Protein AF-A2FK03-F1 (afdb_monomer)

pLDDT: mean 79.05, std 14.33, range [26.05, 95.62]

Nearest PDB structures (foldseek):
  9ink-assembly1_B  TM=4.263E-01  e=2.799E-02  Schistocerca gregaria
  3e8t-assembly1_A  TM=3.283E-01  e=9.985E-03  Epiphyas postvittana

Organism: Trichomonas vaginalis (strain ATCC PRA-98 / G3) (NCBI:txid412133)

InterPro domains:
  IPR007498 Intermembrane transport protein PqiA-like [PF04403] (615-693)
  IPR007498 Intermembrane transport protein PqiA-like [PF04403] (848-916)

Secondary structure (DSSP, 8-state):
-HHHHHHHHHHT-S-SSS---HHHHHHT--EE--EEEEEEE-SS-EEEEEEEEEEEEEEEEEEEEEEESS-TTS--SEEEEEEEEEEEEEEEEEEEEESSS-PPPEEEEEEEEEEEEEEEEEEEEEE-TTS-EEEEE--GGGEEEEEEEEEEEE--SSHHHHHHHHHHHHHHHHHHHHHHHHHHHHHHHHHHHHHHHHHHHHHHHHHGGGSSPPPPPP-PPPTTBPPGGG-HHHHHHHIIIIIHHHSSSTT-HHHHHHHHTTTS--EEHHHHHHHHT--S--EEEEEETTTTEEEEEEEEEEEEE-TT-EEEEEEEEESSSSEEEEEEEEEEEEEEEEEEEEEEE---TT-SS--EEEEEEEEEEEEEEEEEEEEEE--BBTTTTTT--TTTTT-HHHHHHTB-TTT-EEEEEEEEEEEEEEEEEE-SSSS-HHHHHHHHHHHHHHHHHHGGGHHHHHHHHIIIIIHHHHHHHHHHHHHH-----PPP----SS-HHHHHHHHHHHHHHHHHHHHHHHHHHHH--PPP---GGGHHHHTT--GGGS-HHHHHT--STT--TTT-TTS-HHHHHHHHHHHHHHHHHHHHHHHSEEEEEEEEEEETTTEEEEPPPSEEEEHHHHHHHHHHTT-HHHHHHHHIIIIIHHHHHHHHHHHHHHS-TTTS-HHHHHHHHHHHHHHHGGGHHHHHHHHHHHHHT-EEEEPPP--TT--S--EEEEEEEE-HHHHHHHHHHHHHHHHHHHHHHHHHHHH------------B-GGGSS-HHHHHHHHHHHHHHHHHHHHHHHS--EEEEEEHHHHHHHHHTT---EEEE-HHHHHHHGGGGSSSTTSHHHHHHHHHHHIIIIIHHHHHHHHHHHHHHS-B-HHHHHHHHHHHHHHHHH--HHHHHHHHHHHHHHHHHHHHHHHTTTTTTTHHHHHHHTTTSTTTTT--SSSEEEEEE-TTHHHHHHHHHHHHHHHHHHHHHHHHHHHHH-TTS------

Sequence (991 aa):
MLWLFLCIVLCLRQEIGGECDIKCWISRLQLNLGRIDFAHNGTIFNYGIALNNITIYNIDLTKINSSYYPNPWKIENGLLIESTITTSIDLDLNVTQQKPIKLNPVIAKIHAEVDNMNSRIGFHFENDAHGLITKVTAPSDQCGSTLTNIKLQAHFDQAWEELIYDAVEPLIESVLKKEIGPIFCSGLLDPVVSNVSSIFSNISDMVRPYLGDVRPIDIPIGEGMSDLRESVLIDTLRYVLSNLTQGDGEFNINSLVNRFTNNTGEFNLETLLNYFNLTDPIDINISLPFLNSSLYLKLLDLNISGLNSWKNSTFFDPISAYVIDSHTTLDHFIFNISFFYNFSLSDFQYAEDNLYLTEYADIDISLHDLFFKVLAQIAHKVGYGINFTDPDCINEDCLKSLFSADGTGITQMKVNTFVDYFAVNATKGGIEENFREFINNAVKFFVHNYRNLSGPFISSVLQTYGIKAVNNMITTQLKNATCHDQPNDQKVEINSVITSSVSTAALVLALIFMIIVCICSSKMKMKPAESLESLDMLQNINEEKLSCMGRFLRTDSKSSLLMTPKLSKLTRCLIPFFLLINTAGYISSNTGMALSVYIKFWLGTDKLVALPPVHEFSLWNTVTQMWEAKTYLLAVLIFIMSIVWPYSQMIAMLLVWILPATVITPKWRELVLMTQNILHKWIYICTYIVILMLLAFNFNLDMPIVSSLISKPFSINLWVYPLYGYTSFIFCIILTYILSHLMLYFERKVDHQIEIEEKEDKMTFLSRENNMFSHIFVLVMYLISVPFMFIGMIRKFFSFELVGLTGWALKAMQYPYIKEYSPVSLFLTMPDHAEKPNCFTIRYSQIVFGLITIAAPVLHLISLGILWFIPMISKKQRYFLVFVEILYSWSCIDVFAVSICSAVMQISQFARFMVGDQCNWINPLISLFFAGEDTIKGHETCFDVETKLCPESWCLFVGVVSHAILSFFTVIYTRKIMAKKDPASTYTVIE

Mean predicted aligned error: 16.25 Å

Structure (mmCIF, N/CA/C/O backbone):
data_AF-A2FK03-F1
#
_entry.id   AF-A2FK03-F1
#
loop_
_atom_site.group_PDB
_atom_site.id
_atom_site.type_symbol
_atom_site.label_atom_id
_atom_site.label_alt_id
_atom_site.label_comp_id
_atom_site.label_asym_id
_atom_site.label_entity_id
_atom_site.label_seq_id
_atom_site.pdbx_PDB_ins_code
_atom_site.Cartn_x
_atom_site.Cartn_y
_atom_site.Cartn_z
_atom_site.occupancy
_atom_site.B_iso_or_equiv
_atom_site.auth_seq_id
_atom_site.auth_comp_id
_atom_site.auth_asym_id
_atom_site.auth_atom_id
_atom_site.pdbx_PDB_model_num
ATOM 1 N N . MET A 1 1 ? -28.142 -3.056 33.476 1.00 34.25 1 MET A N 1
ATOM 2 C CA . MET A 1 1 ? -28.978 -3.924 32.616 1.00 34.25 1 MET A CA 1
ATOM 3 C C . MET A 1 1 ? -29.153 -5.327 33.168 1.00 34.25 1 MET A C 1
ATOM 5 O O . MET A 1 1 ? -30.270 -5.629 33.548 1.00 34.25 1 MET A O 1
ATOM 9 N N . LEU A 1 2 ? -28.101 -6.152 33.288 1.00 31.02 2 LEU A N 1
ATOM 10 C CA . LEU A 1 2 ? -28.237 -7.527 33.795 1.00 31.02 2 LEU A CA 1
ATOM 11 C C . LEU A 1 2 ? -28.840 -7.585 35.209 1.00 31.02 2 LEU A C 1
ATOM 13 O O . LEU A 1 2 ? -29.560 -8.515 35.490 1.00 31.02 2 LEU A O 1
ATOM 17 N N . TRP A 1 3 ? -28.617 -6.577 36.061 1.00 34.78 3 TRP A N 1
ATOM 18 C CA . TRP A 1 3 ? -29.210 -6.469 37.404 1.00 34.78 3 TRP A CA 1
ATOM 19 C C . TRP A 1 3 ? -30.695 -6.131 37.408 1.00 34.78 3 TRP A C 1
ATOM 21 O O . TRP A 1 3 ? -31.433 -6.729 38.165 1.00 34.78 3 TRP A O 1
ATOM 31 N N . LEU A 1 4 ? -31.150 -5.223 36.543 1.00 38.19 4 LEU A N 1
ATOM 32 C CA . LEU A 1 4 ? -32.577 -4.937 36.369 1.00 38.19 4 LEU A CA 1
ATOM 33 C C . LEU A 1 4 ? -33.269 -6.119 35.693 1.00 38.19 4 LEU A C 1
ATOM 35 O O . LEU A 1 4 ? -34.332 -6.523 36.130 1.00 38.19 4 LEU A O 1
ATOM 39 N N . PHE A 1 5 ? -32.627 -6.725 34.693 1.00 37.22 5 PHE A N 1
ATOM 40 C CA . PHE A 1 5 ? -33.129 -7.914 34.019 1.00 37.22 5 PHE A CA 1
ATOM 41 C C . PHE A 1 5 ? -33.106 -9.139 34.938 1.00 37.22 5 PHE A C 1
ATOM 43 O O . PHE A 1 5 ? -34.072 -9.872 34.934 1.00 37.22 5 PHE A O 1
ATOM 50 N N . LEU A 1 6 ? -32.087 -9.347 35.784 1.00 36.00 6 LEU A N 1
ATOM 51 C CA . LEU A 1 6 ? -32.094 -10.383 36.824 1.00 36.00 6 LEU A CA 1
ATOM 52 C C . LEU A 1 6 ? -33.036 -10.025 37.963 1.00 36.00 6 LEU A C 1
ATOM 54 O O . LEU A 1 6 ? -33.628 -10.942 38.481 1.00 36.00 6 LEU A O 1
ATOM 58 N N . CYS A 1 7 ? -33.220 -8.768 38.362 1.00 34.66 7 CYS A N 1
ATOM 59 C CA . CYS A 1 7 ? -34.254 -8.395 39.332 1.00 34.66 7 CYS A CA 1
ATOM 60 C C . CYS A 1 7 ? -35.629 -8.736 38.775 1.00 34.66 7 CYS A C 1
ATOM 62 O O . CYS A 1 7 ? -36.408 -9.383 39.451 1.00 34.66 7 CYS A O 1
ATOM 64 N N . ILE A 1 8 ? -35.912 -8.338 37.534 1.00 38.88 8 ILE A N 1
ATOM 65 C CA . ILE A 1 8 ? -37.182 -8.588 36.854 1.00 38.88 8 ILE A CA 1
ATOM 66 C C . ILE A 1 8 ? -37.356 -10.092 36.631 1.00 38.88 8 ILE A C 1
ATOM 68 O O . ILE A 1 8 ? -38.372 -10.642 37.021 1.00 38.88 8 ILE A O 1
ATOM 72 N N . VAL A 1 9 ? -36.347 -10.789 36.107 1.00 34.75 9 VAL A N 1
ATOM 73 C CA . VAL A 1 9 ? -36.375 -12.238 35.867 1.00 34.75 9 VAL A CA 1
ATOM 74 C C . VAL A 1 9 ? -36.380 -13.032 37.172 1.00 34.75 9 VAL A C 1
ATOM 76 O O . VAL A 1 9 ? -37.070 -14.031 37.219 1.00 34.75 9 VAL A O 1
ATOM 79 N N . LEU A 1 10 ? -35.678 -12.631 38.236 1.00 34.50 10 LEU A N 1
ATOM 80 C CA . LEU A 1 10 ? -35.705 -13.305 39.545 1.00 34.50 10 LEU A CA 1
ATOM 81 C C . LEU A 1 10 ? -37.006 -13.019 40.298 1.00 34.50 10 LEU A C 1
ATOM 83 O O . LEU A 1 10 ? -37.540 -13.947 40.894 1.00 34.50 10 LEU A O 1
ATOM 87 N N . CYS A 1 11 ? -37.557 -11.803 40.205 1.00 31.73 11 CYS A N 1
ATOM 88 C CA . CYS A 1 11 ? -38.922 -11.507 40.652 1.00 31.73 11 CYS A CA 1
ATOM 89 C C . CYS A 1 11 ? -39.957 -12.325 39.866 1.00 31.73 11 CYS A C 1
ATOM 91 O O . CYS A 1 11 ? -40.963 -12.726 40.434 1.00 31.73 11 CYS A O 1
ATOM 93 N N . LEU A 1 12 ? -39.699 -12.618 38.587 1.00 36.94 12 LEU A N 1
ATOM 94 C CA . LEU A 1 12 ? -40.532 -13.488 37.746 1.00 36.94 12 LEU A CA 1
ATOM 95 C C . LEU A 1 12 ? -40.231 -14.989 37.918 1.00 36.94 12 LEU A C 1
ATOM 97 O O . LEU A 1 12 ? -40.970 -15.817 37.396 1.00 36.94 12 LEU A O 1
ATOM 101 N N . ARG A 1 13 ? -39.150 -15.370 38.613 1.00 33.56 13 ARG A N 1
ATOM 102 C CA . ARG A 1 13 ? -38.671 -16.765 38.710 1.00 33.56 13 ARG A CA 1
ATOM 103 C C . ARG A 1 13 ? -39.011 -17.429 40.041 1.00 33.56 13 ARG A C 1
ATOM 105 O O . ARG A 1 13 ? -38.609 -18.573 40.262 1.00 33.56 13 ARG A O 1
ATOM 112 N N . GLN A 1 14 ? -39.745 -16.766 40.931 1.00 35.50 14 GLN A N 1
ATOM 113 C CA . GLN A 1 14 ? -40.127 -17.392 42.189 1.00 35.50 14 GLN A CA 1
ATOM 114 C C . GLN A 1 14 ? -41.416 -18.220 42.025 1.00 35.50 14 GLN A C 1
ATOM 116 O O . GLN A 1 14 ? -42.516 -17.689 41.972 1.00 35.50 14 GLN A O 1
ATOM 121 N N . GLU A 1 15 ? -41.185 -19.537 41.967 1.00 33.50 15 GLU A N 1
ATOM 122 C CA . GLU A 1 15 ? -42.098 -20.692 42.037 1.00 33.50 15 GLU A CA 1
ATOM 123 C C . GLU A 1 15 ? -42.701 -21.248 40.731 1.00 33.50 15 GLU A C 1
ATOM 125 O O . GLU A 1 15 ? -43.731 -20.834 40.209 1.00 33.50 15 GLU A O 1
ATOM 130 N N . ILE A 1 16 ? -42.062 -22.331 40.266 1.00 38.84 16 ILE A N 1
ATOM 131 C CA . ILE A 1 16 ? -42.646 -23.346 39.387 1.00 38.84 16 ILE A CA 1
ATOM 132 C C . ILE A 1 16 ? -43.736 -24.068 40.191 1.00 38.84 16 ILE A C 1
ATOM 134 O O . ILE A 1 16 ? -43.435 -24.912 41.035 1.00 38.84 16 ILE A O 1
ATOM 138 N N . GLY A 1 17 ? -44.992 -23.711 39.926 1.00 34.84 17 GLY A N 1
ATOM 139 C CA . GLY A 1 17 ? -46.159 -24.303 40.576 1.00 34.84 17 GLY A CA 1
ATOM 140 C C . GLY A 1 17 ? -47.477 -23.579 40.289 1.00 34.84 17 GLY A C 1
ATOM 141 O O . GLY A 1 17 ? -48.216 -23.302 41.223 1.00 34.84 17 GLY A O 1
ATOM 142 N N . GLY A 1 18 ? -47.783 -23.290 39.018 1.00 36.69 18 GLY A N 1
ATOM 143 C CA . GLY A 1 18 ? -49.071 -22.726 38.583 1.00 36.69 18 GLY A CA 1
ATOM 144 C C . GLY A 1 18 ? -49.001 -21.237 38.241 1.00 36.69 18 GLY A C 1
ATOM 145 O O . GLY A 1 18 ? -48.890 -20.389 39.118 1.00 36.69 18 GLY A O 1
ATOM 146 N N . GLU A 1 19 ? -49.081 -20.940 36.946 1.00 38.00 19 GLU A N 1
ATOM 147 C CA . GLU A 1 19 ? -48.892 -19.621 36.334 1.00 38.00 19 GLU A CA 1
ATOM 148 C C . GLU A 1 19 ? -49.786 -18.530 36.946 1.00 38.00 19 GLU A C 1
ATOM 150 O O . GLU A 1 19 ? -51.013 -18.656 37.026 1.00 38.00 19 GLU A O 1
ATOM 155 N N . CYS A 1 20 ? -49.147 -17.447 37.388 1.00 41.47 20 CYS A N 1
ATOM 156 C CA . CYS A 1 20 ? -49.785 -16.239 37.892 1.00 41.47 20 CYS A CA 1
ATOM 157 C C . CYS A 1 20 ? -48.785 -15.082 37.710 1.00 41.47 20 CYS A C 1
ATOM 159 O O . CYS A 1 20 ? -47.704 -15.116 38.294 1.00 41.47 20 CYS A O 1
ATOM 161 N N . ASP A 1 21 ? -49.088 -14.105 36.848 1.00 45.00 21 ASP A N 1
ATOM 162 C CA . ASP A 1 21 ? -48.278 -12.883 36.703 1.00 45.00 21 ASP A CA 1
ATOM 163 C C . ASP A 1 21 ? -48.391 -11.983 37.954 1.00 45.00 21 ASP A C 1
ATOM 165 O O . ASP A 1 21 ? -49.131 -12.298 38.881 1.00 45.00 21 ASP A O 1
ATOM 169 N N . ILE A 1 22 ? -47.663 -10.858 38.030 1.00 48.22 22 ILE A N 1
ATOM 170 C CA . ILE A 1 22 ? -47.704 -9.969 39.214 1.00 48.22 22 ILE A CA 1
ATOM 171 C C . ILE A 1 22 ? -49.132 -9.477 39.497 1.00 48.22 22 ILE A C 1
ATOM 173 O O . ILE A 1 22 ? -49.531 -9.395 40.657 1.00 48.22 22 ILE A O 1
ATOM 177 N N . LYS A 1 23 ? -49.920 -9.188 38.455 1.00 50.38 23 LYS A N 1
ATOM 178 C CA . LYS A 1 23 ? -51.306 -8.730 38.597 1.00 50.38 23 LYS A CA 1
ATOM 179 C C . LYS A 1 23 ? -52.198 -9.842 39.160 1.00 50.38 23 LYS A C 1
ATOM 181 O O . LYS A 1 23 ? -52.942 -9.618 40.110 1.00 50.38 23 LYS A O 1
ATOM 186 N N . CYS A 1 24 ? -52.047 -11.058 38.651 1.00 53.91 24 CYS A N 1
ATOM 187 C CA . CYS A 1 24 ? -52.673 -12.267 39.162 1.00 53.91 24 CYS A CA 1
ATOM 188 C C . CYS A 1 24 ? -52.232 -12.551 40.607 1.00 53.91 24 CYS A C 1
ATOM 190 O O . CYS A 1 24 ? -53.076 -12.851 41.449 1.00 53.91 24 CYS A O 1
ATOM 192 N N . TRP A 1 25 ? -50.942 -12.428 40.926 1.00 55.50 25 TRP A N 1
ATOM 193 C CA . TRP A 1 25 ? -50.396 -12.703 42.256 1.00 55.50 25 TRP A CA 1
ATOM 194 C C . TRP A 1 25 ? -50.968 -11.736 43.292 1.00 55.50 25 TRP A C 1
ATOM 196 O O . TRP A 1 25 ? -51.444 -12.175 44.337 1.00 55.50 25 TRP A O 1
ATOM 206 N N . ILE A 1 26 ? -51.020 -10.441 42.957 1.00 58.91 26 ILE A N 1
ATOM 207 C CA . ILE A 1 26 ? -51.675 -9.411 43.774 1.00 58.91 26 ILE A CA 1
ATOM 208 C C . ILE A 1 26 ? -53.172 -9.722 43.920 1.00 58.91 26 ILE A C 1
ATOM 210 O O . ILE A 1 26 ? -53.684 -9.710 45.036 1.00 58.91 26 ILE A O 1
ATOM 214 N N . SER A 1 27 ? -53.862 -10.102 42.838 1.00 62.50 27 SER A N 1
ATOM 215 C CA . SER A 1 27 ? -55.296 -10.431 42.891 1.00 62.50 27 SER A CA 1
ATOM 216 C C . SER A 1 27 ? -55.622 -11.659 43.750 1.00 62.50 27 SER A C 1
ATOM 218 O O . SER A 1 27 ? -56.699 -11.731 44.342 1.00 62.50 27 SER A O 1
ATOM 220 N N . ARG A 1 28 ? -54.679 -12.607 43.866 1.00 61.19 28 ARG A N 1
ATOM 221 C CA . ARG A 1 28 ? -54.792 -13.812 44.704 1.00 61.19 28 ARG A CA 1
ATOM 222 C C . ARG A 1 28 ? -54.364 -13.586 46.156 1.00 61.19 28 ARG A C 1
ATOM 224 O O . ARG A 1 28 ? -54.516 -14.495 46.972 1.00 61.19 28 ARG A O 1
ATOM 231 N N . LEU A 1 29 ? -53.835 -12.410 46.492 1.00 63.84 29 LEU A N 1
ATOM 232 C CA . LEU A 1 29 ? -53.423 -12.079 47.849 1.00 63.84 29 LEU A CA 1
ATOM 233 C C . LEU A 1 29 ? -54.663 -11.941 48.746 1.00 63.84 29 LEU A C 1
ATOM 235 O O . LEU A 1 29 ? -55.551 -11.133 48.478 1.00 63.84 29 LEU A O 1
ATOM 239 N N . GLN A 1 30 ? -54.713 -12.726 49.823 1.00 67.69 30 GLN A N 1
ATOM 240 C CA . GLN A 1 30 ? -55.750 -12.628 50.850 1.00 67.69 30 GLN A CA 1
ATOM 241 C C . GLN A 1 30 ? -55.137 -12.101 52.147 1.00 67.69 30 GLN A C 1
ATOM 243 O O . GLN A 1 30 ? -54.274 -12.751 52.740 1.00 67.69 30 GLN A O 1
ATOM 248 N N . LEU A 1 31 ? -55.578 -10.929 52.603 1.00 67.31 31 LEU A N 1
ATOM 249 C CA . LEU A 1 31 ? -55.126 -10.330 53.861 1.00 67.31 31 LEU A CA 1
ATOM 250 C C . LEU A 1 31 ? -56.193 -10.537 54.931 1.00 67.31 31 LEU A C 1
ATOM 252 O O . LEU A 1 31 ? -57.302 -10.027 54.803 1.00 67.31 31 LEU A O 1
ATOM 256 N N . ASN A 1 32 ? -55.861 -11.269 55.993 1.00 67.81 32 ASN A N 1
ATOM 257 C CA . ASN A 1 32 ? -56.787 -11.550 57.086 1.00 67.81 32 ASN A CA 1
ATOM 258 C C . ASN A 1 32 ? -56.523 -10.596 58.261 1.00 67.81 32 ASN A C 1
ATOM 260 O O . ASN A 1 32 ? -55.482 -10.643 58.913 1.00 67.81 32 ASN A O 1
ATOM 264 N N . LEU A 1 33 ? -57.472 -9.706 58.500 1.00 65.50 33 LEU A N 1
ATOM 265 C CA . LEU A 1 33 ? -57.407 -8.548 59.376 1.00 65.50 33 LEU A CA 1
ATOM 266 C C . LEU A 1 33 ? -58.188 -8.787 60.678 1.00 65.50 33 LEU A C 1
ATOM 268 O O . LEU A 1 33 ? -59.048 -8.002 61.053 1.00 65.50 33 LEU A O 1
ATOM 272 N N . GLY A 1 34 ? -57.875 -9.874 61.387 1.00 67.25 34 GLY A N 1
ATOM 273 C CA . GLY A 1 34 ? -58.218 -10.075 62.803 1.00 67.25 34 GLY A CA 1
ATOM 274 C C . GLY A 1 34 ? -59.637 -9.662 63.244 1.00 67.25 34 GLY A C 1
ATOM 275 O O . GLY A 1 34 ? -60.634 -10.011 62.612 1.00 67.25 34 GLY A O 1
ATOM 276 N N . ARG A 1 35 ? -59.726 -8.975 64.393 1.00 76.19 35 ARG A N 1
ATOM 277 C CA . ARG A 1 35 ? -60.978 -8.534 65.032 1.00 76.19 35 ARG A CA 1
ATOM 278 C C . ARG A 1 35 ? -60.886 -7.066 65.447 1.00 76.19 35 ARG A C 1
ATOM 280 O O . ARG A 1 35 ? -59.902 -6.678 66.073 1.00 76.19 35 ARG A O 1
ATOM 287 N N . ILE A 1 36 ? -61.933 -6.290 65.173 1.00 75.50 36 ILE A N 1
ATOM 288 C CA . ILE A 1 36 ? -62.084 -4.897 65.613 1.00 75.50 36 ILE A CA 1
ATOM 289 C C . ILE A 1 36 ? -63.300 -4.803 66.537 1.00 75.50 36 ILE A C 1
ATOM 291 O O . ILE A 1 36 ? -64.424 -5.054 66.110 1.00 75.50 36 ILE A O 1
ATOM 295 N N . ASP A 1 37 ? -63.084 -4.416 67.794 1.00 73.81 37 ASP A N 1
ATOM 296 C CA . ASP A 1 37 ? -64.155 -4.174 68.766 1.00 73.81 37 ASP A CA 1
ATOM 297 C C . ASP A 1 37 ? -64.310 -2.676 69.028 1.00 73.81 37 ASP A C 1
ATOM 299 O O . ASP A 1 37 ? -63.341 -1.985 69.347 1.00 73.81 37 ASP A O 1
ATOM 303 N N . PHE A 1 38 ? -65.539 -2.170 68.969 1.00 72.12 38 PHE A N 1
ATOM 304 C CA . PHE A 1 38 ? -65.850 -0.802 69.366 1.00 72.12 38 PHE A CA 1
ATOM 305 C C . PHE A 1 38 ? -67.213 -0.713 70.048 1.00 72.12 38 PHE A C 1
ATOM 307 O O . PHE A 1 38 ? -68.149 -1.450 69.750 1.00 72.12 38 PHE A O 1
ATOM 314 N N . ALA A 1 39 ? -67.326 0.203 71.006 1.00 65.75 39 ALA A N 1
ATOM 315 C CA . ALA A 1 39 ? -68.566 0.466 71.721 1.00 65.75 39 ALA A CA 1
ATOM 316 C C . ALA A 1 39 ? -69.085 1.854 71.343 1.00 65.75 39 ALA A C 1
ATOM 318 O O . ALA A 1 39 ? -68.342 2.835 71.409 1.00 65.75 39 ALA A O 1
ATOM 319 N N . HIS A 1 40 ? -70.357 1.938 70.963 1.00 67.12 40 HIS A N 1
ATOM 320 C CA . HIS A 1 40 ? -71.033 3.203 70.710 1.00 67.12 40 HIS A CA 1
ATOM 321 C C . HIS A 1 40 ? -72.038 3.485 71.829 1.00 67.12 40 HIS A C 1
ATOM 323 O O . HIS A 1 40 ? -72.986 2.724 72.041 1.00 67.12 40 HIS A O 1
ATOM 329 N N . ASN A 1 41 ? -71.829 4.597 72.535 1.00 61.84 41 ASN A N 1
ATOM 330 C CA . ASN A 1 41 ? -72.745 5.093 73.557 1.00 61.84 41 ASN A CA 1
ATOM 331 C C . ASN A 1 41 ? -73.708 6.094 72.909 1.00 61.84 41 ASN A C 1
ATOM 333 O O . ASN A 1 41 ? -73.447 7.298 72.897 1.00 61.84 41 ASN A O 1
ATOM 337 N N . GLY A 1 42 ? -74.788 5.579 72.322 1.00 56.97 42 GLY A N 1
ATOM 338 C CA . GLY A 1 42 ? -75.854 6.399 71.753 1.00 56.97 42 GLY A CA 1
ATOM 339 C C . GLY A 1 42 ? -76.762 6.987 72.837 1.00 56.97 42 GLY A C 1
ATOM 340 O O . GLY A 1 42 ? -76.813 6.512 73.968 1.00 56.97 42 GLY A O 1
ATOM 341 N N . THR A 1 43 ? -77.541 8.012 72.488 1.00 52.59 43 THR A N 1
ATOM 342 C CA . THR A 1 43 ? -78.464 8.701 73.412 1.00 52.59 43 THR A CA 1
ATOM 343 C C . THR A 1 43 ? -79.666 7.854 73.857 1.00 52.59 43 THR A C 1
ATOM 345 O O . THR A 1 43 ? -80.375 8.262 74.776 1.00 52.59 43 THR A O 1
ATOM 348 N N . ILE A 1 44 ? -79.903 6.687 73.235 1.00 52.31 44 ILE A N 1
ATOM 349 C CA . ILE A 1 44 ? -81.063 5.812 73.508 1.00 52.31 44 ILE A CA 1
ATOM 350 C C . ILE A 1 44 ? -80.653 4.351 73.806 1.00 52.31 44 ILE A C 1
ATOM 352 O O . ILE A 1 44 ? -81.298 3.705 74.629 1.00 52.31 44 ILE A O 1
ATOM 356 N N . PHE A 1 45 ? -79.561 3.831 73.229 1.00 58.72 45 PHE A N 1
ATOM 357 C CA . PHE A 1 45 ? -79.057 2.471 73.482 1.00 58.72 45 PHE A CA 1
ATOM 358 C C . PHE A 1 45 ? -77.524 2.406 73.362 1.00 58.72 45 PHE A C 1
ATOM 360 O O . PHE A 1 45 ? -76.941 3.074 72.506 1.00 58.72 45 PHE A O 1
ATOM 367 N N . ASN A 1 46 ? -76.888 1.564 74.186 1.00 63.31 46 ASN A N 1
ATOM 368 C CA . ASN A 1 46 ? -75.461 1.249 74.092 1.00 63.31 46 ASN A CA 1
ATOM 369 C C . ASN A 1 46 ? -75.268 -0.054 73.310 1.00 63.31 46 ASN A C 1
ATOM 371 O O . ASN A 1 46 ? -75.820 -1.095 73.683 1.00 63.31 46 ASN A O 1
ATOM 375 N N . TYR A 1 47 ? -74.447 -0.011 72.265 1.00 70.25 47 TYR A N 1
ATOM 376 C CA . TYR A 1 47 ? -74.115 -1.174 71.444 1.00 70.25 47 TYR A CA 1
ATOM 377 C C . TYR A 1 47 ? -72.612 -1.447 71.515 1.00 70.25 47 TYR A C 1
ATOM 379 O O . TYR A 1 47 ? -71.798 -0.536 71.378 1.00 70.25 47 TYR A O 1
ATOM 387 N N . GLY A 1 48 ? -72.246 -2.706 71.739 1.00 70.31 48 GLY A N 1
ATOM 388 C CA . GLY A 1 48 ? -70.916 -3.240 71.478 1.00 70.31 48 GLY A CA 1
ATOM 389 C C . GLY A 1 48 ? -70.921 -3.910 70.111 1.00 70.31 48 GLY A C 1
ATOM 390 O O . GLY A 1 48 ? -71.677 -4.856 69.899 1.00 70.31 48 GLY A O 1
ATOM 391 N N . ILE A 1 49 ? -70.103 -3.410 69.196 1.00 76.69 49 ILE A N 1
ATOM 392 C CA . ILE A 1 49 ? -69.985 -3.901 67.828 1.00 76.69 49 ILE A CA 1
ATOM 393 C C . ILE A 1 49 ? -68.616 -4.561 67.691 1.00 76.69 49 ILE A C 1
ATOM 395 O O . ILE A 1 49 ? -67.593 -3.960 68.016 1.00 76.69 49 ILE A O 1
ATOM 399 N N . ALA A 1 50 ? -68.614 -5.807 67.236 1.00 77.81 50 ALA A N 1
ATOM 400 C CA . ALA A 1 50 ? -67.417 -6.577 66.947 1.00 77.81 50 ALA A CA 1
ATOM 401 C C . ALA A 1 50 ? -67.417 -6.950 65.463 1.00 77.81 50 ALA A C 1
ATOM 403 O O . ALA A 1 50 ? -68.333 -7.633 65.008 1.00 77.81 50 ALA A O 1
ATOM 404 N N . LEU A 1 51 ? -66.403 -6.511 64.721 1.00 80.06 51 LEU A N 1
ATOM 405 C CA . LEU A 1 51 ? -66.127 -6.957 63.357 1.00 80.06 51 LEU A CA 1
ATOM 406 C C . LEU A 1 51 ? -65.079 -8.068 63.439 1.00 80.06 51 LEU A C 1
ATOM 408 O O . LEU A 1 51 ? -63.971 -7.829 63.917 1.00 80.06 51 LEU A O 1
ATOM 412 N N . ASN A 1 52 ? -65.429 -9.278 63.019 1.00 81.25 52 ASN A N 1
ATOM 413 C CA . ASN A 1 52 ? -64.555 -10.451 63.040 1.00 81.25 52 ASN A CA 1
ATOM 414 C C . ASN A 1 52 ? -64.229 -10.900 61.611 1.00 81.25 52 ASN A C 1
ATOM 416 O O . ASN A 1 52 ? -64.970 -10.586 60.685 1.00 81.25 52 ASN A O 1
ATOM 420 N N . ASN A 1 53 ? -63.155 -11.680 61.451 1.00 80.12 53 ASN A N 1
ATOM 421 C CA . ASN A 1 53 ? -62.786 -12.334 60.188 1.00 80.12 53 ASN A CA 1
ATOM 422 C C . ASN A 1 53 ? -62.734 -11.373 58.988 1.00 80.12 53 ASN A C 1
ATOM 424 O O . ASN A 1 53 ? -63.164 -11.726 57.893 1.00 80.12 53 ASN A O 1
ATOM 428 N N . ILE A 1 54 ? -62.236 -10.152 59.198 1.00 79.94 54 ILE A N 1
ATOM 429 C CA . ILE A 1 54 ? -62.121 -9.167 58.121 1.00 79.94 54 ILE A CA 1
ATOM 430 C C . ILE A 1 54 ? -61.092 -9.697 57.118 1.00 79.94 54 ILE A C 1
ATOM 432 O O . ILE A 1 54 ? -59.939 -9.893 57.475 1.00 79.94 54 ILE A O 1
ATOM 436 N N . THR A 1 55 ? -61.470 -9.933 55.871 1.00 79.88 55 THR A N 1
ATOM 437 C CA . THR A 1 55 ? -60.596 -10.499 54.839 1.00 79.88 55 THR A CA 1
ATOM 438 C C . THR A 1 55 ? -60.620 -9.624 53.601 1.00 79.88 55 THR A C 1
ATOM 440 O O . THR A 1 55 ? -61.679 -9.388 53.037 1.00 79.88 55 THR A O 1
ATOM 443 N N . ILE A 1 56 ? -59.455 -9.130 53.183 1.00 79.06 56 ILE A N 1
ATOM 444 C CA . ILE A 1 56 ? -59.285 -8.369 51.940 1.00 79.06 56 ILE A CA 1
ATOM 445 C C . ILE A 1 56 ? -58.812 -9.326 50.848 1.00 79.06 56 ILE A C 1
ATOM 447 O O . ILE A 1 56 ? -57.856 -10.071 51.070 1.00 79.06 56 ILE A O 1
ATOM 451 N N . TYR A 1 57 ? -59.459 -9.302 49.687 1.00 79.88 57 TYR A N 1
ATOM 452 C CA . TYR A 1 57 ? -59.135 -10.140 48.531 1.00 79.88 57 TYR A CA 1
ATOM 453 C C . TYR A 1 57 ? -59.544 -9.452 47.218 1.00 79.88 57 TYR A C 1
ATOM 455 O O . TYR A 1 57 ? -60.151 -8.378 47.235 1.00 79.88 57 TYR A O 1
ATOM 463 N N . ASN A 1 58 ? -59.209 -10.059 46.072 1.00 77.44 58 ASN A N 1
ATOM 464 C CA . ASN A 1 58 ? -59.424 -9.476 44.739 1.00 77.44 58 ASN A CA 1
ATOM 465 C C . ASN A 1 58 ? -58.791 -8.081 44.606 1.00 77.44 58 ASN A C 1
ATOM 467 O O . ASN A 1 58 ? -59.425 -7.137 44.141 1.00 77.44 58 ASN A O 1
ATOM 471 N N . ILE A 1 59 ? -57.544 -7.948 45.057 1.00 75.19 59 ILE A N 1
ATOM 472 C CA . ILE A 1 59 ? -56.783 -6.702 44.963 1.00 75.19 59 ILE A CA 1
ATOM 473 C C . ILE A 1 59 ? -56.416 -6.471 43.489 1.00 75.19 59 ILE A C 1
ATOM 475 O O . ILE A 1 59 ? -55.628 -7.223 42.919 1.00 75.19 59 ILE A O 1
ATOM 479 N N . ASP A 1 60 ? -56.968 -5.430 42.873 1.00 76.56 60 ASP A N 1
ATOM 480 C CA . ASP A 1 60 ? -56.604 -4.974 41.530 1.00 76.56 60 ASP A CA 1
ATOM 481 C C . ASP A 1 60 ? -55.949 -3.587 41.595 1.00 76.56 60 ASP A C 1
ATOM 483 O O . ASP A 1 60 ? -56.394 -2.690 42.313 1.00 76.56 60 ASP A O 1
ATOM 487 N N . LEU A 1 61 ? -54.842 -3.427 40.874 1.00 74.06 61 LEU A N 1
ATOM 488 C CA . LEU A 1 61 ? -53.999 -2.236 40.897 1.00 74.06 61 LEU A CA 1
ATOM 489 C C . LEU A 1 61 ? -54.392 -1.333 39.721 1.00 74.06 61 LEU A C 1
ATOM 491 O O . LEU A 1 61 ? -54.090 -1.650 38.571 1.00 74.06 61 LEU A O 1
ATOM 495 N N . THR A 1 62 ? -55.060 -0.214 40.005 1.00 76.50 62 THR A N 1
ATOM 496 C CA . THR A 1 62 ? -55.619 0.683 38.977 1.00 76.50 62 THR A CA 1
ATOM 497 C C . THR A 1 62 ? -54.699 1.840 38.609 1.00 76.50 62 THR A C 1
ATOM 499 O O . THR A 1 62 ? -54.787 2.368 37.508 1.00 76.50 62 THR A O 1
ATOM 502 N N . LYS A 1 63 ? -53.818 2.265 39.519 1.00 79.31 63 LYS A N 1
ATOM 503 C CA . LYS A 1 63 ? -52.790 3.278 39.250 1.00 79.31 63 LYS A CA 1
ATOM 504 C C . LYS A 1 63 ? -51.564 3.011 40.110 1.00 79.31 63 LYS A C 1
ATOM 506 O O . LYS A 1 63 ? -51.705 2.670 41.279 1.00 79.31 63 LYS A O 1
ATOM 511 N N . ILE A 1 64 ? -50.369 3.225 39.567 1.00 81.38 64 ILE A N 1
ATOM 512 C CA . ILE A 1 64 ? -49.112 3.200 40.323 1.00 81.38 64 ILE A CA 1
ATOM 513 C C . ILE A 1 64 ? -48.201 4.327 39.861 1.00 81.38 64 ILE A C 1
ATOM 515 O O . ILE A 1 64 ? -48.047 4.549 38.665 1.00 81.38 64 ILE A O 1
ATOM 519 N N . ASN A 1 65 ? -47.610 5.041 40.809 1.00 83.19 65 ASN A N 1
ATOM 520 C CA . ASN A 1 65 ? -46.598 6.054 40.564 1.00 83.19 65 ASN A CA 1
ATOM 521 C C . ASN A 1 65 ? -45.451 5.892 41.570 1.00 83.19 65 ASN A C 1
ATOM 523 O O . ASN A 1 65 ? -45.624 5.303 42.640 1.00 83.19 65 ASN A O 1
ATOM 527 N N . SER A 1 66 ? -44.278 6.427 41.243 1.00 87.12 66 SER A N 1
ATOM 528 C CA . SER A 1 66 ? -43.173 6.539 42.192 1.00 87.12 66 SER A CA 1
ATOM 529 C C . SER A 1 66 ? -42.564 7.933 42.192 1.00 87.12 66 SER A C 1
ATOM 531 O O . SER A 1 66 ? -42.478 8.599 41.164 1.00 87.12 66 SER A O 1
ATOM 533 N N . SER A 1 67 ? -42.111 8.367 43.362 1.00 88.00 67 SER A N 1
ATOM 534 C CA . SER A 1 67 ? -41.354 9.603 43.558 1.00 88.00 67 SER A CA 1
ATOM 535 C C . SER A 1 67 ? -40.168 9.360 44.493 1.00 88.00 67 SER A C 1
ATOM 537 O O . SER A 1 67 ? -40.075 8.319 45.147 1.00 88.00 67 SER A O 1
ATOM 539 N N . TYR A 1 68 ? -39.218 10.293 44.537 1.00 88.50 68 TYR A N 1
ATOM 540 C CA . TYR A 1 68 ? -38.044 10.168 45.403 1.00 88.50 68 TYR A CA 1
ATOM 541 C C . TYR A 1 68 ? -38.351 10.647 46.828 1.00 88.50 68 TYR A C 1
ATOM 543 O O . TYR A 1 68 ? -39.108 11.593 47.039 1.00 88.50 68 TYR A O 1
ATOM 551 N N . TYR A 1 69 ? -37.748 9.997 47.819 1.00 81.75 69 TYR A N 1
ATOM 552 C CA . TYR A 1 69 ? -37.937 10.301 49.237 1.00 81.75 69 TYR A CA 1
ATOM 553 C C . TYR A 1 69 ? -36.577 10.500 49.922 1.00 81.75 69 TYR A C 1
ATOM 555 O O . TYR A 1 69 ? -35.660 9.717 49.654 1.00 81.75 69 TYR A O 1
ATOM 563 N N . PRO A 1 70 ? -36.417 11.491 50.825 1.00 77.12 70 PRO A N 1
ATOM 564 C CA . PRO A 1 70 ? -37.409 12.442 51.356 1.00 77.12 70 PRO A CA 1
ATOM 565 C C . PRO A 1 70 ? -37.772 13.625 50.449 1.00 77.12 70 PRO A C 1
ATOM 567 O O . PRO A 1 70 ? -38.747 14.319 50.732 1.00 77.12 70 PRO A O 1
ATOM 570 N N . ASN A 1 71 ? -37.015 13.881 49.379 1.00 81.62 71 ASN A N 1
ATOM 571 C CA . ASN A 1 71 ? -37.277 14.996 48.469 1.00 81.62 71 ASN A CA 1
ATOM 572 C C . ASN A 1 71 ? -37.723 14.489 47.085 1.00 81.62 71 ASN A C 1
ATOM 574 O O . ASN A 1 71 ? -36.901 13.894 46.392 1.00 81.62 71 ASN A O 1
ATOM 578 N N . PRO A 1 72 ? -38.948 14.800 46.620 1.00 82.56 72 PRO A N 1
ATOM 579 C CA . PRO A 1 72 ? -39.461 14.316 45.334 1.00 82.56 72 PRO A CA 1
ATOM 580 C C . PRO A 1 72 ? -38.666 14.809 44.119 1.00 82.56 72 PRO A C 1
ATOM 582 O O . PRO A 1 72 ? -38.755 14.215 43.049 1.00 82.56 72 PRO A O 1
ATOM 585 N N . TRP A 1 73 ? -37.860 15.863 44.272 1.00 82.06 73 TRP A N 1
ATOM 586 C CA . TRP A 1 73 ? -37.067 16.455 43.190 1.00 82.06 73 TRP A CA 1
ATOM 587 C C . TRP A 1 73 ? -35.603 16.016 43.185 1.00 82.06 73 TRP A C 1
ATOM 589 O O . TRP A 1 73 ? -34.847 16.425 42.303 1.00 82.06 73 TRP A O 1
ATOM 599 N N . LYS A 1 74 ? -35.172 15.222 44.171 1.00 83.00 74 LYS A N 1
ATOM 600 C CA . LYS A 1 74 ? -33.776 14.809 44.313 1.00 83.00 74 LYS A CA 1
ATOM 601 C C . LYS A 1 74 ? -33.691 13.313 44.579 1.00 83.00 74 LYS A C 1
ATOM 603 O O . LYS A 1 74 ? -34.259 12.815 45.543 1.00 83.00 74 LYS A O 1
ATOM 608 N N . ILE A 1 75 ? -32.936 12.619 43.734 1.00 81.00 75 ILE A N 1
ATOM 609 C CA . ILE A 1 75 ? -32.659 11.194 43.903 1.00 81.00 75 ILE A CA 1
ATOM 610 C C . ILE A 1 75 ? -31.736 11.039 45.116 1.00 81.00 75 ILE A C 1
ATOM 612 O O . ILE A 1 75 ? -30.600 11.509 45.103 1.00 81.00 75 ILE A O 1
ATOM 616 N N . GLU A 1 76 ? -32.262 10.436 46.176 1.00 82.19 76 GLU A N 1
ATOM 617 C CA . GLU A 1 76 ? -31.533 10.072 47.394 1.00 82.19 76 GLU A CA 1
ATOM 618 C C . GLU A 1 76 ? -31.702 8.561 47.637 1.00 82.19 76 GLU A C 1
ATOM 620 O O . GLU A 1 76 ? -31.895 7.803 46.689 1.00 82.19 76 GLU A O 1
ATOM 625 N N . ASN A 1 77 ? -31.650 8.103 48.890 1.00 83.75 77 ASN A N 1
ATOM 626 C CA . ASN A 1 77 ? -31.738 6.681 49.246 1.00 83.75 77 ASN A CA 1
ATOM 627 C C . ASN A 1 77 ? -33.177 6.217 49.534 1.00 83.75 77 ASN A C 1
ATOM 629 O O . ASN A 1 77 ? -33.385 5.296 50.321 1.00 83.75 77 ASN A O 1
ATOM 633 N N . GLY A 1 78 ? -34.190 6.870 48.967 1.00 86.38 78 GLY A N 1
ATOM 634 C CA . GLY A 1 78 ? -35.584 6.513 49.210 1.00 86.38 78 GLY A CA 1
ATOM 635 C C . GLY A 1 78 ? -36.465 6.605 47.973 1.00 86.38 78 GLY A C 1
ATOM 636 O O . GLY A 1 78 ? -36.303 7.500 47.141 1.00 86.38 78 GLY A O 1
ATOM 637 N N . LEU A 1 79 ? -37.420 5.681 47.887 1.00 87.56 79 LEU A N 1
ATOM 638 C CA . LEU A 1 79 ? -38.428 5.617 46.837 1.00 87.56 79 LEU A CA 1
ATOM 639 C C . LEU A 1 79 ? -39.810 5.540 47.493 1.00 87.56 79 LEU A C 1
ATOM 641 O O . LEU A 1 79 ? -40.084 4.622 48.265 1.00 87.56 79 LEU A O 1
ATOM 645 N N . LEU A 1 80 ? -40.670 6.509 47.204 1.00 87.38 80 LEU A N 1
ATOM 646 C CA . LEU A 1 80 ? -42.060 6.528 47.639 1.00 87.38 80 LEU A CA 1
ATOM 647 C C . LEU A 1 80 ? -42.926 5.979 46.510 1.00 87.38 80 LEU A C 1
ATOM 649 O O . LEU A 1 80 ? -42.918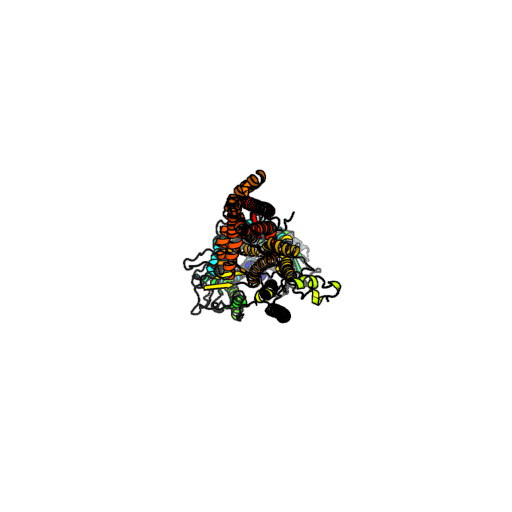 6.527 45.411 1.00 87.38 80 LEU A O 1
ATOM 653 N N . ILE A 1 81 ? -43.661 4.904 46.781 1.00 87.00 81 ILE A N 1
ATOM 654 C CA . ILE A 1 81 ? -44.619 4.315 45.846 1.00 87.00 81 ILE A CA 1
ATOM 655 C C . ILE A 1 81 ? -46.017 4.736 46.271 1.00 87.00 81 ILE A C 1
ATOM 657 O O . ILE A 1 81 ? -46.412 4.521 47.416 1.00 87.00 81 ILE A O 1
ATOM 661 N N . GLU A 1 82 ? -46.765 5.310 45.342 1.00 87.12 82 GLU A N 1
ATOM 662 C CA . GLU A 1 82 ? -48.172 5.648 45.518 1.00 87.12 82 GLU A CA 1
ATOM 663 C C . GLU A 1 82 ? -48.989 4.783 44.568 1.00 87.12 82 GLU A C 1
ATOM 665 O O . GLU A 1 82 ? -48.671 4.683 43.383 1.00 87.12 82 GLU A O 1
ATOM 670 N N . SER A 1 83 ? -50.035 4.136 45.071 1.00 84.56 83 SER A N 1
ATOM 671 C CA . SER A 1 83 ? -50.891 3.307 44.232 1.00 84.56 83 SER A CA 1
ATOM 672 C C . SER A 1 83 ? -52.360 3.437 44.593 1.00 84.56 83 SER A C 1
ATOM 674 O O . SER A 1 83 ? -52.716 3.648 45.752 1.00 84.56 83 SER A O 1
ATOM 676 N N . THR A 1 84 ? -53.214 3.312 43.585 1.00 84.25 84 THR A N 1
ATOM 677 C CA . THR A 1 84 ? -54.661 3.221 43.745 1.00 84.25 84 THR A CA 1
ATOM 678 C C . THR A 1 84 ? -55.074 1.780 43.497 1.00 84.25 84 THR A C 1
ATOM 680 O O . THR A 1 84 ? -54.650 1.156 42.523 1.00 84.25 84 THR A O 1
ATOM 683 N N . ILE A 1 85 ? -55.861 1.249 44.423 1.00 81.19 85 ILE A N 1
ATOM 684 C CA . ILE A 1 85 ? -56.228 -0.158 44.495 1.00 81.19 85 ILE A CA 1
ATOM 685 C C . ILE A 1 85 ? -57.754 -0.263 44.554 1.00 81.19 85 ILE A C 1
ATOM 687 O O . ILE A 1 85 ? -58.408 0.499 45.269 1.00 81.19 85 ILE A O 1
ATOM 691 N N . THR A 1 86 ? -58.321 -1.215 43.826 1.00 83.12 86 THR A N 1
ATOM 692 C CA . THR A 1 86 ? -59.712 -1.668 43.969 1.00 83.12 86 THR A CA 1
ATOM 693 C C . THR A 1 86 ? -59.709 -3.054 44.593 1.00 83.12 86 THR A C 1
ATOM 695 O O . THR A 1 86 ? -58.913 -3.897 44.191 1.00 83.12 86 THR A O 1
ATOM 698 N N . THR A 1 87 ? -60.534 -3.296 45.609 1.00 84.50 87 THR A N 1
ATOM 699 C CA . THR A 1 87 ? -60.495 -4.562 46.358 1.00 84.50 87 THR A CA 1
ATOM 700 C C . THR A 1 87 ? -61.844 -4.892 46.982 1.00 84.50 87 THR A C 1
ATOM 702 O O . THR A 1 87 ? -62.650 -4.002 47.250 1.00 84.50 87 THR A O 1
ATOM 705 N N . SER A 1 88 ? -62.071 -6.173 47.261 1.00 85.19 88 SER A N 1
ATOM 706 C CA . SER A 1 88 ? -63.216 -6.652 48.036 1.00 85.19 88 SER A CA 1
ATOM 707 C C . SER A 1 88 ? -62.811 -6.951 49.480 1.00 85.19 88 SER A C 1
ATOM 709 O O . SER A 1 88 ? -61.699 -7.418 49.734 1.00 85.19 88 SER A O 1
ATOM 711 N N . ILE A 1 89 ? -63.713 -6.692 50.429 1.00 84.50 89 ILE A N 1
ATOM 712 C CA . ILE A 1 89 ? -63.530 -7.000 51.850 1.00 84.50 89 ILE A CA 1
ATOM 713 C C . ILE A 1 89 ? -64.739 -7.789 52.357 1.00 84.50 89 ILE A C 1
ATOM 715 O O . ILE A 1 89 ? -65.853 -7.278 52.315 1.00 84.50 89 ILE A O 1
ATOM 719 N N . ASP A 1 90 ? -64.524 -8.984 52.901 1.00 84.19 90 ASP A N 1
ATOM 720 C CA . ASP A 1 90 ? -65.558 -9.729 53.632 1.00 84.19 90 ASP A CA 1
ATOM 721 C C . ASP A 1 90 ? -65.327 -9.616 55.134 1.00 84.19 90 ASP A C 1
ATOM 723 O O . ASP A 1 90 ? -64.193 -9.732 55.595 1.00 84.19 90 ASP A O 1
ATOM 727 N N . LEU A 1 91 ? -66.388 -9.412 55.915 1.00 86.25 91 LEU A N 1
ATOM 728 C CA . LEU A 1 91 ? -66.300 -9.358 57.373 1.00 86.25 91 LEU A CA 1
ATOM 729 C C . LEU A 1 91 ? -67.576 -9.844 58.070 1.00 86.25 91 LEU A C 1
ATOM 731 O O . LEU A 1 91 ? -68.684 -9.712 57.552 1.00 86.25 91 LEU A O 1
ATOM 735 N N . ASP A 1 92 ? -67.419 -10.372 59.283 1.00 83.25 92 ASP A N 1
ATOM 736 C CA . ASP A 1 92 ? -68.515 -10.823 60.140 1.00 83.25 92 ASP A CA 1
ATOM 737 C C . ASP A 1 92 ? -68.855 -9.731 61.173 1.00 83.25 92 ASP A C 1
ATOM 739 O O . ASP A 1 92 ? -68.079 -9.455 62.090 1.00 83.25 92 ASP A O 1
ATOM 743 N N . LEU A 1 93 ? -70.034 -9.124 61.063 1.00 81.81 93 LEU A N 1
ATOM 744 C CA . LEU A 1 93 ? -70.582 -8.179 62.034 1.00 81.81 93 LEU A CA 1
ATOM 745 C C . LEU A 1 93 ? -71.249 -8.924 63.190 1.00 81.81 93 LEU A C 1
ATOM 747 O O . LEU A 1 93 ? -72.107 -9.773 62.970 1.00 81.81 93 LEU A O 1
ATOM 751 N N . ASN A 1 94 ? -70.923 -8.550 64.425 1.00 80.75 94 ASN A N 1
ATOM 752 C CA . ASN A 1 94 ? -71.620 -8.991 65.628 1.00 80.75 94 ASN A CA 1
ATOM 753 C C . ASN A 1 94 ? -71.996 -7.778 66.490 1.00 80.75 94 ASN A C 1
ATOM 755 O O . ASN A 1 94 ? -71.133 -7.144 67.102 1.00 80.75 94 ASN A O 1
ATOM 759 N N . VAL A 1 95 ? -73.288 -7.450 66.541 1.00 75.94 95 VAL A N 1
ATOM 760 C CA . VAL A 1 95 ? -73.822 -6.346 67.349 1.00 75.94 95 VAL A CA 1
ATOM 761 C C . VAL A 1 95 ? -74.457 -6.904 68.616 1.00 75.94 95 VAL A C 1
ATOM 763 O O . VAL A 1 95 ? -75.459 -7.618 68.584 1.00 75.94 95 VAL A O 1
ATOM 766 N N . THR A 1 96 ? -73.893 -6.530 69.760 1.00 72.12 96 THR A N 1
ATOM 767 C CA . THR A 1 96 ? -74.350 -6.926 71.094 1.00 72.12 96 THR A CA 1
ATOM 768 C C . THR A 1 96 ? -74.830 -5.703 71.866 1.00 72.12 96 THR A C 1
ATOM 770 O O . THR A 1 96 ? -74.129 -4.702 71.975 1.00 72.12 96 THR A O 1
ATOM 773 N N . GLN A 1 97 ? -76.041 -5.742 72.417 1.00 68.19 97 GLN A N 1
ATOM 774 C CA . GLN A 1 97 ? -76.578 -4.606 73.168 1.00 68.19 97 GLN A CA 1
ATOM 775 C C . GLN A 1 97 ? -76.135 -4.665 74.640 1.00 68.19 97 GLN A C 1
ATOM 777 O O . GLN A 1 97 ? -76.241 -5.705 75.297 1.00 68.19 97 GLN A O 1
ATOM 782 N N . GLN A 1 98 ? -75.660 -3.548 75.194 1.00 59.66 98 GLN A N 1
ATOM 783 C CA . GLN A 1 98 ? -75.358 -3.437 76.622 1.00 59.66 98 GLN A CA 1
ATOM 784 C C . GLN A 1 98 ? -76.606 -2.936 77.371 1.00 59.66 98 GLN A C 1
ATOM 786 O O . GLN A 1 98 ? -77.000 -1.797 77.174 1.00 59.66 98 GLN A O 1
ATOM 791 N N . LYS A 1 99 ? -77.219 -3.823 78.186 1.00 57.53 99 LYS A N 1
ATOM 792 C CA . LYS A 1 99 ? -78.300 -3.653 79.207 1.00 57.53 99 LYS A CA 1
ATOM 793 C C . LYS A 1 99 ? -79.122 -2.333 79.181 1.00 57.53 99 LYS A C 1
ATOM 795 O O . LYS A 1 99 ? -78.536 -1.267 79.314 1.00 57.53 99 LYS A O 1
ATOM 800 N N . PRO A 1 100 ? -80.479 -2.385 79.225 1.00 48.94 100 PRO A N 1
ATOM 801 C CA . PRO A 1 100 ? -81.245 -3.305 80.080 1.00 48.94 100 PRO A CA 1
ATOM 802 C C . PRO A 1 100 ? -82.202 -4.268 79.353 1.00 48.94 100 PRO A C 1
ATOM 804 O O . PRO A 1 100 ? -82.836 -5.084 80.017 1.00 48.94 100 PRO A O 1
ATOM 807 N N . ILE A 1 101 ? -82.285 -4.236 78.021 1.00 57.19 101 ILE A N 1
ATOM 808 C CA . ILE A 1 101 ? -83.133 -5.143 77.228 1.00 57.19 101 ILE A CA 1
ATOM 809 C C . ILE A 1 101 ? -82.228 -6.175 76.534 1.00 57.19 101 ILE A C 1
ATOM 811 O O . ILE A 1 101 ? -81.225 -5.812 75.930 1.00 57.19 101 ILE A O 1
ATOM 815 N N . LYS A 1 102 ? -82.535 -7.474 76.667 1.00 52.62 102 LYS A N 1
ATOM 816 C CA . LYS A 1 102 ? -81.830 -8.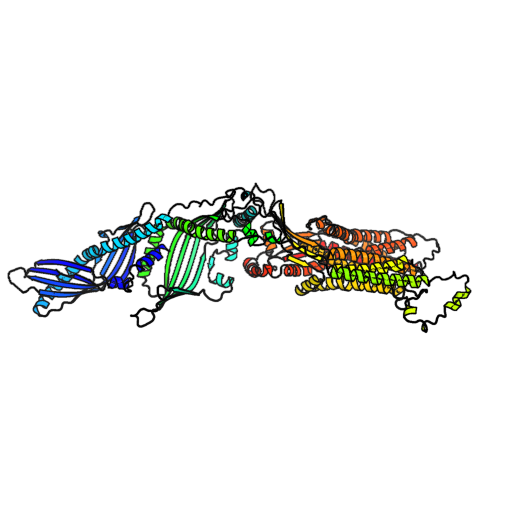553 75.950 1.00 52.62 102 LYS A CA 1
ATOM 817 C C . LYS A 1 102 ? -82.461 -8.727 74.567 1.00 52.62 102 LYS A C 1
ATOM 819 O O . LYS A 1 102 ? -83.423 -9.477 74.436 1.00 52.62 102 LYS A O 1
ATOM 824 N N . LEU A 1 103 ? -81.933 -8.035 73.564 1.00 60.88 103 LEU A N 1
ATOM 825 C CA . LEU A 1 103 ? -82.137 -8.412 72.164 1.00 60.88 103 LEU A CA 1
ATOM 826 C C . LEU A 1 103 ? -81.177 -9.553 71.797 1.00 60.88 103 LEU A C 1
ATOM 828 O O . LEU A 1 103 ? -80.100 -9.676 72.390 1.00 60.88 103 LEU A O 1
ATOM 832 N N . ASN A 1 104 ? -81.579 -10.401 70.847 1.00 62.62 104 ASN A N 1
ATOM 833 C CA . ASN A 1 104 ? -80.663 -11.375 70.259 1.00 62.62 104 ASN A CA 1
ATOM 834 C C . ASN A 1 104 ? -79.529 -10.623 69.541 1.00 62.62 104 ASN A C 1
ATOM 836 O O . ASN A 1 104 ? -79.791 -9.576 68.944 1.00 62.62 104 ASN A O 1
ATOM 840 N N . PRO A 1 105 ? -78.280 -11.113 69.622 1.00 66.12 105 PRO A N 1
ATOM 841 C CA . PRO A 1 105 ? -77.169 -10.502 68.906 1.00 66.12 105 PRO A CA 1
ATOM 842 C C . PRO A 1 105 ? -77.432 -10.565 67.401 1.00 66.12 105 PRO A C 1
ATOM 844 O O . PRO A 1 105 ? -77.808 -11.621 66.891 1.00 66.12 105 PRO A O 1
ATOM 847 N N . VAL A 1 106 ? -77.235 -9.444 66.706 1.00 70.69 106 VAL A N 1
ATOM 848 C CA . VAL A 1 106 ? -77.294 -9.415 65.240 1.00 70.69 106 VAL A CA 1
ATOM 849 C C . VAL A 1 106 ? -75.951 -9.910 64.735 1.00 70.69 106 VAL A C 1
ATOM 851 O O . VAL A 1 106 ? -74.924 -9.294 65.029 1.00 70.69 106 VAL A O 1
ATOM 854 N N . ILE A 1 107 ? -75.966 -11.028 64.015 1.00 75.94 107 ILE A N 1
ATOM 855 C CA . ILE A 1 107 ? -74.787 -11.587 63.359 1.00 75.94 107 ILE A CA 1
ATOM 856 C C . ILE A 1 107 ? -75.037 -11.517 61.860 1.00 75.94 107 ILE A C 1
ATOM 858 O O . ILE A 1 107 ? -75.980 -12.135 61.377 1.00 75.94 107 ILE A O 1
ATOM 862 N N . ALA A 1 108 ? -74.203 -10.779 61.134 1.00 79.62 108 ALA A N 1
ATOM 863 C CA . ALA A 1 108 ? -74.361 -10.601 59.697 1.00 79.62 108 ALA A CA 1
ATOM 864 C C . ALA A 1 108 ? -73.021 -10.699 58.979 1.00 79.62 108 ALA A C 1
ATOM 866 O O . ALA A 1 108 ? -72.000 -10.253 59.496 1.00 79.62 108 ALA A O 1
ATOM 867 N N . LYS A 1 109 ? -73.036 -11.264 57.773 1.00 81.62 109 LYS A N 1
ATOM 868 C CA . LYS A 1 109 ? -71.890 -11.211 56.867 1.00 81.62 109 LYS A CA 1
ATOM 869 C C . LYS A 1 109 ? -72.016 -9.975 55.999 1.00 81.62 109 LYS A C 1
ATOM 871 O O . LYS A 1 109 ? -73.048 -9.781 55.359 1.00 81.62 109 LYS A O 1
ATOM 876 N N . ILE A 1 110 ? -70.978 -9.156 56.002 1.00 83.38 110 ILE A N 1
ATOM 877 C CA . ILE A 1 110 ? -70.908 -7.929 55.225 1.00 83.38 110 ILE A CA 1
ATOM 878 C C . ILE A 1 110 ? -69.869 -8.135 54.135 1.00 83.38 110 ILE A C 1
ATOM 880 O O . ILE A 1 110 ? -68.718 -8.455 54.427 1.00 83.38 110 ILE A O 1
ATOM 884 N N . HIS A 1 111 ? -70.294 -7.917 52.898 1.00 85.75 111 HIS A N 1
ATOM 885 C CA . HIS A 1 111 ? -69.412 -7.759 51.757 1.00 85.75 111 HIS A CA 1
ATOM 886 C C . HIS A 1 111 ? -69.219 -6.267 51.503 1.00 85.75 111 HIS A C 1
ATOM 888 O O . HIS A 1 111 ? -70.190 -5.511 51.467 1.00 85.75 111 HIS A O 1
ATOM 894 N N . ALA A 1 112 ? -67.980 -5.828 51.342 1.00 83.19 112 ALA A N 1
ATOM 895 C CA . ALA A 1 112 ? -67.662 -4.454 51.011 1.00 83.19 112 ALA A CA 1
ATOM 896 C C . ALA A 1 112 ? -66.859 -4.391 49.716 1.00 83.19 112 ALA A C 1
ATOM 898 O O . ALA A 1 112 ? -65.781 -4.975 49.613 1.00 83.19 112 ALA A O 1
ATOM 899 N N . GLU A 1 113 ? -67.355 -3.623 48.753 1.00 82.88 113 GLU A N 1
ATOM 900 C CA . GLU A 1 113 ? -66.582 -3.251 47.572 1.00 82.88 113 GLU A CA 1
ATOM 901 C C . GLU A 1 113 ? -65.885 -1.918 47.844 1.00 82.88 113 GLU A C 1
ATOM 903 O O . GLU A 1 113 ? -66.525 -0.916 48.191 1.00 82.88 113 GLU A O 1
ATOM 908 N N . VAL A 1 114 ? -64.560 -1.914 47.715 1.00 81.94 114 VAL A N 1
ATOM 909 C CA . VAL A 1 114 ? -63.729 -0.727 47.888 1.00 81.94 114 VAL A CA 1
ATOM 910 C C . VAL A 1 114 ? -63.258 -0.250 46.526 1.00 81.94 114 VAL A C 1
ATOM 912 O O . VAL A 1 114 ? -62.404 -0.868 45.887 1.00 81.94 114 VAL A O 1
ATOM 915 N N . ASP A 1 115 ? -63.783 0.908 46.139 1.00 79.81 115 ASP A N 1
ATOM 916 C CA . ASP A 1 115 ? -63.389 1.615 44.930 1.00 79.81 115 ASP A CA 1
ATOM 917 C C . ASP A 1 115 ? -62.374 2.713 45.300 1.00 79.81 115 ASP A C 1
ATOM 919 O O . ASP A 1 115 ? -62.660 3.586 46.124 1.00 79.81 115 ASP A O 1
ATOM 923 N N . ASN A 1 116 ? -61.199 2.708 44.662 1.00 78.62 116 ASN A N 1
ATOM 924 C CA . ASN A 1 116 ? -60.142 3.722 44.816 1.00 78.62 116 ASN A CA 1
ATOM 925 C C . ASN A 1 116 ? -59.577 3.877 46.245 1.00 78.62 116 ASN A C 1
ATOM 927 O O . ASN A 1 116 ? -59.611 4.959 46.846 1.00 78.62 116 ASN A O 1
ATOM 931 N N . MET A 1 117 ? -58.998 2.805 46.783 1.00 82.62 117 MET A N 1
ATOM 932 C CA . MET A 1 117 ? -58.132 2.865 47.961 1.00 82.62 117 MET A CA 1
ATOM 933 C C . MET A 1 117 ? -56.769 3.437 47.563 1.00 82.62 117 MET A C 1
ATOM 935 O O . MET A 1 117 ? -56.029 2.815 46.806 1.00 82.62 117 MET A O 1
ATOM 939 N N . ASN A 1 118 ? -56.428 4.620 48.073 1.00 84.75 118 ASN A N 1
ATOM 940 C CA . ASN A 1 118 ? -55.127 5.235 47.819 1.00 84.75 118 ASN A CA 1
ATOM 941 C C . ASN A 1 118 ? -54.142 4.789 48.892 1.00 84.75 118 ASN A C 1
ATOM 943 O O . ASN A 1 118 ? -54.316 5.108 50.068 1.00 84.75 118 ASN A O 1
ATOM 947 N N . SER A 1 119 ? -53.099 4.084 48.478 1.00 83.44 119 SER A N 1
ATOM 948 C CA . SER A 1 119 ? -52.024 3.614 49.338 1.00 83.44 119 SER A CA 1
ATOM 949 C C . SER A 1 119 ? -50.712 4.315 48.999 1.00 83.44 119 SER A C 1
ATOM 951 O O . SER A 1 119 ? -50.440 4.662 47.848 1.00 83.44 119 SER A O 1
ATOM 953 N N . ARG A 1 120 ? -49.892 4.533 50.023 1.00 86.50 120 ARG A N 1
ATOM 954 C CA . ARG A 1 120 ? -48.533 5.060 49.912 1.00 86.50 120 ARG A CA 1
ATOM 955 C C . ARG A 1 120 ? -47.594 4.202 50.746 1.00 86.50 120 ARG A C 1
ATOM 957 O O . ARG A 1 120 ? -47.924 3.865 51.885 1.00 86.50 120 ARG A O 1
ATOM 964 N N . ILE A 1 121 ? -46.440 3.860 50.187 1.00 85.62 121 ILE A N 1
ATOM 965 C CA . ILE A 1 121 ? -45.398 3.086 50.863 1.00 85.62 121 ILE A CA 1
ATOM 966 C C . ILE A 1 121 ? -44.042 3.709 50.537 1.00 85.62 121 ILE A C 1
ATOM 968 O O . ILE A 1 121 ? -43.605 3.709 49.386 1.00 85.62 121 ILE A O 1
ATOM 972 N N . GLY A 1 122 ? -43.378 4.254 51.554 1.00 86.25 122 GLY A N 1
ATOM 973 C CA . GLY A 1 122 ? -42.008 4.746 51.455 1.00 86.25 122 GLY A CA 1
ATOM 974 C C . GLY A 1 122 ? -40.993 3.651 51.757 1.00 86.25 122 GLY A C 1
ATOM 975 O O . GLY A 1 122 ? -40.987 3.104 52.858 1.00 86.25 122 GLY A O 1
ATOM 976 N N . PHE A 1 123 ? -40.102 3.376 50.810 1.00 87.25 123 PHE A N 1
ATOM 977 C CA . PHE A 1 123 ? -38.935 2.522 51.006 1.00 87.25 123 PHE A CA 1
ATOM 978 C C . PHE A 1 123 ? -37.688 3.377 51.202 1.00 87.25 123 PHE A C 1
ATOM 980 O O . PHE A 1 123 ? -37.450 4.332 50.463 1.00 87.25 123 PHE A O 1
ATOM 987 N N . HIS A 1 124 ? -36.875 3.008 52.180 1.00 88.56 124 HIS A N 1
ATOM 988 C CA . HIS A 1 124 ? -35.553 3.550 52.433 1.00 88.56 124 HIS A CA 1
ATOM 989 C C . HIS A 1 124 ? -34.516 2.442 52.251 1.00 88.56 124 HIS A C 1
ATOM 991 O O . HIS A 1 124 ? -34.659 1.343 52.783 1.00 88.56 124 HIS A O 1
ATOM 997 N N . PHE A 1 125 ? -33.477 2.723 51.478 1.00 88.12 125 PHE A N 1
ATOM 998 C CA . PHE A 1 125 ? -32.473 1.752 51.069 1.00 88.12 125 PHE A CA 1
ATOM 999 C C . PHE A 1 125 ? -31.163 2.044 51.799 1.00 88.12 125 PHE A C 1
ATOM 1001 O O . PHE A 1 125 ? -30.575 3.117 51.666 1.00 88.12 125 PHE A O 1
ATOM 1008 N N . GLU A 1 126 ? -30.712 1.084 52.597 1.00 87.06 126 GLU A N 1
ATOM 1009 C CA . GLU A 1 126 ? -29.455 1.162 53.329 1.00 87.06 126 GLU A CA 1
ATOM 1010 C C . GLU A 1 126 ? -28.343 0.507 52.501 1.00 87.06 126 GLU A C 1
ATOM 1012 O O . GLU A 1 126 ? -28.376 -0.693 52.190 1.00 87.06 126 GLU A O 1
ATOM 1017 N N . ASN A 1 127 ? -27.345 1.320 52.156 1.00 85.75 127 ASN A N 1
ATOM 1018 C CA . ASN A 1 127 ? -26.161 0.877 51.433 1.00 85.75 127 ASN A CA 1
ATOM 1019 C C . ASN A 1 127 ? -25.085 0.402 52.416 1.00 85.75 127 ASN A C 1
ATOM 1021 O O . ASN A 1 127 ? -24.904 0.982 53.489 1.00 85.75 127 ASN A O 1
ATOM 1025 N N . ASP A 1 128 ? -24.343 -0.634 52.038 1.00 84.12 128 ASP A N 1
ATOM 1026 C CA . ASP A 1 128 ? -23.153 -1.063 52.766 1.00 84.12 128 ASP A CA 1
ATOM 1027 C C . ASP A 1 128 ? -21.927 -0.180 52.445 1.00 84.12 128 ASP A C 1
ATOM 1029 O O . ASP A 1 128 ? -21.991 0.779 51.672 1.00 84.12 128 ASP A O 1
ATOM 1033 N N . ALA A 1 129 ? -20.773 -0.511 53.034 1.00 81.75 129 ALA A N 1
ATOM 1034 C CA . ALA A 1 129 ? -19.519 0.213 52.809 1.00 81.75 129 ALA A CA 1
ATOM 1035 C C . ALA A 1 129 ? -19.026 0.190 51.345 1.00 81.75 129 ALA A C 1
ATOM 1037 O O . ALA A 1 129 ? -18.189 1.012 50.978 1.00 81.75 129 ALA A O 1
ATOM 1038 N N . HIS A 1 130 ? -19.527 -0.735 50.520 1.00 75.88 130 HIS A N 1
ATOM 1039 C CA . HIS A 1 130 ? -19.195 -0.861 49.101 1.00 75.88 130 HIS A CA 1
ATOM 1040 C C . HIS A 1 130 ? -20.251 -0.198 48.206 1.00 75.88 130 HIS A C 1
ATOM 1042 O O . HIS A 1 130 ? -20.151 -0.304 46.989 1.00 75.88 130 HIS A O 1
ATOM 1048 N N . GLY A 1 131 ? -21.256 0.481 48.774 1.00 80.88 131 GLY A N 1
ATOM 1049 C CA . GLY A 1 131 ? -22.324 1.137 48.018 1.00 80.88 131 GLY A CA 1
ATOM 1050 C C . GLY A 1 131 ? -23.405 0.185 47.499 1.00 80.88 131 GLY A C 1
ATOM 1051 O O . GLY A 1 131 ? -24.198 0.584 46.653 1.00 80.88 131 GLY A O 1
ATOM 1052 N N . LEU A 1 132 ? -23.446 -1.064 47.977 1.00 85.06 132 LEU A N 1
ATOM 1053 C CA . LEU A 1 132 ? -24.477 -2.035 47.619 1.00 85.06 132 LEU A CA 1
ATOM 1054 C C . LEU A 1 132 ? -25.680 -1.923 48.558 1.00 85.06 132 LEU A C 1
ATOM 1056 O O . LEU A 1 132 ? -25.516 -1.889 49.778 1.00 85.06 132 LEU A O 1
ATOM 1060 N N . ILE A 1 133 ? -26.891 -1.940 48.002 1.00 84.62 133 ILE A N 1
ATOM 1061 C CA . ILE A 1 133 ? -28.130 -2.010 48.784 1.00 84.62 133 ILE A CA 1
ATOM 1062 C C . ILE A 1 133 ? -28.204 -3.385 49.456 1.00 84.62 133 ILE A C 1
ATOM 1064 O O . ILE A 1 133 ? -28.349 -4.400 48.779 1.00 84.62 133 ILE A O 1
ATOM 1068 N N . THR A 1 134 ? -28.135 -3.431 50.785 1.00 81.88 134 THR A N 1
ATOM 1069 C CA . THR A 1 134 ? -28.163 -4.702 51.543 1.00 81.88 134 THR A CA 1
ATOM 1070 C C . THR A 1 134 ? -29.404 -4.857 52.402 1.00 81.88 134 THR A C 1
ATOM 1072 O O . THR A 1 134 ? -29.797 -5.975 52.731 1.00 81.88 134 THR A O 1
ATOM 1075 N N . LYS A 1 135 ? -30.042 -3.742 52.754 1.00 85.00 135 LYS A N 1
ATOM 1076 C CA . LYS A 1 135 ? -31.219 -3.730 53.607 1.00 85.00 135 LYS A CA 1
ATOM 1077 C C . LYS A 1 135 ? -32.173 -2.644 53.145 1.00 85.00 135 LYS A C 1
ATOM 1079 O O . LYS A 1 135 ? -31.759 -1.533 52.825 1.00 85.00 135 LYS A O 1
ATOM 1084 N N . VAL A 1 136 ? -33.455 -2.976 53.121 1.00 86.94 136 VAL A N 1
ATOM 1085 C CA . VAL A 1 136 ? -34.532 -2.027 52.864 1.00 86.94 136 VAL A CA 1
ATOM 1086 C C . VAL A 1 136 ? -35.310 -1.869 54.158 1.00 86.94 136 VAL A C 1
ATOM 1088 O O . VAL A 1 136 ? -35.570 -2.837 54.869 1.00 86.94 136 VAL A O 1
ATOM 1091 N N . THR A 1 137 ? -35.638 -0.638 54.506 1.00 86.44 137 THR A N 1
ATOM 1092 C CA . THR A 1 137 ? -36.522 -0.309 55.618 1.00 86.44 137 THR A CA 1
ATOM 1093 C C . THR A 1 137 ? -37.693 0.491 55.084 1.00 86.44 137 THR A C 1
ATOM 1095 O O . THR A 1 137 ? -37.600 1.130 54.041 1.00 86.44 137 THR A O 1
ATOM 1098 N N . ALA A 1 138 ? -38.823 0.441 55.773 1.00 82.88 138 ALA A N 1
ATOM 1099 C CA . ALA A 1 138 ? -39.959 1.281 55.444 1.00 82.88 138 ALA A CA 1
ATOM 1100 C C . ALA A 1 138 ? -40.342 2.075 56.697 1.00 82.88 138 ALA A C 1
ATOM 1102 O O . ALA A 1 138 ? -40.766 1.476 57.689 1.00 82.88 138 ALA A O 1
ATOM 1103 N N . PRO A 1 139 ? -40.130 3.403 56.709 1.00 80.69 139 PRO A N 1
ATOM 1104 C CA . PRO A 1 139 ? -40.514 4.238 57.836 1.00 80.69 139 PRO A CA 1
ATOM 1105 C C . PRO A 1 139 ? -42.027 4.158 58.071 1.00 80.69 139 PRO A C 1
ATOM 1107 O O . PRO A 1 139 ? -42.821 4.329 57.143 1.00 80.69 139 PRO A O 1
ATOM 1110 N N . SER A 1 140 ? -42.442 3.907 59.314 1.00 71.12 140 SER A N 1
ATOM 1111 C CA . SER A 1 140 ? -43.858 3.714 59.659 1.00 71.12 140 SER A CA 1
ATOM 1112 C C . SER A 1 140 ? -44.726 4.952 59.399 1.00 71.12 140 SER A C 1
ATOM 1114 O O . SER A 1 140 ? -45.929 4.829 59.208 1.00 71.12 140 SER A O 1
ATOM 1116 N N . ASP A 1 141 ? -44.132 6.146 59.379 1.00 79.31 141 ASP A N 1
ATOM 1117 C CA . ASP A 1 141 ? -44.781 7.421 59.046 1.00 79.31 141 ASP A CA 1
ATOM 1118 C C . ASP A 1 141 ? -45.037 7.603 57.536 1.00 79.31 141 ASP A C 1
ATOM 1120 O O . ASP A 1 141 ? -45.916 8.376 57.139 1.00 79.31 141 ASP A O 1
ATOM 1124 N N . GLN A 1 142 ? -44.307 6.862 56.698 1.00 80.88 142 GLN A N 1
ATOM 1125 C CA . GLN A 1 142 ? -44.391 6.906 55.235 1.00 80.88 142 GLN A CA 1
ATOM 1126 C C . GLN A 1 142 ? -45.192 5.743 54.640 1.00 80.88 142 GLN A C 1
ATOM 1128 O O . GLN A 1 142 ? -45.293 5.628 53.419 1.00 80.88 142 GLN A O 1
ATOM 1133 N N . CYS A 1 143 ? -45.802 4.908 55.483 1.00 82.00 143 CYS A N 1
ATOM 1134 C CA . CYS A 1 143 ? -46.862 4.003 55.068 1.00 82.00 143 CYS A CA 1
ATOM 1135 C C . CYS A 1 143 ? -48.220 4.596 55.441 1.00 82.00 143 CYS A C 1
ATOM 1137 O O . CYS A 1 143 ? -48.435 5.064 56.559 1.00 82.00 143 CYS A O 1
ATOM 1139 N N . GLY A 1 144 ? -49.157 4.602 54.502 1.00 81.94 144 GLY A N 1
ATOM 1140 C CA . GLY A 1 144 ? -50.532 4.976 54.793 1.00 81.94 144 GLY A CA 1
ATOM 1141 C C . GLY A 1 144 ? -51.472 4.487 53.715 1.00 81.94 144 GLY A C 1
ATOM 1142 O O . GLY A 1 144 ? -51.085 4.354 52.559 1.00 81.94 144 GLY A O 1
ATOM 1143 N N . SER A 1 145 ? -52.722 4.252 54.088 1.00 80.81 145 SER A N 1
ATOM 1144 C CA . SER A 1 145 ? -53.770 4.001 53.113 1.00 80.81 145 SER A CA 1
ATOM 1145 C C . SER A 1 145 ? -55.045 4.716 53.514 1.00 80.81 145 SER A C 1
ATOM 1147 O O . SER A 1 145 ? -55.410 4.724 54.690 1.00 80.81 145 SER A O 1
ATOM 1149 N N . THR A 1 146 ? -55.714 5.327 52.543 1.00 80.88 146 THR A N 1
ATOM 1150 C CA . THR A 1 146 ? -56.981 6.029 52.737 1.00 80.88 146 THR A CA 1
ATOM 1151 C C . THR A 1 146 ? -58.053 5.414 51.848 1.00 80.88 146 THR A C 1
ATOM 1153 O O . THR A 1 146 ? -57.849 5.190 50.654 1.00 80.88 146 THR A O 1
ATOM 1156 N N . LEU A 1 147 ? -59.208 5.116 52.446 1.00 78.25 147 LEU A N 1
ATOM 1157 C CA . LEU A 1 147 ? -60.387 4.678 51.707 1.00 78.25 147 LEU A CA 1
ATOM 1158 C C . LEU A 1 147 ? -61.243 5.885 51.360 1.00 78.25 147 LEU A C 1
ATOM 1160 O O . LEU A 1 147 ? -61.639 6.648 52.244 1.00 78.25 147 LEU A O 1
ATOM 1164 N N . THR A 1 148 ? -61.549 6.035 50.074 1.00 72.81 148 THR A N 1
ATOM 1165 C CA . THR A 1 148 ? -62.410 7.113 49.585 1.00 72.81 148 THR A CA 1
ATOM 1166 C C . THR A 1 148 ? -63.869 6.658 49.542 1.00 72.81 148 THR A C 1
ATOM 1168 O O . THR A 1 148 ? -64.685 7.183 50.306 1.00 72.81 148 THR A O 1
ATOM 1171 N N . ASN A 1 149 ? -64.174 5.623 48.755 1.00 77.31 149 ASN A N 1
ATOM 1172 C CA . ASN A 1 149 ? -65.512 5.051 48.617 1.00 77.31 149 ASN A CA 1
ATOM 1173 C C . ASN A 1 149 ? -65.545 3.585 49.063 1.00 77.31 149 ASN A C 1
ATOM 1175 O O . ASN A 1 149 ? -64.738 2.772 48.621 1.00 77.31 149 ASN A O 1
ATOM 1179 N N . ILE A 1 150 ? -66.510 3.252 49.921 1.00 81.62 150 ILE A N 1
ATOM 1180 C CA . ILE A 1 150 ? -66.810 1.880 50.331 1.00 81.62 150 ILE A CA 1
ATOM 1181 C C . ILE A 1 150 ? -68.310 1.653 50.168 1.00 81.62 150 ILE A C 1
ATOM 1183 O O . ILE A 1 150 ? -69.110 2.465 50.627 1.00 81.62 150 ILE A O 1
ATOM 1187 N N . LYS A 1 151 ? -68.691 0.583 49.475 1.00 82.75 151 LYS A N 1
ATOM 1188 C CA . LYS A 1 151 ? -70.089 0.161 49.353 1.00 82.75 151 LYS A CA 1
ATOM 1189 C C . LYS A 1 151 ? -70.271 -1.075 50.206 1.00 82.75 151 LYS A C 1
ATOM 1191 O O . LYS A 1 151 ? -69.687 -2.110 49.898 1.00 82.75 151 LYS A O 1
ATOM 1196 N N . LEU A 1 152 ? -71.046 -0.953 51.276 1.00 83.44 152 LEU A N 1
ATOM 1197 C CA . LEU A 1 152 ? -71.347 -2.067 52.161 1.00 83.44 152 LEU A CA 1
ATOM 1198 C C . LEU A 1 152 ? -72.621 -2.762 51.670 1.00 83.44 152 LEU A C 1
ATOM 1200 O O . LEU A 1 152 ? -73.617 -2.118 51.353 1.00 83.44 152 LEU A O 1
ATOM 1204 N N . GLN A 1 153 ? -72.572 -4.084 51.572 1.00 81.31 153 GLN A N 1
ATOM 1205 C CA . GLN A 1 153 ? -73.711 -4.933 51.262 1.00 81.31 153 GLN A CA 1
ATOM 1206 C C . GLN A 1 153 ? -73.833 -5.978 52.364 1.00 81.31 153 GLN A C 1
ATOM 1208 O O . GLN A 1 153 ? -72.895 -6.727 52.643 1.00 81.31 153 GLN A O 1
ATOM 1213 N N . ALA A 1 154 ? -74.997 -6.034 52.996 1.00 78.62 154 ALA A N 1
ATOM 1214 C CA . ALA A 1 154 ? -75.309 -7.023 54.012 1.00 78.62 154 ALA A CA 1
ATOM 1215 C C . ALA A 1 154 ? -76.654 -7.673 53.683 1.00 78.62 154 ALA A C 1
ATOM 1217 O O . ALA A 1 154 ? -77.589 -7.004 53.247 1.00 78.62 154 ALA A O 1
ATOM 1218 N N . HIS A 1 155 ? -76.736 -8.991 53.856 1.00 77.44 155 HIS A N 1
ATOM 1219 C CA . HIS A 1 155 ? -77.967 -9.745 53.641 1.00 77.44 155 HIS A CA 1
ATOM 1220 C C . HIS A 1 155 ? -78.552 -10.160 54.990 1.00 77.44 155 HIS A C 1
ATOM 1222 O O . HIS A 1 155 ? -77.850 -10.777 55.794 1.00 77.44 155 HIS A O 1
ATOM 1228 N N . PHE A 1 156 ? -79.822 -9.826 55.222 1.00 76.69 156 PHE A N 1
ATOM 1229 C CA . PHE A 1 156 ? -80.531 -10.106 56.470 1.00 76.69 156 PHE A CA 1
ATOM 1230 C C . PHE A 1 156 ? -81.754 -10.980 56.218 1.00 76.69 156 PHE A C 1
ATOM 1232 O O . PHE A 1 156 ? -82.520 -10.738 55.287 1.00 76.69 156 PHE A O 1
ATOM 1239 N N . ASP A 1 157 ? -81.969 -11.959 57.095 1.00 73.56 157 ASP A N 1
ATOM 1240 C CA . ASP A 1 157 ? -83.143 -12.833 57.032 1.00 73.56 157 ASP A CA 1
ATOM 1241 C C . ASP A 1 157 ? -84.385 -12.158 57.647 1.00 73.56 157 ASP A C 1
ATOM 1243 O O . ASP A 1 157 ? -85.521 -12.560 57.377 1.00 73.56 157 ASP A O 1
ATOM 1247 N N . GLN A 1 158 ? -84.193 -11.144 58.505 1.00 76.00 158 GLN A N 1
ATOM 1248 C CA . GLN A 1 158 ? -85.267 -10.494 59.263 1.00 76.00 158 GLN A CA 1
ATOM 1249 C C . GLN A 1 158 ? -85.207 -8.960 59.161 1.00 76.00 158 GLN A C 1
ATOM 1251 O O . GLN A 1 158 ? -84.176 -8.343 59.401 1.00 76.00 158 GLN A O 1
ATOM 1256 N N . ALA A 1 159 ? -86.356 -8.318 58.917 1.00 71.25 159 ALA A N 1
ATOM 1257 C CA . ALA A 1 159 ? -86.453 -6.866 58.691 1.00 71.25 159 ALA A CA 1
ATOM 1258 C C . ALA A 1 159 ? -86.011 -5.979 59.879 1.00 71.25 159 ALA A C 1
ATOM 1260 O O . ALA A 1 159 ? -85.710 -4.803 59.699 1.00 71.25 159 ALA A O 1
ATOM 1261 N N . TRP A 1 160 ? -85.988 -6.503 61.112 1.00 69.94 160 TRP A N 1
ATOM 1262 C CA . TRP A 1 160 ? -85.482 -5.749 62.270 1.00 69.94 160 TRP A CA 1
ATOM 1263 C C . TRP A 1 160 ? -83.948 -5.761 62.359 1.00 69.94 160 TRP A C 1
ATOM 1265 O O . TRP A 1 160 ? -83.386 -4.877 63.002 1.00 69.94 160 TRP A O 1
ATOM 1275 N N . GLU A 1 161 ? -83.278 -6.730 61.727 1.00 72.31 161 GLU A N 1
ATOM 1276 C CA . GLU A 1 161 ? -81.814 -6.798 61.639 1.00 72.31 161 GLU A CA 1
ATOM 1277 C C . GLU A 1 161 ? -81.295 -5.755 60.639 1.00 72.31 161 GLU A C 1
ATOM 1279 O O . GLU A 1 161 ? -80.341 -5.044 60.947 1.00 72.31 161 GLU A O 1
ATOM 1284 N N . GLU A 1 162 ? -82.001 -5.582 59.516 1.00 74.75 162 GLU A N 1
ATOM 1285 C CA . GLU A 1 162 ? -81.756 -4.536 58.509 1.00 74.75 162 GLU A CA 1
ATOM 1286 C C . GLU A 1 162 ? -81.885 -3.125 59.114 1.00 74.75 162 GLU A C 1
ATOM 1288 O O . GLU A 1 162 ? -81.006 -2.286 58.967 1.00 74.75 162 GLU A O 1
ATOM 1293 N N . LEU A 1 163 ? -82.906 -2.895 59.946 1.00 71.75 163 LEU A N 1
ATOM 1294 C CA . LEU A 1 163 ? -83.124 -1.610 60.629 1.00 71.75 163 LEU A CA 1
ATOM 1295 C C . LEU A 1 163 ? -82.017 -1.264 61.649 1.00 71.75 163 LEU A C 1
ATOM 1297 O O . LEU A 1 163 ? -81.709 -0.094 61.879 1.00 71.75 163 LEU A O 1
ATOM 1301 N N . ILE A 1 164 ? -81.425 -2.278 62.290 1.00 73.00 164 ILE A N 1
ATOM 1302 C CA . ILE A 1 164 ? -80.266 -2.102 63.181 1.00 73.00 164 ILE A CA 1
ATOM 1303 C C . ILE A 1 164 ? -78.999 -1.856 62.360 1.00 73.00 164 ILE A C 1
ATOM 1305 O O . ILE A 1 164 ? -78.157 -1.059 62.773 1.00 73.00 164 ILE A O 1
ATOM 1309 N N . TYR A 1 165 ? -78.867 -2.519 61.213 1.00 77.94 165 TYR A N 1
ATOM 1310 C CA . TYR A 1 165 ? -77.755 -2.318 60.301 1.00 77.94 165 TYR A CA 1
ATOM 1311 C C . TYR A 1 165 ? -77.734 -0.905 59.724 1.00 77.94 165 TYR A C 1
ATOM 1313 O O . TYR A 1 165 ? -76.718 -0.242 59.890 1.00 77.94 165 TYR A O 1
ATOM 1321 N N . ASP A 1 166 ? -78.848 -0.389 59.201 1.00 76.38 166 ASP A N 1
ATOM 1322 C CA . ASP A 1 166 ? -78.942 0.979 58.660 1.00 76.38 166 ASP A CA 1
ATOM 1323 C C . ASP A 1 166 ? -78.532 2.050 59.691 1.00 76.38 166 ASP A C 1
ATOM 1325 O O . ASP A 1 166 ? -77.961 3.091 59.366 1.00 76.38 166 ASP A O 1
ATOM 1329 N N . ALA A 1 167 ? -78.794 1.797 60.979 1.00 73.56 167 ALA A N 1
ATOM 1330 C CA . ALA A 1 167 ? -78.409 2.696 62.067 1.00 73.56 167 ALA A CA 1
ATOM 1331 C C . ALA A 1 167 ? -76.904 2.650 62.404 1.00 73.56 167 ALA A C 1
ATOM 1333 O O . ALA A 1 167 ? -76.373 3.594 62.995 1.00 73.56 167 ALA A O 1
ATOM 1334 N N . VAL A 1 168 ? -76.222 1.552 62.072 1.00 76.44 168 VAL A N 1
ATOM 1335 C CA . VAL A 1 168 ? -74.827 1.268 62.446 1.00 76.44 168 VAL A CA 1
ATOM 1336 C C . VAL A 1 168 ? -73.879 1.319 61.237 1.00 76.44 168 VAL A C 1
ATOM 1338 O O . VAL A 1 168 ? -72.688 1.568 61.417 1.00 76.44 168 VAL A O 1
ATOM 1341 N N . GLU A 1 169 ? -74.393 1.179 60.015 1.00 80.19 169 GLU A N 1
ATOM 1342 C CA . GLU A 1 169 ? -73.692 1.265 58.729 1.00 80.19 169 GLU A CA 1
ATOM 1343 C C . GLU A 1 169 ? -72.749 2.480 58.623 1.00 80.19 169 GLU A C 1
ATOM 1345 O O . GLU A 1 169 ? -71.550 2.263 58.419 1.00 80.19 169 GLU A O 1
ATOM 1350 N N . PRO A 1 170 ? -73.181 3.740 58.864 1.00 79.00 170 PRO A N 1
ATOM 1351 C CA . PRO A 1 170 ? -72.280 4.896 58.776 1.00 79.00 170 PRO A CA 1
ATOM 1352 C C . PRO A 1 170 ? -71.152 4.856 59.819 1.00 79.00 170 PRO A C 1
ATOM 1354 O O . PRO A 1 170 ? -70.082 5.442 59.633 1.00 79.00 170 PRO A O 1
ATOM 1357 N N . LEU A 1 171 ? -71.369 4.152 60.933 1.00 76.94 171 LEU A N 1
ATOM 1358 C CA . LEU A 1 171 ? -70.373 3.972 61.983 1.00 76.94 171 LEU A CA 1
ATOM 1359 C C . LEU A 1 171 ? -69.361 2.883 61.602 1.00 76.94 171 LEU A C 1
ATOM 1361 O O . LEU A 1 171 ? -68.166 3.070 61.826 1.00 76.94 171 LEU A O 1
ATOM 1365 N N . ILE A 1 172 ? -69.819 1.793 60.973 1.00 77.94 172 ILE A N 1
ATOM 1366 C CA . ILE A 1 172 ? -68.963 0.749 60.386 1.00 77.94 172 ILE A CA 1
ATOM 1367 C C . ILE A 1 172 ? -68.089 1.357 59.288 1.00 77.94 172 ILE A C 1
ATOM 1369 O O . ILE A 1 172 ? -66.873 1.172 59.313 1.00 77.94 172 ILE A O 1
ATOM 1373 N N . GLU A 1 173 ? -68.671 2.151 58.388 1.00 81.06 173 GLU A N 1
ATOM 1374 C CA . GLU A 1 173 ? -67.935 2.870 57.347 1.00 81.06 173 GLU A CA 1
ATOM 1375 C C . GLU A 1 173 ? -66.851 3.783 57.947 1.00 81.06 173 GLU A C 1
ATOM 1377 O O . GLU A 1 173 ? -65.692 3.739 57.525 1.00 81.06 173 GLU A O 1
ATOM 1382 N N . SER A 1 174 ? -67.187 4.578 58.970 1.00 79.62 174 SER A N 1
ATOM 1383 C CA . SER A 1 174 ? -66.220 5.466 59.627 1.00 79.62 174 SER A CA 1
ATOM 1384 C C . SER A 1 174 ? -65.091 4.709 60.333 1.00 79.62 174 SER A C 1
ATOM 1386 O O . SER A 1 174 ? -63.962 5.208 60.365 1.00 79.62 174 SER A O 1
ATOM 1388 N N . VAL A 1 175 ? -65.375 3.549 60.930 1.00 78.44 175 VAL A N 1
ATOM 1389 C CA . VAL A 1 175 ? -64.367 2.723 61.612 1.00 78.44 175 VAL A CA 1
ATOM 1390 C C . VAL A 1 175 ? -63.457 2.043 60.592 1.00 78.44 175 VAL A C 1
ATOM 1392 O O . VAL A 1 175 ? -62.238 2.119 60.737 1.00 78.44 175 VAL A O 1
ATOM 1395 N N . LEU A 1 176 ? -64.012 1.472 59.520 1.00 77.19 176 LEU A N 1
ATOM 1396 C CA . LEU A 1 176 ? -63.230 0.875 58.433 1.00 77.19 176 LEU A CA 1
ATOM 1397 C C . LEU A 1 176 ? -62.312 1.915 57.775 1.00 77.19 176 LEU A C 1
ATOM 1399 O O . LEU A 1 176 ? -61.117 1.667 57.620 1.00 77.19 176 LEU A O 1
ATOM 1403 N N . LYS A 1 177 ? -62.812 3.126 57.496 1.00 80.44 177 LYS A N 1
ATOM 1404 C CA . LYS A 1 177 ? -61.999 4.233 56.958 1.00 80.44 177 LYS A CA 1
ATOM 1405 C C . LYS A 1 177 ? -60.828 4.634 57.864 1.00 80.44 177 LYS A C 1
ATOM 1407 O O . LYS A 1 177 ? -59.806 5.091 57.357 1.00 80.44 177 LYS A O 1
ATOM 1412 N N . LYS A 1 178 ? -60.962 4.478 59.184 1.00 78.75 178 LYS A N 1
ATOM 1413 C CA . LYS A 1 178 ? -59.937 4.859 60.167 1.00 78.75 178 LYS A CA 1
ATOM 1414 C C . LYS A 1 178 ? -58.919 3.747 60.432 1.00 78.75 178 LYS A C 1
ATOM 1416 O O . LYS A 1 178 ? -57.729 4.031 60.529 1.00 78.75 178 LYS A O 1
ATOM 1421 N N . GLU A 1 179 ? -59.380 2.507 60.560 1.00 75.62 179 GLU A N 1
ATOM 1422 C CA . GLU A 1 179 ? -58.556 1.385 61.026 1.00 75.62 179 GLU A CA 1
ATOM 1423 C C . GLU A 1 179 ? -57.885 0.612 59.880 1.00 75.62 179 GLU A C 1
ATOM 1425 O O . GLU A 1 179 ? -56.815 0.040 60.083 1.00 75.62 179 GLU A O 1
ATOM 1430 N N . ILE A 1 180 ? -58.421 0.641 58.649 1.00 74.06 180 ILE A N 1
ATOM 1431 C CA . ILE A 1 180 ? -57.795 -0.080 57.525 1.00 74.06 180 ILE A CA 1
ATOM 1432 C C . ILE A 1 180 ? -56.398 0.468 57.197 1.00 74.06 180 ILE A C 1
ATOM 1434 O O . ILE A 1 180 ? -55.523 -0.315 56.856 1.00 74.06 180 ILE A O 1
ATOM 1438 N N . GLY A 1 181 ? -56.136 1.773 57.327 1.00 73.56 181 GLY A N 1
ATOM 1439 C CA . GLY A 1 181 ? -54.814 2.349 57.033 1.00 73.56 181 GLY A CA 1
ATOM 1440 C C . GLY A 1 181 ? -53.677 1.739 57.877 1.00 73.56 181 GLY A C 1
ATOM 1441 O O . GLY A 1 181 ? -52.746 1.161 57.311 1.00 73.56 181 GLY A O 1
ATOM 1442 N N . PRO A 1 182 ? -53.744 1.820 59.221 1.00 72.81 182 PRO A N 1
ATOM 1443 C CA . PRO A 1 182 ? -52.775 1.179 60.117 1.00 72.81 182 PRO A CA 1
ATOM 1444 C C . PRO A 1 182 ? -52.677 -0.344 59.940 1.00 72.81 182 PRO A C 1
ATOM 1446 O O . PRO A 1 182 ? -51.588 -0.919 60.022 1.00 72.81 182 PRO A O 1
ATOM 1449 N N . ILE A 1 183 ? -53.806 -1.003 59.675 1.00 70.12 183 ILE A N 1
ATOM 1450 C CA . ILE A 1 183 ? -53.869 -2.457 59.505 1.00 70.12 183 ILE A CA 1
ATOM 1451 C C . ILE A 1 183 ? -53.225 -2.894 58.178 1.00 70.12 183 ILE A C 1
ATOM 1453 O O . ILE A 1 183 ? -52.429 -3.829 58.157 1.00 70.12 183 ILE A O 1
ATOM 1457 N N . PHE A 1 184 ? -53.498 -2.183 57.084 1.00 73.25 184 PHE A N 1
ATOM 1458 C CA . PHE A 1 184 ? -52.871 -2.397 55.781 1.00 73.25 184 PHE A CA 1
ATOM 1459 C C . PHE A 1 184 ? -51.350 -2.264 55.883 1.00 73.25 184 PHE A C 1
ATOM 1461 O O . PHE A 1 184 ? -50.617 -3.130 55.414 1.00 73.25 184 PHE A O 1
ATOM 1468 N N . CYS A 1 185 ? -50.871 -1.228 56.577 1.00 74.69 185 CYS A N 1
ATOM 1469 C CA . CYS A 1 185 ? -49.444 -1.038 56.803 1.00 74.69 185 CYS A CA 1
ATOM 1470 C C . CYS A 1 185 ? -48.833 -2.150 57.664 1.00 74.69 185 CYS A C 1
ATOM 1472 O O . CYS A 1 185 ? -47.829 -2.725 57.274 1.00 74.69 185 CYS A O 1
ATOM 1474 N N . SER A 1 186 ? -49.429 -2.527 58.794 1.00 70.62 186 SER A N 1
ATOM 1475 C CA . SER A 1 186 ? -48.861 -3.602 59.630 1.00 70.62 186 SER A CA 1
ATOM 1476 C C . SER A 1 186 ? -48.899 -4.992 58.974 1.00 70.62 186 SER A C 1
ATOM 1478 O O . SER A 1 186 ? -47.999 -5.791 59.210 1.00 70.62 186 SER A O 1
ATOM 1480 N N . GLY A 1 187 ? -49.894 -5.282 58.128 1.00 67.69 187 GLY A N 1
ATOM 1481 C CA . GLY A 1 187 ? -50.006 -6.566 57.426 1.00 67.69 187 GLY A CA 1
ATOM 1482 C C . GLY A 1 187 ? -49.131 -6.690 56.173 1.00 67.69 187 GLY A C 1
ATOM 1483 O O . GLY A 1 187 ? -48.659 -7.783 55.867 1.00 67.69 187 GLY A O 1
ATOM 1484 N N . LEU A 1 188 ? -48.908 -5.589 55.447 1.00 69.88 188 LEU A N 1
ATOM 1485 C CA . LEU A 1 188 ? -48.196 -5.594 54.163 1.00 69.88 188 LEU A CA 1
ATOM 1486 C C . LEU A 1 188 ? -46.708 -5.235 54.290 1.00 69.88 188 LEU A C 1
ATOM 1488 O O . LEU A 1 188 ? -45.889 -5.764 53.540 1.00 69.88 188 LEU A O 1
ATOM 1492 N N . LEU A 1 189 ? -46.340 -4.343 55.217 1.00 72.06 189 LEU A N 1
ATOM 1493 C CA . LEU A 1 189 ? -44.995 -3.759 55.260 1.00 72.06 189 LEU A CA 1
ATOM 1494 C C . LEU A 1 189 ? -43.925 -4.801 55.604 1.00 72.06 189 LEU A C 1
ATOM 1496 O O . LEU A 1 189 ? -42.929 -4.890 54.894 1.00 72.06 189 LEU A O 1
ATOM 1500 N N . ASP A 1 190 ? -44.136 -5.626 56.632 1.00 72.56 190 ASP A N 1
ATOM 1501 C CA . ASP A 1 190 ? -43.124 -6.590 57.089 1.00 72.56 190 ASP A CA 1
ATOM 1502 C C . ASP A 1 190 ? -42.813 -7.687 56.040 1.00 72.56 190 ASP A C 1
ATOM 1504 O O . ASP A 1 190 ? -41.631 -7.916 55.742 1.00 72.56 190 ASP A O 1
ATOM 1508 N N . PRO A 1 191 ? -43.809 -8.341 55.400 1.00 69.25 191 PRO A N 1
ATOM 1509 C CA . PRO A 1 191 ? -43.547 -9.310 54.332 1.00 69.25 191 PRO A CA 1
ATOM 1510 C C . PRO A 1 191 ? -42.894 -8.680 53.096 1.00 69.25 191 PRO A C 1
ATOM 1512 O O . PRO A 1 191 ? -41.973 -9.256 52.519 1.00 69.25 191 PRO A O 1
ATOM 1515 N N . VAL A 1 192 ? -43.334 -7.482 52.694 1.00 72.62 192 VAL A N 1
ATOM 1516 C CA . VAL A 1 192 ? -42.790 -6.809 51.507 1.00 72.62 192 VAL A CA 1
ATOM 1517 C C . VAL A 1 192 ? -41.360 -6.341 51.762 1.00 72.62 192 VAL A C 1
ATOM 1519 O O . VAL A 1 192 ? -40.474 -6.624 50.959 1.00 72.62 192 VAL A O 1
ATOM 1522 N N . VAL A 1 193 ? -41.091 -5.686 52.892 1.00 78.50 193 VAL A N 1
ATOM 1523 C CA . VAL A 1 193 ? -39.748 -5.197 53.239 1.00 78.50 193 VAL A CA 1
ATOM 1524 C C . VAL A 1 193 ? -38.758 -6.349 53.401 1.00 78.50 193 VAL 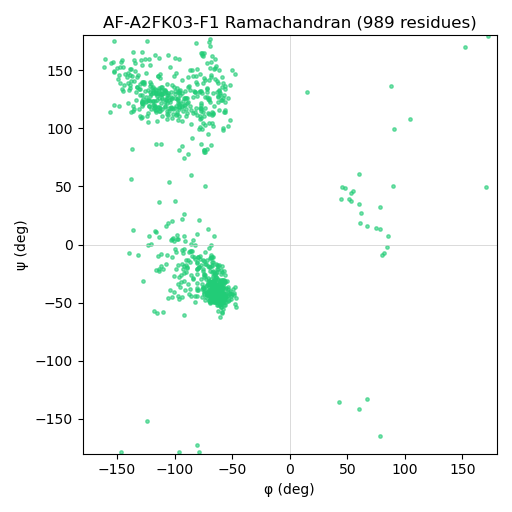A C 1
ATOM 1526 O O . VAL A 1 193 ? -37.620 -6.232 52.939 1.00 78.50 193 VAL A O 1
ATOM 1529 N N . SER A 1 194 ? -39.167 -7.466 54.010 1.00 76.31 194 SER A N 1
ATOM 1530 C CA . SER A 1 194 ? -38.298 -8.641 54.165 1.00 76.31 194 SER A CA 1
ATOM 1531 C C . SER A 1 194 ? -37.975 -9.312 52.826 1.00 76.31 194 SER A C 1
ATOM 1533 O O . SER A 1 194 ? -36.802 -9.578 52.558 1.00 76.31 194 SER A O 1
ATOM 1535 N N . ASN A 1 195 ? -38.964 -9.499 51.945 1.00 72.19 195 ASN A N 1
ATOM 1536 C CA . ASN A 1 195 ? -38.742 -10.064 50.610 1.00 72.19 195 ASN A CA 1
ATOM 1537 C C . ASN A 1 195 ? -37.881 -9.147 49.736 1.00 72.19 195 ASN A C 1
ATOM 1539 O O . ASN A 1 195 ? -36.907 -9.600 49.135 1.00 72.19 195 ASN A O 1
ATOM 1543 N N . VAL A 1 196 ? -38.184 -7.846 49.709 1.00 76.94 196 VAL A N 1
ATOM 1544 C CA . VAL A 1 196 ? -37.405 -6.862 48.945 1.00 76.94 196 VAL A CA 1
ATOM 1545 C C . VAL A 1 196 ? -35.968 -6.793 49.474 1.00 76.94 196 VAL A C 1
ATOM 1547 O O . VAL A 1 196 ? -35.025 -6.846 48.686 1.00 76.94 196 VAL A O 1
ATOM 1550 N N . SER A 1 197 ? -35.771 -6.770 50.797 1.00 82.38 197 SER A N 1
ATOM 1551 C CA . SER A 1 197 ? -34.429 -6.830 51.398 1.00 82.38 197 SER A CA 1
ATOM 1552 C C . SER A 1 197 ? -33.687 -8.115 51.034 1.00 82.38 197 SER A C 1
ATOM 1554 O O . SER A 1 197 ? -32.498 -8.061 50.731 1.00 82.38 197 SER A O 1
ATOM 1556 N N . SER A 1 198 ? -34.369 -9.266 51.015 1.00 75.94 198 SER A N 1
ATOM 1557 C CA . SER A 1 198 ? -33.765 -10.543 50.619 1.00 75.94 198 SER A CA 1
ATOM 1558 C C . SER A 1 198 ? -33.297 -10.529 49.161 1.00 75.94 198 SER A C 1
ATOM 1560 O O . SER A 1 198 ? -32.182 -10.969 48.880 1.00 75.94 198 SER A O 1
ATOM 1562 N N . ILE A 1 199 ? -34.087 -9.958 48.245 1.00 76.38 199 ILE A N 1
ATOM 1563 C CA . ILE A 1 199 ? -33.708 -9.800 46.832 1.00 76.38 199 ILE A CA 1
ATOM 1564 C C . ILE A 1 199 ? -32.425 -8.970 46.714 1.00 76.38 199 ILE A C 1
ATOM 1566 O O . ILE A 1 199 ? -31.468 -9.405 46.071 1.00 76.38 199 ILE A O 1
ATOM 1570 N N . PHE A 1 200 ? -32.372 -7.810 47.374 1.00 80.62 200 PHE A N 1
ATOM 1571 C CA . PHE A 1 200 ? -31.197 -6.936 47.342 1.00 80.62 200 PHE A CA 1
ATOM 1572 C C . PHE A 1 200 ? -29.975 -7.539 48.037 1.00 80.62 200 PHE A C 1
ATOM 1574 O O . PHE A 1 200 ? -28.860 -7.370 47.544 1.00 80.62 200 PHE A O 1
ATOM 1581 N N . SER A 1 201 ? -30.162 -8.299 49.118 1.00 79.69 201 SER A N 1
ATOM 1582 C CA . SER A 1 201 ? -29.078 -9.046 49.760 1.00 79.69 201 SER A CA 1
ATOM 1583 C C . SER A 1 201 ? -28.510 -10.113 48.824 1.00 79.69 201 SER A C 1
ATOM 1585 O O . SER A 1 201 ? -27.301 -10.152 48.623 1.00 79.69 201 SER A O 1
ATOM 1587 N N . ASN A 1 202 ? -29.362 -10.920 48.183 1.00 76.25 202 ASN A N 1
ATOM 1588 C CA . ASN A 1 202 ? -28.928 -11.958 47.240 1.00 76.25 202 ASN A CA 1
ATOM 1589 C C . ASN A 1 202 ? -28.181 -11.360 46.044 1.00 76.25 202 ASN A C 1
ATOM 1591 O O . ASN A 1 202 ? -27.160 -11.886 45.600 1.00 76.25 202 ASN A O 1
ATOM 1595 N N . ILE A 1 203 ? -28.686 -10.236 45.532 1.00 75.50 203 ILE A N 1
ATOM 1596 C CA . ILE A 1 203 ? -28.027 -9.460 44.486 1.00 75.50 203 ILE A CA 1
ATOM 1597 C C . ILE A 1 203 ? -26.658 -9.009 44.962 1.00 75.50 203 ILE A C 1
ATOM 1599 O O . ILE A 1 203 ? -25.667 -9.319 44.312 1.00 75.50 203 ILE A O 1
ATOM 1603 N N . SER A 1 204 ? -26.594 -8.341 46.110 1.00 82.50 204 SER A N 1
ATOM 1604 C CA . SER A 1 204 ? -25.352 -7.842 46.687 1.00 82.50 204 SER A CA 1
ATOM 1605 C C . SER A 1 204 ? -24.328 -8.949 46.891 1.00 82.50 204 SER A C 1
ATOM 1607 O O . SER A 1 204 ? -23.171 -8.773 46.517 1.00 82.50 204 SER A O 1
ATOM 1609 N N . ASP A 1 205 ? -24.744 -10.112 47.385 1.00 79.88 205 ASP A N 1
ATOM 1610 C CA . ASP A 1 205 ? -23.871 -11.274 47.553 1.00 79.88 205 ASP A CA 1
ATOM 1611 C C . ASP A 1 205 ? -23.380 -11.835 46.207 1.00 79.88 205 ASP A C 1
ATOM 1613 O O . ASP A 1 205 ? -22.245 -12.307 46.118 1.00 79.88 205 ASP A O 1
ATOM 1617 N N . MET A 1 206 ? -24.170 -11.707 45.133 1.00 77.44 206 MET A N 1
ATOM 1618 C CA . MET A 1 206 ? -23.747 -12.039 43.771 1.00 77.44 206 MET A CA 1
ATOM 1619 C C . MET A 1 206 ? -22.808 -10.980 43.159 1.00 77.44 206 MET A C 1
ATOM 1621 O O . MET A 1 206 ? -21.891 -11.360 42.433 1.00 77.44 206 MET A O 1
ATOM 1625 N N . VAL A 1 207 ? -22.991 -9.672 43.423 1.00 80.25 207 VAL A N 1
ATOM 1626 C CA . VAL A 1 207 ? -22.112 -8.604 42.882 1.00 80.25 207 VAL A CA 1
ATOM 1627 C C . VAL A 1 207 ? -20.775 -8.584 43.618 1.00 80.25 207 VAL A C 1
ATOM 1629 O O . VAL A 1 207 ? -19.735 -8.389 42.997 1.00 80.25 207 VAL A O 1
ATOM 1632 N N . ARG A 1 208 ? -20.800 -8.721 44.950 1.00 84.06 208 ARG A N 1
ATOM 1633 C CA . ARG A 1 208 ? -19.689 -8.385 45.854 1.00 84.06 208 ARG A CA 1
ATOM 1634 C C . ARG A 1 208 ? -18.344 -9.017 45.464 1.00 84.06 208 ARG A C 1
ATOM 1636 O O . ARG A 1 208 ? -17.351 -8.290 45.513 1.00 84.06 208 ARG A O 1
ATOM 1643 N N . PRO A 1 209 ? -18.263 -10.285 45.006 1.00 83.69 209 PRO A N 1
ATOM 1644 C CA . PRO A 1 209 ? -17.005 -10.868 44.526 1.00 83.69 209 PRO A CA 1
ATOM 1645 C C . PRO A 1 209 ? -16.370 -10.111 43.346 1.00 83.69 209 PRO A C 1
ATOM 1647 O O . PRO A 1 209 ? -15.159 -10.180 43.150 1.00 83.69 209 PRO A O 1
ATOM 1650 N N . TYR A 1 210 ? -17.173 -9.372 42.579 1.00 82.31 210 TYR A N 1
ATOM 1651 C CA . TYR A 1 210 ? -16.786 -8.683 41.350 1.00 82.31 210 TYR A CA 1
ATOM 1652 C C . TYR A 1 210 ? -16.522 -7.179 41.524 1.00 82.31 210 TYR A C 1
ATOM 1654 O O . TYR A 1 210 ? -16.249 -6.497 40.544 1.00 82.31 210 TYR A O 1
ATOM 1662 N N . LEU A 1 211 ? -16.590 -6.637 42.743 1.00 81.25 211 LEU A N 1
ATOM 1663 C CA . LEU A 1 211 ? -16.311 -5.213 42.999 1.00 81.25 211 LEU A CA 1
ATOM 1664 C C . LEU A 1 211 ? -14.845 -4.924 43.356 1.00 81.25 211 LEU A C 1
ATOM 1666 O O . LEU A 1 211 ? -14.476 -3.767 43.541 1.00 81.25 211 LEU A O 1
ATOM 1670 N N . GLY A 1 212 ? -14.013 -5.960 43.481 1.00 73.69 212 GLY A N 1
ATOM 1671 C CA . GLY A 1 212 ? -12.591 -5.809 43.779 1.00 73.69 212 GLY A CA 1
ATOM 1672 C C . GLY A 1 212 ? -11.782 -5.254 42.604 1.00 73.69 212 GLY A C 1
ATOM 1673 O O . GLY A 1 212 ? -12.145 -5.425 41.440 1.00 73.69 212 GLY A O 1
ATOM 1674 N N . ASP A 1 213 ? -10.640 -4.639 42.915 1.00 71.31 213 ASP A N 1
ATOM 1675 C CA . ASP A 1 213 ? -9.694 -4.189 41.896 1.00 71.31 213 ASP A CA 1
ATOM 1676 C C . ASP A 1 213 ? -9.140 -5.369 41.094 1.00 71.31 213 ASP A C 1
ATOM 1678 O O . ASP A 1 213 ? -8.578 -6.330 41.630 1.00 71.31 213 ASP A O 1
ATOM 1682 N N . VAL A 1 214 ? -9.257 -5.253 39.776 1.00 79.19 214 VAL A N 1
ATOM 1683 C CA . VAL A 1 214 ? -8.765 -6.248 38.833 1.00 79.19 214 VAL A CA 1
ATOM 1684 C C . VAL A 1 214 ? -7.243 -6.187 38.760 1.00 79.19 214 VAL A C 1
ATOM 1686 O O . VAL A 1 214 ? -6.677 -5.182 38.328 1.00 79.19 214 VAL A O 1
ATOM 1689 N N . ARG A 1 215 ? -6.571 -7.278 39.137 1.00 83.44 215 ARG A N 1
ATOM 1690 C CA . ARG A 1 215 ? -5.114 -7.428 39.007 1.00 83.44 215 ARG A CA 1
ATOM 1691 C C . ARG A 1 215 ? -4.753 -8.237 37.758 1.00 83.44 215 ARG A C 1
ATOM 1693 O O . ARG A 1 215 ? -5.511 -9.144 37.412 1.00 83.44 215 ARG A O 1
ATOM 1700 N N . PRO A 1 216 ? -3.609 -7.950 37.108 1.00 85.62 216 PRO A N 1
ATOM 1701 C CA . PRO A 1 216 ? -3.118 -8.770 36.007 1.00 85.62 216 PRO A CA 1
ATOM 1702 C C . PRO A 1 216 ? -2.962 -10.236 36.429 1.00 85.62 216 PRO A C 1
ATOM 1704 O O . PRO A 1 216 ? -2.427 -10.520 37.503 1.00 85.62 216 PRO A O 1
ATOM 1707 N N . ILE A 1 217 ? -3.439 -11.155 35.592 1.00 87.19 217 ILE A N 1
ATOM 1708 C CA . ILE A 1 217 ? -3.194 -12.592 35.740 1.00 87.19 217 ILE A CA 1
ATOM 1709 C C . ILE A 1 217 ? -1.733 -12.863 35.393 1.00 87.19 217 ILE A C 1
ATOM 1711 O O . ILE A 1 217 ? -1.236 -12.379 34.376 1.00 87.19 217 ILE A O 1
ATOM 1715 N N . ASP A 1 218 ? -1.073 -13.650 36.235 1.00 86.00 218 ASP A N 1
ATOM 1716 C CA . ASP A 1 218 ? 0.288 -14.108 35.990 1.00 86.00 218 ASP A CA 1
ATOM 1717 C C . ASP A 1 218 ? 0.269 -15.258 34.975 1.00 86.00 218 ASP A C 1
ATOM 1719 O O . ASP A 1 218 ? -0.352 -16.300 35.208 1.00 86.00 218 ASP A O 1
ATOM 1723 N N . ILE A 1 219 ? 0.904 -15.041 33.825 1.00 88.25 219 ILE A N 1
ATOM 1724 C CA . ILE A 1 219 ? 1.077 -16.043 32.773 1.00 88.25 219 ILE A CA 1
ATOM 1725 C C . ILE A 1 219 ? 2.573 -16.373 32.741 1.00 88.25 219 ILE A C 1
ATOM 1727 O O . ILE A 1 219 ? 3.381 -15.465 32.529 1.00 88.25 219 ILE A O 1
ATOM 1731 N N . PRO A 1 220 ? 2.972 -17.641 32.941 1.00 87.56 220 PRO A N 1
ATOM 1732 C CA . PRO A 1 220 ? 4.376 -17.996 33.082 1.00 87.56 220 PRO A CA 1
ATOM 1733 C C . PRO A 1 220 ? 5.160 -17.678 31.806 1.00 87.56 220 PRO A C 1
ATOM 1735 O O . PRO A 1 220 ? 4.780 -18.065 30.703 1.00 87.56 220 PRO A O 1
ATOM 1738 N N . ILE A 1 221 ? 6.297 -17.004 31.963 1.00 84.81 221 ILE A N 1
ATOM 1739 C CA . ILE A 1 221 ? 7.197 -16.683 30.854 1.00 84.81 221 ILE A CA 1
ATOM 1740 C C . ILE A 1 221 ? 8.321 -17.713 30.849 1.00 84.81 221 ILE A C 1
ATOM 1742 O O . ILE A 1 221 ? 9.055 -17.849 31.826 1.00 84.81 221 ILE A O 1
ATOM 1746 N N . GLY A 1 222 ? 8.438 -18.466 29.755 1.00 77.88 222 GLY A N 1
ATOM 1747 C CA . GLY A 1 222 ? 9.540 -19.411 29.572 1.00 77.88 222 GLY A CA 1
ATOM 1748 C C . GLY A 1 222 ? 10.898 -18.706 29.481 1.00 77.88 222 GLY A C 1
ATOM 1749 O O . GLY A 1 222 ? 10.981 -17.521 29.165 1.00 77.88 222 GLY A O 1
ATOM 1750 N N . GLU A 1 223 ? 11.985 -19.432 29.733 1.00 83.12 223 GLU A N 1
ATOM 1751 C CA . GLU A 1 223 ? 13.334 -18.885 29.557 1.00 83.12 223 GLU A CA 1
ATOM 1752 C C . GLU A 1 223 ? 13.656 -18.642 28.069 1.00 83.12 223 GLU A C 1
ATOM 1754 O O . GLU A 1 223 ? 13.261 -19.417 27.194 1.00 83.12 223 GLU A O 1
ATOM 1759 N N . GLY A 1 224 ? 14.410 -17.575 27.775 1.00 85.50 224 GLY A N 1
ATOM 1760 C CA . GLY A 1 224 ? 14.888 -17.269 26.419 1.00 85.50 224 GLY A CA 1
ATOM 1761 C C . GLY A 1 224 ? 13.853 -16.630 25.481 1.00 85.50 224 GLY A C 1
ATOM 1762 O O . GLY A 1 224 ? 13.896 -16.877 24.273 1.00 85.50 224 GLY A O 1
ATOM 1763 N N . MET A 1 225 ? 12.924 -15.831 26.016 1.00 90.31 225 MET A N 1
ATOM 1764 C CA . MET A 1 225 ? 11.952 -15.055 25.231 1.00 90.31 225 MET A CA 1
ATOM 1765 C C . MET A 1 225 ? 12.534 -13.706 24.776 1.00 90.31 225 MET A C 1
ATOM 1767 O O . MET A 1 225 ? 13.416 -13.152 25.428 1.00 90.31 225 MET A O 1
ATOM 1771 N N . SER A 1 226 ? 12.071 -13.193 23.636 1.00 88.12 226 SER A N 1
ATOM 1772 C CA . SER A 1 226 ? 12.532 -11.938 23.031 1.00 88.12 226 SER A CA 1
ATOM 1773 C C . SER A 1 226 ? 11.880 -10.714 23.665 1.00 88.12 226 SER A C 1
ATOM 1775 O O . SER A 1 226 ? 10.692 -10.749 23.979 1.00 88.12 226 SER A O 1
ATOM 1777 N N . ASP A 1 227 ? 12.637 -9.620 23.768 1.00 91.31 227 ASP A N 1
ATOM 1778 C CA . ASP A 1 227 ? 12.141 -8.330 24.249 1.00 91.31 227 ASP A CA 1
ATOM 1779 C C . ASP A 1 227 ? 11.332 -7.609 23.158 1.00 91.31 227 ASP A C 1
ATOM 1781 O O . ASP A 1 227 ? 11.845 -7.258 22.095 1.00 91.31 227 ASP A O 1
ATOM 1785 N N . LEU A 1 228 ? 10.048 -7.373 23.420 1.00 90.31 228 LEU A N 1
ATOM 1786 C CA . LEU A 1 228 ? 9.130 -6.701 22.501 1.00 90.31 228 LEU A CA 1
ATOM 1787 C C . LEU A 1 228 ? 9.490 -5.229 22.268 1.00 90.31 228 LEU A C 1
ATOM 1789 O O . LEU A 1 228 ? 9.117 -4.681 21.234 1.00 90.31 228 LEU A O 1
ATOM 1793 N N . ARG A 1 229 ? 10.229 -4.585 23.180 1.00 91.44 229 ARG A N 1
ATOM 1794 C CA . ARG A 1 229 ? 10.657 -3.179 23.038 1.00 91.44 229 ARG A CA 1
ATOM 1795 C C . ARG A 1 229 ? 11.730 -2.994 21.964 1.00 91.44 229 ARG A C 1
ATOM 1797 O O . ARG A 1 229 ? 11.937 -1.875 21.496 1.00 91.44 229 ARG A O 1
ATOM 1804 N N . GLU A 1 230 ? 12.398 -4.084 21.589 1.00 89.69 230 GLU A N 1
ATOM 1805 C CA . GLU A 1 230 ? 13.357 -4.152 20.483 1.00 89.69 230 GLU A CA 1
ATOM 1806 C C . GLU A 1 230 ? 12.691 -4.602 19.167 1.00 89.69 230 GLU A C 1
ATOM 1808 O O . GLU A 1 230 ? 13.326 -4.606 18.112 1.00 89.69 230 GLU A O 1
ATOM 1813 N N . SER A 1 231 ? 11.403 -4.969 19.194 1.00 87.94 231 SER A N 1
ATOM 1814 C CA . SER A 1 231 ? 10.688 -5.451 18.011 1.00 87.94 231 SER A CA 1
ATOM 1815 C C . SER A 1 231 ? 10.294 -4.308 17.078 1.00 87.94 231 SER A C 1
ATOM 1817 O O . SER A 1 231 ? 9.417 -3.498 17.379 1.00 87.94 231 SER A O 1
ATOM 1819 N N . VAL A 1 232 ? 10.882 -4.313 15.881 1.00 88.62 232 VAL A N 1
ATOM 1820 C CA . VAL A 1 232 ? 10.578 -3.362 14.800 1.00 88.62 232 VAL A CA 1
ATOM 1821 C C . VAL A 1 232 ? 9.109 -3.431 14.365 1.00 88.62 232 VAL A C 1
ATOM 1823 O O . VAL A 1 232 ? 8.507 -2.404 14.053 1.00 88.62 232 VAL A O 1
ATOM 1826 N N . LEU A 1 233 ? 8.503 -4.624 14.384 1.00 87.25 233 LEU A N 1
ATOM 1827 C CA . LEU A 1 233 ? 7.092 -4.807 14.030 1.00 87.25 233 LEU A CA 1
ATOM 1828 C C . LEU A 1 233 ? 6.167 -4.139 15.058 1.00 87.25 233 LEU A C 1
ATOM 1830 O O . LEU A 1 233 ? 5.236 -3.437 14.672 1.00 87.25 233 LEU A O 1
ATOM 1834 N N . ILE A 1 234 ? 6.436 -4.330 16.356 1.00 90.44 234 ILE A N 1
ATOM 1835 C CA . ILE A 1 234 ? 5.638 -3.723 17.432 1.00 90.44 234 ILE A CA 1
ATOM 1836 C C . ILE A 1 234 ? 5.792 -2.202 17.419 1.00 90.44 234 ILE A C 1
ATOM 1838 O O . ILE A 1 234 ? 4.796 -1.498 17.533 1.00 90.44 234 ILE A O 1
ATOM 1842 N N . ASP A 1 235 ? 7.004 -1.688 17.201 1.00 91.69 235 ASP A N 1
ATOM 1843 C CA . ASP A 1 235 ? 7.243 -0.244 17.098 1.00 91.69 235 ASP A CA 1
ATOM 1844 C C . ASP A 1 235 ? 6.523 0.385 15.896 1.00 91.69 235 ASP A C 1
ATOM 1846 O O . ASP A 1 235 ? 5.918 1.449 16.011 1.00 91.69 235 ASP A O 1
ATOM 1850 N N . THR A 1 236 ? 6.491 -0.324 14.763 1.00 90.81 236 THR A N 1
ATOM 1851 C CA . THR A 1 236 ? 5.745 0.106 13.572 1.00 90.81 236 THR A CA 1
ATOM 1852 C C . THR A 1 236 ? 4.238 0.094 13.820 1.00 90.81 236 THR A C 1
ATOM 1854 O O . THR A 1 236 ? 3.557 1.063 13.489 1.00 90.81 236 THR A O 1
ATOM 1857 N N . LEU A 1 237 ? 3.702 -0.967 14.436 1.00 90.94 237 LEU A N 1
ATOM 1858 C CA . LEU A 1 237 ? 2.287 -1.035 14.818 1.00 90.94 237 LEU A CA 1
ATOM 1859 C C . LEU A 1 237 ? 1.925 0.075 15.804 1.00 90.94 237 LEU A C 1
ATOM 1861 O O . LEU A 1 237 ? 0.888 0.711 15.643 1.00 90.94 237 LEU A O 1
ATOM 1865 N N . ARG A 1 238 ? 2.797 0.360 16.774 1.00 91.81 238 ARG A N 1
ATOM 1866 C CA . ARG A 1 238 ? 2.641 1.476 17.706 1.00 91.81 238 ARG A CA 1
ATOM 1867 C C . ARG A 1 238 ? 2.609 2.814 16.969 1.00 91.81 238 ARG A C 1
ATOM 1869 O O . ARG A 1 238 ? 1.708 3.606 17.228 1.00 91.81 238 ARG A O 1
ATOM 1876 N N . TYR A 1 239 ? 3.524 3.063 16.030 1.00 90.00 239 TYR A N 1
ATOM 1877 C CA . TYR A 1 239 ? 3.506 4.285 15.220 1.00 90.00 239 TYR A CA 1
ATOM 1878 C C . TYR A 1 239 ? 2.200 4.418 14.424 1.00 90.00 239 TYR A C 1
ATOM 1880 O O . TYR A 1 239 ? 1.538 5.455 14.489 1.00 90.00 239 TYR A O 1
ATOM 1888 N N . VAL A 1 240 ? 1.806 3.358 13.710 1.00 88.19 240 VAL A N 1
ATOM 1889 C CA . VAL A 1 240 ? 0.625 3.366 12.837 1.00 88.19 240 VAL A CA 1
ATOM 1890 C C . VAL A 1 240 ? -0.668 3.509 13.628 1.00 88.19 240 VAL A C 1
ATOM 1892 O O . VAL A 1 240 ? -1.543 4.270 13.232 1.00 88.19 240 VAL A O 1
ATOM 1895 N N . LEU A 1 241 ? -0.801 2.785 14.738 1.00 89.81 241 LEU A N 1
ATOM 1896 C CA . LEU A 1 241 ? -2.049 2.718 15.490 1.00 89.81 241 LEU A CA 1
ATOM 1897 C C . LEU A 1 241 ? -2.136 3.748 16.611 1.00 89.81 241 LEU A C 1
ATOM 1899 O O . LEU A 1 241 ? -3.254 4.051 17.006 1.00 89.81 241 LEU A O 1
ATOM 1903 N N . SER A 1 242 ? -1.020 4.300 17.102 1.00 88.94 242 SER A N 1
ATOM 1904 C CA . SER A 1 242 ? -1.004 5.339 18.149 1.00 88.94 242 SER A CA 1
ATOM 1905 C C . SER A 1 242 ? -0.580 6.705 17.622 1.00 88.94 242 SER A C 1
ATOM 1907 O O . SER A 1 242 ? -1.309 7.680 17.769 1.00 88.94 242 SER A O 1
ATOM 1909 N N . ASN A 1 243 ? 0.612 6.819 17.030 1.00 87.00 243 ASN A N 1
ATOM 1910 C CA . ASN A 1 243 ? 1.174 8.132 16.702 1.00 87.00 243 ASN A CA 1
ATOM 1911 C C . ASN A 1 243 ? 0.430 8.796 15.534 1.00 87.00 243 ASN A C 1
ATOM 1913 O O . ASN A 1 243 ? 0.137 9.989 15.605 1.00 87.00 243 ASN A O 1
ATOM 1917 N N . LEU A 1 244 ? 0.094 8.033 14.487 1.00 85.75 244 LEU A N 1
ATOM 1918 C CA . LEU A 1 244 ? -0.691 8.545 13.355 1.00 85.75 244 LEU A CA 1
ATOM 1919 C C . LEU A 1 244 ? -2.142 8.868 13.742 1.00 85.75 244 LEU A C 1
ATOM 1921 O O . LEU A 1 244 ? -2.721 9.801 13.191 1.00 85.75 244 LEU A O 1
ATOM 1925 N N . THR A 1 245 ? -2.723 8.126 14.686 1.00 85.25 245 THR A N 1
ATOM 1926 C CA . THR A 1 245 ? -4.149 8.218 15.046 1.00 85.25 245 THR A CA 1
ATOM 1927 C C . THR A 1 245 ? -4.449 9.226 16.161 1.00 85.25 245 THR A C 1
ATOM 1929 O O . THR A 1 245 ? -5.602 9.631 16.313 1.00 85.25 245 THR A O 1
ATOM 1932 N N . GLN A 1 246 ? -3.443 9.652 16.935 1.00 79.56 246 GLN A N 1
ATOM 1933 C CA . GLN A 1 246 ? -3.605 10.639 18.013 1.00 79.56 246 GLN A CA 1
ATOM 1934 C C . GLN A 1 246 ? -3.273 12.083 17.615 1.00 79.56 246 GLN A C 1
ATOM 1936 O O . GLN A 1 246 ? -3.786 13.003 18.248 1.00 79.56 246 GLN A O 1
ATOM 1941 N N . GLY A 1 247 ? -2.389 12.307 16.636 1.00 69.44 247 GLY A N 1
ATOM 1942 C CA . GLY A 1 247 ? -1.938 13.660 16.274 1.00 69.44 247 GLY A CA 1
ATOM 1943 C C . GLY A 1 247 ? -3.034 14.509 15.620 1.00 69.44 247 GLY A C 1
ATOM 1944 O O . GLY A 1 247 ? -4.056 13.979 15.210 1.00 69.44 247 GLY A O 1
ATOM 1945 N N . ASP A 1 248 ? -2.811 15.810 15.420 1.00 69.81 248 ASP A N 1
ATOM 1946 C CA . ASP A 1 248 ? -3.750 16.707 14.703 1.00 69.81 248 ASP A CA 1
ATOM 1947 C C . ASP A 1 248 ? -3.817 16.448 13.176 1.00 69.81 248 ASP A C 1
ATOM 1949 O O . ASP A 1 248 ? -4.294 17.278 12.402 1.00 69.81 248 ASP A O 1
ATOM 1953 N N . GLY A 1 249 ? -3.276 15.316 12.718 1.00 75.50 249 GLY A N 1
ATOM 1954 C CA . GLY A 1 249 ? -3.184 14.947 11.311 1.00 75.50 249 GLY A CA 1
ATOM 1955 C C . GLY A 1 249 ? -4.471 14.344 10.750 1.00 75.50 249 GLY A C 1
ATOM 1956 O O . GLY A 1 249 ? -5.422 14.027 11.463 1.00 75.50 249 GLY A O 1
ATOM 1957 N N . GLU A 1 250 ? -4.481 14.114 9.439 1.00 82.12 250 GLU A N 1
ATOM 1958 C CA . GLU A 1 250 ? -5.662 13.598 8.735 1.00 82.12 250 GLU A CA 1
ATOM 1959 C C . GLU A 1 250 ? -6.026 12.147 9.111 1.00 82.12 250 GLU A C 1
ATOM 1961 O O . GLU A 1 250 ? -7.168 11.738 8.920 1.00 82.12 250 GLU A O 1
ATOM 1966 N N . PHE A 1 251 ? -5.087 11.395 9.699 1.00 84.50 251 PHE A N 1
ATOM 1967 C CA . PHE A 1 251 ? -5.292 10.033 10.211 1.00 84.50 251 PHE A CA 1
ATOM 1968 C C . PHE A 1 251 ? -5.846 9.969 11.642 1.00 84.50 251 PHE A C 1
ATOM 1970 O O . PHE A 1 251 ? -6.051 8.872 12.163 1.00 84.50 251 PHE A O 1
ATOM 1977 N N . ASN A 1 252 ? -6.099 11.115 12.286 1.00 88.75 252 ASN A N 1
ATOM 1978 C CA . ASN A 1 252 ? -6.668 11.153 13.631 1.00 88.75 252 ASN A CA 1
ATOM 1979 C C . ASN A 1 252 ? -8.006 10.393 13.688 1.00 88.75 252 ASN A C 1
ATOM 1981 O O . ASN A 1 252 ? -8.844 10.598 12.811 1.00 88.75 252 ASN A O 1
ATOM 1985 N N . ILE A 1 253 ? -8.249 9.577 14.724 1.00 88.75 253 ILE A N 1
ATOM 1986 C CA . ILE A 1 253 ? -9.508 8.810 14.863 1.00 88.75 253 ILE A CA 1
ATOM 1987 C C . ILE A 1 253 ? -10.729 9.733 14.777 1.00 88.75 253 ILE A C 1
ATOM 1989 O O . ILE A 1 253 ? -11.670 9.445 14.042 1.00 88.75 253 ILE A O 1
ATOM 1993 N N . ASN A 1 254 ? -10.693 10.880 15.456 1.00 90.81 254 ASN A N 1
ATOM 1994 C CA . ASN A 1 254 ? -11.776 11.859 15.425 1.00 90.81 254 ASN A CA 1
ATOM 1995 C C . ASN A 1 254 ? -11.918 12.495 14.037 1.00 90.81 254 ASN A C 1
ATOM 1997 O O . ASN A 1 254 ? -13.038 12.710 13.586 1.00 90.81 254 ASN A O 1
ATOM 2001 N N . SER A 1 255 ? -10.811 12.751 13.329 1.00 88.56 255 SER A N 1
ATOM 2002 C CA . SER A 1 255 ? -10.839 13.257 11.946 1.00 88.56 255 SER A CA 1
ATOM 2003 C C . SER A 1 255 ? -11.451 12.235 10.982 1.00 88.56 255 SER A C 1
ATOM 2005 O O . SER A 1 255 ? -12.307 12.584 10.171 1.00 88.56 255 SER A O 1
ATOM 2007 N N . LEU A 1 256 ? -11.087 10.957 11.118 1.00 88.12 256 LEU A N 1
ATOM 2008 C CA . LEU A 1 256 ? -11.647 9.859 10.331 1.00 88.12 256 LEU A CA 1
ATOM 2009 C C . LEU A 1 256 ? -13.138 9.667 10.620 1.00 88.12 256 LEU A C 1
ATOM 2011 O O . LEU A 1 256 ? -13.932 9.586 9.687 1.00 88.12 256 LEU A O 1
ATOM 2015 N N . VAL A 1 257 ? -13.544 9.664 11.893 1.00 88.81 257 VAL A N 1
ATOM 2016 C CA . VAL A 1 257 ? -14.962 9.579 12.265 1.00 88.81 257 VAL A CA 1
ATOM 2017 C C . VAL A 1 257 ? -15.730 10.785 11.736 1.00 88.81 257 VAL A C 1
ATOM 2019 O O . VAL A 1 257 ? -16.783 10.605 11.130 1.00 88.81 257 VAL A O 1
ATOM 2022 N N . ASN A 1 258 ? -15.204 12.003 11.877 1.00 89.38 258 ASN A N 1
ATOM 2023 C CA . ASN A 1 258 ? -15.819 13.200 11.302 1.00 89.38 258 ASN A CA 1
ATOM 2024 C C . ASN A 1 258 ? -15.953 13.074 9.779 1.00 89.38 258 ASN A C 1
ATOM 2026 O O . ASN A 1 258 ? -17.009 13.379 9.235 1.00 89.38 258 ASN A O 1
ATOM 2030 N N . ARG A 1 259 ? -14.951 12.538 9.080 1.00 87.31 259 ARG A N 1
ATOM 2031 C CA . ARG A 1 259 ? -15.036 12.283 7.637 1.00 87.31 259 ARG A CA 1
ATOM 2032 C C . ARG A 1 259 ? -16.137 11.274 7.294 1.00 87.31 259 ARG A C 1
ATOM 2034 O O . ARG A 1 259 ? -16.918 11.525 6.382 1.00 87.31 259 ARG A O 1
ATOM 2041 N N . PHE A 1 260 ? -16.248 10.177 8.044 1.00 85.00 260 PHE A N 1
ATOM 2042 C CA . PHE A 1 260 ? -17.266 9.142 7.821 1.00 85.00 260 PHE A CA 1
ATOM 2043 C C . PHE A 1 260 ? -18.688 9.544 8.241 1.00 85.00 260 PHE A C 1
ATOM 2045 O O . PHE A 1 260 ? -19.656 8.918 7.813 1.00 85.00 260 PHE A O 1
ATOM 2052 N N . THR A 1 261 ? -18.824 10.590 9.054 1.00 86.56 261 THR A N 1
ATOM 2053 C CA . THR A 1 261 ? -20.104 11.076 9.600 1.00 86.56 261 THR A CA 1
ATOM 2054 C C . THR A 1 261 ? -20.457 12.487 9.117 1.00 86.56 261 THR A C 1
ATOM 2056 O O . THR A 1 261 ? -21.369 13.119 9.648 1.00 86.56 261 THR A O 1
ATOM 2059 N N . ASN A 1 262 ? -19.738 13.018 8.122 1.00 83.94 262 ASN A N 1
ATOM 2060 C CA . ASN A 1 262 ? -19.922 14.378 7.603 1.00 83.94 262 ASN A CA 1
ATOM 2061 C C . ASN A 1 262 ? -19.863 15.472 8.700 1.00 83.94 262 ASN A C 1
ATOM 2063 O O . ASN A 1 262 ? -20.677 16.393 8.740 1.00 83.94 262 ASN A O 1
ATOM 2067 N N . ASN A 1 263 ? -18.883 15.352 9.598 1.00 85.75 263 ASN A N 1
ATOM 2068 C CA . ASN A 1 263 ? -18.588 16.206 10.757 1.00 85.75 263 ASN A CA 1
ATOM 2069 C C . ASN A 1 263 ? -19.623 16.188 11.890 1.00 85.75 263 ASN A C 1
ATOM 2071 O O . ASN A 1 263 ? -19.594 17.070 12.746 1.00 85.75 263 ASN A O 1
ATOM 2075 N N . THR A 1 264 ? -20.522 15.205 11.921 1.00 85.88 264 THR A N 1
ATOM 2076 C CA . THR A 1 264 ? -21.506 15.082 13.009 1.00 85.88 264 THR A CA 1
ATOM 2077 C C . THR A 1 264 ? -20.977 14.260 14.185 1.00 85.88 264 THR A C 1
ATOM 2079 O O . THR A 1 264 ? -21.272 14.574 15.333 1.00 85.88 264 THR A O 1
ATOM 2082 N N . GLY A 1 265 ? -20.150 13.242 13.920 1.00 85.69 265 GLY A N 1
ATOM 2083 C CA . GLY A 1 265 ? -19.774 12.239 14.919 1.00 85.69 265 GLY A CA 1
ATOM 2084 C C . GLY A 1 265 ? -20.880 11.221 15.210 1.00 85.69 265 GLY A C 1
ATOM 2085 O O . GLY A 1 265 ? -20.785 10.508 16.212 1.00 85.69 265 GLY A O 1
ATOM 2086 N N . GLU A 1 266 ? -21.912 11.160 14.359 1.00 88.56 266 GLU A N 1
ATOM 2087 C CA . GLU A 1 266 ? -23.109 10.337 14.544 1.00 88.56 266 GLU A CA 1
ATOM 2088 C C . GLU A 1 266 ? -23.300 9.350 13.381 1.00 88.56 266 GLU A C 1
ATOM 2090 O O . GLU A 1 266 ? -23.159 9.706 12.207 1.00 88.56 266 GLU A O 1
ATOM 2095 N N . PHE A 1 267 ? -23.643 8.101 13.702 1.00 87.31 267 PHE A N 1
ATOM 2096 C CA . PHE A 1 267 ? -24.106 7.108 12.735 1.00 87.31 267 PHE A CA 1
ATOM 2097 C C . PHE A 1 267 ? -25.565 6.764 13.016 1.00 87.31 267 PHE A C 1
ATOM 2099 O O . PHE A 1 267 ? -25.882 6.151 14.035 1.00 87.31 267 PHE A O 1
ATOM 2106 N N . ASN A 1 268 ? -26.424 7.106 12.058 1.00 85.81 268 ASN A N 1
ATOM 2107 C CA . ASN A 1 268 ? -27.839 6.755 12.072 1.00 85.81 268 ASN A CA 1
ATOM 2108 C C . ASN A 1 268 ? -28.095 5.486 11.251 1.00 85.81 268 ASN A C 1
ATOM 2110 O O . ASN A 1 268 ? -27.311 5.141 10.359 1.00 85.81 268 ASN A O 1
ATOM 2114 N N . LEU A 1 269 ? -29.225 4.826 11.503 1.00 82.94 269 LEU A N 1
ATOM 2115 C CA . LEU A 1 269 ? -29.626 3.610 10.801 1.00 82.94 269 LEU A CA 1
ATOM 2116 C C . LEU A 1 269 ? -29.693 3.821 9.285 1.00 82.94 269 LEU A C 1
ATOM 2118 O O . LEU A 1 269 ? -29.164 3.004 8.542 1.00 82.94 269 LEU A O 1
ATOM 2122 N N . GLU A 1 270 ? -30.269 4.933 8.822 1.00 79.81 270 GLU A N 1
ATOM 2123 C CA . GLU A 1 270 ? -30.332 5.275 7.392 1.00 79.81 270 GLU A CA 1
ATOM 2124 C C . GLU A 1 270 ? -28.930 5.361 6.768 1.00 79.81 270 GLU A C 1
ATOM 2126 O O . GLU A 1 270 ? -28.677 4.807 5.699 1.00 79.81 270 GLU A O 1
ATOM 2131 N N . THR A 1 271 ? -27.990 5.993 7.471 1.00 75.81 271 THR A N 1
ATOM 2132 C CA . THR A 1 271 ? -26.594 6.110 7.044 1.00 75.81 271 THR A CA 1
ATOM 2133 C C . THR A 1 271 ? -25.921 4.736 6.959 1.00 75.81 271 THR A C 1
ATOM 2135 O O . THR A 1 271 ? -25.254 4.437 5.970 1.00 75.81 271 THR A O 1
ATOM 2138 N N . LEU A 1 272 ? -26.130 3.871 7.957 1.00 76.06 272 LEU A N 1
ATOM 2139 C CA . LEU A 1 272 ? -25.592 2.506 7.981 1.00 76.06 272 LEU A CA 1
ATOM 2140 C C . LEU A 1 272 ? -26.191 1.628 6.871 1.00 76.06 272 LEU A C 1
ATOM 2142 O O . LEU A 1 272 ? -25.451 0.943 6.167 1.00 76.06 272 LEU A O 1
ATOM 2146 N N . LEU A 1 273 ? -27.511 1.676 6.679 1.00 78.12 273 LEU A N 1
ATOM 2147 C CA . LEU A 1 273 ? -28.212 0.945 5.622 1.00 78.12 273 LEU A CA 1
ATOM 2148 C C . LEU A 1 273 ? -27.724 1.375 4.232 1.00 78.12 273 LEU A C 1
ATOM 2150 O O . LEU A 1 273 ? -27.428 0.518 3.398 1.00 78.12 273 LEU A O 1
ATOM 2154 N N . ASN A 1 274 ? -27.537 2.681 4.015 1.00 76.25 274 ASN A N 1
ATOM 2155 C CA . ASN A 1 274 ? -26.980 3.221 2.774 1.00 76.25 274 ASN A CA 1
ATOM 2156 C C . ASN A 1 274 ? -25.531 2.766 2.535 1.00 76.25 274 ASN A C 1
ATOM 2158 O O . ASN A 1 274 ? -25.188 2.416 1.406 1.00 76.25 274 ASN A O 1
ATOM 2162 N N . TYR A 1 275 ? -24.682 2.715 3.569 1.00 73.38 275 TYR A N 1
ATOM 2163 C CA . TYR A 1 275 ? -23.300 2.233 3.426 1.00 73.38 275 TYR A CA 1
ATOM 2164 C C . TYR A 1 275 ? -23.211 0.747 3.072 1.00 73.38 275 TYR A C 1
ATOM 2166 O O . TYR A 1 275 ? -22.377 0.370 2.249 1.00 73.38 275 TYR A O 1
ATOM 2174 N N . PHE A 1 276 ? -24.066 -0.094 3.660 1.00 72.50 276 PHE A N 1
ATOM 2175 C CA . PHE A 1 276 ? -24.077 -1.538 3.395 1.00 72.50 276 PHE A CA 1
ATOM 2176 C C . PHE A 1 276 ? -25.021 -1.953 2.258 1.00 72.50 276 PHE A C 1
ATOM 2178 O O . PHE A 1 276 ? -25.122 -3.142 1.958 1.00 72.50 276 PHE A O 1
ATOM 2185 N N . ASN A 1 277 ? -25.675 -0.988 1.601 1.00 70.94 277 ASN A N 1
ATOM 2186 C CA . ASN A 1 277 ? -26.649 -1.209 0.532 1.00 70.94 277 ASN A CA 1
ATOM 2187 C C . ASN A 1 277 ? -27.772 -2.185 0.950 1.00 70.94 277 ASN A C 1
ATOM 2189 O O . ASN A 1 277 ? -28.208 -3.035 0.171 1.00 70.94 277 ASN A O 1
ATOM 2193 N N . LEU A 1 278 ? -28.191 -2.091 2.215 1.00 72.56 278 LEU A N 1
ATOM 2194 C CA . LEU A 1 278 ? -29.250 -2.899 2.812 1.00 72.56 278 LEU A CA 1
ATOM 2195 C C . LEU A 1 278 ? -30.563 -2.119 2.725 1.00 72.56 278 LEU A C 1
ATOM 2197 O O . LEU A 1 278 ? -30.660 -1.005 3.230 1.00 72.56 278 LEU A O 1
ATOM 2201 N N . THR A 1 279 ? -31.578 -2.693 2.082 1.00 67.31 279 THR A N 1
ATOM 2202 C CA . THR A 1 279 ? -32.899 -2.057 1.927 1.00 67.31 279 THR A CA 1
ATOM 2203 C C . THR A 1 279 ? -33.882 -2.429 3.028 1.00 67.31 279 THR A C 1
ATOM 2205 O O . THR A 1 279 ? -34.877 -1.730 3.215 1.00 67.31 279 THR A O 1
ATOM 2208 N N . ASP A 1 280 ? -33.609 -3.517 3.749 1.00 63.62 280 ASP A N 1
ATOM 2209 C CA . ASP A 1 280 ? -34.545 -4.097 4.702 1.00 63.62 280 ASP A CA 1
ATOM 2210 C C . ASP A 1 280 ? -34.103 -3.822 6.151 1.00 63.62 280 ASP A C 1
ATOM 2212 O O . ASP A 1 280 ? -32.913 -3.929 6.468 1.00 63.62 280 ASP A O 1
ATOM 2216 N N . PRO A 1 281 ? -35.041 -3.475 7.052 1.00 65.31 281 PRO A N 1
ATOM 2217 C CA . PRO A 1 281 ? -34.764 -3.355 8.478 1.00 65.31 281 PRO A CA 1
ATOM 2218 C C . PRO A 1 281 ? -34.310 -4.698 9.067 1.00 65.31 281 PRO A C 1
ATOM 2220 O O . PRO A 1 281 ? -34.696 -5.770 8.602 1.00 65.31 281 PRO A O 1
ATOM 2223 N N . ILE A 1 282 ? -33.472 -4.632 10.103 1.00 73.75 282 ILE A N 1
ATOM 2224 C CA . ILE A 1 282 ? -32.934 -5.821 10.767 1.00 73.75 282 ILE A CA 1
ATOM 2225 C C . ILE A 1 282 ? -34.038 -6.451 11.621 1.00 73.75 282 ILE A C 1
ATOM 2227 O O . ILE A 1 282 ? -34.428 -5.904 12.656 1.00 73.75 282 ILE A O 1
ATOM 2231 N N . ASP A 1 283 ? -34.492 -7.625 11.190 1.00 80.44 283 ASP A N 1
ATOM 2232 C CA . ASP A 1 283 ? -35.467 -8.452 11.890 1.00 80.44 283 ASP A CA 1
ATOM 2233 C C . ASP A 1 283 ? -34.754 -9.621 12.588 1.00 80.44 283 ASP A C 1
ATOM 2235 O O . ASP A 1 283 ? -34.039 -10.407 11.962 1.00 80.44 283 ASP A O 1
ATOM 2239 N N . ILE A 1 284 ? -34.954 -9.762 13.897 1.00 79.25 284 ILE A N 1
ATOM 2240 C CA . ILE A 1 284 ? -34.377 -10.830 14.717 1.00 79.25 284 ILE A CA 1
ATOM 2241 C C . ILE A 1 284 ? -35.520 -11.637 15.313 1.00 79.25 284 ILE A C 1
ATOM 2243 O O . ILE A 1 284 ? -36.361 -11.103 16.030 1.00 79.25 284 ILE A O 1
ATOM 2247 N N . ASN A 1 285 ? -35.531 -12.943 15.055 1.00 76.81 285 ASN A N 1
ATOM 2248 C CA . ASN A 1 285 ? -36.523 -13.845 15.622 1.00 76.81 285 ASN A CA 1
ATOM 2249 C C . ASN A 1 285 ? -35.844 -14.775 16.629 1.00 76.81 285 ASN A C 1
ATOM 2251 O O . ASN A 1 285 ? -35.030 -15.624 16.261 1.00 76.81 285 ASN A O 1
ATOM 2255 N N . ILE A 1 286 ? -36.150 -14.587 17.908 1.00 76.25 286 ILE A N 1
ATOM 2256 C CA . ILE A 1 286 ? -35.563 -15.348 19.008 1.00 76.25 286 ILE A CA 1
ATOM 2257 C C . ILE A 1 286 ? -36.605 -16.350 19.493 1.00 76.25 286 ILE A C 1
ATOM 2259 O O . ILE A 1 286 ? -37.644 -15.974 20.033 1.00 76.25 286 ILE A O 1
ATOM 2263 N N . SER A 1 287 ? -36.321 -17.641 19.325 1.00 65.69 287 SER A N 1
ATOM 2264 C CA . SER A 1 287 ? -37.093 -18.685 19.998 1.00 65.69 287 SER A CA 1
ATOM 2265 C C . SER A 1 287 ? -36.667 -18.749 21.461 1.00 65.69 287 SER A C 1
ATOM 2267 O O . SER A 1 287 ? -35.471 -18.796 21.755 1.00 65.69 287 SER A O 1
ATOM 2269 N N . LEU A 1 288 ? -37.639 -18.738 22.371 1.00 66.19 288 LEU A N 1
ATOM 2270 C CA . LEU A 1 288 ? -37.440 -18.866 23.811 1.00 66.19 288 LEU A CA 1
ATOM 2271 C C . LEU A 1 288 ? -38.032 -20.217 24.249 1.00 66.19 288 LEU A C 1
ATOM 2273 O O . LEU A 1 288 ? -39.192 -20.282 24.661 1.00 66.19 288 LEU A O 1
ATOM 2277 N N . PRO A 1 289 ? -37.252 -21.318 24.178 1.00 53.09 289 PRO A N 1
ATOM 2278 C CA . PRO A 1 289 ? -37.762 -22.678 24.389 1.00 53.09 289 PRO A CA 1
ATOM 2279 C C . PRO A 1 289 ? -38.310 -22.905 25.798 1.00 53.09 289 PRO A C 1
ATOM 2281 O O . PRO A 1 289 ? -39.082 -23.824 26.027 1.00 53.09 289 PRO A O 1
ATOM 2284 N N . PHE A 1 290 ? -37.889 -22.075 26.754 1.00 44.69 290 PHE A N 1
ATOM 2285 C CA . PHE A 1 290 ? -38.300 -22.144 28.152 1.00 44.69 290 PHE A CA 1
ATOM 2286 C C . PHE A 1 290 ? -39.680 -21.518 28.419 1.00 44.69 290 PHE A C 1
ATOM 2288 O O . PHE A 1 290 ? -40.204 -21.698 29.512 1.00 44.69 290 PHE A O 1
ATOM 2295 N N . LEU A 1 291 ? -40.254 -20.794 27.450 1.00 50.22 291 LEU A N 1
ATOM 2296 C CA . LEU A 1 291 ? -41.570 -20.143 27.539 1.00 50.22 291 LEU A CA 1
ATOM 2297 C C . LEU A 1 291 ? -42.536 -20.601 26.432 1.00 50.22 291 LEU A C 1
ATOM 2299 O O . LEU A 1 291 ? -43.588 -19.991 26.280 1.00 50.22 291 LEU A O 1
ATOM 2303 N N . ASN A 1 292 ? -42.167 -21.608 25.622 1.00 59.75 292 ASN A N 1
ATOM 2304 C CA . ASN A 1 292 ? -42.888 -21.980 24.393 1.00 59.75 292 ASN A CA 1
ATOM 2305 C C . ASN A 1 292 ? -43.273 -20.756 23.538 1.00 59.75 292 ASN A C 1
ATOM 2307 O O . ASN A 1 292 ? -44.367 -20.683 22.981 1.00 59.75 292 ASN A O 1
ATOM 2311 N N . SER A 1 293 ? -42.381 -19.768 23.445 1.00 64.81 293 SER A N 1
ATOM 2312 C CA . SER A 1 293 ? -42.675 -18.484 22.811 1.00 64.81 293 SER A CA 1
ATOM 2313 C C . SER A 1 293 ? -41.627 -18.089 21.777 1.00 64.81 293 SER A C 1
ATOM 2315 O O . SER A 1 293 ? -40.480 -18.556 21.780 1.00 64.81 293 SER A O 1
ATOM 2317 N N . SER A 1 294 ? -42.040 -17.205 20.872 1.00 69.50 294 SER A N 1
ATOM 2318 C CA . SER A 1 294 ? -41.146 -16.512 19.948 1.00 69.50 294 SER A CA 1
ATOM 2319 C C . SER A 1 294 ? -41.214 -15.013 20.187 1.00 69.50 294 SER A C 1
ATOM 2321 O O . SER A 1 294 ? -42.296 -14.432 20.281 1.00 69.50 294 SER A O 1
ATOM 2323 N N . LEU A 1 295 ? -40.037 -14.404 20.290 1.00 73.44 295 LEU A N 1
ATOM 2324 C CA . LEU A 1 295 ? -39.846 -12.967 20.345 1.00 73.44 295 LEU A CA 1
ATOM 2325 C C . LEU A 1 295 ? -39.365 -12.502 18.971 1.00 73.44 295 LEU A C 1
ATOM 2327 O O . LEU A 1 295 ? -38.224 -12.765 18.587 1.00 73.44 295 LEU A O 1
ATOM 2331 N N . TYR A 1 296 ? -40.233 -11.802 18.253 1.00 78.38 296 TYR A N 1
ATOM 2332 C CA . TYR A 1 296 ? -39.882 -11.108 17.024 1.00 78.38 296 TYR A CA 1
ATOM 2333 C C . TYR A 1 296 ? -39.484 -9.672 17.364 1.00 78.38 296 TYR A C 1
ATOM 2335 O O . TYR A 1 296 ? -40.278 -8.930 17.936 1.00 78.38 296 TYR A O 1
ATOM 2343 N N . LEU A 1 297 ? -38.256 -9.288 17.029 1.00 79.19 297 LEU A N 1
ATOM 2344 C CA . LEU A 1 297 ? -37.710 -7.943 17.191 1.00 79.19 297 LEU A CA 1
ATOM 2345 C C . LEU A 1 297 ? -37.471 -7.347 15.811 1.00 79.19 297 LEU A C 1
ATOM 2347 O O . LEU A 1 297 ? -36.804 -7.961 14.983 1.00 79.19 297 LEU A O 1
ATOM 2351 N N . LYS A 1 298 ? -37.961 -6.135 15.585 1.00 84.06 298 LYS A N 1
ATOM 2352 C CA . LYS A 1 298 ? -37.703 -5.359 14.378 1.00 84.06 298 LYS A CA 1
ATOM 2353 C C . LYS A 1 298 ? -37.070 -4.033 14.757 1.00 84.06 298 LYS A C 1
ATOM 2355 O O . LYS A 1 298 ? -37.678 -3.235 15.468 1.00 84.06 298 LYS A O 1
ATOM 2360 N N . LEU A 1 299 ? -35.857 -3.794 14.272 1.00 85.06 299 LEU A N 1
ATOM 2361 C CA . LEU A 1 299 ? -35.156 -2.531 14.472 1.00 85.06 299 LEU A CA 1
ATOM 2362 C C . LEU A 1 299 ? -35.832 -1.424 13.646 1.00 85.06 299 LEU A C 1
ATOM 2364 O O . LEU A 1 299 ? -36.015 -1.578 12.438 1.00 85.06 299 LEU A O 1
ATOM 2368 N N . LEU A 1 300 ? -36.220 -0.328 14.296 1.00 84.06 300 LEU A N 1
ATOM 2369 C CA . LEU A 1 300 ? -36.871 0.823 13.660 1.00 84.06 300 LEU A CA 1
ATOM 2370 C C . LEU A 1 300 ? -35.899 1.978 13.455 1.00 84.06 300 LEU A C 1
ATOM 2372 O O . LEU A 1 300 ? -35.891 2.574 12.383 1.00 84.06 300 LEU A O 1
ATOM 2376 N N . ASP A 1 301 ? -35.102 2.278 14.477 1.00 87.19 301 ASP A N 1
ATOM 2377 C CA . ASP A 1 301 ? -34.072 3.308 14.431 1.00 87.19 301 ASP A CA 1
ATOM 2378 C C . ASP A 1 301 ? -32.881 2.910 15.310 1.00 87.19 301 ASP A C 1
ATOM 2380 O O . ASP A 1 301 ? -33.009 2.143 16.269 1.00 87.19 301 ASP A O 1
ATOM 2384 N N . LEU A 1 302 ? -31.712 3.422 14.951 1.00 88.06 302 LEU A N 1
ATOM 2385 C CA . LEU A 1 302 ? -30.458 3.251 15.665 1.00 88.06 302 LEU A CA 1
ATOM 2386 C C . LEU A 1 302 ? -29.635 4.514 15.451 1.00 88.06 302 LEU A C 1
ATOM 2388 O O . LEU A 1 302 ? -29.257 4.809 14.319 1.00 88.06 302 LEU A O 1
ATOM 2392 N N . ASN A 1 303 ? -29.312 5.212 16.532 1.00 90.00 303 ASN A N 1
ATOM 2393 C CA . ASN A 1 303 ? -28.387 6.332 16.513 1.00 90.00 303 ASN A CA 1
ATOM 2394 C C . ASN A 1 303 ? -27.245 6.067 17.496 1.00 90.00 303 ASN A C 1
ATOM 2396 O O . ASN A 1 303 ? -27.469 5.806 18.682 1.00 90.00 303 ASN A O 1
ATOM 2400 N N . ILE A 1 304 ? -26.019 6.129 16.984 1.00 91.25 304 ILE A N 1
ATOM 2401 C CA . ILE A 1 304 ? -24.790 6.051 17.767 1.00 91.25 304 ILE A CA 1
ATOM 2402 C C . ILE A 1 304 ? -24.057 7.378 17.614 1.00 91.25 304 ILE A C 1
ATOM 2404 O O . ILE A 1 304 ? -23.597 7.699 16.518 1.00 91.25 304 ILE A O 1
ATOM 2408 N N . SER A 1 305 ? -23.895 8.123 18.706 1.00 91.50 305 SER A N 1
ATOM 2409 C CA . SER A 1 305 ? -23.228 9.428 18.702 1.00 91.50 305 SER A CA 1
ATOM 2410 C C . SER A 1 305 ? -22.127 9.547 19.758 1.00 91.50 305 SER A C 1
ATOM 2412 O O . SER A 1 305 ? -21.974 8.703 20.647 1.00 91.50 305 SER A O 1
ATOM 2414 N N . GLY A 1 306 ? -21.293 10.582 19.610 1.00 88.44 306 GLY A N 1
ATOM 2415 C CA . GLY A 1 306 ? -20.108 10.815 20.447 1.00 88.44 306 GLY A CA 1
ATOM 2416 C C . GLY A 1 306 ? -18.848 10.075 19.981 1.00 88.44 306 GLY A C 1
ATOM 2417 O O . GLY A 1 306 ? -17.808 10.134 20.626 1.00 88.44 306 GLY A O 1
ATOM 2418 N N . LEU A 1 307 ? -18.876 9.420 18.816 1.00 88.38 307 LEU A N 1
ATOM 2419 C CA . LEU A 1 307 ? -17.740 8.642 18.303 1.00 88.38 307 LEU A CA 1
ATOM 2420 C C . LEU A 1 307 ? -16.544 9.497 17.852 1.00 88.38 307 LEU A C 1
ATOM 2422 O O . LEU A 1 307 ? -15.533 8.943 17.442 1.00 88.38 307 LEU A O 1
ATOM 2426 N N . ASN A 1 308 ? -16.639 10.825 17.900 1.00 89.75 308 ASN A N 1
ATOM 2427 C CA . ASN A 1 308 ? -15.574 11.770 17.554 1.00 89.75 308 ASN A CA 1
ATOM 2428 C C . ASN A 1 308 ? -14.925 12.436 18.784 1.00 89.75 308 ASN A C 1
ATOM 2430 O O . ASN A 1 308 ? -14.273 13.473 18.646 1.00 89.75 308 ASN A O 1
ATOM 2434 N N . SER A 1 309 ? -15.091 11.854 19.978 1.00 91.38 309 SER A N 1
ATOM 2435 C CA . SER A 1 309 ? -14.479 12.326 21.229 1.00 91.38 309 SER A CA 1
ATOM 2436 C C . SER A 1 309 ? -13.440 11.353 21.803 1.00 91.38 309 SER A C 1
ATOM 2438 O O . SER A 1 309 ? -13.365 11.152 23.017 1.00 91.38 309 SER A O 1
ATOM 2440 N N . TRP A 1 310 ? -12.665 10.686 20.944 1.00 91.06 310 TRP A N 1
ATOM 2441 C CA . TRP A 1 310 ? -11.578 9.810 21.381 1.00 91.06 310 TRP A CA 1
ATOM 2442 C C . TRP A 1 310 ? -10.414 10.637 21.928 1.00 91.06 310 TRP A C 1
ATOM 2444 O O . TRP A 1 310 ? -9.974 11.610 21.309 1.00 91.06 310 TRP A O 1
ATOM 2454 N N . LYS A 1 311 ? -9.878 10.219 23.074 1.00 89.69 311 LYS A N 1
ATOM 2455 C CA . LYS A 1 311 ? -8.702 10.796 23.730 1.00 89.69 311 LYS A CA 1
ATOM 2456 C C . LYS A 1 311 ? -7.760 9.693 24.198 1.00 89.69 311 LYS A C 1
ATOM 2458 O O . LYS A 1 311 ? -8.172 8.555 24.411 1.00 89.69 311 LYS A O 1
ATOM 2463 N N . ASN A 1 312 ? -6.482 10.043 24.356 1.00 87.75 312 ASN A N 1
ATOM 2464 C CA . ASN A 1 312 ? -5.451 9.185 24.953 1.00 87.75 312 ASN A CA 1
ATOM 2465 C C . ASN A 1 312 ? -5.467 7.730 24.425 1.00 87.75 312 ASN A C 1
ATOM 2467 O O . ASN A 1 312 ? -5.537 6.775 25.194 1.00 87.75 312 ASN A O 1
ATOM 2471 N N . SER A 1 313 ? -5.501 7.571 23.100 1.00 89.38 313 SER A N 1
ATOM 2472 C CA . SER A 1 313 ? -5.690 6.275 22.434 1.00 89.38 313 SER A CA 1
ATOM 2473 C C . SER A 1 313 ? -4.360 5.658 22.024 1.00 89.38 313 SER A C 1
ATOM 2475 O O . SER A 1 313 ? -3.926 5.829 20.888 1.00 89.38 313 SER A O 1
ATOM 2477 N N . THR A 1 314 ? -3.666 5.001 22.949 1.00 91.38 314 THR A N 1
ATOM 2478 C CA . THR A 1 314 ? -2.415 4.288 22.649 1.00 91.38 314 THR A CA 1
ATOM 2479 C C . THR A 1 314 ? -2.698 2.810 22.417 1.00 91.38 314 THR A C 1
ATOM 2481 O O . THR A 1 314 ? -3.379 2.151 23.194 1.00 91.38 314 THR A O 1
ATOM 2484 N N . PHE A 1 315 ? -2.153 2.268 21.340 1.00 92.44 315 PHE A N 1
ATOM 2485 C CA . PHE A 1 315 ? -2.264 0.870 20.963 1.00 92.44 315 PHE A CA 1
ATOM 2486 C C . PHE A 1 315 ? -0.870 0.290 20.747 1.00 92.44 315 PHE A C 1
ATOM 2488 O O . PHE A 1 315 ? 0.002 0.917 20.143 1.00 92.44 315 PHE A O 1
ATOM 2495 N N . PHE A 1 316 ? -0.685 -0.941 21.206 1.00 92.00 316 PHE A N 1
ATOM 2496 C CA . PHE A 1 316 ? 0.564 -1.684 21.090 1.00 92.00 316 PHE A CA 1
ATOM 2497 C C . PHE A 1 316 ? 1.793 -1.030 21.760 1.00 92.00 316 PHE A C 1
ATOM 2499 O O . PHE A 1 316 ? 2.909 -1.182 21.272 1.00 92.00 316 PHE A O 1
ATOM 2506 N N . ASP A 1 317 ? 1.625 -0.334 22.891 1.00 92.75 317 ASP A N 1
ATOM 2507 C CA . ASP A 1 317 ? 2.738 0.285 23.627 1.00 92.75 317 ASP A CA 1
ATOM 2508 C C . ASP A 1 317 ? 3.454 -0.739 24.537 1.00 92.75 317 ASP A C 1
ATOM 2510 O O . ASP A 1 317 ? 2.851 -1.243 25.488 1.00 92.75 317 ASP A O 1
ATOM 2514 N N . PRO A 1 318 ? 4.726 -1.102 24.290 1.00 93.12 318 PRO A N 1
ATOM 2515 C CA . PRO A 1 318 ? 5.414 -2.112 25.089 1.00 93.12 318 PRO A CA 1
ATOM 2516 C C . PRO A 1 318 ? 5.899 -1.527 26.428 1.00 93.12 318 PRO A C 1
ATOM 2518 O O . PRO A 1 318 ? 6.957 -0.902 26.517 1.00 93.12 318 PRO A O 1
ATOM 2521 N N . ILE A 1 319 ? 5.141 -1.765 27.501 1.00 92.75 319 ILE A N 1
ATOM 2522 C CA . ILE A 1 319 ? 5.449 -1.276 28.860 1.00 92.75 319 ILE A CA 1
ATOM 2523 C C . ILE A 1 319 ? 6.518 -2.111 29.583 1.00 92.75 319 ILE A C 1
ATOM 2525 O O . ILE A 1 319 ? 7.128 -1.658 30.551 1.00 92.75 319 ILE A O 1
ATOM 2529 N N . SER A 1 320 ? 6.754 -3.342 29.131 1.00 91.94 320 SER A N 1
ATOM 2530 C CA . SER A 1 320 ? 7.822 -4.219 29.619 1.00 91.94 320 SER A CA 1
ATOM 2531 C C . SER A 1 320 ? 8.356 -5.087 28.479 1.00 91.94 320 SER A C 1
ATOM 2533 O O . SER A 1 320 ? 7.885 -4.980 27.350 1.00 91.94 320 SER A O 1
ATOM 2535 N N . ALA A 1 321 ? 9.316 -5.969 28.772 1.00 91.12 321 ALA A N 1
ATOM 2536 C CA . ALA A 1 321 ? 9.898 -6.849 27.761 1.00 91.12 321 ALA A CA 1
ATOM 2537 C C . ALA A 1 321 ? 8.875 -7.772 27.078 1.00 91.12 321 ALA A C 1
ATOM 2539 O O . ALA A 1 321 ? 9.094 -8.173 25.943 1.00 91.12 321 ALA A O 1
ATOM 2540 N N . TYR A 1 322 ? 7.759 -8.093 27.740 1.00 93.19 322 TYR A N 1
ATOM 2541 C CA . TYR A 1 322 ? 6.790 -9.077 27.239 1.00 93.19 322 TYR A CA 1
ATOM 2542 C C . TYR A 1 322 ? 5.343 -8.592 27.277 1.00 93.19 322 TYR A C 1
ATOM 2544 O O . TYR A 1 322 ? 4.471 -9.267 26.741 1.00 93.19 322 TYR A O 1
ATOM 2552 N N . VAL A 1 323 ? 5.068 -7.450 27.914 1.00 93.94 323 VAL A N 1
ATOM 2553 C CA . VAL A 1 323 ? 3.707 -6.927 28.091 1.00 93.94 323 VAL A CA 1
ATOM 2554 C C . VAL A 1 323 ? 3.514 -5.672 27.260 1.00 93.94 323 VAL A C 1
ATOM 2556 O O . VAL A 1 323 ? 4.290 -4.720 27.358 1.00 93.94 323 VAL A O 1
ATOM 2559 N N . ILE A 1 324 ? 2.431 -5.684 26.499 1.00 94.94 324 ILE A N 1
ATOM 2560 C CA . ILE A 1 324 ? 1.948 -4.607 25.655 1.00 94.94 324 ILE A CA 1
ATOM 2561 C C . ILE A 1 324 ? 0.694 -4.005 26.292 1.00 94.94 324 ILE A C 1
ATOM 2563 O O . ILE A 1 324 ? -0.224 -4.731 26.677 1.00 94.94 324 ILE A O 1
ATOM 2567 N N . ASP A 1 325 ? 0.661 -2.681 26.381 1.00 95.06 325 ASP A N 1
ATOM 2568 C CA . ASP A 1 325 ? -0.487 -1.884 26.793 1.00 95.06 325 ASP A CA 1
ATOM 2569 C C . ASP A 1 325 ? -1.231 -1.358 25.564 1.00 95.06 325 ASP A C 1
ATOM 2571 O O . ASP A 1 325 ? -0.641 -0.894 24.588 1.00 95.06 325 ASP A O 1
ATOM 2575 N N . SER A 1 326 ? -2.550 -1.465 25.589 1.00 95.56 326 SER A N 1
ATOM 2576 C CA . SER A 1 326 ? -3.432 -0.803 24.636 1.00 95.56 326 SER A CA 1
ATOM 2577 C C . SER A 1 326 ? -4.590 -0.212 25.411 1.00 95.56 326 SER A C 1
ATOM 2579 O O . SER A 1 326 ? -5.371 -0.948 26.016 1.00 95.56 326 SER A O 1
ATOM 2581 N N . HIS A 1 327 ? -4.690 1.111 25.422 1.00 94.44 327 HIS A N 1
ATOM 2582 C CA . HIS A 1 327 ? -5.749 1.817 26.114 1.00 94.44 327 HIS A CA 1
ATOM 2583 C C . HIS A 1 327 ? -6.293 2.978 25.299 1.00 94.44 327 HIS A C 1
ATOM 2585 O O . HIS A 1 327 ? -5.602 3.603 24.500 1.00 94.44 327 HIS A O 1
ATOM 2591 N N . THR A 1 328 ? -7.560 3.277 25.530 1.00 93.69 328 THR A N 1
ATOM 2592 C CA . THR A 1 328 ? -8.268 4.343 24.843 1.00 93.69 328 THR A CA 1
ATOM 2593 C C . THR A 1 328 ? -9.390 4.869 25.725 1.00 93.69 328 THR A C 1
ATOM 2595 O O . THR A 1 328 ? -9.956 4.125 26.533 1.00 93.69 328 THR A O 1
ATOM 2598 N N . THR A 1 329 ? -9.685 6.159 25.590 1.00 92.88 329 THR A N 1
ATOM 2599 C CA . THR A 1 329 ? -10.786 6.814 26.291 1.00 92.88 329 THR A CA 1
ATOM 2600 C C . THR A 1 329 ? -11.718 7.448 25.275 1.00 92.88 329 THR A C 1
ATOM 2602 O O . THR A 1 329 ? -11.267 8.174 24.391 1.00 92.88 329 THR A O 1
ATOM 2605 N N . LEU A 1 330 ? -13.016 7.223 25.433 1.00 92.00 330 LEU A N 1
ATOM 2606 C CA . LEU A 1 330 ? -14.063 7.925 24.705 1.00 92.00 330 LEU A CA 1
ATOM 2607 C C . LEU A 1 330 ? -14.856 8.776 25.704 1.00 92.00 330 LEU A C 1
ATOM 2609 O O . LEU A 1 330 ? -15.417 8.230 26.655 1.00 92.00 330 LEU A O 1
ATOM 2613 N N . ASP A 1 331 ? -14.864 10.102 25.525 1.00 90.75 331 ASP A N 1
ATOM 2614 C CA . ASP A 1 331 ? -15.477 11.011 26.509 1.00 90.75 331 ASP A CA 1
ATOM 2615 C C . ASP A 1 331 ? -16.987 10.805 26.636 1.00 90.75 331 ASP A C 1
ATOM 2617 O O . ASP A 1 331 ? -17.508 10.736 27.747 1.00 90.75 331 ASP A O 1
ATOM 2621 N N . HIS A 1 332 ? -17.684 10.720 25.502 1.00 88.25 332 HIS A N 1
ATOM 2622 C CA . HIS A 1 332 ? -19.132 10.592 25.437 1.00 88.25 332 HIS A CA 1
ATOM 2623 C C . HIS A 1 332 ? -19.507 9.493 24.450 1.00 88.25 332 HIS A C 1
ATOM 2625 O O . HIS A 1 332 ? -19.018 9.460 23.326 1.00 88.25 332 HIS A O 1
ATOM 2631 N N . PHE A 1 333 ? -20.393 8.596 24.865 1.00 91.06 333 PHE A N 1
ATOM 2632 C CA . PHE A 1 333 ? -20.967 7.581 23.995 1.00 91.06 333 PHE A CA 1
ATOM 2633 C C . PHE A 1 333 ? -22.464 7.516 24.242 1.00 91.06 333 PHE A C 1
ATOM 2635 O O . PHE A 1 333 ? -22.904 7.191 25.348 1.00 91.06 333 PHE A O 1
ATOM 2642 N N . ILE A 1 334 ? -23.235 7.835 23.211 1.00 90.19 334 ILE A N 1
ATOM 2643 C CA . ILE A 1 334 ? -24.690 7.810 23.261 1.00 90.19 334 ILE A CA 1
ATOM 2644 C C . ILE A 1 334 ? -25.164 6.750 22.277 1.00 90.19 334 ILE A C 1
ATOM 2646 O O . ILE A 1 334 ? -24.746 6.715 21.120 1.00 90.19 334 ILE A O 1
ATOM 2650 N N . PHE A 1 335 ? -26.024 5.871 22.766 1.00 90.62 335 PHE A N 1
ATOM 2651 C CA . PHE A 1 335 ? -26.614 4.785 22.009 1.00 90.62 335 PHE A CA 1
ATOM 2652 C C . PHE A 1 335 ? -28.119 4.824 22.218 1.00 90.62 335 PHE A C 1
ATOM 2654 O O . PHE A 1 335 ? -28.602 4.518 23.310 1.00 90.62 335 PHE A O 1
ATOM 2661 N N . ASN A 1 336 ? -28.836 5.186 21.162 1.00 89.75 336 ASN A N 1
ATOM 2662 C CA . ASN A 1 336 ? -30.287 5.240 21.153 1.00 89.75 336 ASN A CA 1
ATOM 2663 C C . ASN A 1 336 ? -30.788 4.202 20.156 1.00 89.75 336 ASN A C 1
ATOM 2665 O O . ASN A 1 336 ? -30.382 4.199 18.991 1.00 89.75 336 ASN A O 1
ATOM 2669 N N . ILE A 1 337 ? -31.643 3.299 20.618 1.00 88.94 337 ILE A N 1
ATOM 2670 C CA . ILE A 1 337 ? -32.209 2.236 19.793 1.00 88.94 337 ILE A CA 1
ATOM 2671 C C . ILE A 1 337 ? -33.723 2.233 19.933 1.00 88.94 337 ILE A C 1
ATOM 2673 O O . ILE A 1 337 ? -34.246 2.161 21.041 1.00 88.94 337 ILE A O 1
ATOM 2677 N N . SER A 1 338 ? -34.414 2.242 18.801 1.00 86.19 338 SER A N 1
ATOM 2678 C CA . SER A 1 338 ? -35.863 2.091 18.731 1.00 86.19 338 SER A CA 1
ATOM 2679 C C . SER A 1 338 ? -36.184 0.779 18.047 1.00 86.19 338 SER A C 1
ATOM 2681 O O . SER A 1 338 ? -35.729 0.517 16.931 1.00 86.19 338 SER A O 1
ATOM 2683 N N . PHE A 1 339 ? -36.983 -0.062 18.689 1.00 83.38 339 PHE A N 1
ATOM 2684 C CA . PHE A 1 339 ? -37.392 -1.338 18.127 1.00 83.38 339 PHE A CA 1
ATOM 2685 C C . PHE A 1 339 ? -38.863 -1.630 18.394 1.00 83.38 339 PHE A C 1
ATOM 2687 O O . PHE A 1 339 ? -39.449 -1.296 19.422 1.00 83.38 339 PHE A O 1
ATOM 2694 N N . PHE A 1 340 ? -39.458 -2.294 17.419 1.00 81.44 340 PHE A N 1
ATOM 2695 C CA . PHE A 1 340 ? -40.736 -2.957 17.540 1.00 81.44 340 PHE A CA 1
ATOM 2696 C C . PHE A 1 340 ? -40.491 -4.367 18.058 1.00 81.44 340 PHE A C 1
ATOM 2698 O O . PHE A 1 340 ? -39.594 -5.056 17.568 1.00 81.44 340 PHE A O 1
ATOM 2705 N N . TYR A 1 341 ? -41.297 -4.821 19.007 1.00 79.44 341 TYR A N 1
ATOM 2706 C CA . TYR A 1 341 ? -41.287 -6.217 19.402 1.00 79.44 341 TYR A CA 1
ATOM 2707 C C . TYR A 1 341 ? -42.688 -6.810 19.380 1.00 79.44 341 TYR A C 1
ATOM 2709 O O . TYR A 1 341 ? -43.669 -6.176 19.766 1.00 79.44 341 TYR A O 1
ATOM 2717 N N . ASN A 1 342 ? -42.763 -8.050 18.912 1.00 72.19 342 ASN A N 1
ATOM 2718 C CA . ASN A 1 342 ? -43.950 -8.878 18.972 1.00 72.19 342 ASN A CA 1
ATOM 2719 C C . ASN A 1 342 ? -43.588 -10.164 19.707 1.00 72.19 342 ASN A C 1
ATOM 2721 O O . ASN A 1 342 ? -42.771 -10.963 19.245 1.00 72.19 342 ASN A O 1
ATOM 2725 N N . PHE A 1 343 ? -44.179 -10.330 20.878 1.00 73.62 343 PHE A N 1
ATOM 2726 C CA . PHE A 1 343 ? -44.041 -11.521 21.685 1.00 73.62 343 PHE A CA 1
ATOM 2727 C C . PHE A 1 343 ? -45.304 -12.363 21.541 1.00 73.62 343 PHE A C 1
ATOM 2729 O O . PHE A 1 343 ? -46.396 -11.919 21.898 1.00 73.62 343 PHE A O 1
ATOM 2736 N N . SER A 1 344 ? -45.155 -13.579 21.021 1.00 63.47 344 SER A N 1
ATOM 2737 C CA . SER A 1 344 ? -46.256 -14.533 20.910 1.00 63.47 344 SER A CA 1
ATOM 2738 C C . SER A 1 344 ? -46.112 -15.614 21.973 1.00 63.47 344 SER A C 1
ATOM 2740 O O . SER A 1 344 ? -45.149 -16.388 21.940 1.00 63.47 344 SER A O 1
ATOM 2742 N N . LEU A 1 345 ? -47.079 -15.700 22.882 1.00 57.12 345 LEU A N 1
ATOM 2743 C CA . LEU A 1 345 ? -47.223 -16.859 23.757 1.00 57.12 345 LEU A CA 1
ATOM 2744 C C . LEU A 1 345 ? -48.066 -17.920 23.049 1.00 57.12 345 LEU A C 1
ATOM 2746 O O . LEU A 1 345 ? -49.228 -17.679 22.729 1.00 57.12 345 LEU A O 1
ATOM 2750 N N . SER A 1 346 ? -47.484 -19.095 22.831 1.00 48.62 346 SER A N 1
ATOM 2751 C CA . SER A 1 346 ? -48.227 -20.312 22.497 1.00 48.62 346 SER A CA 1
ATOM 2752 C C . SER A 1 346 ? -48.303 -21.191 23.746 1.00 48.62 346 SER A C 1
ATOM 2754 O O . SER A 1 346 ? -47.276 -21.413 24.376 1.00 48.62 346 SER A O 1
ATOM 2756 N N . ASP A 1 347 ? -49.507 -21.679 24.074 1.00 44.97 347 ASP A N 1
ATOM 2757 C CA . ASP A 1 347 ? -49.858 -22.565 25.208 1.00 44.97 347 ASP A CA 1
ATOM 2758 C C . ASP A 1 347 ? -50.263 -21.923 26.555 1.00 44.97 347 ASP A C 1
ATOM 2760 O O . ASP A 1 347 ? -49.824 -22.373 27.608 1.00 44.97 347 ASP A O 1
ATOM 2764 N N . PHE A 1 348 ? -51.204 -20.969 26.572 1.00 46.19 348 PHE A N 1
ATOM 2765 C CA . PHE A 1 348 ? -51.980 -20.696 27.798 1.00 46.19 348 PHE A CA 1
ATOM 2766 C C . PHE A 1 348 ? -53.371 -21.344 27.718 1.00 46.19 348 PHE A C 1
ATOM 2768 O O . PHE A 1 348 ? -54.221 -20.919 26.942 1.00 46.19 348 PHE A O 1
ATOM 2775 N N . GLN A 1 349 ? -53.629 -22.360 28.554 1.00 42.03 349 GLN A N 1
ATOM 2776 C CA . GLN A 1 349 ? -54.871 -23.163 28.578 1.00 42.03 349 GLN A CA 1
ATOM 2777 C C . GLN A 1 349 ? -56.159 -22.406 28.987 1.00 42.03 349 GLN A C 1
ATOM 2779 O O . GLN A 1 349 ? -57.204 -23.034 29.145 1.00 42.03 349 GLN A O 1
ATOM 2784 N N . TYR A 1 350 ? -56.119 -21.079 29.142 1.00 40.88 350 TYR A N 1
ATOM 2785 C CA . TYR A 1 350 ? -57.267 -20.258 29.555 1.00 40.88 350 TYR A CA 1
ATOM 2786 C C . TYR A 1 350 ? -57.441 -18.952 28.757 1.00 40.88 350 TYR A C 1
ATOM 2788 O O . TYR A 1 350 ? -58.238 -18.106 29.156 1.00 40.88 350 TYR A O 1
ATOM 2796 N N . ALA A 1 351 ? -56.743 -18.777 27.632 1.00 40.53 351 ALA A N 1
ATOM 2797 C CA . ALA A 1 351 ? -56.996 -17.671 26.708 1.00 40.53 351 ALA A CA 1
ATOM 2798 C C . ALA A 1 351 ? -57.677 -18.213 25.441 1.00 40.53 351 ALA A C 1
ATOM 2800 O O . ALA A 1 351 ? -57.155 -19.123 24.804 1.00 40.53 351 ALA A O 1
ATOM 2801 N N . GLU A 1 352 ? -58.848 -17.676 25.084 1.00 40.38 352 GLU A N 1
ATOM 2802 C CA . GLU A 1 352 ? -59.590 -18.075 23.874 1.00 40.38 352 GLU A CA 1
ATOM 2803 C C . GLU A 1 352 ? -58.867 -17.692 22.564 1.00 40.38 352 GLU A C 1
ATOM 2805 O O . GLU A 1 352 ? -59.229 -18.212 21.513 1.00 40.38 352 GLU A O 1
ATOM 2810 N N . ASP A 1 353 ? -57.802 -16.878 22.629 1.00 43.31 353 ASP A N 1
ATOM 2811 C CA . ASP A 1 353 ? -56.984 -16.445 21.491 1.00 43.31 353 ASP A CA 1
ATOM 2812 C C . ASP A 1 353 ? -55.478 -16.445 21.826 1.00 43.31 353 ASP A C 1
ATOM 2814 O O . ASP A 1 353 ? -55.074 -16.203 22.967 1.00 43.31 353 ASP A O 1
ATOM 2818 N N . ASN A 1 354 ? -54.627 -16.661 20.811 1.00 47.25 354 ASN A N 1
ATOM 2819 C CA . ASN A 1 354 ? -53.178 -16.450 20.913 1.00 47.25 354 ASN A CA 1
ATOM 2820 C C . ASN A 1 354 ? -52.901 -15.003 21.360 1.00 47.25 354 ASN A C 1
ATOM 2822 O O . ASN A 1 354 ? -53.202 -14.057 20.627 1.00 47.25 354 ASN A O 1
ATOM 2826 N N . LEU A 1 355 ? -52.308 -14.821 22.544 1.00 48.88 355 LEU A N 1
ATOM 2827 C CA . LEU A 1 355 ? -51.967 -13.494 23.051 1.00 48.88 355 LEU A CA 1
ATOM 2828 C C . LEU A 1 355 ? -50.687 -13.000 22.361 1.00 48.88 355 LEU A C 1
ATOM 2830 O O . LEU A 1 355 ? -49.587 -13.493 22.622 1.00 48.88 355 LEU A O 1
ATOM 2834 N N . TYR A 1 356 ? -50.842 -12.022 21.469 1.00 54.03 356 TYR A N 1
ATOM 2835 C CA . TYR A 1 356 ? -49.732 -11.301 20.851 1.00 54.03 356 TYR A CA 1
ATOM 2836 C C . TYR A 1 356 ? -49.524 -9.983 21.588 1.00 54.03 356 TYR A C 1
ATOM 2838 O O . TYR A 1 356 ? -50.375 -9.094 21.529 1.00 54.03 356 TYR A O 1
ATOM 2846 N N . LEU A 1 357 ? -48.388 -9.837 22.268 1.00 59.31 357 LEU A N 1
ATOM 2847 C CA . LEU A 1 357 ? -48.000 -8.572 22.880 1.00 59.31 357 LEU A CA 1
ATOM 2848 C C . LEU A 1 357 ? -47.125 -7.820 21.883 1.00 59.31 357 LEU A C 1
ATOM 2850 O O . LEU A 1 357 ? -45.995 -8.219 21.605 1.00 59.31 357 LEU A O 1
ATOM 2854 N N . THR A 1 358 ? -47.703 -6.781 21.284 1.00 60.94 358 THR A N 1
ATOM 2855 C CA . THR A 1 358 ? -47.084 -5.998 20.214 1.00 60.94 358 THR A CA 1
ATOM 2856 C C . THR A 1 358 ? -46.866 -4.571 20.689 1.00 60.94 358 THR A C 1
ATOM 2858 O O . THR A 1 358 ? -47.833 -3.850 20.917 1.00 60.94 358 THR A O 1
ATOM 2861 N N . GLU A 1 359 ? -45.611 -4.162 20.827 1.00 70.94 359 GLU A N 1
ATOM 2862 C CA . GLU A 1 359 ? -45.245 -2.909 21.489 1.00 70.94 359 GLU A CA 1
ATOM 2863 C C . GLU A 1 359 ? -44.013 -2.268 20.833 1.00 70.94 359 GLU A C 1
ATOM 2865 O O . GLU A 1 359 ? -43.221 -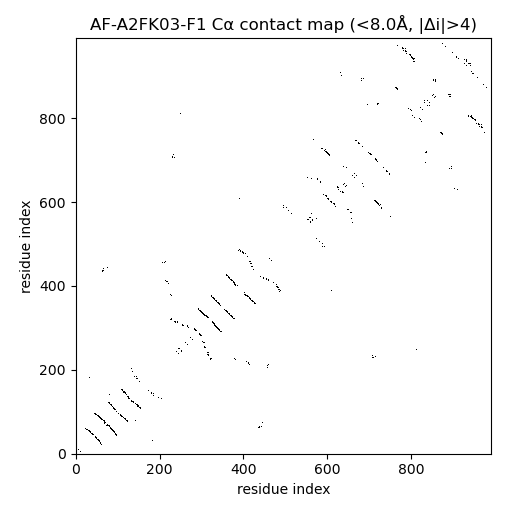2.918 20.142 1.00 70.94 359 GLU A O 1
ATOM 2870 N N . TYR A 1 360 ? -43.866 -0.962 21.054 1.00 74.56 360 TYR A N 1
ATOM 2871 C CA . TYR A 1 360 ? -42.734 -0.164 20.586 1.00 74.56 360 TYR A CA 1
ATOM 2872 C C . TYR A 1 360 ? -41.898 0.272 21.785 1.00 74.56 360 TYR A C 1
ATOM 2874 O O . TYR A 1 360 ? -42.441 0.825 22.744 1.00 74.56 360 TYR A O 1
ATOM 2882 N N . ALA A 1 361 ? -40.588 0.050 21.727 1.00 74.44 361 ALA A N 1
ATOM 2883 C CA . ALA A 1 361 ? -39.666 0.411 22.793 1.00 74.44 361 ALA A CA 1
ATOM 2884 C C . ALA A 1 361 ? -38.467 1.188 22.252 1.00 74.44 361 ALA A C 1
ATOM 2886 O O . ALA A 1 361 ? -37.829 0.773 21.286 1.00 74.44 361 ALA A O 1
ATOM 2887 N N . ASP A 1 362 ? -38.140 2.270 22.948 1.00 80.50 362 ASP A N 1
ATOM 2888 C CA . ASP A 1 362 ? -36.912 3.031 22.784 1.00 80.50 362 ASP A CA 1
ATOM 2889 C C . ASP A 1 362 ? -36.029 2.799 24.010 1.00 80.50 362 ASP A C 1
ATOM 2891 O O . ASP A 1 362 ? -36.496 2.865 25.153 1.00 80.50 362 ASP A O 1
ATOM 2895 N N . ILE A 1 363 ? -34.752 2.515 23.781 1.00 83.50 363 ILE A N 1
ATOM 2896 C CA . ILE A 1 363 ? -33.736 2.425 24.824 1.00 83.50 363 ILE A CA 1
ATOM 2897 C C . ILE A 1 363 ? -32.689 3.492 24.538 1.00 83.50 363 ILE A C 1
ATOM 2899 O O . ILE A 1 363 ? -31.985 3.421 23.531 1.00 83.50 363 ILE A O 1
ATOM 2903 N N . ASP A 1 364 ? -32.563 4.429 25.472 1.00 84.50 364 ASP A N 1
ATOM 2904 C CA . ASP A 1 364 ? -31.585 5.511 25.420 1.00 84.50 364 ASP A CA 1
ATOM 2905 C C . ASP A 1 364 ? -30.501 5.248 26.462 1.00 84.50 364 ASP A C 1
ATOM 2907 O O . ASP A 1 364 ? -30.792 5.121 27.658 1.00 84.50 364 ASP A O 1
ATOM 2911 N N . ILE A 1 365 ? -29.245 5.166 26.027 1.00 87.31 365 ILE A N 1
ATOM 2912 C CA . ILE A 1 365 ? -28.085 4.942 26.893 1.00 87.31 365 ILE A CA 1
ATOM 2913 C C . ILE A 1 365 ? -27.071 6.056 26.658 1.00 87.31 365 ILE A C 1
ATOM 2915 O O . ILE A 1 365 ? -26.572 6.217 25.550 1.00 87.31 365 ILE A O 1
ATOM 2919 N N . SER A 1 366 ? -26.715 6.778 27.719 1.00 88.50 366 SER A N 1
ATOM 2920 C CA . SER A 1 366 ? -25.623 7.754 27.706 1.00 88.50 366 SER A CA 1
ATOM 2921 C C . SER A 1 366 ? -24.538 7.331 28.684 1.00 88.50 366 SER A C 1
ATOM 2923 O O . SER A 1 366 ? -24.777 7.215 29.892 1.00 88.50 366 SER A O 1
ATOM 2925 N N . LEU A 1 367 ? -23.337 7.127 28.153 1.00 87.75 367 LEU A N 1
ATOM 2926 C CA . LEU A 1 367 ? -22.127 6.805 28.898 1.00 87.75 367 LEU A CA 1
ATOM 2927 C C . LEU A 1 367 ? -21.135 7.967 28.797 1.00 87.75 367 LEU A C 1
ATOM 2929 O O . LEU A 1 367 ? -20.993 8.573 27.733 1.00 87.75 367 LEU A O 1
ATOM 2933 N N . HIS A 1 368 ? -20.412 8.234 29.883 1.00 88.94 368 HIS A N 1
ATOM 2934 C CA . HIS A 1 368 ? -19.239 9.111 29.869 1.00 88.94 368 HIS A CA 1
ATOM 2935 C C . HIS A 1 368 ? -17.991 8.388 30.360 1.00 88.94 368 HIS A C 1
ATOM 2937 O O . HIS A 1 368 ? -18.069 7.366 31.059 1.00 88.94 368 HIS A O 1
ATOM 2943 N N . ASP A 1 369 ? -16.846 8.960 29.983 1.00 88.19 369 ASP A N 1
ATOM 2944 C CA . ASP A 1 369 ? -15.505 8.525 30.364 1.00 88.19 369 ASP A CA 1
ATOM 2945 C C . ASP A 1 369 ? -15.322 7.015 30.168 1.00 88.19 369 ASP A C 1
ATOM 2947 O O . ASP A 1 369 ? -14.884 6.291 31.067 1.00 88.19 369 ASP A O 1
ATOM 2951 N N . LEU A 1 370 ? -15.703 6.521 28.985 1.00 90.06 370 LEU A N 1
ATOM 2952 C CA . LEU A 1 370 ? -15.535 5.122 28.617 1.00 90.06 370 LEU A CA 1
ATOM 2953 C C . LEU A 1 370 ? -14.046 4.855 28.390 1.00 90.06 370 LEU A C 1
ATOM 2955 O O . LEU A 1 370 ? -13.500 5.083 27.313 1.00 90.06 370 LEU A O 1
ATOM 2959 N N . PHE A 1 371 ? -13.391 4.366 29.433 1.00 91.75 371 PHE A N 1
ATOM 2960 C CA . PHE A 1 371 ? -11.997 3.964 29.422 1.00 91.75 371 PHE A CA 1
ATOM 2961 C C . PHE A 1 371 ? -11.890 2.458 29.212 1.00 91.75 371 PHE A C 1
ATOM 2963 O O . PHE A 1 371 ? -12.382 1.667 30.023 1.00 91.75 371 PHE A O 1
ATOM 2970 N N . PHE A 1 372 ? -11.187 2.061 28.158 1.00 91.56 372 PHE A N 1
ATOM 2971 C CA . PHE A 1 372 ? -10.857 0.673 27.868 1.00 91.56 372 PHE A CA 1
ATOM 2972 C C . PHE A 1 372 ? -9.347 0.476 27.918 1.00 91.56 372 PHE A C 1
ATOM 2974 O O . PHE A 1 372 ? -8.599 1.255 27.332 1.00 91.56 372 PHE A O 1
ATOM 2981 N N . LYS A 1 373 ? -8.893 -0.576 28.602 1.00 92.94 373 LYS A N 1
ATOM 2982 C CA . LYS A 1 373 ? -7.484 -0.964 28.678 1.00 92.94 373 LYS A CA 1
ATOM 2983 C C . LYS A 1 373 ? -7.324 -2.474 28.597 1.00 92.94 373 LYS A C 1
ATOM 2985 O O . LYS A 1 373 ? -7.976 -3.211 29.337 1.00 92.94 373 LYS A O 1
ATOM 2990 N N . VAL A 1 374 ? -6.397 -2.918 27.757 1.00 94.19 374 VAL A N 1
ATOM 2991 C CA . VAL A 1 374 ? -5.989 -4.315 27.606 1.00 94.19 374 VAL A CA 1
ATOM 2992 C C . VAL A 1 374 ? -4.484 -4.412 27.799 1.00 94.19 374 VAL A C 1
ATOM 2994 O O . VAL A 1 374 ? -3.722 -3.721 27.127 1.00 94.19 374 VAL A O 1
ATOM 2997 N N . LEU A 1 375 ? -4.063 -5.295 28.702 1.00 94.81 375 LEU A N 1
ATOM 2998 C CA . LEU A 1 375 ? -2.675 -5.722 28.818 1.00 94.81 375 LEU A CA 1
ATOM 2999 C C . LEU A 1 375 ? -2.541 -7.112 28.205 1.00 94.81 375 LEU A C 1
ATOM 3001 O O . LEU A 1 375 ? -3.150 -8.070 28.689 1.00 94.81 375 LEU A O 1
ATOM 3005 N N . ALA A 1 376 ? -1.746 -7.221 27.148 1.00 94.44 376 ALA A N 1
ATOM 3006 C CA . ALA A 1 376 ? -1.442 -8.483 26.488 1.00 94.44 376 ALA A CA 1
ATOM 3007 C C . ALA A 1 376 ? 0.018 -8.856 26.738 1.00 94.44 376 ALA A C 1
ATOM 3009 O O . ALA A 1 376 ? 0.915 -8.045 26.524 1.00 94.44 376 ALA A O 1
ATOM 3010 N N . GLN A 1 377 ? 0.258 -10.083 27.186 1.00 94.56 377 GLN A N 1
ATOM 3011 C CA . GLN A 1 377 ? 1.587 -10.665 27.260 1.00 94.56 377 GLN A CA 1
ATOM 3012 C C . GLN A 1 377 ? 1.848 -11.490 26.002 1.00 94.56 377 GLN A C 1
ATOM 3014 O O . GLN A 1 377 ? 1.047 -12.354 25.649 1.00 94.56 377 GLN A O 1
ATOM 3019 N N . ILE A 1 378 ? 2.972 -11.240 25.337 1.00 92.94 378 ILE A N 1
ATOM 3020 C CA . ILE A 1 378 ? 3.390 -11.965 24.139 1.00 92.94 378 ILE A CA 1
ATOM 3021 C C . ILE A 1 378 ? 4.742 -12.611 24.421 1.00 92.94 378 ILE A C 1
ATOM 3023 O O . ILE A 1 378 ? 5.736 -11.923 24.647 1.00 92.94 378 ILE A O 1
ATOM 3027 N N . ALA A 1 379 ? 4.780 -13.942 24.392 1.00 92.56 379 ALA A N 1
ATOM 3028 C CA . ALA A 1 379 ? 6.003 -14.708 24.572 1.00 92.56 379 ALA A CA 1
ATOM 3029 C C . ALA A 1 379 ? 6.445 -15.286 23.226 1.00 92.56 379 ALA A C 1
ATOM 3031 O O . ALA A 1 379 ? 5.842 -16.225 22.709 1.00 92.56 379 ALA A O 1
ATOM 3032 N N . HIS A 1 380 ? 7.517 -14.728 22.674 1.00 90.38 380 HIS A N 1
ATOM 3033 C CA . HIS A 1 380 ? 8.150 -15.186 21.441 1.00 90.38 380 HIS A CA 1
ATOM 3034 C C . HIS A 1 380 ? 9.575 -15.651 21.751 1.00 90.38 380 HIS A C 1
ATOM 3036 O O . HIS A 1 380 ? 10.304 -14.966 22.465 1.00 90.38 380 HIS A O 1
ATOM 3042 N N . LYS A 1 381 ? 9.991 -16.814 21.245 1.00 88.12 381 LYS A N 1
ATOM 3043 C CA . LYS A 1 381 ? 11.317 -17.374 21.548 1.00 88.12 381 LYS A CA 1
ATOM 3044 C C . LYS A 1 381 ? 12.404 -16.682 20.725 1.00 88.12 381 LYS A C 1
ATOM 3046 O O . LYS A 1 381 ? 12.291 -16.584 19.505 1.00 88.12 381 LYS A O 1
ATOM 3051 N N . VAL A 1 382 ? 13.500 -16.267 21.366 1.00 86.19 382 VAL A N 1
ATOM 3052 C CA . VAL A 1 382 ? 14.632 -15.638 20.663 1.00 86.19 382 VAL A CA 1
ATOM 3053 C C . VAL A 1 382 ? 15.164 -16.574 19.574 1.00 86.19 382 VAL A C 1
ATOM 3055 O O . VAL A 1 382 ? 15.459 -17.743 19.825 1.00 86.19 382 VAL A O 1
ATOM 3058 N N . GLY A 1 383 ? 15.294 -16.051 18.356 1.00 80.12 383 GLY A N 1
ATOM 3059 C CA . GLY A 1 383 ? 15.844 -16.775 17.210 1.00 80.12 383 GLY A CA 1
ATOM 3060 C C . GLY A 1 383 ? 14.869 -17.696 16.470 1.00 80.12 383 GLY A C 1
ATOM 3061 O O . GLY A 1 383 ? 15.219 -18.208 15.406 1.00 80.12 383 GLY A O 1
ATOM 3062 N N . TYR A 1 384 ? 13.653 -17.902 16.983 1.00 84.88 384 TYR A N 1
ATOM 3063 C CA . TYR A 1 384 ? 12.621 -18.657 16.274 1.00 84.88 384 TYR A CA 1
ATOM 3064 C C . TYR A 1 384 ? 12.030 -17.812 15.132 1.00 84.88 384 TYR A C 1
ATOM 3066 O O . TYR A 1 384 ? 11.957 -16.593 15.236 1.00 84.88 384 TYR A O 1
ATOM 3074 N N . GLY A 1 385 ? 11.702 -18.433 13.996 1.00 78.25 385 GLY A N 1
ATOM 3075 C CA . GLY A 1 385 ? 11.225 -17.716 12.803 1.00 78.25 385 GLY A CA 1
ATOM 3076 C C . GLY A 1 385 ? 12.308 -17.058 11.931 1.00 78.25 385 GLY A C 1
ATOM 3077 O O . GLY A 1 385 ? 12.020 -16.652 10.803 1.00 78.25 385 GLY A O 1
ATOM 3078 N N . ILE A 1 386 ? 13.575 -16.998 12.370 1.00 79.50 386 ILE A N 1
ATOM 3079 C CA . ILE A 1 386 ? 14.670 -16.437 11.547 1.00 79.50 386 ILE A CA 1
ATOM 3080 C C . ILE A 1 386 ? 14.834 -17.229 10.243 1.00 79.50 386 ILE A C 1
ATOM 3082 O O . ILE A 1 386 ? 14.932 -16.631 9.174 1.00 79.50 386 ILE A O 1
ATOM 3086 N N . ASN A 1 387 ? 14.769 -18.562 10.320 1.00 80.06 387 ASN A N 1
ATOM 3087 C CA . ASN A 1 387 ? 14.942 -19.458 9.172 1.00 80.06 387 ASN A CA 1
ATOM 3088 C C . ASN A 1 387 ? 13.677 -19.648 8.319 1.00 80.06 387 ASN A C 1
ATOM 3090 O O . ASN A 1 387 ? 13.737 -20.394 7.347 1.00 80.06 387 ASN A O 1
ATOM 3094 N N . PHE A 1 388 ? 12.552 -19.011 8.669 1.00 83.12 388 PHE A N 1
ATOM 3095 C CA . PHE A 1 388 ? 11.335 -19.093 7.856 1.00 83.12 388 PHE A CA 1
ATOM 3096 C C . PHE A 1 388 ? 11.610 -18.581 6.449 1.00 83.12 388 PHE A C 1
ATOM 3098 O O . PHE A 1 388 ? 12.241 -17.530 6.283 1.00 83.12 388 PHE A O 1
ATOM 3105 N N . THR A 1 389 ? 11.115 -19.317 5.467 1.00 82.38 389 THR A N 1
ATOM 3106 C CA . THR A 1 389 ? 11.144 -18.913 4.067 1.00 82.38 389 THR A CA 1
ATOM 3107 C C . THR A 1 389 ? 10.180 -17.750 3.815 1.00 82.38 389 THR A C 1
ATOM 3109 O O . THR A 1 389 ? 9.452 -17.314 4.713 1.00 82.38 389 THR A O 1
ATOM 3112 N N . ASP A 1 390 ? 10.197 -17.199 2.604 1.00 79.69 390 ASP A N 1
ATOM 3113 C CA . ASP A 1 390 ? 9.307 -16.101 2.230 1.00 79.69 390 ASP A CA 1
ATOM 3114 C C . ASP A 1 390 ? 7.814 -16.500 2.350 1.00 79.69 390 ASP A C 1
ATOM 3116 O O . ASP A 1 390 ? 7.063 -15.756 2.989 1.00 79.69 390 ASP A O 1
ATOM 3120 N N . PRO A 1 391 ? 7.372 -17.683 1.856 1.00 78.62 391 PRO A N 1
ATOM 3121 C CA . PRO A 1 391 ? 6.011 -18.183 2.077 1.00 78.62 391 PRO A CA 1
ATOM 3122 C C . PRO A 1 391 ? 5.661 -18.409 3.552 1.00 78.62 391 PRO A C 1
ATOM 3124 O O . PRO A 1 391 ? 4.554 -18.082 3.980 1.00 78.62 391 PRO A O 1
ATOM 3127 N N . ASP A 1 392 ? 6.599 -18.919 4.354 1.00 81.75 392 ASP A N 1
ATOM 3128 C CA . ASP A 1 392 ? 6.346 -19.189 5.775 1.00 81.75 392 ASP A CA 1
ATOM 3129 C C . ASP A 1 392 ? 6.073 -17.887 6.552 1.00 81.75 392 ASP A C 1
ATOM 3131 O O . ASP A 1 392 ? 5.297 -17.872 7.503 1.00 81.75 392 ASP A O 1
ATOM 3135 N N . CYS A 1 393 ? 6.665 -16.761 6.134 1.00 80.69 393 CYS A N 1
ATOM 3136 C CA . CYS A 1 393 ? 6.478 -15.461 6.791 1.00 80.69 393 CYS A CA 1
ATOM 3137 C C . CYS A 1 393 ? 5.090 -14.835 6.566 1.00 80.69 393 CYS A C 1
ATOM 3139 O O . CYS A 1 393 ? 4.745 -13.873 7.250 1.00 80.69 393 CYS A O 1
ATOM 3141 N N . ILE A 1 394 ? 4.308 -15.352 5.617 1.00 80.25 394 ILE A N 1
ATOM 3142 C CA . ILE A 1 394 ? 2.932 -14.909 5.336 1.00 80.25 394 ILE A CA 1
ATOM 3143 C C . ILE A 1 394 ? 1.889 -15.983 5.634 1.00 80.25 394 ILE A C 1
ATOM 3145 O O . ILE A 1 394 ? 0.692 -15.704 5.617 1.00 80.25 394 ILE A O 1
ATOM 3149 N N . ASN A 1 395 ? 2.330 -17.210 5.900 1.00 84.19 395 ASN A N 1
ATOM 3150 C CA . ASN A 1 395 ? 1.450 -18.303 6.255 1.00 84.19 395 ASN A CA 1
ATOM 3151 C C . ASN A 1 395 ? 0.891 -18.095 7.673 1.00 84.19 395 ASN A C 1
ATOM 3153 O O . ASN A 1 395 ? 1.638 -17.901 8.633 1.00 84.19 395 ASN A O 1
ATOM 3157 N N . GLU A 1 396 ? -0.435 -18.153 7.804 1.00 85.81 396 GLU A N 1
ATOM 3158 C CA . GLU A 1 396 ? -1.137 -17.928 9.070 1.00 85.81 396 GLU A CA 1
ATOM 3159 C C . GLU A 1 396 ? -0.687 -18.899 10.175 1.00 85.81 396 GLU A C 1
ATOM 3161 O O . GLU A 1 396 ? -0.449 -18.474 11.307 1.00 85.81 396 GLU A O 1
ATOM 3166 N N . ASP A 1 397 ? -0.519 -20.186 9.860 1.00 86.44 397 ASP A N 1
ATOM 3167 C CA . ASP A 1 397 ? -0.114 -21.205 10.834 1.00 86.44 397 ASP A CA 1
ATOM 3168 C C . ASP A 1 397 ? 1.344 -21.015 11.270 1.00 86.44 397 ASP A C 1
ATOM 3170 O O . ASP A 1 397 ? 1.668 -21.151 12.453 1.00 86.44 397 ASP A O 1
ATOM 3174 N N . CYS A 1 398 ? 2.221 -20.608 10.350 1.00 86.81 398 CYS A N 1
ATOM 3175 C CA . CYS A 1 398 ? 3.600 -20.259 10.676 1.00 86.81 398 CYS A CA 1
ATOM 3176 C C . CYS A 1 398 ? 3.688 -19.001 11.548 1.00 86.81 398 CYS A C 1
ATOM 3178 O O . CYS A 1 398 ? 4.401 -19.012 12.553 1.00 86.81 398 CYS A O 1
ATOM 3180 N N . LEU A 1 399 ? 2.918 -17.953 11.246 1.00 87.50 399 LEU A N 1
ATOM 3181 C CA . LEU A 1 399 ? 2.847 -16.748 12.077 1.00 87.50 399 LEU A CA 1
ATOM 3182 C C . LEU A 1 399 ? 2.309 -17.048 13.479 1.00 87.50 399 LEU A C 1
ATOM 3184 O O . LEU A 1 399 ? 2.864 -16.559 14.461 1.00 87.50 399 LEU A O 1
ATOM 3188 N N . LYS A 1 400 ? 1.278 -17.892 13.599 1.00 89.00 400 LYS A N 1
ATOM 3189 C CA . LYS A 1 400 ? 0.787 -18.362 14.903 1.00 89.00 400 LYS A CA 1
ATOM 3190 C C . LYS A 1 400 ? 1.868 -19.134 15.663 1.00 89.00 400 LYS A C 1
ATOM 3192 O O . LYS A 1 400 ? 2.036 -18.899 16.855 1.00 89.00 400 LYS A O 1
ATOM 3197 N N . SER A 1 401 ? 2.641 -19.988 14.987 1.00 88.06 401 SER A N 1
ATOM 3198 C CA . SER A 1 401 ? 3.697 -20.795 15.624 1.00 88.06 401 SER A CA 1
ATOM 3199 C C . SER A 1 401 ? 4.823 -19.969 16.264 1.00 88.06 401 SER A C 1
ATOM 3201 O O . SER A 1 401 ? 5.540 -20.476 17.126 1.00 88.06 401 SER A O 1
ATOM 3203 N N . LEU A 1 402 ? 4.971 -18.690 15.888 1.00 88.19 402 LEU A N 1
ATOM 3204 C CA . LEU A 1 402 ? 5.939 -17.774 16.497 1.00 88.19 402 LEU A CA 1
ATOM 3205 C C . LEU A 1 402 ? 5.658 -17.543 17.992 1.00 88.19 402 LEU A C 1
ATOM 3207 O O . LEU A 1 402 ? 6.583 -17.316 18.777 1.00 88.19 402 LEU A O 1
ATOM 3211 N N . PHE A 1 403 ? 4.396 -17.619 18.407 1.00 90.50 403 PHE A N 1
ATOM 3212 C CA . PHE A 1 403 ? 3.988 -17.313 19.772 1.00 90.50 403 PHE A CA 1
ATOM 3213 C C . PHE A 1 403 ? 3.895 -18.577 20.631 1.00 90.50 403 PHE A C 1
ATOM 3215 O O . PHE A 1 403 ? 3.273 -19.572 20.264 1.00 90.50 403 PHE A O 1
ATOM 3222 N N . SER A 1 404 ? 4.477 -18.528 21.829 1.00 90.00 404 SER A N 1
ATOM 3223 C CA . SER A 1 404 ? 4.384 -19.616 22.803 1.00 90.00 404 SER A CA 1
ATOM 3224 C C . SER A 1 404 ? 2.968 -19.712 23.364 1.00 90.00 404 SER A C 1
ATOM 3226 O O . SER A 1 404 ? 2.465 -18.746 23.944 1.00 90.00 404 SER A O 1
ATOM 3228 N N . ALA A 1 405 ? 2.352 -20.890 23.252 1.00 87.75 405 ALA A N 1
ATOM 3229 C CA . ALA A 1 405 ? 0.993 -21.143 23.725 1.00 87.75 405 ALA A CA 1
ATOM 3230 C C . ALA A 1 405 ? 0.820 -21.020 25.248 1.00 87.75 405 ALA A C 1
ATOM 3232 O O . ALA A 1 405 ? -0.279 -20.714 25.711 1.00 87.75 405 ALA A O 1
ATOM 3233 N N . ASP A 1 406 ? 1.888 -21.267 26.012 1.00 87.19 406 ASP A N 1
ATOM 3234 C CA . ASP A 1 406 ? 1.858 -21.236 27.479 1.00 87.19 406 ASP A CA 1
ATOM 3235 C C . ASP A 1 406 ? 2.276 -19.865 28.050 1.00 87.19 406 ASP A C 1
ATOM 3237 O O . ASP A 1 406 ? 1.998 -19.580 29.211 1.00 87.19 406 ASP A O 1
ATOM 3241 N N . GLY A 1 407 ? 2.921 -19.011 27.239 1.00 89.12 407 GLY A N 1
ATOM 3242 C CA . GLY A 1 407 ? 3.422 -17.693 27.658 1.00 89.12 407 GLY A CA 1
ATOM 3243 C C . GLY A 1 407 ? 2.703 -16.485 27.047 1.00 89.12 407 GLY A C 1
ATOM 3244 O O . GLY A 1 407 ? 2.972 -15.357 27.460 1.00 89.12 407 GLY A O 1
ATOM 3245 N N . THR A 1 408 ? 1.813 -16.702 26.072 1.00 93.12 408 THR A N 1
ATOM 3246 C CA . THR A 1 408 ? 1.094 -15.643 25.344 1.00 93.12 408 THR A CA 1
ATOM 3247 C C . THR A 1 408 ? -0.379 -15.629 25.737 1.00 93.12 408 THR A C 1
ATOM 3249 O O . THR A 1 408 ? -1.049 -16.659 25.704 1.00 93.12 408 THR A O 1
ATOM 3252 N N . GLY A 1 409 ? -0.903 -14.456 26.076 1.00 93.94 409 GLY A N 1
ATOM 3253 C CA . GLY A 1 409 ? -2.305 -14.274 26.428 1.00 93.94 409 GLY A CA 1
ATOM 3254 C C . GLY A 1 409 ? -2.589 -12.877 26.961 1.00 93.94 409 GLY A C 1
ATOM 3255 O O . GLY A 1 409 ? -1.705 -12.035 27.081 1.00 93.94 409 GLY A O 1
ATOM 3256 N N . ILE A 1 410 ? -3.842 -12.621 27.297 1.00 94.19 410 ILE A N 1
ATOM 3257 C CA . ILE A 1 410 ? -4.284 -11.364 27.891 1.00 94.19 410 ILE A CA 1
ATOM 3258 C C . ILE A 1 410 ? -4.174 -11.489 29.409 1.00 94.19 410 ILE A C 1
ATOM 3260 O O . ILE A 1 410 ? -4.701 -12.432 29.999 1.00 94.19 410 ILE A O 1
ATOM 3264 N N . THR A 1 411 ? -3.474 -10.554 30.047 1.00 92.81 411 THR A N 1
ATOM 3265 C CA . THR A 1 411 ? -3.263 -10.550 31.501 1.00 92.81 411 THR A CA 1
ATOM 3266 C C . THR A 1 411 ? -4.296 -9.684 32.209 1.00 92.81 411 THR A C 1
ATOM 3268 O O . THR A 1 411 ? -4.705 -10.001 33.328 1.00 92.81 411 THR A O 1
ATOM 3271 N N . GLN A 1 412 ? -4.764 -8.611 31.568 1.00 92.56 412 GLN A N 1
ATOM 3272 C CA . GLN A 1 412 ? -5.746 -7.701 32.150 1.00 92.56 412 GLN A CA 1
ATOM 3273 C C . GLN A 1 412 ? -6.668 -7.102 31.087 1.00 92.56 412 GLN A C 1
ATOM 3275 O O . GLN A 1 412 ? -6.208 -6.675 30.031 1.00 92.56 412 GLN A O 1
ATOM 3280 N N . MET A 1 413 ? -7.957 -7.005 31.409 1.00 91.00 413 MET A N 1
ATOM 3281 C CA . MET A 1 413 ? -8.945 -6.205 30.687 1.00 91.00 413 MET A CA 1
ATOM 3282 C C . MET A 1 413 ? -9.656 -5.319 31.702 1.00 91.00 413 MET A C 1
ATOM 3284 O O . MET A 1 413 ? -10.278 -5.816 32.639 1.00 91.00 413 MET A O 1
ATOM 3288 N N . LYS A 1 414 ? -9.556 -4.004 31.531 1.00 89.25 414 LYS A N 1
ATOM 3289 C CA . LYS A 1 414 ? -10.198 -3.021 32.398 1.00 89.25 414 LYS A CA 1
ATOM 3290 C C . LYS A 1 414 ? -11.121 -2.144 31.562 1.00 89.25 414 LYS A C 1
ATOM 3292 O O . LYS A 1 414 ? -10.678 -1.503 30.615 1.00 89.25 414 LYS A O 1
ATOM 3297 N N . VAL A 1 415 ? -12.391 -2.114 31.948 1.00 88.75 415 VAL A N 1
ATOM 3298 C CA . VAL A 1 415 ? -13.412 -1.201 31.428 1.00 88.75 415 VAL A CA 1
ATOM 3299 C C . VAL A 1 415 ? -13.880 -0.344 32.590 1.00 88.75 415 VAL A C 1
ATOM 3301 O O . VAL A 1 415 ? -14.468 -0.858 33.541 1.00 88.75 415 VAL A O 1
ATOM 3304 N N . ASN A 1 416 ? -13.632 0.955 32.524 1.00 87.00 416 ASN A N 1
ATOM 3305 C CA . ASN A 1 416 ? -14.245 1.899 33.443 1.00 87.00 416 ASN A CA 1
ATOM 3306 C C . ASN A 1 416 ? -15.183 2.801 32.657 1.00 87.00 416 ASN A C 1
ATOM 3308 O O . ASN A 1 416 ? -14.825 3.280 31.590 1.00 87.00 416 ASN A O 1
ATOM 3312 N N . THR A 1 417 ? -16.390 2.992 33.160 1.00 86.62 417 THR A N 1
ATOM 3313 C CA . THR A 1 417 ? -17.381 3.865 32.542 1.00 86.62 417 THR A CA 1
ATOM 3314 C C . THR A 1 417 ? -18.406 4.231 33.589 1.00 86.62 417 THR A C 1
ATOM 3316 O O . THR A 1 417 ? -18.570 3.527 34.592 1.00 86.62 417 THR A O 1
ATOM 3319 N N . PHE A 1 418 ? -19.109 5.318 33.335 1.00 83.50 418 PHE A N 1
ATOM 3320 C CA . PHE A 1 418 ? -20.189 5.774 34.171 1.00 83.50 418 PHE A CA 1
ATOM 3321 C C . PHE A 1 418 ? -21.434 5.959 33.307 1.00 83.50 418 PHE A C 1
ATOM 3323 O O . PHE A 1 418 ? -21.401 6.573 32.241 1.00 83.50 418 PHE A O 1
ATOM 3330 N N . VAL A 1 419 ? -22.550 5.426 33.792 1.00 82.69 419 VAL A N 1
ATOM 3331 C CA . VAL A 1 419 ? -23.854 5.603 33.154 1.00 82.69 419 VAL A CA 1
ATOM 3332 C C . VAL A 1 419 ? -24.435 6.930 33.639 1.00 82.69 419 VAL A C 1
ATOM 3334 O O . VAL A 1 419 ? -24.728 7.065 34.828 1.00 82.69 419 VAL A O 1
ATOM 3337 N N . ASP A 1 420 ? -24.583 7.909 32.747 1.00 76.31 420 ASP A N 1
ATOM 3338 C CA . ASP A 1 420 ? -25.260 9.175 33.072 1.00 76.31 420 ASP A CA 1
ATOM 3339 C C . ASP A 1 420 ? -26.770 9.030 33.010 1.00 76.31 420 ASP A C 1
ATOM 3341 O O . ASP A 1 420 ? -27.497 9.526 33.872 1.00 76.31 420 ASP A O 1
ATOM 3345 N N . TYR A 1 421 ? -27.234 8.357 31.963 1.00 79.56 421 TYR A N 1
ATOM 3346 C CA . TYR A 1 421 ? -28.642 8.238 31.652 1.00 79.56 421 TYR A CA 1
ATOM 3347 C C . TYR A 1 421 ? -28.917 6.869 31.049 1.00 79.56 421 TYR A C 1
ATOM 3349 O O . TYR A 1 421 ? -28.185 6.392 30.183 1.00 79.56 421 TYR A O 1
ATOM 3357 N N . PHE A 1 422 ? -29.976 6.239 31.537 1.00 80.44 422 PHE A N 1
ATOM 3358 C CA . PHE A 1 422 ? -30.563 5.051 30.945 1.00 80.44 422 PHE A CA 1
ATOM 3359 C C . PHE A 1 422 ? -32.073 5.209 31.069 1.00 80.44 422 PHE A C 1
ATOM 3361 O O . PHE A 1 422 ? -32.578 5.383 32.182 1.00 80.44 422 PHE A O 1
ATOM 3368 N N . ALA A 1 423 ? -32.782 5.176 29.951 1.00 73.81 423 ALA A N 1
ATOM 3369 C CA . ALA A 1 423 ? -34.236 5.212 29.936 1.00 73.81 423 ALA A CA 1
ATOM 3370 C C . ALA A 1 423 ? -34.790 4.162 28.987 1.00 73.81 423 ALA A C 1
ATOM 3372 O O . ALA A 1 423 ? -34.160 3.800 27.996 1.00 73.81 423 ALA A O 1
ATOM 3373 N N . VAL A 1 424 ? -35.977 3.673 29.334 1.00 72.31 424 VAL A N 1
ATOM 3374 C CA . VAL A 1 424 ? -36.753 2.764 28.498 1.00 72.31 424 VAL A CA 1
ATOM 3375 C C . VAL A 1 424 ? -38.096 3.435 28.275 1.00 72.31 424 VAL A C 1
ATOM 3377 O O . VAL A 1 424 ? -38.918 3.515 29.188 1.00 72.31 424 VAL A O 1
ATOM 3380 N N . ASN A 1 425 ? -38.300 3.965 27.076 1.00 69.19 425 ASN A N 1
ATOM 3381 C CA . ASN A 1 425 ? -39.503 4.704 26.730 1.00 69.19 425 ASN A CA 1
ATOM 3382 C C . ASN A 1 425 ? -40.388 3.839 25.828 1.00 69.19 425 ASN A C 1
ATOM 3384 O O . ASN A 1 425 ? -39.937 3.316 24.817 1.00 69.19 425 ASN A O 1
ATOM 3388 N N . ALA A 1 426 ? -41.663 3.690 26.183 1.00 63.44 426 ALA A N 1
ATOM 3389 C CA . ALA A 1 426 ? -42.661 3.132 25.274 1.00 63.44 426 ALA A CA 1
ATOM 3390 C C . ALA A 1 426 ? -43.272 4.272 24.449 1.00 63.44 426 ALA A C 1
ATOM 3392 O O . ALA A 1 426 ? -43.798 5.239 25.020 1.00 63.44 426 ALA A O 1
ATOM 3393 N N . THR A 1 427 ? -43.184 4.177 23.122 1.00 56.94 427 THR A N 1
ATOM 3394 C CA . THR A 1 427 ? -43.628 5.231 22.191 1.00 56.94 427 THR A CA 1
ATOM 3395 C C . THR A 1 427 ? -45.067 5.061 21.724 1.00 56.94 427 THR A C 1
ATOM 3397 O O . THR A 1 427 ? -45.741 6.062 21.471 1.00 56.94 427 THR A O 1
ATOM 3400 N N . LYS A 1 428 ? -45.561 3.820 21.617 1.00 56.44 428 LYS A N 1
ATOM 3401 C CA . LYS A 1 428 ? -46.936 3.490 21.207 1.00 56.44 428 LYS A CA 1
ATOM 3402 C C . LYS A 1 428 ? -47.371 2.160 21.819 1.00 56.44 428 LYS A C 1
ATOM 3404 O O . LYS A 1 428 ? -46.774 1.142 21.495 1.00 56.44 428 LYS A O 1
ATOM 3409 N N . GLY A 1 429 ? -48.441 2.181 22.613 1.00 51.69 429 GLY A N 1
ATOM 3410 C CA . GLY A 1 429 ? -48.980 0.982 23.248 1.00 51.69 429 GLY A CA 1
ATOM 3411 C C . GLY A 1 429 ? -49.698 1.260 24.564 1.00 51.69 429 GLY A C 1
ATOM 3412 O O . GLY A 1 429 ? -49.684 2.386 25.059 1.00 51.69 429 GLY A O 1
ATOM 3413 N N . GLY A 1 430 ? -50.386 0.243 25.083 1.00 46.59 430 GLY A N 1
ATOM 3414 C CA . GLY A 1 430 ? -51.361 0.332 26.179 1.00 46.59 430 GLY A CA 1
ATOM 3415 C C . GLY A 1 430 ? -50.758 0.376 27.583 1.00 46.59 430 GLY A C 1
ATOM 3416 O O . GLY A 1 430 ? -51.497 0.258 28.559 1.00 46.59 430 GLY A O 1
ATOM 3417 N N . ILE A 1 431 ? -49.436 0.525 27.708 1.00 51.88 431 ILE A N 1
ATOM 3418 C CA . ILE A 1 431 ? -48.800 0.744 29.006 1.00 51.88 431 ILE A CA 1
ATOM 3419 C C . ILE A 1 431 ? -49.241 2.118 29.514 1.00 51.88 431 ILE A C 1
ATOM 3421 O O . ILE A 1 431 ? -48.890 3.149 28.937 1.00 51.88 431 ILE A O 1
ATOM 3425 N N . GLU A 1 432 ? -50.027 2.127 30.591 1.00 61.34 432 GLU A N 1
ATOM 3426 C CA . GLU A 1 432 ? -50.522 3.356 31.204 1.00 61.34 432 GLU A CA 1
ATOM 3427 C C . GLU A 1 432 ? -49.369 4.325 31.498 1.00 61.34 432 GLU A C 1
ATOM 3429 O O . GLU A 1 432 ? -48.320 3.934 32.017 1.00 61.34 432 GLU A O 1
ATOM 3434 N N . GLU A 1 433 ? -49.578 5.612 31.205 1.00 67.62 433 GLU A N 1
ATOM 3435 C CA . GLU A 1 433 ? -48.605 6.693 31.421 1.00 67.62 433 GLU A CA 1
ATOM 3436 C C . GLU A 1 433 ? -47.972 6.649 32.824 1.00 67.62 433 GLU A C 1
ATOM 3438 O O . GLU A 1 433 ? -46.766 6.853 32.973 1.00 67.62 433 GLU A O 1
ATOM 3443 N N . ASN A 1 434 ? -48.773 6.272 33.824 1.00 67.06 434 ASN A N 1
ATOM 3444 C CA . ASN A 1 434 ? -48.368 6.126 35.220 1.00 67.06 434 ASN A CA 1
ATOM 3445 C C . ASN A 1 434 ? -47.333 5.001 35.425 1.00 67.06 434 ASN A C 1
ATOM 3447 O O . ASN A 1 434 ? -46.347 5.171 36.140 1.00 67.06 434 ASN A O 1
ATOM 3451 N N . PHE A 1 435 ? -47.507 3.856 34.757 1.00 70.56 435 PHE A N 1
ATOM 3452 C CA . PHE A 1 435 ? -46.588 2.721 34.874 1.00 70.56 435 PHE A CA 1
ATOM 3453 C C . PHE A 1 435 ? -45.230 3.021 34.228 1.00 70.56 435 PHE A C 1
ATOM 3455 O O . PHE A 1 435 ? -44.180 2.627 34.740 1.00 70.56 435 PHE A O 1
ATOM 3462 N N . ARG A 1 436 ? -45.233 3.783 33.129 1.00 69.44 436 ARG A N 1
ATOM 3463 C CA . ARG A 1 436 ? -44.003 4.275 32.497 1.00 69.44 436 ARG A CA 1
ATOM 3464 C C . ARG A 1 436 ? -43.241 5.225 33.418 1.00 69.44 436 ARG A C 1
ATOM 3466 O O . ARG A 1 436 ? -42.026 5.095 33.554 1.00 69.44 436 ARG A O 1
ATOM 3473 N N . GLU A 1 437 ? -43.937 6.169 34.050 1.00 76.25 437 GLU A N 1
ATOM 3474 C CA . GLU A 1 437 ? -43.326 7.087 35.018 1.00 76.25 437 GLU A CA 1
ATOM 3475 C C . GLU A 1 437 ? -42.718 6.319 36.202 1.00 76.25 437 GLU A C 1
ATOM 3477 O O . GLU A 1 437 ? -41.565 6.563 36.569 1.00 76.25 437 GLU A O 1
ATOM 3482 N N . PHE A 1 438 ? -43.433 5.303 36.698 1.00 78.94 438 PHE A N 1
ATOM 3483 C CA . PHE A 1 438 ? -42.945 4.399 37.734 1.00 78.94 438 PHE A CA 1
ATOM 3484 C C . PHE A 1 438 ? -41.633 3.692 37.345 1.00 78.94 438 PHE A C 1
ATOM 3486 O O . PHE A 1 438 ? -40.659 3.753 38.104 1.00 78.94 438 PHE A O 1
ATOM 3493 N N . ILE A 1 439 ? -41.578 3.055 36.164 1.00 75.00 439 ILE A N 1
ATOM 3494 C CA . ILE A 1 439 ? -40.369 2.367 35.673 1.00 75.00 439 ILE A CA 1
ATOM 3495 C C . ILE A 1 439 ? -39.218 3.358 35.520 1.00 75.00 439 ILE A C 1
ATOM 3497 O O . ILE A 1 439 ? -38.114 3.091 35.992 1.00 75.00 439 ILE A O 1
ATOM 3501 N N . ASN A 1 440 ? -39.464 4.510 34.898 1.00 77.00 440 ASN A N 1
ATOM 3502 C CA . ASN A 1 440 ? -38.424 5.501 34.640 1.00 77.00 440 ASN A CA 1
ATOM 3503 C C . ASN A 1 440 ? -37.825 6.062 35.936 1.00 77.00 440 ASN A C 1
ATOM 3505 O O . ASN A 1 440 ? -36.606 6.220 36.028 1.00 77.00 440 ASN A O 1
ATOM 3509 N N . ASN A 1 441 ? -38.644 6.324 36.956 1.00 81.38 441 ASN A N 1
ATOM 3510 C CA . ASN A 1 441 ? -38.155 6.787 38.254 1.00 81.38 441 ASN A CA 1
ATOM 3511 C C . ASN A 1 441 ? -37.399 5.686 39.013 1.00 81.38 441 ASN A C 1
ATOM 3513 O O . ASN A 1 441 ? -36.339 5.958 39.581 1.00 81.38 441 ASN A O 1
ATOM 3517 N N . ALA A 1 442 ? -37.860 4.433 38.952 1.00 79.25 442 ALA A N 1
ATOM 3518 C CA . ALA A 1 442 ? -37.132 3.300 39.524 1.00 79.25 442 ALA A CA 1
ATOM 3519 C C . ALA A 1 442 ? -35.767 3.103 38.843 1.00 79.25 442 ALA A C 1
ATOM 3521 O O . ALA A 1 442 ? -34.739 2.986 39.507 1.00 79.25 442 ALA A O 1
ATOM 3522 N N . VAL A 1 443 ? -35.727 3.135 37.511 1.00 77.69 443 VAL A N 1
ATOM 3523 C CA . VAL A 1 443 ? -34.497 3.030 36.721 1.00 77.69 443 VAL A CA 1
ATOM 3524 C C . VAL A 1 443 ? -33.519 4.157 37.058 1.00 77.69 443 VAL A C 1
ATOM 3526 O O . VAL A 1 443 ? -32.352 3.876 37.328 1.00 77.69 443 VAL A O 1
ATOM 3529 N N . LYS A 1 444 ? -33.980 5.414 37.114 1.00 80.56 444 LYS A N 1
ATOM 3530 C CA . LYS A 1 444 ? -33.152 6.564 37.519 1.00 80.56 444 LYS A CA 1
ATOM 3531 C C . LYS A 1 444 ? -32.582 6.389 38.925 1.00 80.56 444 LYS A C 1
ATOM 3533 O O . LYS A 1 444 ? -31.395 6.638 39.136 1.00 80.56 444 LYS A O 1
ATOM 3538 N N . PHE A 1 445 ? -33.398 5.914 39.866 1.00 83.25 445 PHE A N 1
ATOM 3539 C CA . PHE A 1 445 ? -32.956 5.585 41.219 1.00 83.25 445 PHE A CA 1
ATOM 3540 C C . PHE A 1 445 ? -31.850 4.516 41.216 1.00 83.25 445 PHE A C 1
ATOM 3542 O O . PHE A 1 445 ? -30.827 4.685 41.885 1.00 83.25 445 PHE A O 1
ATOM 3549 N N . PHE A 1 446 ? -31.996 3.448 40.425 1.00 79.00 446 PHE A N 1
ATOM 3550 C CA . PHE A 1 446 ? -30.976 2.400 40.316 1.00 79.00 446 PHE A CA 1
ATOM 3551 C C . PHE A 1 446 ? -29.688 2.889 39.656 1.00 79.00 446 PHE A C 1
ATOM 3553 O O . PHE A 1 446 ? -28.603 2.628 40.173 1.00 79.00 446 PHE A O 1
ATOM 3560 N N . VAL A 1 447 ? -29.783 3.613 38.539 1.00 78.81 447 VAL A N 1
ATOM 3561 C CA . VAL A 1 447 ? -28.610 4.181 37.857 1.00 78.81 447 VAL A CA 1
ATOM 3562 C C . VAL A 1 447 ? -27.841 5.094 38.807 1.00 78.81 447 VAL A C 1
ATOM 3564 O O . VAL A 1 447 ? -26.621 4.991 38.879 1.00 78.81 447 VAL A O 1
ATOM 3567 N N . HIS A 1 448 ? -28.539 5.918 39.596 1.00 81.38 448 HIS A N 1
ATOM 3568 C CA . HIS A 1 448 ? -27.911 6.797 40.579 1.00 81.38 448 HIS A CA 1
ATOM 3569 C C . HIS A 1 448 ? -27.152 6.021 41.666 1.00 81.38 448 HIS A C 1
ATOM 3571 O O . HIS A 1 448 ? -25.977 6.296 41.903 1.00 81.38 448 HIS A O 1
ATOM 3577 N N . ASN A 1 449 ? -27.793 5.026 42.289 1.00 80.00 449 ASN A N 1
ATOM 3578 C CA . ASN A 1 449 ? -27.194 4.271 43.394 1.00 80.00 449 ASN A CA 1
ATOM 3579 C C . ASN A 1 449 ? -26.030 3.369 42.951 1.00 80.00 449 ASN A C 1
ATOM 3581 O O . ASN A 1 449 ? -25.060 3.210 43.686 1.00 80.00 449 ASN A O 1
ATOM 3585 N N . TYR A 1 450 ? -26.082 2.817 41.736 1.00 79.44 450 TYR A N 1
ATOM 3586 C CA . TYR A 1 450 ? -25.063 1.892 41.226 1.00 79.44 450 TYR A CA 1
ATOM 3587 C C . TYR A 1 450 ? -24.068 2.535 40.245 1.00 79.44 450 TYR A C 1
ATOM 3589 O O . TYR A 1 450 ? -23.206 1.827 39.714 1.00 79.44 450 TYR A O 1
ATOM 3597 N N . ARG A 1 451 ? -24.133 3.858 40.012 1.00 78.31 451 ARG A N 1
ATOM 3598 C CA . ARG A 1 451 ? -23.290 4.587 39.038 1.00 78.31 451 ARG A CA 1
ATOM 3599 C C . ARG A 1 451 ? -21.812 4.219 39.163 1.00 78.31 451 ARG A C 1
ATOM 3601 O O . ARG A 1 451 ? -21.194 3.811 38.182 1.00 78.31 451 ARG A O 1
ATOM 3608 N N . ASN A 1 452 ? -21.283 4.281 40.384 1.00 78.81 452 ASN A N 1
ATOM 3609 C CA . ASN A 1 452 ? -19.863 4.058 40.680 1.00 78.81 452 ASN A CA 1
ATOM 3610 C C . ASN A 1 452 ? -19.452 2.574 40.696 1.00 78.81 452 ASN A C 1
ATOM 3612 O O . ASN A 1 452 ? -18.263 2.272 40.753 1.00 78.81 452 ASN A O 1
ATOM 3616 N N . LEU A 1 453 ? -20.413 1.647 40.652 1.00 80.12 453 LEU A N 1
ATOM 3617 C CA . LEU A 1 453 ? -20.167 0.201 40.728 1.00 80.12 453 LEU A CA 1
ATOM 3618 C C . LEU A 1 453 ? -20.127 -0.469 39.354 1.00 80.12 453 LEU A C 1
ATOM 3620 O O . LEU A 1 453 ? -19.594 -1.569 39.222 1.00 80.12 453 LEU A O 1
ATOM 3624 N N . SER A 1 454 ? -20.659 0.198 38.328 1.00 76.38 454 SER A N 1
ATOM 3625 C CA . SER A 1 454 ? -20.750 -0.331 36.965 1.00 76.38 454 SER A CA 1
ATOM 3626 C C . SER A 1 454 ? -19.378 -0.664 36.355 1.00 76.38 454 SER A C 1
ATOM 3628 O O . SER A 1 454 ? -19.180 -1.791 35.902 1.00 76.38 454 SER A O 1
ATOM 3630 N N . GLY A 1 455 ? -18.411 0.257 36.414 1.00 79.88 455 GLY A N 1
ATOM 3631 C CA . GLY A 1 455 ? -17.041 0.046 35.924 1.00 79.88 455 GLY A CA 1
ATOM 3632 C C . GLY A 1 455 ? -16.305 -1.128 36.595 1.00 79.88 455 GLY A C 1
ATOM 3633 O O . GLY A 1 455 ? -15.918 -2.071 35.895 1.00 79.88 455 GLY A O 1
ATOM 3634 N N . PRO A 1 456 ? -16.136 -1.130 37.937 1.00 82.19 456 PRO A N 1
ATOM 3635 C CA . PRO A 1 456 ? -15.493 -2.234 38.658 1.00 82.19 456 PRO A CA 1
ATOM 3636 C C . PRO A 1 456 ? -16.139 -3.594 38.370 1.00 82.19 456 PRO A C 1
ATOM 3638 O O . PRO A 1 456 ? -15.434 -4.557 38.065 1.00 82.19 456 PRO A O 1
ATOM 3641 N N . PHE A 1 457 ? -17.476 -3.648 38.365 1.00 84.19 457 PHE A N 1
ATOM 3642 C CA . PHE A 1 457 ? -18.226 -4.862 38.057 1.00 84.19 457 PHE A CA 1
ATOM 3643 C C . PHE A 1 457 ? -17.929 -5.391 36.646 1.00 84.19 457 PHE A C 1
ATOM 3645 O O . PHE A 1 457 ? -17.573 -6.560 36.495 1.00 84.19 457 PHE A O 1
ATOM 3652 N N . ILE A 1 458 ? -18.033 -4.545 35.610 1.00 83.38 458 ILE A N 1
ATOM 3653 C CA . ILE A 1 458 ? -17.770 -4.951 34.217 1.00 83.38 458 ILE A CA 1
ATOM 3654 C C . ILE A 1 458 ? -16.324 -5.428 34.068 1.00 83.38 458 ILE A C 1
ATOM 3656 O O . ILE A 1 458 ? -16.084 -6.491 33.494 1.00 83.38 458 ILE A O 1
ATOM 3660 N N . SER A 1 459 ? -15.368 -4.681 34.627 1.00 85.31 459 SER A N 1
ATOM 3661 C CA . SER A 1 459 ? -13.953 -5.059 34.613 1.00 85.31 459 SER A CA 1
ATOM 3662 C C . SER A 1 459 ? -13.728 -6.442 35.224 1.00 85.31 459 SER A C 1
ATOM 3664 O O . SER A 1 459 ? -13.027 -7.267 34.643 1.00 85.31 459 SER A O 1
ATOM 3666 N N . SER A 1 460 ? -14.340 -6.734 36.372 1.00 84.94 460 SER A N 1
ATOM 3667 C CA . SER A 1 460 ? -14.143 -8.014 37.054 1.00 84.94 460 SER A CA 1
ATOM 3668 C C . SER A 1 460 ? -14.836 -9.185 36.353 1.00 84.94 460 SER A C 1
ATOM 3670 O O . SER A 1 460 ? -14.274 -10.282 36.275 1.00 84.94 460 SER A O 1
ATOM 3672 N N . VAL A 1 461 ? -16.013 -8.964 35.757 1.00 84.50 461 VAL A N 1
ATOM 3673 C CA . VAL A 1 461 ? -16.681 -9.966 34.908 1.00 84.50 461 VAL A CA 1
ATOM 3674 C C . VAL A 1 461 ? -15.826 -10.290 33.679 1.00 84.50 461 VAL A C 1
ATOM 3676 O O . VAL A 1 461 ? -15.609 -11.467 33.375 1.00 84.50 461 VAL A O 1
ATOM 3679 N N . LEU A 1 462 ? -15.286 -9.269 33.004 1.00 85.56 462 LEU A N 1
ATOM 3680 C CA . LEU A 1 462 ? -14.372 -9.451 31.874 1.00 85.56 462 LEU A CA 1
ATOM 3681 C C . LEU A 1 462 ? -13.090 -10.171 32.292 1.00 85.56 462 LEU A C 1
ATOM 3683 O O . LEU A 1 462 ? -12.662 -11.088 31.596 1.00 85.56 462 LEU A O 1
ATOM 3687 N N . GLN A 1 463 ? -12.514 -9.832 33.446 1.00 84.38 463 GLN A N 1
ATOM 3688 C CA . GLN A 1 463 ? -11.335 -10.523 33.964 1.00 84.38 463 GLN A CA 1
ATOM 3689 C C . GLN A 1 463 ? -11.619 -12.004 34.257 1.00 84.38 463 GLN A C 1
ATOM 3691 O O . GLN A 1 463 ? -10.824 -12.874 33.909 1.00 84.38 463 GLN A O 1
ATOM 3696 N N . THR A 1 464 ? -12.748 -12.300 34.903 1.00 82.06 464 THR A N 1
ATOM 3697 C CA . THR A 1 464 ? -13.051 -13.647 35.410 1.00 82.06 464 THR A CA 1
ATOM 3698 C C . THR A 1 464 ? -13.476 -14.595 34.292 1.00 82.06 464 THR A C 1
ATOM 3700 O O . THR A 1 464 ? -13.013 -15.737 34.224 1.00 82.06 464 THR A O 1
ATOM 3703 N N . TYR A 1 465 ? -14.356 -14.130 33.406 1.00 84.44 465 TYR A N 1
ATOM 3704 C CA . TYR A 1 465 ? -14.950 -14.956 32.356 1.00 84.44 465 TYR A CA 1
ATOM 3705 C C . TYR A 1 465 ? -14.370 -14.644 30.978 1.00 84.44 465 TYR A C 1
ATOM 3707 O O . TYR A 1 465 ? -14.006 -15.568 30.250 1.00 84.44 465 TYR A O 1
ATOM 3715 N N . GLY A 1 466 ? -14.245 -13.358 30.639 1.00 85.44 466 GLY A N 1
ATOM 3716 C CA . GLY A 1 466 ? -13.777 -12.903 29.329 1.00 85.44 466 GLY A CA 1
ATOM 3717 C C . GLY A 1 466 ? -12.344 -13.342 29.036 1.00 85.44 466 GLY A C 1
ATOM 3718 O O . GLY A 1 466 ? -12.112 -14.077 28.080 1.00 85.44 466 GLY A O 1
ATOM 3719 N N . ILE A 1 467 ? -11.389 -12.979 29.896 1.00 90.00 467 ILE A N 1
ATOM 3720 C CA . ILE A 1 467 ? -9.976 -13.337 29.703 1.00 90.00 467 ILE A CA 1
ATOM 3721 C C . ILE A 1 467 ? -9.780 -14.846 29.705 1.00 90.00 467 ILE A C 1
ATOM 3723 O O . ILE A 1 467 ? -9.035 -15.360 28.879 1.00 90.00 467 ILE A O 1
ATOM 3727 N N . LYS A 1 468 ? -10.469 -15.583 30.583 1.00 87.50 468 LYS A N 1
ATOM 3728 C CA . LYS A 1 468 ? -10.367 -17.045 30.607 1.00 87.50 468 LYS A CA 1
ATOM 3729 C C . LYS A 1 468 ? -10.835 -17.665 29.287 1.00 87.50 468 LYS A C 1
ATOM 3731 O O . LYS A 1 468 ? -10.169 -18.558 28.771 1.00 87.50 468 LYS A O 1
ATOM 3736 N N . ALA A 1 469 ? -11.952 -17.192 28.732 1.00 88.75 469 ALA A N 1
ATOM 3737 C CA . ALA A 1 469 ? -12.451 -17.659 27.442 1.00 88.75 469 ALA A CA 1
ATOM 3738 C C . ALA A 1 469 ? -11.491 -17.303 26.294 1.00 88.75 469 ALA A C 1
ATOM 3740 O O . ALA A 1 469 ? -11.141 -18.176 25.499 1.00 88.75 469 ALA A O 1
ATOM 3741 N N . VAL A 1 470 ? -11.013 -16.054 26.248 1.00 90.62 470 VAL A N 1
ATOM 3742 C CA . VAL A 1 470 ? -10.092 -15.576 25.205 1.00 90.62 470 VAL A CA 1
ATOM 3743 C C . VAL A 1 470 ? -8.738 -16.283 25.288 1.00 90.62 470 VAL A C 1
ATOM 3745 O O . VAL A 1 470 ? -8.261 -16.785 24.276 1.00 90.62 470 VAL A O 1
ATOM 3748 N N . ASN A 1 471 ? -8.147 -16.421 26.476 1.00 92.81 471 ASN A N 1
ATOM 3749 C CA . ASN A 1 471 ? -6.875 -17.125 26.655 1.00 92.81 471 ASN A CA 1
ATOM 3750 C C . ASN A 1 471 ? -6.998 -18.611 26.315 1.00 92.81 471 ASN A C 1
ATOM 3752 O O . ASN A 1 471 ? -6.116 -19.142 25.653 1.00 92.81 471 ASN A O 1
ATOM 3756 N N . ASN A 1 472 ? -8.105 -19.277 26.666 1.00 91.50 472 ASN A N 1
ATOM 3757 C CA . ASN A 1 472 ? -8.337 -20.655 26.225 1.00 91.50 472 ASN A CA 1
ATOM 3758 C C . ASN A 1 472 ? -8.384 -20.761 24.692 1.00 91.50 472 ASN A C 1
ATOM 3760 O O . ASN A 1 472 ? -7.832 -21.709 24.129 1.00 91.50 472 ASN A O 1
ATOM 3764 N N . MET A 1 473 ? -9.009 -19.793 24.012 1.00 90.88 473 MET A N 1
ATOM 3765 C CA . MET A 1 473 ? -9.043 -19.740 22.548 1.00 90.88 473 MET A CA 1
ATOM 3766 C C . MET A 1 473 ? -7.645 -19.502 21.961 1.00 90.88 473 MET A C 1
ATOM 3768 O O . MET A 1 473 ? -7.240 -20.247 21.070 1.00 90.88 473 MET A O 1
ATOM 3772 N N . ILE A 1 474 ? -6.887 -18.540 22.500 1.00 90.81 474 ILE A N 1
ATOM 3773 C CA . ILE A 1 474 ? -5.500 -18.248 22.105 1.00 90.81 474 ILE A CA 1
ATOM 3774 C C . ILE A 1 474 ? -4.628 -19.495 22.285 1.00 90.81 474 ILE A C 1
ATOM 3776 O O . ILE A 1 474 ? -4.039 -19.972 21.320 1.00 90.81 474 ILE A O 1
ATOM 3780 N N . THR A 1 475 ? -4.593 -20.085 23.482 1.00 91.62 475 THR A N 1
ATOM 3781 C CA . THR A 1 475 ? -3.776 -21.271 23.774 1.00 91.62 475 THR A CA 1
ATOM 3782 C C . THR A 1 475 ? -4.150 -22.457 22.882 1.00 91.62 475 THR A C 1
ATOM 3784 O O . THR A 1 475 ? -3.262 -23.183 22.443 1.00 91.62 475 THR A O 1
ATOM 3787 N N . THR A 1 476 ? -5.435 -22.657 22.569 1.00 92.06 476 THR A N 1
ATOM 3788 C CA . THR A 1 476 ? -5.874 -23.738 21.666 1.00 92.06 476 THR A CA 1
ATOM 3789 C C . THR A 1 476 ? -5.393 -23.507 20.233 1.00 92.06 476 THR A C 1
ATOM 3791 O O . THR A 1 476 ? -4.871 -24.428 19.609 1.00 92.06 476 THR A O 1
ATOM 3794 N N . GLN A 1 477 ? -5.522 -22.280 19.717 1.00 91.88 477 GLN A N 1
ATOM 3795 C CA . GLN A 1 477 ? -5.050 -21.925 18.374 1.00 91.88 477 GLN A CA 1
ATOM 3796 C C . GLN A 1 477 ? -3.524 -22.036 18.265 1.00 91.88 477 GLN A C 1
ATOM 3798 O O . GLN A 1 477 ? -3.024 -22.595 17.294 1.00 91.88 477 GLN A O 1
ATOM 3803 N N . LEU A 1 478 ? -2.786 -21.582 19.282 1.00 90.81 478 LEU A N 1
ATOM 3804 C CA . LEU A 1 478 ? -1.324 -21.653 19.303 1.00 90.81 478 LEU A CA 1
ATOM 3805 C C . LEU A 1 478 ? -0.798 -23.090 19.449 1.00 90.81 478 LEU A C 1
ATOM 3807 O O . LEU A 1 478 ? 0.214 -23.422 18.845 1.00 90.81 478 LEU A O 1
ATOM 3811 N N . LYS A 1 479 ? -1.482 -23.972 20.196 1.00 90.50 479 LYS A N 1
ATOM 3812 C CA . LYS A 1 479 ? -1.088 -25.395 20.312 1.00 90.50 479 LYS A CA 1
ATOM 3813 C C . LYS A 1 479 ? -1.282 -26.184 19.021 1.00 90.50 479 LYS A C 1
ATOM 3815 O O . LYS A 1 479 ? -0.549 -27.140 18.787 1.00 90.50 479 LYS A O 1
ATOM 3820 N N . ASN A 1 480 ? -2.262 -25.795 18.210 1.00 87.81 480 ASN A N 1
ATOM 3821 C CA . ASN A 1 480 ? -2.558 -26.453 16.940 1.00 87.81 480 ASN A CA 1
ATOM 3822 C C . ASN A 1 480 ? -1.720 -25.908 15.774 1.00 87.81 480 ASN A C 1
ATOM 3824 O O . ASN A 1 480 ? -1.677 -26.537 14.721 1.00 87.81 480 ASN A O 1
ATOM 3828 N N . ALA A 1 481 ? -1.072 -24.755 15.946 1.00 85.50 481 ALA A N 1
ATOM 3829 C CA . ALA A 1 481 ? -0.282 -24.116 14.907 1.00 85.50 481 ALA A CA 1
ATOM 3830 C C . ALA A 1 481 ? 1.081 -24.805 14.747 1.00 85.50 481 ALA A C 1
ATOM 3832 O O . ALA A 1 481 ? 1.971 -24.678 15.588 1.00 85.50 481 ALA A O 1
ATOM 3833 N N . THR A 1 482 ? 1.258 -25.522 13.640 1.00 83.81 482 THR A N 1
ATOM 3834 C CA . THR A 1 482 ? 2.542 -26.106 13.239 1.00 83.81 482 THR A CA 1
ATOM 3835 C C . THR A 1 482 ? 2.968 -25.517 11.906 1.00 83.81 482 THR A C 1
ATOM 3837 O O . THR A 1 482 ? 2.242 -25.643 10.924 1.00 83.81 482 THR A O 1
ATOM 3840 N N . CYS A 1 483 ? 4.155 -24.914 11.857 1.00 83.19 483 CYS A N 1
ATOM 3841 C CA . CYS A 1 483 ? 4.739 -24.454 10.602 1.00 83.19 483 CYS A CA 1
ATOM 3842 C C . CYS A 1 483 ? 5.401 -25.627 9.869 1.00 83.19 483 CYS A C 1
ATOM 3844 O O . CYS A 1 483 ? 6.219 -26.346 10.450 1.00 83.19 483 CYS A O 1
ATOM 3846 N N . HIS A 1 484 ? 5.048 -25.819 8.601 1.00 81.75 484 HIS A N 1
ATOM 3847 C CA . HIS A 1 484 ? 5.741 -26.737 7.705 1.00 81.75 484 HIS A CA 1
ATOM 3848 C C . HIS A 1 484 ? 6.560 -25.921 6.716 1.00 81.75 484 HIS A C 1
ATOM 3850 O O . HIS A 1 484 ? 5.976 -25.140 5.973 1.00 81.75 484 HIS A O 1
ATOM 3856 N N . ASP A 1 485 ? 7.874 -26.143 6.694 1.00 72.38 485 ASP A N 1
ATOM 3857 C CA . ASP A 1 485 ? 8.788 -25.415 5.814 1.00 72.38 485 ASP A CA 1
ATOM 3858 C C . ASP A 1 485 ? 8.361 -25.572 4.347 1.00 72.38 485 ASP A C 1
ATOM 3860 O O . ASP A 1 485 ? 8.422 -26.669 3.773 1.00 72.38 485 ASP A O 1
ATOM 3864 N N . GLN A 1 486 ? 7.941 -24.471 3.726 1.00 71.50 486 GLN A N 1
ATOM 3865 C CA . GLN A 1 486 ? 7.707 -24.419 2.289 1.00 71.50 486 GLN A CA 1
ATOM 3866 C C . GLN A 1 486 ? 8.975 -23.911 1.595 1.00 71.50 486 GLN A C 1
ATOM 3868 O O . GLN A 1 486 ? 9.536 -22.903 2.003 1.00 71.50 486 GLN A O 1
ATOM 3873 N N . PRO A 1 487 ? 9.492 -24.572 0.548 1.00 73.06 487 PRO A N 1
ATOM 3874 C CA . PRO A 1 487 ? 10.646 -24.037 -0.162 1.00 73.06 487 PRO A CA 1
ATOM 3875 C C . PRO A 1 487 ? 10.278 -22.714 -0.847 1.00 73.06 487 PRO A C 1
ATOM 3877 O O . PRO A 1 487 ? 9.200 -22.589 -1.424 1.00 73.06 487 PRO A O 1
ATOM 3880 N N . ASN A 1 488 ? 11.203 -21.750 -0.853 1.00 65.19 488 ASN A N 1
ATOM 3881 C CA . ASN A 1 488 ? 11.080 -20.571 -1.710 1.00 65.19 488 ASN A CA 1
ATOM 3882 C C . ASN A 1 488 ? 10.927 -21.028 -3.168 1.00 65.19 488 ASN A C 1
ATOM 3884 O O . ASN A 1 488 ? 11.811 -21.717 -3.689 1.00 65.19 488 ASN A O 1
ATOM 3888 N N . ASP A 1 489 ? 9.837 -20.627 -3.825 1.00 56.88 489 ASP A N 1
ATOM 3889 C CA . ASP A 1 489 ? 9.588 -20.935 -5.232 1.00 56.88 489 ASP A CA 1
ATOM 3890 C C . ASP A 1 489 ? 10.735 -20.393 -6.100 1.00 56.88 489 ASP A C 1
ATOM 3892 O O . ASP A 1 489 ? 10.797 -19.211 -6.447 1.00 56.88 489 ASP A O 1
ATOM 3896 N N . GLN A 1 490 ? 11.658 -21.271 -6.501 1.00 49.38 490 GLN A N 1
ATOM 3897 C CA . GLN A 1 490 ? 12.585 -20.994 -7.593 1.00 49.38 490 GLN A CA 1
ATOM 3898 C C . GLN A 1 490 ? 11.807 -21.091 -8.903 1.00 49.38 490 GLN A C 1
ATOM 3900 O O . GLN A 1 490 ? 11.822 -22.116 -9.588 1.00 49.38 490 GLN A O 1
ATOM 3905 N N . LYS A 1 491 ? 11.087 -20.022 -9.254 1.00 53.72 491 LYS A N 1
ATOM 3906 C CA . LYS A 1 491 ? 10.428 -19.952 -10.556 1.00 53.72 491 LYS A CA 1
ATOM 3907 C C . LYS A 1 491 ? 11.472 -20.028 -11.666 1.00 53.72 491 LYS A C 1
ATOM 3909 O O . LYS A 1 491 ? 12.471 -19.310 -11.682 1.00 53.72 491 LYS A O 1
ATOM 3914 N N . VAL A 1 492 ? 11.225 -20.935 -12.603 1.00 52.66 492 VAL A N 1
ATOM 3915 C CA . VAL A 1 492 ? 12.094 -21.187 -13.748 1.00 52.66 492 VAL A CA 1
ATOM 3916 C C . VAL A 1 492 ? 12.010 -19.988 -14.699 1.00 52.66 492 VAL A C 1
ATOM 3918 O O . VAL A 1 492 ? 11.036 -19.832 -15.430 1.00 52.66 492 VAL A O 1
ATOM 3921 N N . GLU A 1 493 ? 13.044 -19.145 -14.713 1.00 61.66 493 GLU A N 1
ATOM 3922 C CA . GLU A 1 493 ? 13.113 -17.935 -15.555 1.00 61.66 493 GLU A CA 1
ATOM 3923 C C . GLU A 1 493 ? 13.128 -18.232 -17.072 1.00 61.66 493 GLU A C 1
ATOM 3925 O O . GLU A 1 493 ? 12.885 -17.341 -17.892 1.00 61.66 493 GLU A O 1
ATOM 3930 N N . ILE A 1 494 ? 13.426 -19.481 -17.459 1.00 64.69 494 ILE A N 1
ATOM 3931 C CA . ILE A 1 494 ? 13.686 -19.903 -18.842 1.00 64.69 494 ILE A CA 1
ATOM 3932 C C . ILE A 1 494 ? 12.805 -21.097 -19.213 1.00 64.69 494 ILE A C 1
ATOM 3934 O O . ILE A 1 494 ? 12.913 -22.164 -18.612 1.00 64.69 494 ILE A O 1
ATOM 3938 N N . ASN A 1 495 ? 12.030 -20.993 -20.295 1.00 70.69 495 ASN A N 1
ATOM 3939 C CA . ASN A 1 495 ? 11.403 -22.172 -20.891 1.00 70.69 495 ASN A CA 1
ATOM 3940 C C . ASN A 1 495 ? 12.464 -23.031 -21.606 1.00 70.69 495 ASN A C 1
ATOM 3942 O O . ASN A 1 495 ? 12.671 -22.938 -22.818 1.00 70.69 495 ASN A O 1
ATOM 3946 N N . SER A 1 496 ? 13.167 -23.858 -20.830 1.00 67.56 496 SER A N 1
ATOM 3947 C CA . SER A 1 496 ? 14.336 -24.628 -21.270 1.00 67.56 496 SER A CA 1
ATOM 3948 C C . SER A 1 496 ? 14.037 -25.545 -22.457 1.00 67.56 496 SER A C 1
ATOM 3950 O O . SER A 1 496 ? 14.905 -25.751 -23.307 1.00 67.56 496 SER A O 1
ATOM 3952 N N . VAL A 1 497 ? 12.803 -26.041 -22.575 1.00 76.62 497 VAL A N 1
ATOM 3953 C CA . VAL A 1 497 ? 12.349 -26.889 -23.687 1.00 76.62 497 VAL A CA 1
ATOM 3954 C C . VAL A 1 497 ? 12.273 -26.091 -24.992 1.00 76.62 497 VAL A C 1
ATOM 3956 O O . VAL A 1 497 ? 12.799 -26.526 -26.020 1.00 76.62 497 VAL A O 1
ATOM 3959 N N . ILE A 1 498 ? 11.674 -24.898 -24.968 1.00 74.50 498 ILE A N 1
ATOM 3960 C CA . ILE A 1 498 ? 11.579 -24.042 -26.160 1.00 74.50 498 ILE A CA 1
ATOM 3961 C C . ILE A 1 498 ? 12.966 -23.515 -26.542 1.00 74.50 498 ILE A C 1
ATOM 3963 O O . ILE A 1 498 ? 13.378 -23.636 -27.696 1.00 74.50 498 ILE A O 1
ATOM 3967 N N . THR A 1 499 ? 13.734 -23.003 -25.579 1.00 75.12 499 THR A N 1
ATOM 3968 C CA . THR A 1 499 ? 15.069 -22.456 -25.850 1.00 75.12 499 THR A CA 1
ATOM 3969 C C . THR A 1 499 ? 16.010 -23.515 -26.429 1.00 75.12 499 THR A C 1
ATOM 3971 O O . THR A 1 499 ? 16.707 -23.245 -27.411 1.00 75.12 499 THR A O 1
ATOM 3974 N N . SER A 1 500 ? 16.019 -24.732 -25.875 1.00 76.94 500 SER A N 1
ATOM 3975 C CA . SER A 1 500 ? 16.889 -25.813 -26.359 1.00 76.94 500 SER A CA 1
ATOM 3976 C C . SER A 1 500 ? 16.475 -26.332 -27.737 1.00 76.94 500 SER A C 1
ATOM 3978 O O . SER A 1 500 ? 17.337 -26.504 -28.603 1.00 76.94 500 SER A O 1
ATOM 3980 N N . SER A 1 501 ? 15.176 -26.526 -27.988 1.00 80.44 501 SER A N 1
ATOM 3981 C CA . SER A 1 501 ? 14.676 -27.009 -29.282 1.00 80.44 501 SER A CA 1
ATOM 3982 C C . SER A 1 501 ? 14.958 -26.025 -30.422 1.00 80.44 501 SER A C 1
ATOM 3984 O O . SER A 1 501 ? 15.496 -26.421 -31.459 1.00 80.44 501 SER A O 1
ATOM 3986 N N . VAL A 1 502 ? 14.694 -24.732 -30.217 1.00 80.56 502 VAL A N 1
ATOM 3987 C CA . VAL A 1 502 ? 14.915 -23.695 -31.238 1.00 80.56 502 VAL A CA 1
ATOM 3988 C C . VAL A 1 502 ? 16.408 -23.461 -31.481 1.00 80.56 502 VAL A C 1
ATOM 3990 O O . VAL A 1 502 ? 16.833 -23.362 -32.633 1.00 80.56 502 VAL A O 1
ATOM 3993 N N . SER A 1 503 ? 17.228 -23.447 -30.425 1.00 78.69 503 SER A N 1
ATOM 3994 C CA . SER A 1 503 ? 18.688 -23.319 -30.562 1.00 78.69 503 SER A CA 1
ATOM 3995 C C . SER A 1 503 ? 19.290 -24.504 -31.321 1.00 78.69 503 SER A C 1
ATOM 3997 O O . SER A 1 503 ? 20.153 -24.323 -32.181 1.00 78.69 503 SER A O 1
ATOM 3999 N N . THR A 1 504 ? 18.793 -25.718 -31.066 1.00 82.81 504 THR A N 1
ATOM 4000 C CA . THR A 1 504 ? 19.227 -26.925 -31.785 1.00 82.81 504 THR A CA 1
ATOM 4001 C C . THR A 1 504 ? 18.820 -26.864 -33.258 1.00 82.81 504 THR A C 1
ATOM 4003 O O . THR A 1 504 ? 19.648 -27.122 -34.131 1.00 82.81 504 THR A O 1
ATOM 4006 N N . ALA A 1 505 ? 17.585 -26.453 -33.563 1.00 83.69 505 ALA A N 1
ATOM 4007 C CA . ALA A 1 505 ? 17.123 -26.283 -34.941 1.00 83.69 505 ALA A CA 1
ATOM 4008 C C . ALA A 1 505 ? 17.948 -25.230 -35.708 1.00 83.69 505 ALA A C 1
ATOM 4010 O O . ALA A 1 505 ? 18.350 -25.471 -36.849 1.00 83.69 505 ALA A O 1
ATOM 4011 N N . ALA A 1 506 ? 18.263 -24.097 -35.071 1.00 81.69 506 ALA A N 1
ATOM 4012 C CA . ALA A 1 506 ? 19.106 -23.050 -35.648 1.00 81.69 506 ALA A CA 1
ATOM 4013 C C . ALA A 1 506 ? 20.527 -23.553 -35.954 1.00 81.69 506 ALA A C 1
ATOM 4015 O O . ALA A 1 506 ? 21.053 -23.295 -37.040 1.00 81.69 506 ALA A O 1
ATOM 4016 N N . LEU A 1 507 ? 21.127 -24.324 -35.038 1.00 82.06 507 LEU A N 1
ATOM 4017 C CA . LEU A 1 507 ? 22.437 -24.949 -35.243 1.00 82.06 507 LEU A CA 1
ATOM 4018 C C . LEU A 1 507 ? 22.420 -25.947 -36.406 1.00 82.06 507 LEU A C 1
ATOM 4020 O O . LEU A 1 507 ? 23.312 -25.906 -37.252 1.00 82.06 507 LEU A O 1
ATOM 4024 N N . VAL A 1 508 ? 21.399 -26.804 -36.492 1.00 84.69 508 VAL A N 1
ATOM 4025 C CA . VAL A 1 508 ? 21.252 -27.770 -37.595 1.00 84.69 508 VAL A CA 1
ATOM 4026 C C . VAL A 1 508 ? 21.122 -27.051 -38.938 1.00 84.69 508 VAL A C 1
ATOM 4028 O O . VAL A 1 508 ? 21.837 -27.390 -39.881 1.00 84.69 508 VAL A O 1
ATOM 4031 N N . LEU A 1 509 ? 20.276 -26.021 -39.033 1.00 82.19 509 LEU A N 1
ATOM 4032 C CA . LEU A 1 509 ? 20.128 -25.225 -40.256 1.00 82.19 509 LEU A CA 1
ATOM 4033 C C . LEU A 1 509 ? 21.440 -24.540 -40.652 1.00 82.19 509 LEU A C 1
ATOM 4035 O O . LEU A 1 509 ? 21.829 -24.581 -41.820 1.00 82.19 509 LEU A O 1
ATOM 4039 N N . ALA A 1 510 ? 22.166 -23.962 -39.694 1.00 77.75 510 ALA A N 1
ATOM 4040 C CA . ALA A 1 510 ? 23.447 -23.328 -39.974 1.00 77.75 510 ALA A CA 1
ATOM 4041 C C . ALA A 1 510 ? 24.518 -24.337 -40.429 1.00 77.75 510 ALA A C 1
ATOM 4043 O O . ALA A 1 510 ? 25.289 -24.045 -41.345 1.00 77.75 510 ALA A O 1
ATOM 4044 N N . LEU A 1 511 ? 24.533 -25.547 -39.857 1.00 80.75 511 LEU A N 1
ATOM 4045 C CA . LEU A 1 511 ? 25.390 -26.647 -40.310 1.00 80.75 511 LEU A CA 1
ATOM 4046 C C . LEU A 1 511 ? 25.036 -27.092 -41.735 1.00 80.75 511 LEU A C 1
ATOM 4048 O O . LEU A 1 511 ? 25.937 -27.317 -42.543 1.00 80.75 511 LEU A O 1
ATOM 4052 N N . ILE A 1 512 ? 23.749 -27.149 -42.087 1.00 80.69 512 ILE A N 1
ATOM 4053 C CA . ILE A 1 512 ? 23.309 -27.427 -43.462 1.00 80.69 512 ILE A CA 1
ATOM 4054 C C . ILE A 1 512 ? 23.836 -26.347 -44.419 1.00 80.69 512 ILE A C 1
ATOM 4056 O O . ILE A 1 512 ? 24.426 -26.683 -45.447 1.00 80.69 512 ILE A O 1
ATOM 4060 N N . PHE A 1 513 ? 23.714 -25.060 -44.072 1.00 74.31 513 PHE A N 1
ATOM 4061 C CA . PHE A 1 513 ? 24.275 -23.968 -44.879 1.00 74.31 513 PHE A CA 1
ATOM 4062 C C . PHE A 1 513 ? 25.799 -24.073 -45.031 1.00 74.31 513 PHE A C 1
ATOM 4064 O O . PHE A 1 513 ? 26.310 -23.929 -46.143 1.00 74.31 513 PHE A O 1
ATOM 4071 N N . MET A 1 514 ? 26.522 -24.387 -43.951 1.00 74.38 514 MET A N 1
ATOM 4072 C CA . MET A 1 514 ? 27.970 -24.634 -43.975 1.00 74.38 514 MET A CA 1
ATOM 4073 C C . MET A 1 514 ? 28.340 -25.755 -44.949 1.00 74.38 514 MET A C 1
ATOM 4075 O O . MET A 1 514 ? 29.246 -25.594 -45.768 1.00 74.38 514 MET A O 1
ATOM 4079 N N . ILE A 1 515 ? 27.620 -26.879 -44.894 1.00 77.62 515 ILE A N 1
ATOM 4080 C CA . ILE A 1 515 ? 27.837 -28.029 -45.776 1.00 77.62 515 ILE A CA 1
ATOM 4081 C C . ILE A 1 515 ? 27.569 -27.638 -47.236 1.00 77.62 515 ILE A C 1
ATOM 4083 O O . ILE A 1 515 ? 28.397 -27.927 -48.099 1.00 77.62 515 ILE A O 1
ATOM 4087 N N . ILE A 1 516 ? 26.479 -26.914 -47.521 1.00 73.31 516 ILE A N 1
ATOM 4088 C CA . ILE A 1 516 ? 26.148 -26.441 -48.876 1.00 73.31 516 ILE A CA 1
ATOM 4089 C C . ILE A 1 516 ? 27.249 -25.520 -49.420 1.00 73.31 516 ILE A C 1
ATOM 4091 O O . ILE A 1 516 ? 27.711 -25.718 -50.547 1.00 73.31 516 ILE A O 1
ATOM 4095 N N . VAL A 1 517 ? 27.725 -24.553 -48.629 1.00 70.94 517 VAL A N 1
ATOM 4096 C CA . VAL A 1 517 ? 28.811 -23.639 -49.029 1.00 70.94 517 VAL A CA 1
ATOM 4097 C C . VAL A 1 517 ? 30.133 -24.393 -49.210 1.00 70.94 517 VAL A C 1
ATOM 4099 O O . VAL A 1 517 ? 30.868 -24.127 -50.165 1.00 70.94 517 VAL A O 1
ATOM 4102 N N . CYS A 1 518 ? 30.454 -25.370 -48.360 1.00 70.19 518 CYS A N 1
ATOM 4103 C CA . CYS A 1 518 ? 31.656 -26.194 -48.512 1.00 70.19 518 CYS A CA 1
ATOM 4104 C C . CYS A 1 518 ? 31.603 -27.091 -49.760 1.00 70.19 518 CYS A C 1
ATOM 4106 O O . CYS A 1 518 ? 32.592 -27.153 -50.491 1.00 70.19 518 CYS A O 1
ATOM 4108 N N . ILE A 1 519 ? 30.463 -27.726 -50.058 1.00 71.50 519 ILE A N 1
ATOM 4109 C CA . ILE A 1 519 ? 30.267 -28.553 -51.263 1.00 71.50 519 ILE A CA 1
ATOM 4110 C C . ILE A 1 519 ? 30.313 -27.696 -52.534 1.00 71.50 519 ILE A C 1
ATOM 4112 O O . ILE A 1 519 ? 30.955 -28.072 -53.515 1.00 71.50 519 ILE A O 1
ATOM 4116 N N . CYS A 1 520 ? 29.671 -26.526 -52.534 1.00 65.12 520 CYS A N 1
ATOM 4117 C CA . CYS A 1 520 ? 29.709 -25.627 -53.687 1.00 65.12 520 CYS A CA 1
ATOM 4118 C C . CYS A 1 520 ? 31.114 -25.036 -53.870 1.00 65.12 520 CYS A C 1
ATOM 4120 O O . CYS A 1 520 ? 31.633 -25.012 -54.982 1.00 65.12 520 CYS A O 1
ATOM 4122 N N . SER A 1 521 ? 31.789 -24.654 -52.780 1.00 63.12 521 SER A N 1
ATOM 4123 C CA . SER A 1 521 ? 33.132 -24.065 -52.838 1.00 63.12 521 SER A CA 1
ATOM 4124 C C . SER A 1 521 ? 34.272 -25.055 -53.085 1.00 63.12 521 SER A C 1
ATOM 4126 O O . SER A 1 521 ? 35.358 -24.625 -53.473 1.00 63.12 521 SER A O 1
ATOM 4128 N N . SER A 1 522 ? 34.068 -26.360 -52.885 1.00 59.88 522 SER A N 1
ATOM 4129 C CA . SER A 1 522 ? 35.017 -27.397 -53.316 1.00 59.88 522 SER A CA 1
ATOM 4130 C C . SER A 1 522 ? 34.920 -27.662 -54.823 1.00 59.88 522 SER A C 1
ATOM 4132 O O . SER A 1 522 ? 35.941 -27.929 -55.458 1.00 59.88 522 SER A O 1
ATOM 4134 N N . LYS A 1 523 ? 33.732 -27.467 -55.417 1.00 55.91 523 LYS A N 1
ATOM 4135 C CA . LYS A 1 523 ? 33.524 -27.419 -56.875 1.00 55.91 523 LYS A CA 1
ATOM 4136 C C . LYS A 1 523 ? 34.025 -26.112 -57.525 1.00 55.91 523 LYS A C 1
ATOM 4138 O O . LYS A 1 523 ? 34.214 -26.089 -58.735 1.00 55.91 523 LYS A O 1
ATOM 4143 N N . MET A 1 524 ? 34.319 -25.059 -56.746 1.00 50.97 524 MET A N 1
ATOM 4144 C CA . MET A 1 524 ? 34.839 -23.747 -57.200 1.00 50.97 524 MET A CA 1
ATOM 4145 C C . MET A 1 524 ? 36.355 -23.708 -57.520 1.00 50.97 524 MET A C 1
ATOM 4147 O O . MET A 1 524 ? 36.947 -22.628 -57.525 1.00 50.97 524 MET A O 1
ATOM 4151 N N . LYS A 1 525 ? 37.032 -24.833 -57.799 1.00 40.28 525 LYS A N 1
ATOM 4152 C CA . LYS A 1 525 ? 38.404 -24.775 -58.346 1.00 40.28 525 LYS A CA 1
ATOM 4153 C C . LYS A 1 525 ? 38.358 -24.351 -59.824 1.00 40.28 525 LYS A C 1
ATOM 4155 O O . LYS A 1 525 ? 38.467 -25.190 -60.712 1.00 40.28 525 LYS A O 1
ATOM 4160 N N . MET A 1 526 ? 38.206 -23.053 -60.092 1.00 38.91 526 MET A N 1
ATOM 4161 C CA . MET A 1 526 ? 38.574 -22.484 -61.392 1.00 38.91 526 MET A CA 1
ATOM 4162 C C . MET A 1 526 ? 40.101 -22.490 -61.513 1.00 38.91 526 MET A C 1
ATOM 4164 O O . MET A 1 526 ? 40.803 -21.978 -60.640 1.00 38.91 526 MET A O 1
ATOM 4168 N N . LYS A 1 527 ? 40.609 -23.089 -62.597 1.00 30.11 527 LYS A N 1
ATOM 4169 C CA . LYS A 1 527 ? 41.962 -22.813 -63.099 1.00 30.11 527 LYS A CA 1
ATOM 4170 C C . LYS A 1 527 ? 42.056 -21.310 -63.415 1.00 30.11 527 LYS A C 1
ATOM 4172 O O . LYS A 1 527 ? 41.048 -20.750 -63.851 1.00 30.11 527 LYS A O 1
ATOM 4177 N N . PRO A 1 528 ? 43.207 -20.654 -63.187 1.00 32.38 528 PRO A N 1
ATOM 4178 C CA . PRO A 1 528 ? 43.367 -19.245 -63.526 1.00 32.38 528 PRO A CA 1
ATOM 4179 C C . PRO A 1 528 ? 43.108 -19.077 -65.028 1.00 32.38 528 PRO A C 1
ATOM 4181 O O . PRO A 1 528 ? 43.676 -19.806 -65.839 1.00 32.38 528 PRO A O 1
ATOM 4184 N N . ALA A 1 529 ? 42.192 -18.180 -65.388 1.00 34.88 529 ALA A N 1
ATOM 4185 C CA . ALA A 1 529 ? 41.935 -17.847 -66.780 1.00 34.88 529 ALA A CA 1
ATOM 4186 C C . ALA A 1 529 ? 43.068 -16.938 -67.271 1.00 34.88 529 ALA A C 1
ATOM 4188 O O . ALA A 1 529 ? 43.081 -15.743 -66.986 1.00 34.88 529 ALA A O 1
ATOM 4189 N N . GLU A 1 530 ? 44.039 -17.518 -67.972 1.00 34.53 530 GLU A N 1
ATOM 4190 C CA . GLU A 1 530 ? 44.893 -16.775 -68.895 1.00 34.53 530 GLU A CA 1
ATOM 4191 C C . GLU A 1 530 ? 44.120 -16.551 -70.206 1.00 34.53 530 GLU A C 1
ATOM 4193 O O . GLU A 1 530 ? 43.589 -17.494 -70.792 1.00 34.53 530 GLU A O 1
ATOM 4198 N N . SER A 1 531 ? 44.124 -15.298 -70.670 1.00 36.28 531 SER A N 1
ATOM 4199 C CA . SER A 1 531 ? 43.696 -14.776 -71.983 1.00 36.28 531 SER A CA 1
ATOM 4200 C C . SER A 1 531 ? 42.221 -14.373 -72.215 1.00 36.28 531 SER A C 1
ATOM 4202 O O . SER A 1 531 ? 41.253 -15.043 -71.849 1.00 36.28 531 SER A O 1
ATOM 4204 N N . LEU A 1 532 ? 42.113 -13.211 -72.877 1.00 39.06 532 LEU A N 1
ATOM 4205 C CA . LEU A 1 532 ? 40.947 -12.356 -73.142 1.00 39.06 532 LEU A CA 1
ATOM 4206 C C . LEU A 1 532 ? 39.973 -12.923 -74.204 1.00 39.06 532 LEU A C 1
ATOM 4208 O O . LEU A 1 532 ? 38.890 -12.379 -74.380 1.00 39.06 532 LEU A O 1
ATOM 4212 N N . GLU A 1 533 ? 40.310 -14.026 -74.882 1.00 36.31 533 GLU A N 1
ATOM 4213 C CA . GLU A 1 533 ? 39.477 -14.643 -75.939 1.00 36.31 533 GLU A CA 1
ATOM 4214 C C . GLU A 1 533 ? 38.356 -15.560 -75.411 1.00 36.31 533 GLU A C 1
ATOM 4216 O O . GLU A 1 533 ? 37.440 -15.917 -76.146 1.00 36.31 533 GLU A O 1
ATOM 4221 N N . SER A 1 534 ? 38.370 -15.927 -74.126 1.00 35.59 534 SER A N 1
ATOM 4222 C CA . SER A 1 534 ? 37.350 -16.811 -73.530 1.00 35.59 534 SER A CA 1
ATOM 4223 C C . SER A 1 534 ? 36.093 -16.086 -73.013 1.00 35.59 534 SER A C 1
ATOM 4225 O O . SER A 1 534 ? 35.131 -16.741 -72.603 1.00 35.59 534 SER A O 1
ATOM 4227 N N . LEU A 1 535 ? 36.073 -14.745 -73.045 1.00 40.16 535 LEU A N 1
ATOM 4228 C CA . LEU A 1 535 ? 34.985 -13.926 -72.493 1.00 40.16 535 LEU A CA 1
ATOM 4229 C C . LEU A 1 535 ? 33.731 -13.902 -73.389 1.00 40.16 535 LEU A C 1
ATOM 4231 O O . LEU A 1 535 ? 32.616 -13.928 -72.866 1.00 40.16 535 LEU A O 1
ATOM 4235 N N . ASP A 1 536 ? 33.902 -13.945 -74.715 1.00 34.31 536 ASP A N 1
ATOM 4236 C CA . ASP A 1 536 ? 32.788 -13.923 -75.679 1.00 34.31 536 ASP A CA 1
ATOM 4237 C C . ASP A 1 536 ? 32.017 -15.254 -75.735 1.00 34.31 536 ASP A C 1
ATOM 4239 O O . ASP A 1 536 ? 30.817 -15.272 -76.006 1.00 34.31 536 ASP A O 1
ATOM 4243 N N . MET A 1 537 ? 32.646 -16.388 -75.392 1.00 33.78 537 MET A N 1
ATOM 4244 C CA . MET A 1 537 ? 31.939 -17.677 -75.309 1.00 33.78 537 MET A CA 1
ATOM 4245 C C . MET A 1 537 ? 31.134 -17.863 -74.010 1.00 33.78 537 MET A C 1
ATOM 4247 O O . MET A 1 537 ? 30.204 -18.669 -73.984 1.00 33.78 537 MET A O 1
ATOM 4251 N N . LEU A 1 538 ? 31.436 -17.120 -72.939 1.00 41.75 538 LEU A N 1
ATOM 4252 C CA . LEU A 1 538 ? 30.737 -17.228 -71.648 1.00 41.75 538 LEU A CA 1
ATOM 4253 C C . LEU A 1 538 ? 29.494 -16.331 -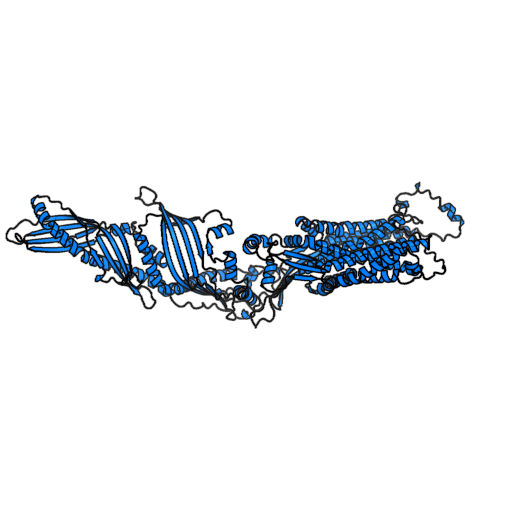71.534 1.00 41.75 538 LEU A C 1
ATOM 4255 O O . LEU A 1 538 ? 28.680 -16.546 -70.635 1.00 41.75 538 LEU A O 1
ATOM 4259 N N . GLN A 1 539 ? 29.300 -15.372 -72.445 1.00 40.38 539 GLN A N 1
ATOM 4260 C CA . GLN A 1 539 ? 28.080 -14.554 -72.493 1.00 40.38 539 GLN A CA 1
ATOM 4261 C C . GLN A 1 539 ? 26.848 -15.315 -73.018 1.00 40.38 539 GLN A C 1
ATOM 4263 O O . GLN A 1 539 ? 25.724 -14.904 -72.739 1.00 40.38 539 GLN A O 1
ATOM 4268 N N . ASN A 1 540 ? 27.032 -16.461 -73.685 1.00 37.75 540 ASN A N 1
ATOM 4269 C CA . ASN A 1 540 ? 25.952 -17.277 -74.260 1.00 37.75 540 ASN A CA 1
ATOM 4270 C C . ASN A 1 540 ? 25.543 -18.486 -73.392 1.00 37.75 540 ASN A C 1
ATOM 4272 O O . ASN A 1 540 ? 25.210 -19.558 -73.904 1.00 37.75 540 ASN A O 1
ATOM 4276 N N . ILE A 1 541 ? 25.519 -18.347 -72.062 1.00 49.19 541 ILE A N 1
ATOM 4277 C CA . ILE A 1 541 ? 24.760 -19.297 -71.234 1.00 49.19 541 ILE A CA 1
ATOM 4278 C C . ILE A 1 541 ? 23.280 -18.915 -71.344 1.00 49.19 541 ILE A C 1
ATOM 4280 O O . ILE A 1 541 ? 22.830 -17.985 -70.679 1.00 49.19 541 ILE A O 1
ATOM 4284 N N . ASN A 1 542 ? 22.517 -19.640 -72.170 1.00 43.34 542 ASN A N 1
ATOM 4285 C CA . ASN A 1 542 ? 21.057 -19.505 -72.247 1.00 43.34 542 ASN A CA 1
ATOM 4286 C C . ASN A 1 542 ? 20.435 -19.622 -70.840 1.00 43.34 542 ASN A C 1
ATOM 4288 O O . ASN A 1 542 ? 20.354 -20.725 -70.287 1.00 43.34 542 ASN A O 1
ATOM 4292 N N . GLU A 1 543 ? 19.963 -18.501 -70.277 1.00 51.84 543 GLU A N 1
ATOM 4293 C CA . GLU A 1 543 ? 19.323 -18.432 -68.949 1.00 51.84 543 GLU A CA 1
ATOM 4294 C C . GLU A 1 543 ? 18.094 -19.370 -68.840 1.00 51.84 543 GLU A C 1
ATOM 4296 O O . GLU A 1 543 ? 17.756 -19.831 -67.746 1.00 51.84 543 GLU A O 1
ATOM 4301 N N . GLU A 1 544 ? 17.477 -19.747 -69.969 1.00 50.50 544 GLU A N 1
ATOM 4302 C CA . GLU A 1 544 ? 16.346 -20.685 -70.040 1.00 50.50 544 GLU A CA 1
ATOM 4303 C C . GLU A 1 544 ? 16.684 -22.137 -69.651 1.00 50.50 544 GLU A C 1
ATOM 4305 O O . GLU A 1 544 ? 15.809 -22.842 -69.153 1.00 50.50 544 GLU A O 1
ATOM 4310 N N . LYS A 1 545 ? 17.937 -22.602 -69.802 1.00 49.00 545 LYS A N 1
ATOM 4311 C CA . LYS A 1 545 ? 18.317 -24.009 -69.526 1.00 49.00 545 LYS A CA 1
ATOM 4312 C C . LYS A 1 545 ? 18.714 -24.294 -68.074 1.00 49.00 545 LYS A C 1
ATOM 4314 O O . LYS A 1 545 ? 18.941 -25.452 -67.718 1.00 49.00 545 LYS A O 1
ATOM 4319 N N . LEU A 1 546 ? 18.822 -23.272 -67.223 1.00 57.72 546 LEU A N 1
ATOM 4320 C CA . LEU A 1 546 ? 19.273 -23.445 -65.843 1.00 57.72 546 LEU A CA 1
ATOM 4321 C C . LEU A 1 546 ? 18.091 -23.812 -64.928 1.00 57.72 546 LEU A C 1
ATOM 4323 O O . LEU A 1 546 ? 17.178 -23.004 -64.736 1.00 57.72 546 LEU A O 1
ATOM 4327 N N . SER A 1 547 ? 18.130 -25.021 -64.347 1.00 64.25 547 SER A N 1
ATOM 4328 C CA . SER A 1 547 ? 17.192 -25.485 -63.306 1.00 64.25 547 SER A CA 1
ATOM 4329 C C . SER A 1 547 ? 17.077 -24.464 -62.165 1.00 64.25 547 SER A C 1
ATOM 4331 O O . SER A 1 547 ? 18.046 -23.766 -61.859 1.00 64.25 547 SER A O 1
ATOM 4333 N N . CYS A 1 548 ? 15.918 -24.398 -61.498 1.00 58.44 548 CYS A N 1
ATOM 4334 C CA . CYS A 1 548 ? 15.669 -23.502 -60.360 1.00 58.44 548 CYS A CA 1
ATOM 4335 C C . CYS A 1 548 ? 16.793 -23.565 -59.306 1.00 58.44 548 CYS A C 1
ATOM 4337 O O . CYS A 1 548 ? 17.274 -22.533 -58.842 1.00 58.44 548 CYS A O 1
ATOM 4339 N N . MET A 1 549 ? 17.295 -24.770 -59.008 1.00 57.97 549 MET A N 1
ATOM 4340 C CA . MET A 1 549 ? 18.400 -24.969 -58.062 1.00 57.97 549 MET A CA 1
ATOM 4341 C C . MET A 1 549 ? 19.752 -24.481 -58.613 1.00 57.97 549 MET A C 1
ATOM 4343 O O . MET A 1 549 ? 20.586 -23.968 -57.871 1.00 57.97 549 MET A O 1
ATOM 4347 N N . GLY A 1 550 ? 19.958 -24.579 -59.930 1.00 62.75 550 GLY A N 1
ATOM 4348 C CA . GLY A 1 550 ? 21.142 -24.045 -60.609 1.00 62.75 550 GLY A CA 1
ATOM 4349 C C . GLY A 1 550 ? 21.176 -22.514 -60.642 1.00 62.75 550 GLY A C 1
ATOM 4350 O O . GLY A 1 550 ? 22.251 -21.935 -60.524 1.00 62.75 550 GLY A O 1
ATOM 4351 N N . ARG A 1 551 ? 20.013 -21.847 -60.733 1.00 66.00 551 ARG A N 1
ATOM 4352 C CA . ARG A 1 551 ? 19.905 -20.375 -60.628 1.00 66.00 551 ARG A CA 1
ATOM 4353 C C . ARG A 1 551 ? 20.232 -19.875 -59.222 1.00 66.00 551 ARG A C 1
ATOM 4355 O O . ARG A 1 551 ? 20.813 -18.805 -59.072 1.00 66.00 551 ARG A O 1
ATOM 4362 N N . PHE A 1 552 ? 19.870 -20.654 -58.207 1.00 67.69 552 PHE A N 1
ATOM 4363 C CA . PHE A 1 552 ? 20.103 -20.332 -56.803 1.00 67.69 552 PHE A CA 1
ATOM 4364 C C . PHE A 1 552 ? 21.565 -20.537 -56.367 1.00 67.69 552 PHE A C 1
ATOM 4366 O O . PHE A 1 552 ? 22.108 -19.723 -55.627 1.00 67.69 552 PHE A O 1
ATOM 4373 N N . LEU A 1 553 ? 22.230 -21.586 -56.866 1.00 69.31 553 LEU A N 1
ATOM 4374 C CA . LEU A 1 553 ? 23.617 -21.946 -56.519 1.00 69.31 553 LEU A CA 1
ATOM 4375 C C . LEU A 1 553 ? 24.675 -21.364 -57.478 1.00 69.31 553 LEU A C 1
ATOM 4377 O O . LEU A 1 553 ? 25.780 -21.894 -57.593 1.00 69.31 553 LEU A O 1
ATOM 4381 N N . ARG A 1 554 ? 24.344 -20.291 -58.201 1.00 70.31 554 ARG A N 1
ATOM 4382 C CA . ARG A 1 554 ? 25.221 -19.698 -59.218 1.00 70.31 554 ARG A CA 1
ATOM 4383 C C . ARG A 1 554 ? 26.341 -18.854 -58.591 1.00 70.31 554 ARG A C 1
ATOM 4385 O O . ARG A 1 554 ? 26.133 -18.193 -57.577 1.00 70.31 554 ARG A O 1
ATOM 4392 N N . THR A 1 555 ? 27.516 -18.839 -59.225 1.00 67.75 555 THR A N 1
ATOM 4393 C CA . THR A 1 555 ? 28.742 -18.170 -58.732 1.00 67.75 555 THR A CA 1
ATOM 4394 C C . THR A 1 555 ? 29.250 -17.038 -59.638 1.00 67.75 555 THR A C 1
ATOM 4396 O O . THR A 1 555 ? 30.381 -16.586 -59.481 1.00 67.75 555 THR A O 1
ATOM 4399 N N . ASP A 1 556 ? 28.447 -16.604 -60.608 1.00 69.12 556 ASP A N 1
ATOM 4400 C CA . ASP A 1 556 ? 28.771 -15.533 -61.558 1.00 69.12 556 ASP A CA 1
ATOM 4401 C C . ASP A 1 556 ? 28.551 -14.128 -60.956 1.00 69.12 556 ASP A C 1
ATOM 4403 O O . ASP A 1 556 ? 28.270 -13.974 -59.765 1.00 69.12 556 ASP A O 1
ATOM 4407 N N . SER A 1 557 ? 28.666 -13.074 -61.770 1.00 67.06 557 SER A N 1
ATOM 4408 C CA . SER A 1 557 ? 28.420 -11.681 -61.354 1.00 67.06 557 SER A CA 1
ATOM 4409 C C . SER A 1 557 ? 27.005 -11.434 -60.807 1.00 67.06 557 SER A C 1
ATOM 4411 O O . SER A 1 557 ? 26.802 -10.472 -60.075 1.00 67.06 557 SER A O 1
ATOM 4413 N N . LYS A 1 558 ? 26.045 -12.322 -61.101 1.00 71.38 558 LYS A N 1
ATOM 4414 C CA . LYS A 1 558 ? 24.657 -12.286 -60.618 1.00 71.38 558 LYS A CA 1
ATOM 4415 C C . LYS A 1 558 ? 24.393 -13.290 -59.468 1.00 71.38 558 LYS A C 1
ATOM 4417 O O . LYS A 1 558 ? 23.242 -13.689 -59.239 1.00 71.38 558 LYS A O 1
ATOM 4422 N N . SER A 1 559 ? 25.443 -13.736 -58.778 1.00 78.81 559 SER A N 1
ATOM 4423 C CA . SER A 1 559 ? 25.389 -14.628 -57.609 1.00 78.81 559 SER A CA 1
ATOM 4424 C C . SER A 1 559 ? 24.748 -13.982 -56.367 1.00 78.81 559 SER A C 1
ATOM 4426 O O . SER A 1 559 ? 24.591 -12.764 -56.271 1.00 78.81 559 SER A O 1
ATOM 4428 N N . SER A 1 560 ? 24.331 -14.807 -55.402 1.00 84.00 560 SER A N 1
ATOM 4429 C CA . SER A 1 560 ? 23.922 -14.339 -54.069 1.00 84.00 560 SER A CA 1
ATOM 4430 C C . SER A 1 560 ? 25.135 -13.961 -53.210 1.00 84.00 560 SER A C 1
ATOM 4432 O O . SER A 1 560 ? 26.256 -14.403 -53.480 1.00 84.00 560 SER A O 1
ATOM 4434 N N . LEU A 1 561 ? 24.925 -13.185 -52.139 1.00 83.00 561 LEU A N 1
ATOM 4435 C CA . LEU A 1 561 ? 25.988 -12.873 -51.169 1.00 83.00 561 LEU A CA 1
ATOM 4436 C C . LEU A 1 561 ? 26.559 -14.141 -50.517 1.00 83.00 561 LEU A C 1
ATOM 4438 O O . LEU A 1 561 ? 27.754 -14.212 -50.227 1.00 83.00 561 LEU A O 1
ATOM 4442 N N . LEU A 1 562 ? 25.733 -15.178 -50.369 1.00 83.88 562 LEU A N 1
ATOM 4443 C CA . LEU A 1 562 ? 26.156 -16.494 -49.900 1.00 83.88 562 LEU A CA 1
ATOM 4444 C C . LEU A 1 562 ? 27.160 -17.185 -50.845 1.00 83.88 562 LEU A C 1
ATOM 4446 O O . LEU A 1 562 ? 28.078 -17.859 -50.376 1.00 83.88 562 LEU A O 1
ATOM 4450 N N . MET A 1 563 ? 27.002 -17.039 -52.165 1.00 79.25 563 MET A N 1
ATOM 4451 C CA . MET A 1 563 ? 27.762 -17.805 -53.168 1.00 79.25 563 MET A CA 1
ATOM 4452 C C . MET A 1 563 ? 28.843 -16.997 -53.894 1.00 79.25 563 MET A C 1
ATOM 4454 O O . MET A 1 563 ? 29.680 -17.584 -54.585 1.00 79.25 563 MET A O 1
ATOM 4458 N N . THR A 1 564 ? 28.890 -15.675 -53.707 1.00 80.56 564 THR A N 1
ATOM 4459 C CA . THR A 1 564 ? 29.854 -14.819 -54.406 1.00 80.56 564 THR A CA 1
ATOM 4460 C C . THR A 1 564 ? 31.310 -15.186 -54.076 1.00 80.56 564 THR A C 1
ATOM 4462 O O . THR A 1 564 ? 31.679 -15.314 -52.901 1.00 80.56 564 THR A O 1
ATOM 4465 N N . PRO A 1 565 ? 32.196 -15.328 -55.081 1.00 74.38 565 PRO A N 1
ATOM 4466 C CA . PRO A 1 565 ? 33.619 -15.559 -54.843 1.00 74.38 565 PRO A CA 1
ATOM 4467 C C . PRO A 1 565 ? 34.318 -14.349 -54.204 1.00 74.38 565 PRO A C 1
ATOM 4469 O O . PRO A 1 565 ? 35.386 -14.520 -53.622 1.00 74.38 565 PRO A O 1
ATOM 4472 N N . LYS A 1 566 ? 33.708 -13.153 -54.267 1.00 78.88 566 LYS A N 1
ATOM 4473 C CA . LYS A 1 566 ? 34.275 -11.890 -53.763 1.00 78.88 566 LYS A CA 1
ATOM 4474 C C . LYS A 1 566 ? 34.381 -11.818 -52.229 1.00 78.88 566 LYS A C 1
ATOM 4476 O O . LYS A 1 566 ? 35.140 -11.003 -51.709 1.00 78.88 566 LYS A O 1
ATOM 4481 N N . LEU A 1 567 ? 33.638 -12.650 -51.494 1.00 82.62 567 LEU A N 1
ATOM 4482 C CA . LEU A 1 567 ? 33.662 -12.705 -50.026 1.00 82.62 567 LEU A CA 1
ATOM 4483 C C . LEU A 1 567 ? 34.452 -13.919 -49.525 1.00 82.62 567 LEU A C 1
ATOM 4485 O O . LEU A 1 567 ? 34.506 -14.956 -50.185 1.00 82.62 567 LEU A O 1
ATOM 4489 N N . SER A 1 568 ? 35.034 -13.841 -48.325 1.00 84.81 568 SER A N 1
ATOM 4490 C CA . SER A 1 568 ? 35.720 -14.995 -47.722 1.00 84.81 568 SER A CA 1
ATOM 4491 C C . SER A 1 568 ? 34.733 -16.134 -47.421 1.00 84.81 568 SER A C 1
ATOM 4493 O O . SER A 1 568 ? 33.553 -15.886 -47.161 1.00 84.81 568 SER A O 1
ATOM 4495 N N . LYS A 1 569 ? 35.198 -17.393 -47.430 1.00 78.94 569 LYS A N 1
ATOM 4496 C CA . LYS A 1 569 ? 34.347 -18.547 -47.069 1.00 78.94 569 LYS A CA 1
ATOM 4497 C C . LYS A 1 569 ? 33.804 -18.429 -45.641 1.00 78.94 569 LYS A C 1
ATOM 4499 O O . LYS A 1 569 ? 32.658 -18.777 -45.395 1.00 78.94 569 LYS A O 1
ATOM 4504 N N . LEU A 1 570 ? 34.612 -17.884 -44.729 1.00 81.81 570 LEU A N 1
ATOM 4505 C CA . LEU A 1 570 ? 34.235 -17.675 -43.334 1.00 81.81 570 LEU A CA 1
ATOM 4506 C C . LEU A 1 570 ? 33.078 -16.670 -43.211 1.00 81.81 570 LEU A C 1
ATOM 4508 O O . LEU A 1 570 ? 32.076 -16.970 -42.574 1.00 81.81 570 LEU A O 1
ATOM 4512 N N . THR A 1 571 ? 33.163 -15.515 -43.880 1.00 84.62 571 THR A N 1
ATOM 4513 C CA . THR A 1 571 ? 32.107 -14.482 -43.858 1.00 84.62 571 THR A CA 1
ATOM 4514 C C . THR A 1 571 ? 30.786 -14.994 -44.432 1.00 84.62 571 THR A C 1
ATOM 4516 O O . THR A 1 571 ? 29.730 -14.734 -43.860 1.00 84.62 571 THR A O 1
ATOM 4519 N N . ARG A 1 572 ? 30.848 -15.754 -45.536 1.00 84.69 572 ARG A N 1
ATOM 4520 C CA . ARG A 1 572 ? 29.668 -16.338 -46.198 1.00 84.69 572 ARG A CA 1
ATOM 4521 C C . ARG A 1 572 ? 28.848 -17.221 -45.261 1.00 84.69 572 ARG A C 1
ATOM 4523 O O . ARG A 1 572 ? 27.626 -17.243 -45.375 1.00 84.69 572 ARG A O 1
ATOM 4530 N N . CYS A 1 573 ? 29.517 -17.894 -44.331 1.00 82.62 573 CYS A N 1
ATOM 4531 C CA . CYS A 1 573 ? 28.886 -18.790 -43.378 1.00 82.62 573 CYS A CA 1
ATOM 4532 C C . CYS A 1 573 ? 28.550 -18.153 -42.023 1.00 82.62 573 CYS A C 1
ATOM 4534 O O . CYS A 1 573 ? 27.516 -18.480 -41.443 1.00 82.62 573 CYS A O 1
ATOM 4536 N N . LEU A 1 574 ? 29.401 -17.255 -41.515 1.00 86.44 574 LEU A N 1
ATOM 4537 C CA . LEU A 1 574 ? 29.192 -16.630 -40.206 1.00 86.44 574 LEU A CA 1
ATOM 4538 C C . LEU A 1 574 ? 27.926 -15.769 -40.169 1.00 86.44 574 LEU A C 1
ATOM 4540 O O . LEU A 1 574 ? 27.214 -15.804 -39.172 1.00 86.44 574 LEU A O 1
ATOM 4544 N N . ILE A 1 575 ? 27.618 -15.025 -41.237 1.00 89.19 575 ILE A N 1
ATOM 4545 C CA . ILE A 1 575 ? 26.452 -14.128 -41.247 1.00 89.19 575 ILE A CA 1
ATOM 4546 C C . ILE A 1 575 ? 25.125 -14.907 -41.109 1.00 89.19 575 ILE A C 1
ATOM 4548 O O . ILE A 1 575 ? 24.386 -14.617 -40.169 1.00 89.19 575 ILE A O 1
ATOM 4552 N N . PRO A 1 576 ? 24.826 -15.942 -41.924 1.00 87.00 576 PRO A N 1
ATOM 4553 C CA . PRO A 1 576 ? 23.639 -16.780 -41.723 1.00 87.00 576 PRO A CA 1
ATOM 4554 C C . PRO A 1 576 ? 23.607 -17.489 -40.368 1.00 87.00 576 PRO A C 1
ATOM 4556 O O . PRO A 1 576 ? 22.544 -17.594 -39.765 1.00 87.00 576 PRO A O 1
ATOM 4559 N N . PHE A 1 577 ? 24.758 -17.959 -39.876 1.00 86.88 577 PHE A N 1
ATOM 4560 C CA . PHE A 1 577 ? 24.858 -18.601 -38.564 1.00 86.88 577 PHE A CA 1
ATOM 4561 C C . PHE A 1 577 ? 24.427 -17.652 -37.440 1.00 86.88 577 PHE A C 1
ATOM 4563 O O . PHE A 1 577 ? 23.560 -18.004 -36.641 1.00 86.88 577 PHE A O 1
ATOM 4570 N N . PHE A 1 578 ? 24.971 -16.431 -37.413 1.00 89.69 578 PHE A N 1
ATOM 4571 C CA . PHE A 1 578 ? 24.590 -15.436 -36.415 1.00 89.69 578 PHE A CA 1
ATOM 4572 C C . PHE A 1 578 ? 23.138 -14.976 -36.574 1.00 89.69 578 PHE A C 1
ATOM 4574 O O . PHE A 1 578 ? 22.470 -14.809 -35.561 1.00 89.69 578 PHE A O 1
ATOM 4581 N N . LEU A 1 579 ? 22.609 -14.843 -37.798 1.00 90.06 579 LEU A N 1
ATOM 4582 C CA . LEU A 1 579 ? 21.188 -14.529 -38.019 1.00 90.06 579 LEU A CA 1
ATOM 4583 C C . LEU A 1 579 ? 20.259 -15.617 -37.453 1.00 90.06 579 LEU A C 1
ATOM 4585 O O . LEU A 1 579 ? 19.271 -15.300 -36.791 1.00 90.06 579 LEU A O 1
ATOM 4589 N N . LEU A 1 580 ? 20.579 -16.898 -37.667 1.00 88.56 580 LEU A N 1
ATOM 4590 C CA . LEU A 1 580 ? 19.778 -18.020 -37.164 1.00 88.56 580 LEU A CA 1
ATOM 4591 C C . LEU A 1 580 ? 19.854 -18.148 -35.637 1.00 88.56 580 LEU A C 1
ATOM 4593 O O . LEU A 1 580 ? 18.822 -18.312 -34.989 1.00 88.56 580 LEU A O 1
ATOM 4597 N N . ILE A 1 581 ? 21.048 -18.019 -35.049 1.00 87.69 581 ILE A N 1
ATOM 4598 C CA . ILE A 1 581 ? 21.213 -18.020 -33.586 1.00 87.69 581 ILE A CA 1
ATOM 4599 C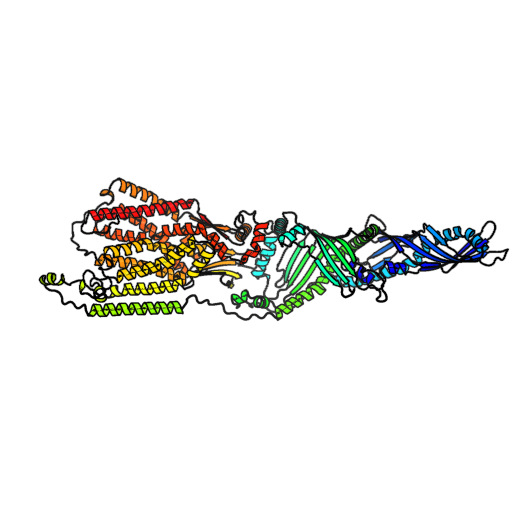 C . ILE A 1 581 ? 20.498 -16.832 -32.952 1.00 87.69 581 ILE A C 1
ATOM 4601 O O . ILE A 1 581 ? 19.827 -16.989 -31.938 1.00 87.69 581 ILE A O 1
ATOM 4605 N N . ASN A 1 582 ? 20.594 -15.652 -33.556 1.00 90.75 582 ASN A N 1
ATOM 4606 C CA . ASN A 1 582 ? 19.916 -14.467 -33.051 1.00 90.75 582 ASN A CA 1
ATOM 4607 C C . ASN A 1 582 ? 18.386 -14.590 -33.160 1.00 90.75 582 ASN A C 1
ATOM 4609 O O . ASN A 1 582 ? 17.666 -14.168 -32.262 1.00 90.75 582 ASN A O 1
ATOM 4613 N N . THR A 1 583 ? 17.880 -15.256 -34.205 1.00 89.81 583 THR A N 1
ATOM 4614 C CA . THR A 1 583 ? 16.454 -15.613 -34.314 1.00 89.81 583 THR A CA 1
ATOM 4615 C C . THR A 1 583 ? 16.031 -16.553 -33.178 1.00 89.81 583 THR A C 1
ATOM 4617 O O . THR A 1 583 ? 14.986 -16.342 -32.565 1.00 89.81 583 THR A O 1
ATOM 4620 N N . ALA A 1 584 ? 16.858 -17.550 -32.838 1.00 87.88 584 ALA A N 1
ATOM 4621 C CA . ALA A 1 584 ? 16.617 -18.407 -31.676 1.00 87.88 584 ALA A CA 1
ATOM 4622 C C . ALA A 1 584 ? 16.644 -17.619 -30.354 1.00 87.88 584 ALA A C 1
ATOM 4624 O O . ALA A 1 584 ? 15.806 -17.851 -29.484 1.00 87.88 584 ALA A O 1
ATOM 4625 N N . GLY A 1 585 ? 17.552 -16.647 -30.231 1.00 88.75 585 GLY A N 1
ATOM 4626 C CA . GLY A 1 585 ? 17.617 -15.717 -29.104 1.00 88.75 585 GLY A CA 1
ATOM 4627 C C . GLY A 1 585 ? 16.352 -14.865 -28.951 1.00 88.75 585 GLY A C 1
ATOM 4628 O O . GLY A 1 585 ? 15.829 -14.746 -27.841 1.00 88.75 585 GLY A O 1
ATOM 4629 N N . TYR A 1 586 ? 15.795 -14.335 -30.046 1.00 89.38 586 TYR A N 1
ATOM 4630 C CA . TYR A 1 586 ? 14.509 -13.623 -30.023 1.00 89.38 586 TYR A CA 1
ATOM 4631 C C . TYR A 1 586 ? 13.345 -14.512 -29.576 1.00 89.38 586 TYR A C 1
ATOM 4633 O O . TYR A 1 586 ? 12.521 -14.085 -28.773 1.00 89.38 586 TYR A O 1
ATOM 4641 N N . ILE A 1 587 ? 13.287 -15.762 -30.037 1.00 87.62 587 ILE A N 1
ATOM 4642 C CA . ILE A 1 587 ? 12.240 -16.698 -29.600 1.00 87.62 587 ILE A CA 1
ATOM 4643 C C . ILE A 1 587 ? 12.403 -17.031 -28.108 1.00 87.62 587 ILE A C 1
ATOM 4645 O O . ILE A 1 587 ? 11.428 -17.002 -27.356 1.00 87.62 587 ILE A O 1
ATOM 4649 N N . SER A 1 588 ? 13.634 -17.288 -27.656 1.00 86.62 588 SER A N 1
ATOM 4650 C CA . SER A 1 588 ? 13.945 -17.552 -26.244 1.00 86.62 588 SER A CA 1
ATOM 4651 C C . SER A 1 588 ? 13.571 -16.369 -25.344 1.00 86.62 588 SER A C 1
ATOM 4653 O O . SER A 1 588 ? 12.881 -16.538 -24.344 1.00 86.62 588 SER A O 1
ATOM 4655 N N . SER A 1 589 ? 13.966 -15.151 -25.724 1.00 87.81 589 SER A N 1
ATOM 4656 C CA . SER A 1 589 ? 13.641 -13.931 -24.972 1.00 87.81 589 SER A CA 1
ATOM 4657 C C . SER A 1 589 ? 12.143 -13.640 -24.912 1.00 87.81 589 SER A C 1
ATOM 4659 O O . SER A 1 589 ? 11.644 -13.295 -23.846 1.00 87.81 589 SER A O 1
ATOM 4661 N N . ASN A 1 590 ? 11.417 -13.826 -26.017 1.00 86.12 590 ASN A N 1
ATOM 4662 C CA . ASN A 1 590 ? 9.983 -13.537 -26.080 1.00 86.12 590 ASN A CA 1
ATOM 4663 C C . ASN A 1 590 ? 9.121 -14.576 -25.346 1.00 86.12 590 ASN A C 1
ATOM 4665 O O . ASN A 1 590 ? 8.004 -14.257 -24.941 1.00 86.12 590 ASN A O 1
ATOM 4669 N N . THR A 1 591 ? 9.616 -15.810 -25.206 1.00 84.31 591 THR A N 1
ATOM 4670 C CA . THR A 1 591 ? 8.950 -16.879 -24.440 1.00 84.31 591 THR A CA 1
ATOM 4671 C C . THR A 1 591 ? 9.350 -16.901 -22.965 1.00 84.31 591 THR A C 1
ATOM 4673 O O . THR A 1 591 ? 8.619 -17.462 -22.151 1.00 84.31 591 THR A O 1
ATOM 4676 N N . GLY A 1 592 ? 10.486 -16.296 -22.613 1.00 82.88 592 GLY A N 1
ATOM 4677 C CA . GLY A 1 592 ? 10.922 -16.114 -21.234 1.00 82.88 592 GLY A CA 1
ATOM 4678 C C . GLY A 1 592 ? 10.175 -14.993 -20.509 1.00 82.88 592 GLY A C 1
ATOM 4679 O O . GLY A 1 592 ? 9.531 -14.131 -21.113 1.00 82.88 592 GLY A O 1
ATOM 4680 N N . MET A 1 593 ? 10.303 -14.986 -19.184 1.00 84.25 593 MET A N 1
ATOM 4681 C CA . MET A 1 593 ? 9.787 -13.900 -18.353 1.00 84.25 593 MET A CA 1
ATOM 4682 C C . MET A 1 593 ? 10.650 -12.651 -18.540 1.00 84.25 593 MET A C 1
ATOM 4684 O O . MET A 1 593 ? 11.880 -12.722 -18.487 1.00 84.25 593 MET A O 1
ATOM 4688 N N . ALA A 1 594 ? 10.015 -11.507 -18.786 1.00 83.44 594 ALA A N 1
ATOM 4689 C CA . ALA A 1 594 ? 10.698 -10.240 -19.019 1.00 83.44 594 ALA A CA 1
ATOM 4690 C C . ALA A 1 594 ? 10.844 -9.431 -17.725 1.00 83.44 594 ALA A C 1
ATOM 4692 O O . ALA A 1 594 ? 11.927 -8.910 -17.455 1.00 83.44 594 ALA A O 1
ATOM 4693 N N . LEU A 1 595 ? 9.775 -9.339 -16.928 1.00 84.38 595 LEU A N 1
ATOM 4694 C CA . LEU A 1 595 ? 9.728 -8.560 -15.690 1.00 84.38 595 LEU A CA 1
ATOM 4695 C C . LEU A 1 595 ? 8.865 -9.248 -14.633 1.00 84.38 595 LEU A C 1
ATOM 4697 O O . LEU A 1 595 ? 7.891 -9.923 -14.958 1.00 84.38 595 LEU A O 1
ATOM 4701 N N . SER A 1 596 ? 9.175 -8.991 -13.370 1.00 84.56 596 SER A N 1
ATOM 4702 C CA . SER A 1 596 ? 8.348 -9.376 -12.222 1.00 84.56 596 SER A CA 1
ATOM 4703 C C . SER A 1 596 ? 8.357 -8.267 -11.178 1.00 84.56 596 SER A C 1
ATOM 4705 O O . SER A 1 596 ? 9.411 -7.681 -10.921 1.00 84.56 596 SER A O 1
ATOM 4707 N N . VAL A 1 597 ? 7.207 -7.986 -10.576 1.00 83.31 597 VAL A N 1
ATOM 4708 C CA . VAL A 1 597 ? 7.052 -6.948 -9.548 1.00 83.31 597 VAL A CA 1
ATOM 4709 C C . VAL A 1 597 ? 6.927 -7.608 -8.181 1.00 83.31 597 VAL A C 1
ATOM 4711 O O . VAL A 1 597 ? 6.046 -8.441 -7.983 1.00 83.31 597 VAL A O 1
ATOM 4714 N N . TYR A 1 598 ? 7.789 -7.226 -7.241 1.00 83.00 598 TYR A N 1
ATOM 4715 C CA . TYR A 1 598 ? 7.808 -7.757 -5.879 1.00 83.00 598 TYR A CA 1
ATOM 4716 C C . TYR A 1 598 ? 7.579 -6.646 -4.861 1.00 83.00 598 TYR A C 1
ATOM 4718 O O . TYR A 1 598 ? 8.234 -5.604 -4.916 1.00 83.00 598 TYR A O 1
ATOM 4726 N N . ILE A 1 599 ? 6.712 -6.915 -3.887 1.00 84.12 599 ILE A N 1
ATOM 4727 C CA . ILE A 1 599 ? 6.662 -6.159 -2.635 1.00 84.12 599 ILE A CA 1
ATOM 4728 C C . ILE A 1 599 ? 7.588 -6.870 -1.656 1.00 84.12 599 ILE A C 1
ATOM 4730 O O . ILE A 1 599 ? 7.461 -8.077 -1.445 1.00 84.12 599 ILE A O 1
ATOM 4734 N N . LYS A 1 600 ? 8.534 -6.140 -1.071 1.00 85.94 600 LYS A N 1
ATOM 4735 C CA . LYS A 1 600 ? 9.448 -6.676 -0.065 1.00 85.94 600 LYS A CA 1
ATOM 4736 C C . LYS A 1 600 ? 9.441 -5.805 1.178 1.00 85.94 600 LYS A C 1
ATOM 4738 O O . LYS A 1 600 ? 9.457 -4.579 1.079 1.00 85.94 600 LYS A O 1
ATOM 4743 N N . PHE A 1 601 ? 9.476 -6.449 2.335 1.00 86.44 601 PHE A N 1
ATOM 4744 C CA . PHE A 1 601 ? 9.519 -5.786 3.630 1.00 86.44 601 PHE A CA 1
ATOM 4745 C C . PHE A 1 601 ? 10.865 -6.032 4.303 1.00 86.44 601 PHE A C 1
ATOM 4747 O O . PHE A 1 601 ? 11.332 -7.172 4.370 1.00 86.44 601 PHE A O 1
ATOM 4754 N N . TRP A 1 602 ? 11.480 -4.974 4.822 1.00 84.88 602 TRP A N 1
ATOM 4755 C CA . TRP A 1 602 ? 12.624 -5.082 5.722 1.00 84.88 602 TRP A CA 1
ATOM 4756 C C . TRP A 1 602 ? 12.137 -5.095 7.164 1.00 84.88 602 TRP A C 1
ATOM 4758 O O . TRP A 1 602 ? 11.606 -4.104 7.663 1.00 84.88 602 TRP A O 1
ATOM 4768 N N . LEU A 1 603 ? 12.358 -6.217 7.844 1.00 79.44 603 LEU A N 1
ATOM 4769 C CA . LEU A 1 603 ? 12.161 -6.347 9.284 1.00 79.44 603 LEU A CA 1
ATOM 4770 C C . LEU A 1 603 ? 13.471 -5.950 9.983 1.00 79.44 603 LEU A C 1
ATOM 4772 O O . LEU A 1 603 ? 14.270 -6.804 10.368 1.00 79.44 603 LEU A O 1
ATOM 4776 N N . GLY A 1 604 ? 13.737 -4.644 10.089 1.00 72.31 604 GLY A N 1
ATOM 4777 C CA . GLY A 1 604 ? 14.971 -4.131 10.694 1.00 72.31 604 GLY A CA 1
ATOM 4778 C C . GLY A 1 604 ? 16.231 -4.450 9.874 1.00 72.31 604 GLY A C 1
ATOM 4779 O O . GLY A 1 604 ? 16.280 -4.200 8.671 1.00 72.31 604 GLY A O 1
ATOM 4780 N N . THR A 1 605 ? 17.292 -4.949 10.522 1.00 59.69 605 THR A N 1
ATOM 4781 C CA . THR A 1 605 ? 18.600 -5.207 9.885 1.00 59.69 605 THR A CA 1
ATOM 4782 C C . THR A 1 605 ? 18.724 -6.562 9.193 1.00 59.69 605 THR A C 1
ATOM 4784 O O . THR A 1 605 ? 19.529 -6.675 8.269 1.00 59.69 605 THR A O 1
ATOM 4787 N N . ASP A 1 606 ? 17.968 -7.573 9.628 1.00 63.53 606 ASP A N 1
ATOM 4788 C CA . ASP A 1 606 ? 18.439 -8.959 9.493 1.00 63.53 606 ASP A CA 1
ATOM 4789 C C . ASP A 1 606 ? 17.613 -9.817 8.530 1.00 63.53 606 ASP A C 1
ATOM 4791 O O . ASP A 1 606 ? 18.129 -10.814 8.020 1.00 63.53 606 ASP A O 1
ATOM 4795 N N . LYS A 1 607 ? 16.358 -9.441 8.236 1.00 75.06 607 LYS A N 1
ATOM 4796 C CA . LYS A 1 607 ? 15.479 -10.244 7.377 1.00 75.06 607 LYS A CA 1
ATOM 4797 C C . LYS A 1 607 ? 14.712 -9.402 6.359 1.00 75.06 607 LYS A C 1
ATOM 4799 O O . LYS A 1 607 ? 13.905 -8.543 6.713 1.00 75.06 607 LYS A O 1
ATOM 4804 N N . LEU A 1 608 ? 14.962 -9.699 5.086 1.00 81.56 608 LEU A N 1
ATOM 4805 C CA . LEU A 1 608 ? 14.161 -9.250 3.954 1.00 81.56 608 LEU A CA 1
ATOM 4806 C C . LEU A 1 608 ? 13.132 -10.337 3.656 1.00 81.56 608 LEU A C 1
ATOM 4808 O O . LEU A 1 608 ? 13.524 -11.455 3.336 1.00 81.56 608 LEU A O 1
ATOM 4812 N N . VAL A 1 609 ? 11.850 -10.003 3.757 1.00 82.31 609 VAL A N 1
ATOM 4813 C CA . VAL A 1 609 ? 10.751 -10.904 3.391 1.00 82.31 609 VAL A CA 1
ATOM 4814 C C . VAL A 1 609 ? 10.190 -10.445 2.056 1.00 82.31 609 VAL A C 1
ATOM 4816 O O . VAL A 1 609 ? 9.790 -9.286 1.918 1.00 82.31 609 VAL A O 1
ATOM 4819 N N . ALA A 1 610 ? 10.178 -11.330 1.064 1.00 81.00 610 ALA A N 1
ATOM 4820 C CA . ALA A 1 610 ? 9.572 -11.062 -0.232 1.00 81.00 610 ALA A CA 1
ATOM 4821 C C . ALA A 1 610 ? 8.157 -11.644 -0.292 1.00 81.00 610 ALA A C 1
ATOM 4823 O O . ALA A 1 610 ? 7.960 -12.837 -0.104 1.00 81.00 610 ALA A O 1
ATOM 4824 N N . LEU A 1 611 ? 7.160 -10.818 -0.606 1.00 81.06 611 LEU A N 1
ATOM 4825 C CA . LEU A 1 611 ? 5.851 -11.348 -0.975 1.00 81.06 611 LEU A CA 1
ATOM 4826 C C . LEU A 1 611 ? 5.934 -12.070 -2.329 1.00 81.06 611 LEU A C 1
ATOM 4828 O O . LEU A 1 611 ? 6.807 -11.742 -3.145 1.00 81.06 611 LEU A O 1
ATOM 4832 N N . PRO A 1 612 ? 5.007 -13.005 -2.611 1.00 78.50 612 PRO A N 1
ATOM 4833 C CA . PRO A 1 612 ? 4.805 -13.523 -3.956 1.00 78.50 612 PRO A CA 1
ATOM 4834 C C . PRO A 1 612 ? 4.722 -12.379 -4.980 1.00 78.50 612 PRO A C 1
ATOM 4836 O O . PRO A 1 612 ? 4.236 -11.292 -4.647 1.00 78.50 612 PRO A O 1
ATOM 4839 N N . PRO A 1 613 ? 5.204 -12.591 -6.219 1.00 76.75 613 PRO A N 1
ATOM 4840 C CA . PRO A 1 613 ? 5.219 -11.535 -7.217 1.00 76.75 613 PRO A CA 1
ATOM 4841 C C . PRO A 1 613 ? 3.791 -11.052 -7.460 1.00 76.75 613 PRO A C 1
ATOM 4843 O O . PRO A 1 613 ? 2.918 -11.847 -7.806 1.00 76.75 613 PRO A O 1
ATOM 4846 N N . VAL A 1 614 ? 3.574 -9.745 -7.289 1.00 75.94 614 VAL A N 1
ATOM 4847 C CA . VAL A 1 614 ? 2.271 -9.096 -7.502 1.00 75.94 614 VAL A CA 1
ATOM 4848 C C . VAL A 1 614 ? 1.828 -9.321 -8.938 1.00 75.94 614 VAL A C 1
ATOM 4850 O O . VAL A 1 614 ? 0.672 -9.633 -9.200 1.00 75.94 614 VAL A O 1
ATOM 4853 N N . HIS A 1 615 ? 2.779 -9.188 -9.868 1.00 77.19 615 HIS A N 1
ATOM 4854 C CA . HIS A 1 615 ? 2.536 -9.435 -11.275 1.00 77.19 615 HIS A CA 1
ATOM 4855 C C . HIS A 1 615 ? 3.793 -9.867 -12.023 1.00 77.19 615 HIS A C 1
ATOM 4857 O O . HIS A 1 615 ? 4.917 -9.458 -11.716 1.00 77.19 615 HIS A O 1
ATOM 4863 N N . GLU A 1 616 ? 3.574 -10.675 -13.053 1.00 80.38 616 GLU A N 1
ATOM 4864 C CA . GLU A 1 616 ? 4.593 -11.330 -13.859 1.00 80.38 616 GLU A CA 1
ATOM 4865 C C . GLU A 1 616 ? 4.343 -11.058 -15.349 1.00 80.38 616 GLU A C 1
ATOM 4867 O O . GLU A 1 616 ? 3.284 -11.374 -15.893 1.00 80.38 616 GLU A O 1
ATOM 4872 N N . PHE A 1 617 ? 5.330 -10.468 -16.024 1.00 79.12 617 PHE A N 1
ATOM 4873 C CA . PHE A 1 617 ? 5.218 -10.012 -17.408 1.00 79.12 617 PHE A CA 1
ATOM 4874 C C . PHE A 1 617 ? 6.111 -10.839 -18.332 1.00 79.12 617 PHE A C 1
ATOM 4876 O O . PHE A 1 617 ? 7.342 -10.767 -18.270 1.00 79.12 617 PHE A O 1
ATOM 4883 N N . SER A 1 618 ? 5.487 -11.577 -19.245 1.00 84.62 618 SER A N 1
ATOM 4884 C CA . SER A 1 618 ? 6.111 -12.045 -20.488 1.00 84.62 618 SER A CA 1
ATOM 4885 C C . SER A 1 618 ? 5.678 -11.134 -21.636 1.00 84.62 618 SER A C 1
ATOM 4887 O O . SER A 1 618 ? 4.659 -10.456 -21.529 1.00 84.62 618 SER A O 1
ATOM 4889 N N . LEU A 1 619 ? 6.406 -11.118 -22.757 1.00 83.88 619 LEU A N 1
ATOM 4890 C CA . LEU A 1 619 ? 6.063 -10.229 -23.876 1.00 83.88 619 LEU A CA 1
ATOM 4891 C C . LEU A 1 619 ? 4.628 -10.457 -24.384 1.00 83.88 619 LEU A C 1
ATOM 4893 O O . LEU A 1 619 ? 3.908 -9.497 -24.650 1.00 83.88 619 LEU A O 1
ATOM 4897 N N . TRP A 1 620 ? 4.212 -11.721 -24.499 1.00 83.94 620 TRP A N 1
ATOM 4898 C CA . TRP A 1 620 ? 2.863 -12.069 -24.943 1.00 83.94 620 TRP A CA 1
ATOM 4899 C C . TRP A 1 620 ? 1.802 -11.675 -23.912 1.00 83.94 620 TRP A C 1
ATOM 4901 O O . TRP A 1 620 ? 0.838 -11.003 -24.275 1.00 83.94 620 TRP A O 1
ATOM 4911 N N . ASN A 1 621 ? 2.018 -12.014 -22.634 1.00 83.69 621 ASN A N 1
ATOM 4912 C CA . ASN A 1 621 ? 1.083 -11.668 -21.562 1.00 83.69 621 ASN A CA 1
ATOM 4913 C C . ASN A 1 621 ? 0.926 -10.151 -21.435 1.00 83.69 621 ASN A C 1
ATOM 4915 O O . ASN A 1 621 ? -0.181 -9.673 -21.235 1.00 83.69 621 ASN A O 1
ATOM 4919 N N . THR A 1 622 ? 2.003 -9.382 -21.616 1.00 84.44 622 THR A N 1
ATOM 4920 C CA . THR A 1 622 ? 1.943 -7.918 -21.606 1.00 84.44 622 THR A CA 1
ATOM 4921 C C . THR A 1 622 ? 1.044 -7.383 -22.718 1.00 84.44 622 THR A C 1
ATOM 4923 O O . THR A 1 622 ? 0.224 -6.508 -22.459 1.00 84.44 622 THR A O 1
ATOM 4926 N N . VAL A 1 623 ? 1.146 -7.905 -23.948 1.00 88.06 623 VAL A N 1
ATOM 4927 C CA . VAL A 1 623 ? 0.290 -7.458 -25.064 1.00 88.06 623 VAL A CA 1
ATOM 4928 C C . VAL A 1 623 ? -1.179 -7.791 -24.799 1.00 88.06 623 VAL A C 1
ATOM 4930 O O . VAL A 1 623 ? -2.034 -6.930 -25.004 1.00 88.06 623 VAL A O 1
ATOM 4933 N N . THR A 1 624 ? -1.485 -9.002 -24.321 1.00 87.88 624 THR A N 1
ATOM 4934 C CA . THR A 1 624 ? -2.871 -9.400 -24.019 1.00 87.88 624 THR A CA 1
ATOM 4935 C C . THR A 1 624 ? -3.445 -8.598 -22.854 1.00 87.88 624 THR A C 1
ATOM 4937 O O . THR A 1 624 ? -4.551 -8.081 -22.956 1.00 87.88 624 THR A O 1
ATOM 4940 N N . GLN A 1 625 ? -2.668 -8.400 -21.790 1.00 84.31 625 GLN A N 1
ATOM 4941 C CA . GLN A 1 625 ? -3.078 -7.627 -20.616 1.00 84.31 625 GLN A CA 1
ATOM 4942 C C . GLN A 1 625 ? -3.264 -6.144 -20.934 1.00 84.31 625 GLN A C 1
ATOM 4944 O O . GLN A 1 625 ? -4.227 -5.540 -20.483 1.00 84.31 625 GLN A O 1
ATOM 4949 N N . MET A 1 626 ? -2.399 -5.542 -21.755 1.00 86.12 626 MET A N 1
ATOM 4950 C CA . MET A 1 626 ? -2.597 -4.162 -22.216 1.00 86.12 626 MET A CA 1
ATOM 4951 C C . MET A 1 626 ? -3.837 -4.030 -23.109 1.00 86.12 626 MET A C 1
ATOM 4953 O O . MET A 1 626 ? -4.568 -3.042 -23.037 1.00 86.12 626 MET A O 1
ATOM 4957 N N . TRP A 1 627 ? -4.126 -5.046 -23.924 1.00 90.31 627 TRP A N 1
ATOM 4958 C CA . TRP A 1 627 ? -5.355 -5.082 -24.711 1.00 90.31 627 TRP A CA 1
ATOM 4959 C C . TRP A 1 627 ? -6.608 -5.146 -23.823 1.00 90.31 627 TRP A C 1
ATOM 4961 O O . TRP A 1 627 ? -7.564 -4.403 -24.053 1.00 90.31 627 TRP A O 1
ATOM 4971 N N . GLU A 1 628 ? -6.588 -5.982 -22.784 1.00 89.12 628 GLU A N 1
ATOM 4972 C CA . GLU A 1 628 ? -7.654 -6.094 -21.776 1.00 89.12 628 GLU A CA 1
ATOM 4973 C C . GLU A 1 628 ? -7.800 -4.813 -20.940 1.00 89.12 628 GLU A C 1
ATOM 4975 O O . GLU A 1 628 ? -8.918 -4.350 -20.707 1.00 89.12 628 GLU A O 1
ATOM 4980 N N . ALA A 1 629 ? -6.681 -4.167 -20.600 1.00 84.25 629 ALA A N 1
ATOM 4981 C CA . ALA A 1 629 ? -6.616 -2.867 -19.930 1.00 84.25 629 ALA A CA 1
ATOM 4982 C C . ALA A 1 629 ? -7.093 -1.691 -20.804 1.00 84.25 629 ALA A C 1
ATOM 4984 O O . ALA A 1 629 ? -7.081 -0.545 -20.354 1.00 84.25 629 ALA A O 1
ATOM 4985 N N . LYS A 1 630 ? -7.494 -1.950 -22.059 1.00 87.69 630 LYS A N 1
ATOM 4986 C CA . LYS A 1 630 ? -7.894 -0.949 -23.066 1.00 87.69 630 LYS A CA 1
ATOM 4987 C C . LYS A 1 630 ? -6.780 0.043 -23.433 1.00 87.69 630 LYS A C 1
ATOM 4989 O O . LYS A 1 630 ? -7.045 1.069 -24.062 1.00 87.69 630 LYS A O 1
ATOM 4994 N N . THR A 1 631 ? -5.520 -0.282 -23.141 1.00 87.88 631 THR A N 1
ATOM 4995 C CA . THR A 1 631 ? -4.338 0.493 -23.546 1.00 87.88 631 THR A CA 1
ATOM 4996 C C . THR A 1 631 ? -3.886 0.084 -24.950 1.00 87.88 631 THR A C 1
ATOM 4998 O O . THR A 1 631 ? -2.773 -0.383 -25.194 1.00 87.88 631 THR A O 1
ATOM 5001 N N . TYR A 1 632 ? -4.789 0.259 -25.923 1.00 89.00 632 TYR A N 1
ATOM 5002 C CA . TYR A 1 632 ? -4.616 -0.263 -27.284 1.00 89.00 632 TYR A CA 1
ATOM 5003 C C . TYR A 1 632 ? -3.385 0.290 -28.013 1.00 89.00 632 TYR A C 1
ATOM 5005 O O . TYR A 1 632 ? -2.768 -0.430 -28.793 1.00 89.00 632 TYR A O 1
ATOM 5013 N N . LEU A 1 633 ? -3.009 1.551 -27.763 1.00 88.12 633 LEU A N 1
ATOM 5014 C CA . LEU A 1 633 ? -1.847 2.170 -28.406 1.00 88.12 633 LEU A CA 1
ATOM 5015 C C . LEU A 1 633 ? -0.569 1.460 -27.959 1.00 88.12 633 LEU A C 1
ATOM 5017 O O . LEU A 1 633 ? 0.214 1.047 -28.808 1.00 88.12 633 LEU A O 1
ATOM 5021 N N . LEU A 1 634 ? -0.388 1.272 -26.649 1.00 85.12 634 LEU A N 1
ATOM 5022 C CA . LEU A 1 634 ? 0.778 0.604 -26.085 1.00 85.12 634 LEU A CA 1
ATOM 5023 C C . LEU A 1 634 ? 0.822 -0.875 -26.493 1.00 85.12 634 LEU A C 1
ATOM 5025 O O . LEU A 1 634 ? 1.869 -1.348 -26.931 1.00 85.12 634 LEU A O 1
ATOM 5029 N N . ALA A 1 635 ? -0.319 -1.573 -26.458 1.00 89.50 635 ALA A N 1
ATOM 5030 C CA . ALA A 1 635 ? -0.423 -2.968 -26.891 1.00 89.50 635 ALA A CA 1
ATOM 5031 C C . ALA A 1 635 ? 0.001 -3.155 -28.360 1.00 89.50 635 ALA A C 1
ATOM 5033 O O . ALA A 1 635 ? 0.845 -3.999 -28.668 1.00 89.50 635 ALA A O 1
ATOM 5034 N N . VAL A 1 636 ? -0.545 -2.340 -29.272 1.00 90.56 636 VAL A N 1
ATOM 5035 C CA . VAL A 1 636 ? -0.218 -2.390 -30.707 1.00 90.56 636 VAL A CA 1
ATOM 5036 C C . VAL A 1 636 ? 1.233 -1.984 -30.951 1.00 90.56 636 VAL A C 1
ATOM 5038 O O . VAL A 1 636 ? 1.924 -2.630 -31.739 1.00 90.56 636 VAL A O 1
ATOM 5041 N N . LEU A 1 637 ? 1.714 -0.946 -30.264 1.00 87.81 637 LEU A N 1
ATOM 5042 C CA . LEU A 1 637 ? 3.084 -0.464 -30.400 1.00 87.81 637 LEU A CA 1
ATOM 5043 C C . LEU A 1 637 ? 4.096 -1.539 -29.989 1.00 87.81 637 LEU A C 1
ATOM 5045 O O . LEU A 1 637 ? 5.017 -1.825 -30.755 1.00 87.81 637 LEU A O 1
ATOM 5049 N N . ILE A 1 638 ? 3.895 -2.183 -28.836 1.00 87.31 638 ILE A N 1
ATOM 5050 C CA . ILE A 1 638 ? 4.748 -3.280 -28.360 1.00 87.31 638 ILE A CA 1
ATOM 5051 C C . ILE A 1 638 ? 4.652 -4.484 -29.303 1.00 87.31 638 ILE A C 1
ATOM 5053 O O . ILE A 1 638 ? 5.680 -5.036 -29.694 1.00 87.31 638 ILE A O 1
ATOM 5057 N N . PHE A 1 639 ? 3.447 -4.875 -29.726 1.00 90.38 639 PHE A N 1
ATOM 5058 C CA . PHE A 1 639 ? 3.260 -6.000 -30.646 1.00 90.38 639 PHE A CA 1
ATOM 5059 C C . PHE A 1 639 ? 4.004 -5.785 -31.974 1.00 90.38 639 PHE A C 1
ATOM 5061 O O . PHE A 1 639 ? 4.764 -6.648 -32.423 1.00 90.38 639 PHE A O 1
ATOM 5068 N N . ILE A 1 640 ? 3.845 -4.613 -32.593 1.00 91.50 640 ILE A N 1
ATOM 5069 C CA . ILE A 1 640 ? 4.501 -4.306 -33.865 1.00 91.50 640 ILE A CA 1
ATOM 5070 C C . ILE A 1 640 ? 6.019 -4.217 -33.677 1.00 91.50 640 ILE A C 1
ATOM 5072 O O . ILE A 1 640 ? 6.755 -4.848 -34.436 1.00 91.50 640 ILE A O 1
ATOM 5076 N N . MET A 1 641 ? 6.500 -3.482 -32.671 1.00 89.19 641 MET A N 1
ATOM 5077 C CA . MET A 1 641 ? 7.929 -3.174 -32.529 1.00 89.19 641 MET A CA 1
ATOM 5078 C C . MET A 1 641 ? 8.756 -4.309 -31.911 1.00 89.19 641 MET A C 1
ATOM 5080 O O . MET A 1 641 ? 9.944 -4.403 -32.214 1.00 89.19 641 MET A O 1
ATOM 5084 N N . SER A 1 642 ? 8.159 -5.208 -31.118 1.00 87.00 642 SER A N 1
ATOM 5085 C CA . SER A 1 642 ? 8.866 -6.339 -30.485 1.00 87.00 642 SER A CA 1
ATOM 5086 C C . SER A 1 642 ? 8.560 -7.715 -31.069 1.00 87.00 642 SER A C 1
ATOM 5088 O O . SER A 1 642 ? 9.329 -8.647 -30.824 1.00 87.00 642 SER A O 1
ATOM 5090 N N . ILE A 1 643 ? 7.479 -7.875 -31.842 1.00 87.00 643 ILE A N 1
ATOM 5091 C CA . ILE A 1 643 ? 7.119 -9.167 -32.452 1.00 87.00 643 ILE A CA 1
ATOM 5092 C C . ILE A 1 643 ? 7.126 -9.070 -33.974 1.00 87.00 643 ILE A C 1
ATOM 5094 O O . ILE A 1 643 ? 7.855 -9.803 -34.628 1.00 87.00 643 ILE A O 1
ATOM 5098 N N . VAL A 1 644 ? 6.361 -8.169 -34.584 1.00 90.81 644 VAL A N 1
ATOM 5099 C CA . VAL A 1 644 ? 6.276 -8.156 -36.057 1.00 90.81 644 VAL A CA 1
ATOM 5100 C C . VAL A 1 644 ? 7.595 -7.700 -36.680 1.00 90.81 644 VAL A C 1
ATOM 5102 O O . VAL A 1 644 ? 8.133 -8.350 -37.581 1.00 90.81 644 VAL A O 1
ATOM 5105 N N . TRP A 1 645 ? 8.137 -6.588 -36.193 1.00 90.88 645 TRP A N 1
ATOM 5106 C CA . TRP A 1 645 ? 9.282 -5.927 -36.801 1.00 90.88 645 TRP A CA 1
ATOM 5107 C C . TRP A 1 645 ? 10.601 -6.710 -36.656 1.00 90.88 645 TRP A C 1
ATOM 5109 O O . TRP A 1 645 ? 11.230 -6.950 -37.690 1.00 90.88 645 TRP A O 1
ATOM 5119 N N . PRO A 1 646 ? 11.014 -7.211 -35.470 1.00 90.62 646 PRO A N 1
ATOM 5120 C CA . PRO A 1 646 ? 12.291 -7.921 -35.329 1.00 90.62 646 PRO A CA 1
ATOM 5121 C C . PRO A 1 646 ? 12.362 -9.196 -36.178 1.00 90.62 646 PRO A C 1
ATOM 5123 O O . PRO A 1 646 ? 13.374 -9.471 -36.824 1.00 90.62 646 PRO A O 1
ATOM 5126 N N . TYR A 1 647 ? 11.262 -9.949 -36.256 1.00 90.12 647 TYR A N 1
ATOM 5127 C CA . TYR A 1 647 ? 11.200 -11.183 -37.041 1.00 90.12 647 TYR A CA 1
ATOM 5128 C C . TYR A 1 647 ? 11.157 -10.890 -38.541 1.00 90.12 647 TYR A C 1
ATOM 5130 O O . TYR A 1 647 ? 11.857 -11.546 -39.316 1.00 90.12 647 TYR A O 1
ATOM 5138 N N . SER A 1 648 ? 10.420 -9.855 -38.957 1.00 90.88 648 SER A N 1
ATOM 5139 C CA . SER A 1 648 ? 10.438 -9.383 -40.347 1.00 90.88 648 SER A CA 1
ATOM 5140 C C . SER A 1 648 ? 11.842 -8.942 -40.767 1.00 90.88 648 SER A C 1
ATOM 5142 O O . SER A 1 648 ? 12.284 -9.262 -41.871 1.00 90.88 648 SER A O 1
ATOM 5144 N N . GLN A 1 649 ? 12.577 -8.266 -39.876 1.00 90.31 649 GLN A N 1
ATOM 5145 C CA . GLN A 1 649 ? 13.967 -7.882 -40.113 1.00 90.31 649 GLN A CA 1
ATOM 5146 C C . GLN A 1 649 ? 14.883 -9.098 -40.284 1.00 90.31 649 GLN A C 1
ATOM 5148 O O . GLN A 1 649 ? 15.615 -9.157 -41.273 1.00 90.31 649 GLN A O 1
ATOM 5153 N N . MET A 1 650 ? 14.810 -10.086 -39.382 1.00 89.94 650 MET A N 1
ATOM 5154 C CA . MET A 1 650 ? 15.594 -11.327 -39.485 1.00 89.94 650 MET A CA 1
ATOM 5155 C C . MET A 1 650 ? 15.342 -12.054 -40.809 1.00 89.94 650 MET A C 1
ATOM 5157 O O . MET A 1 650 ? 16.290 -12.426 -41.504 1.00 89.94 650 MET A O 1
ATOM 5161 N N . ILE A 1 651 ? 14.070 -12.215 -41.191 1.00 90.81 651 ILE A N 1
ATOM 5162 C CA . ILE A 1 651 ? 13.682 -12.905 -42.427 1.00 90.81 651 ILE A CA 1
ATOM 5163 C C . ILE A 1 651 ? 14.199 -12.147 -43.649 1.00 90.81 651 ILE A C 1
ATOM 5165 O O . ILE A 1 651 ? 14.832 -12.744 -44.517 1.00 90.81 651 ILE A O 1
ATOM 5169 N N . ALA A 1 652 ? 13.977 -10.835 -43.726 1.00 91.12 652 ALA A N 1
ATOM 5170 C CA . ALA A 1 652 ? 14.411 -10.057 -44.880 1.00 91.12 652 ALA A CA 1
ATOM 5171 C C . ALA A 1 652 ? 15.946 -9.985 -44.997 1.00 91.12 652 ALA A C 1
ATOM 5173 O O . ALA A 1 652 ? 16.460 -10.109 -46.108 1.00 91.12 652 ALA A O 1
ATOM 5174 N N . MET A 1 653 ? 16.692 -9.903 -43.887 1.00 91.31 653 MET A N 1
ATOM 5175 C CA . MET A 1 653 ? 18.157 -10.009 -43.925 1.00 91.31 653 MET A CA 1
ATOM 5176 C C . MET A 1 653 ? 18.621 -11.385 -44.426 1.00 91.31 653 MET A C 1
ATOM 5178 O O . MET A 1 653 ? 19.509 -11.473 -45.277 1.00 91.31 653 MET A O 1
ATOM 5182 N N . LEU A 1 654 ? 17.982 -12.467 -43.972 1.00 89.81 654 LEU A N 1
ATOM 5183 C CA . LEU A 1 654 ? 18.290 -13.816 -44.444 1.00 89.81 654 LEU A CA 1
ATOM 5184 C C . LEU A 1 654 ? 17.990 -13.978 -45.947 1.00 89.81 654 LEU A C 1
ATOM 5186 O O . LEU A 1 654 ? 18.811 -14.521 -46.687 1.00 89.81 654 LEU A O 1
ATOM 5190 N N . LEU A 1 655 ? 16.854 -13.455 -46.421 1.00 89.12 655 LEU A N 1
ATOM 5191 C CA . LEU A 1 655 ? 16.473 -13.481 -47.837 1.00 89.12 655 LEU A CA 1
ATOM 5192 C C . LEU A 1 655 ? 17.447 -12.680 -48.710 1.00 89.12 655 LEU A C 1
ATOM 5194 O O . LEU A 1 655 ? 17.865 -13.180 -49.754 1.00 89.12 655 LEU A O 1
ATOM 5198 N N . VAL A 1 656 ? 17.859 -11.483 -48.279 1.00 90.31 656 VAL A N 1
ATOM 5199 C CA . VAL A 1 656 ? 18.858 -10.666 -48.993 1.00 90.31 656 VAL A CA 1
ATOM 5200 C C . VAL A 1 656 ? 20.197 -11.400 -49.112 1.00 90.31 656 VAL A C 1
ATOM 5202 O O . VAL A 1 656 ? 20.848 -11.325 -50.155 1.00 90.31 656 VAL A O 1
ATOM 5205 N N . TRP A 1 657 ? 20.598 -12.155 -48.084 1.00 89.06 657 TRP A N 1
ATOM 5206 C CA . TRP A 1 657 ? 21.852 -12.913 -48.108 1.00 89.06 657 TRP A CA 1
ATOM 5207 C C . TRP A 1 657 ? 21.823 -14.104 -49.075 1.00 89.06 657 TRP A C 1
ATOM 5209 O O . TRP A 1 657 ? 22.817 -14.415 -49.740 1.00 89.06 657 TRP A O 1
ATOM 5219 N N . ILE A 1 658 ? 20.682 -14.792 -49.129 1.00 86.00 658 ILE A N 1
ATOM 5220 C CA . ILE A 1 658 ? 20.537 -16.082 -49.802 1.00 86.00 658 ILE A CA 1
ATOM 5221 C C . ILE A 1 658 ? 20.109 -15.932 -51.268 1.00 86.00 658 ILE A C 1
ATOM 5223 O O . ILE A 1 658 ? 20.593 -16.679 -52.123 1.00 86.00 658 ILE A O 1
ATOM 5227 N N . LEU A 1 659 ? 19.207 -14.998 -51.580 1.00 85.06 659 LEU A N 1
ATOM 5228 C CA . LEU A 1 659 ? 18.630 -14.883 -52.918 1.00 85.06 659 LEU A CA 1
ATOM 5229 C C . LEU A 1 659 ? 19.671 -14.386 -53.943 1.00 85.06 659 LEU A C 1
ATOM 5231 O O . LEU A 1 659 ? 20.498 -13.532 -53.621 1.00 85.06 659 LEU A O 1
ATOM 5235 N N . PRO A 1 660 ? 19.670 -14.897 -55.190 1.00 82.06 660 PRO A N 1
ATOM 5236 C CA . PRO A 1 660 ? 20.551 -14.433 -56.269 1.00 82.06 660 PRO A CA 1
ATOM 5237 C C . PRO A 1 660 ? 20.074 -13.105 -56.884 1.00 82.06 660 PRO A C 1
ATOM 5239 O O . PRO A 1 660 ? 18.934 -12.678 -56.676 1.00 82.06 660 PRO A O 1
ATOM 5242 N N . ALA A 1 661 ? 20.943 -12.429 -57.647 1.00 81.06 661 ALA A N 1
ATOM 5243 C CA . ALA A 1 661 ? 20.668 -11.084 -58.178 1.00 81.06 661 ALA A CA 1
ATOM 5244 C C . ALA A 1 661 ? 19.547 -11.057 -59.236 1.00 81.06 661 ALA A C 1
ATOM 5246 O O . ALA A 1 661 ? 19.070 -9.993 -59.617 1.00 81.06 661 ALA A O 1
ATOM 5247 N N . THR A 1 662 ? 19.116 -12.234 -59.700 1.00 75.69 662 THR A N 1
ATOM 5248 C CA . THR A 1 662 ? 17.975 -12.430 -60.606 1.00 75.69 662 THR A CA 1
ATOM 5249 C C . THR A 1 662 ? 16.623 -12.267 -59.926 1.00 75.69 662 THR A C 1
ATOM 5251 O O . THR A 1 662 ? 15.655 -11.960 -60.610 1.00 75.69 662 THR A O 1
ATOM 5254 N N . VAL A 1 663 ? 16.542 -12.497 -58.610 1.00 81.81 663 VAL A N 1
ATOM 5255 C CA . VAL A 1 663 ? 15.300 -12.338 -57.833 1.00 81.81 663 VAL A CA 1
ATOM 5256 C C . VAL A 1 663 ? 15.265 -10.965 -57.174 1.00 81.81 663 VAL A C 1
ATOM 5258 O O . VAL A 1 663 ? 14.265 -10.263 -57.259 1.00 81.81 663 VAL A O 1
ATOM 5261 N N . ILE A 1 664 ? 16.371 -10.567 -56.542 1.00 83.56 664 ILE A N 1
ATOM 5262 C CA . ILE A 1 664 ? 16.506 -9.261 -55.898 1.00 83.56 664 ILE A CA 1
ATOM 5263 C C . ILE A 1 664 ? 17.780 -8.585 -56.397 1.00 83.56 664 ILE A C 1
ATOM 5265 O O . ILE A 1 664 ? 18.894 -9.026 -56.103 1.00 83.56 664 ILE A O 1
ATOM 5269 N N . THR A 1 665 ? 17.608 -7.533 -57.199 1.00 84.25 665 THR A N 1
ATOM 5270 C CA . THR A 1 665 ? 18.738 -6.796 -57.786 1.00 84.25 665 THR A CA 1
ATOM 5271 C C . THR A 1 665 ? 19.576 -6.121 -56.689 1.00 84.25 665 THR A C 1
ATOM 5273 O O . THR A 1 665 ? 18.992 -5.754 -55.664 1.00 84.25 665 THR A O 1
ATOM 5276 N N . PRO A 1 666 ? 20.880 -5.867 -56.903 1.00 80.81 666 PRO A N 1
ATOM 5277 C CA . PRO A 1 666 ? 21.756 -5.222 -55.913 1.00 80.81 666 PRO A CA 1
ATOM 5278 C C . PRO A 1 666 ? 21.196 -3.906 -55.353 1.00 80.81 666 PRO A C 1
ATOM 5280 O O . PRO A 1 666 ? 21.137 -3.712 -54.143 1.00 80.81 666 PRO A O 1
ATOM 5283 N N . LYS A 1 667 ? 20.611 -3.064 -56.218 1.00 82.75 667 LYS A N 1
ATOM 5284 C CA . LYS A 1 667 ? 19.942 -1.812 -55.812 1.00 82.75 667 LYS A CA 1
ATOM 5285 C C . LYS A 1 667 ? 18.840 -2.031 -54.770 1.00 82.75 667 LYS A C 1
ATOM 5287 O O . LYS A 1 667 ? 18.758 -1.309 -53.783 1.00 82.75 667 LYS A O 1
ATOM 5292 N N . TRP A 1 668 ? 17.994 -3.039 -54.983 1.00 83.94 668 TRP A N 1
ATOM 5293 C CA . TRP A 1 668 ? 16.914 -3.385 -54.053 1.00 83.94 668 TRP A CA 1
ATOM 5294 C C . TRP A 1 668 ? 17.446 -4.014 -52.760 1.00 83.94 668 TRP A C 1
ATOM 5296 O O . TRP A 1 668 ? 16.884 -3.753 -51.702 1.00 83.94 668 TRP A O 1
ATOM 5306 N N . ARG A 1 669 ? 18.540 -4.789 -52.805 1.00 87.75 669 ARG A N 1
ATOM 5307 C CA . ARG A 1 669 ? 19.195 -5.314 -51.590 1.00 87.75 669 ARG A CA 1
ATOM 5308 C C . ARG A 1 669 ? 19.713 -4.189 -50.717 1.00 87.75 669 ARG A C 1
ATOM 5310 O O . ARG A 1 669 ? 19.425 -4.165 -49.523 1.00 87.75 669 ARG A O 1
ATOM 5317 N N . GLU A 1 670 ? 20.440 -3.254 -51.324 1.00 85.38 670 GLU A N 1
ATOM 5318 C CA . GLU A 1 670 ? 20.954 -2.087 -50.623 1.00 85.38 670 GLU A CA 1
ATOM 5319 C C . GLU A 1 670 ? 19.804 -1.257 -50.041 1.00 85.38 670 GLU A C 1
ATOM 5321 O O . GLU A 1 670 ? 19.849 -0.913 -48.861 1.00 85.38 670 GLU A O 1
ATOM 5326 N N . LEU A 1 671 ? 18.735 -1.011 -50.809 1.00 85.44 671 LEU A N 1
ATOM 5327 C CA . LEU A 1 671 ? 17.563 -0.276 -50.328 1.00 85.44 671 LEU A CA 1
ATOM 5328 C C . LEU A 1 671 ? 16.884 -0.965 -49.134 1.00 85.44 671 LEU A C 1
ATOM 5330 O O . LEU A 1 671 ? 16.558 -0.294 -48.152 1.00 85.44 671 LEU A O 1
ATOM 5334 N N . VAL A 1 672 ? 16.687 -2.287 -49.189 1.00 87.88 672 VAL A N 1
ATOM 5335 C CA . VAL A 1 672 ? 16.095 -3.062 -48.085 1.00 87.88 672 VAL A CA 1
ATOM 5336 C C . VAL A 1 672 ? 16.969 -2.962 -46.834 1.00 87.88 672 VAL A C 1
ATOM 5338 O O . VAL A 1 672 ? 16.461 -2.598 -45.775 1.00 87.88 672 VAL A O 1
ATOM 5341 N N . LEU A 1 673 ? 18.282 -3.191 -46.952 1.00 88.31 673 LEU A N 1
ATOM 5342 C CA . LEU A 1 673 ? 19.219 -3.111 -45.823 1.00 88.31 673 LEU A CA 1
ATOM 5343 C C . LEU A 1 673 ? 19.331 -1.684 -45.252 1.00 88.31 673 LEU A C 1
ATOM 5345 O O . LEU A 1 673 ? 19.411 -1.503 -44.037 1.00 88.31 673 LEU A O 1
ATOM 5349 N N . MET A 1 674 ? 19.295 -0.649 -46.099 1.00 85.12 674 MET A N 1
ATOM 5350 C CA . MET A 1 674 ? 19.251 0.747 -45.646 1.00 85.12 674 MET A CA 1
ATOM 5351 C C . MET A 1 674 ? 17.960 1.059 -44.886 1.00 85.12 674 MET A C 1
ATOM 5353 O O . MET A 1 674 ? 18.009 1.655 -43.811 1.00 85.12 674 MET A O 1
ATOM 5357 N N . THR A 1 675 ? 16.813 0.645 -45.429 1.00 86.00 675 THR A N 1
ATOM 5358 C CA . THR A 1 675 ? 15.498 0.881 -44.815 1.00 86.00 675 THR A CA 1
ATOM 5359 C C . THR A 1 675 ? 15.414 0.198 -43.453 1.00 86.00 675 THR A C 1
ATOM 5361 O O . THR A 1 675 ? 14.974 0.802 -42.475 1.00 86.00 675 THR A O 1
ATOM 5364 N N . GLN A 1 676 ? 15.913 -1.036 -43.363 1.00 87.81 676 GLN A N 1
ATOM 5365 C CA . GLN A 1 676 ? 16.003 -1.768 -42.105 1.00 87.81 676 GLN A CA 1
ATOM 5366 C C . GLN A 1 676 ? 16.888 -1.057 -41.080 1.00 87.81 676 GLN A C 1
ATOM 5368 O O . GLN A 1 676 ? 16.457 -0.920 -39.939 1.00 87.81 676 GLN A O 1
ATOM 5373 N N . ASN A 1 677 ? 18.062 -0.551 -41.474 1.00 85.75 677 ASN A N 1
ATOM 5374 C CA . ASN A 1 677 ? 18.952 0.193 -40.574 1.00 85.75 677 ASN A CA 1
ATOM 5375 C C . ASN A 1 677 ? 18.297 1.455 -39.997 1.00 85.75 677 ASN A C 1
ATOM 5377 O O . ASN A 1 677 ? 18.421 1.708 -38.804 1.00 85.75 677 ASN A O 1
ATOM 5381 N N . ILE A 1 678 ? 17.575 2.230 -40.812 1.00 83.06 678 ILE A N 1
ATOM 5382 C CA . ILE A 1 678 ? 16.908 3.461 -40.348 1.00 83.06 678 ILE A CA 1
ATOM 5383 C C . ILE A 1 678 ? 15.787 3.139 -39.352 1.00 83.06 678 ILE A C 1
ATOM 5385 O O . ILE A 1 678 ? 15.618 3.834 -38.350 1.00 83.06 678 ILE A O 1
ATOM 5389 N N . LEU A 1 679 ? 15.020 2.084 -39.624 1.00 86.50 679 LEU A N 1
ATOM 5390 C CA . LEU A 1 679 ? 13.862 1.701 -38.820 1.00 86.50 679 LEU A CA 1
ATOM 5391 C C . LEU A 1 679 ? 14.217 0.824 -37.604 1.00 86.50 679 LEU A C 1
ATOM 5393 O O . LEU A 1 679 ? 13.369 0.603 -36.746 1.00 86.50 679 LEU A O 1
ATOM 5397 N N . HIS A 1 680 ? 15.450 0.323 -37.492 1.00 87.69 680 HIS A N 1
ATOM 5398 C CA . HIS A 1 680 ? 15.841 -0.601 -36.422 1.00 87.69 680 HIS A CA 1
ATOM 5399 C C . HIS A 1 680 ? 15.758 0.016 -35.016 1.00 87.69 680 HIS A C 1
ATOM 5401 O O . HIS A 1 680 ? 15.302 -0.648 -34.087 1.00 87.69 680 HIS A O 1
ATOM 5407 N N . LYS A 1 681 ? 16.117 1.299 -34.858 1.00 89.31 681 LYS A N 1
ATOM 5408 C CA . LYS A 1 681 ? 16.099 1.992 -33.555 1.00 89.31 681 LYS A CA 1
ATOM 5409 C C . LYS A 1 681 ? 14.741 1.968 -32.843 1.00 89.31 681 LYS A C 1
ATOM 5411 O O . LYS A 1 681 ? 14.696 2.013 -31.619 1.00 89.31 681 LYS A O 1
ATOM 5416 N N . TRP A 1 682 ? 13.641 1.841 -33.585 1.00 89.69 682 TRP A N 1
ATOM 5417 C CA . TRP A 1 682 ? 12.282 1.826 -33.035 1.00 89.69 682 TRP A CA 1
ATOM 5418 C C . TRP A 1 682 ? 11.974 0.587 -32.179 1.00 89.69 682 TRP A C 1
ATOM 5420 O O . TRP A 1 682 ? 11.044 0.621 -31.377 1.00 89.69 682 TRP A O 1
ATOM 5430 N N . ILE A 1 683 ? 12.787 -0.473 -32.258 1.00 91.50 683 ILE A N 1
ATOM 5431 C CA . ILE A 1 683 ? 12.653 -1.657 -31.390 1.00 91.50 683 ILE A CA 1
ATOM 5432 C C . ILE A 1 683 ? 12.936 -1.308 -29.915 1.00 91.50 683 ILE A C 1
ATOM 5434 O O . ILE A 1 683 ? 12.387 -1.939 -29.011 1.00 91.50 683 ILE A O 1
ATOM 5438 N N . TYR A 1 684 ? 13.730 -0.261 -29.643 1.00 91.81 684 TYR A N 1
ATOM 5439 C CA . TYR A 1 684 ? 14.052 0.169 -28.276 1.00 91.81 684 TYR A CA 1
ATOM 5440 C C . TYR A 1 684 ? 12.865 0.756 -27.498 1.00 91.81 684 TYR A C 1
ATOM 5442 O O . TYR A 1 684 ? 12.990 0.934 -26.288 1.00 91.81 684 TYR A O 1
ATOM 5450 N N . ILE A 1 685 ? 11.708 1.003 -28.132 1.00 89.88 685 ILE A N 1
ATOM 5451 C CA . ILE A 1 685 ? 10.489 1.454 -27.434 1.00 89.88 685 ILE A CA 1
ATOM 5452 C C . ILE A 1 685 ? 10.174 0.551 -26.241 1.00 89.88 685 ILE A C 1
ATOM 5454 O O . ILE A 1 685 ? 9.943 1.035 -25.135 1.00 89.88 685 ILE A O 1
ATOM 5458 N N . CYS A 1 686 ? 10.222 -0.765 -26.437 1.00 84.44 686 CYS A N 1
ATOM 5459 C CA . CYS A 1 686 ? 9.891 -1.707 -25.374 1.00 84.44 686 CYS A CA 1
ATOM 5460 C C . CYS A 1 686 ? 10.919 -1.663 -24.245 1.00 84.44 686 CYS A C 1
ATOM 5462 O O . CYS A 1 686 ? 10.544 -1.699 -23.078 1.00 84.44 686 CYS A O 1
ATOM 5464 N N . THR A 1 687 ? 12.201 -1.482 -24.569 1.00 88.88 687 THR A N 1
ATOM 5465 C CA . THR A 1 687 ? 13.245 -1.260 -23.563 1.00 88.88 687 THR A CA 1
ATOM 5466 C C . THR A 1 687 ? 12.980 0.003 -22.743 1.00 88.88 687 THR A C 1
ATOM 5468 O O . THR A 1 687 ? 13.095 -0.037 -21.521 1.00 88.88 687 THR A O 1
ATOM 5471 N N . TYR A 1 688 ? 12.571 1.105 -23.378 1.00 91.31 688 TYR A N 1
ATOM 5472 C CA . TYR A 1 688 ? 12.236 2.336 -22.662 1.00 91.31 688 TYR A CA 1
ATOM 5473 C C . TYR A 1 688 ? 11.000 2.185 -21.776 1.00 91.31 688 TYR A C 1
ATOM 5475 O O . TYR A 1 688 ? 11.033 2.651 -20.642 1.00 91.31 688 TYR A O 1
ATOM 5483 N N . ILE A 1 689 ? 9.949 1.498 -22.235 1.00 86.44 689 ILE A N 1
ATOM 5484 C CA . ILE A 1 689 ? 8.755 1.229 -21.416 1.00 86.44 689 ILE A CA 1
ATOM 5485 C C . ILE A 1 689 ? 9.132 0.436 -20.161 1.00 86.44 689 ILE A C 1
ATOM 5487 O O . ILE A 1 689 ? 8.721 0.807 -19.066 1.00 86.44 689 ILE A O 1
ATOM 5491 N N . VAL A 1 690 ? 9.974 -0.595 -20.288 1.00 85.88 690 VAL A N 1
ATOM 5492 C CA . VAL A 1 690 ? 10.473 -1.356 -19.131 1.00 85.88 690 VAL A CA 1
ATOM 5493 C C . VAL A 1 690 ? 11.247 -0.465 -18.150 1.00 85.88 690 VAL A C 1
ATOM 5495 O O . VAL A 1 690 ? 11.034 -0.556 -16.942 1.00 85.88 690 VAL A O 1
ATOM 5498 N N . ILE A 1 691 ? 12.114 0.423 -18.648 1.00 89.00 691 ILE A N 1
ATOM 5499 C CA . ILE A 1 691 ? 12.845 1.379 -17.799 1.00 89.00 691 ILE A CA 1
ATOM 5500 C C . ILE A 1 691 ? 11.872 2.338 -17.099 1.00 89.00 691 ILE A C 1
ATOM 5502 O O . ILE A 1 691 ? 12.038 2.609 -15.916 1.00 89.00 691 ILE A O 1
ATOM 5506 N N . LEU A 1 692 ? 10.837 2.826 -17.788 1.00 87.19 692 LEU A N 1
ATOM 5507 C CA . LEU A 1 692 ? 9.815 3.680 -17.179 1.00 87.19 692 LEU A CA 1
ATOM 5508 C C . LEU A 1 692 ? 9.024 2.935 -16.096 1.00 87.19 692 LEU A C 1
ATOM 5510 O O . LEU A 1 692 ? 8.772 3.514 -15.046 1.00 87.19 692 LEU A O 1
ATOM 5514 N N . MET A 1 693 ? 8.701 1.653 -16.295 1.00 82.62 693 MET A N 1
ATOM 5515 C CA . MET A 1 693 ? 8.055 0.821 -15.271 1.00 82.62 693 MET A CA 1
ATOM 5516 C C . MET A 1 693 ? 8.947 0.610 -14.041 1.00 82.62 693 MET A C 1
ATOM 5518 O O . MET A 1 693 ? 8.458 0.723 -12.920 1.00 82.62 693 MET A O 1
ATOM 5522 N N . LEU A 1 694 ? 10.251 0.360 -14.229 1.00 86.38 694 LEU A N 1
ATOM 5523 C CA . LEU A 1 694 ? 11.222 0.260 -13.128 1.00 86.38 694 LEU A CA 1
ATOM 5524 C C . LEU A 1 694 ? 11.170 1.500 -12.224 1.00 86.38 694 LEU A C 1
ATOM 5526 O O . LEU A 1 694 ? 11.312 1.390 -11.014 1.00 86.38 694 LEU A O 1
ATOM 5530 N N . LEU A 1 695 ? 10.958 2.675 -12.815 1.00 85.12 695 LEU A N 1
ATOM 5531 C CA . LEU A 1 695 ? 10.950 3.951 -12.106 1.00 85.12 695 LEU A CA 1
ATOM 5532 C C . LEU A 1 695 ? 9.586 4.275 -11.498 1.00 85.12 695 LEU A C 1
ATOM 5534 O O . LEU A 1 695 ? 9.524 4.696 -10.347 1.00 85.12 695 LEU A O 1
ATOM 5538 N N . ALA A 1 696 ? 8.508 4.064 -12.258 1.00 80.00 696 ALA A N 1
ATOM 5539 C CA . ALA A 1 696 ? 7.142 4.350 -11.831 1.00 80.00 696 ALA A CA 1
ATOM 5540 C C . ALA A 1 696 ? 6.731 3.500 -10.620 1.00 80.00 696 ALA A C 1
ATOM 5542 O O . ALA A 1 696 ? 6.087 4.005 -9.705 1.00 80.00 696 ALA A O 1
ATOM 5543 N N . PHE A 1 697 ? 7.140 2.227 -10.592 1.00 78.19 697 PHE A N 1
ATOM 5544 C CA . PHE A 1 697 ? 6.796 1.283 -9.522 1.00 78.19 697 PHE A CA 1
ATOM 5545 C C . PHE A 1 697 ? 7.880 1.145 -8.454 1.00 78.19 697 PHE A C 1
ATOM 5547 O O . PHE A 1 697 ? 7.737 0.334 -7.548 1.00 78.19 697 PHE A O 1
ATOM 5554 N N . ASN A 1 698 ? 8.954 1.933 -8.523 1.00 84.50 698 ASN A N 1
ATOM 5555 C CA . ASN A 1 698 ? 9.895 2.016 -7.419 1.00 84.50 698 ASN A CA 1
ATOM 5556 C C . ASN A 1 698 ? 9.341 2.969 -6.359 1.00 84.50 698 ASN A C 1
ATOM 5558 O O . ASN A 1 698 ? 9.304 4.184 -6.570 1.00 84.50 698 ASN A O 1
ATOM 5562 N N . PHE A 1 699 ? 8.959 2.446 -5.200 1.00 76.50 699 PHE A N 1
ATOM 5563 C CA . PHE A 1 699 ? 8.756 3.260 -4.007 1.00 76.50 699 PHE A CA 1
ATOM 5564 C C . PHE A 1 699 ? 9.330 2.549 -2.787 1.00 76.50 699 PHE A C 1
ATOM 5566 O O . PHE A 1 699 ? 9.202 1.334 -2.657 1.00 76.50 699 PHE A O 1
ATOM 5573 N N . ASN A 1 700 ? 9.954 3.339 -1.917 1.00 81.88 700 ASN A N 1
ATOM 5574 C CA . ASN A 1 700 ? 10.516 2.906 -0.648 1.00 81.88 700 ASN A CA 1
ATOM 5575 C C . ASN A 1 700 ? 9.838 3.740 0.438 1.00 81.88 700 ASN A C 1
ATOM 5577 O O . ASN A 1 700 ? 9.914 4.972 0.401 1.00 81.88 700 ASN A O 1
ATOM 5581 N N . LEU A 1 701 ? 9.138 3.076 1.348 1.00 85.25 701 LEU A N 1
ATOM 5582 C CA . LEU A 1 701 ? 8.450 3.685 2.476 1.00 85.25 701 LEU A CA 1
ATOM 5583 C C . LEU A 1 701 ? 9.107 3.188 3.759 1.00 85.25 701 LEU A C 1
ATOM 5585 O O . LEU A 1 701 ? 8.911 2.040 4.148 1.00 85.25 701 LEU A O 1
ATOM 5589 N N . ASP A 1 702 ? 9.871 4.059 4.407 1.00 87.69 702 ASP A N 1
ATOM 5590 C CA . ASP A 1 702 ? 10.479 3.783 5.706 1.00 87.69 702 ASP A CA 1
ATOM 5591 C C . ASP A 1 702 ? 9.531 4.255 6.807 1.00 87.69 702 ASP A C 1
ATOM 5593 O O . ASP A 1 702 ? 9.204 5.434 6.861 1.00 87.69 702 ASP A O 1
ATOM 5597 N N . MET A 1 703 ? 9.081 3.372 7.690 1.00 87.94 703 MET A N 1
ATOM 5598 C CA . MET A 1 703 ? 8.198 3.745 8.795 1.00 87.94 703 MET A CA 1
ATOM 5599 C C . MET A 1 703 ? 9.008 4.434 9.905 1.00 87.94 703 MET A C 1
ATOM 5601 O O . MET A 1 703 ? 10.055 3.913 10.296 1.00 87.94 703 MET A O 1
ATOM 5605 N N . PRO A 1 704 ? 8.568 5.587 10.438 1.00 87.62 704 PRO A N 1
ATOM 5606 C CA . PRO A 1 704 ? 9.278 6.270 11.515 1.00 87.62 704 PRO A CA 1
ATOM 5607 C C . PRO A 1 704 ? 9.451 5.401 12.764 1.00 87.62 704 PRO A C 1
ATOM 5609 O O . PRO A 1 704 ? 8.526 4.712 13.189 1.00 87.62 704 PRO A O 1
ATOM 5612 N N . ILE A 1 705 ? 10.638 5.478 13.365 1.00 88.50 705 ILE A N 1
ATOM 5613 C CA . ILE A 1 705 ? 10.976 4.767 14.602 1.00 88.50 705 ILE A CA 1
ATOM 5614 C C . ILE A 1 705 ? 10.476 5.580 15.799 1.00 88.50 705 ILE A C 1
ATOM 5616 O O . ILE A 1 705 ? 10.752 6.779 15.893 1.00 88.50 705 ILE A O 1
ATOM 5620 N N . VAL A 1 706 ? 9.786 4.927 16.733 1.00 87.38 706 VAL A N 1
ATOM 5621 C CA . VAL A 1 706 ? 9.298 5.540 17.979 1.00 87.38 706 VAL A CA 1
ATOM 5622 C C . VAL A 1 706 ? 10.217 5.191 19.155 1.00 87.38 706 VAL A C 1
ATOM 5624 O O . VAL A 1 706 ? 10.520 6.053 19.982 1.00 87.38 706 VAL A O 1
ATOM 5627 N N . SER A 1 707 ? 10.687 3.945 19.241 1.00 86.81 707 SER A N 1
ATOM 5628 C CA . SER A 1 707 ? 11.567 3.461 20.312 1.00 86.81 707 SER A CA 1
ATOM 5629 C C . SER A 1 707 ? 13.039 3.806 20.072 1.00 86.81 707 SER A C 1
ATOM 5631 O O . SER A 1 707 ? 13.614 3.486 19.035 1.00 86.81 707 SER A O 1
ATOM 5633 N N . SER A 1 708 ? 13.715 4.355 21.085 1.00 86.00 708 SER A N 1
ATOM 5634 C CA . SER A 1 708 ? 15.160 4.631 21.028 1.00 86.00 708 SER A CA 1
ATOM 5635 C C . SER A 1 708 ? 16.040 3.375 21.010 1.00 86.00 708 SER A C 1
ATOM 5637 O O . SER A 1 708 ? 17.249 3.484 20.817 1.00 86.00 708 SER A O 1
ATOM 5639 N N . LEU A 1 709 ? 15.465 2.196 21.277 1.00 86.88 709 LEU A N 1
ATOM 5640 C CA . LEU A 1 709 ? 16.177 0.913 21.255 1.00 86.88 709 LEU A CA 1
ATOM 5641 C C . LEU A 1 709 ? 16.345 0.368 19.830 1.00 86.88 709 LEU A C 1
ATOM 5643 O O . LEU A 1 709 ? 17.165 -0.519 19.601 1.00 86.88 709 LEU A O 1
ATOM 5647 N N . ILE A 1 710 ? 15.593 0.907 18.869 1.00 85.94 710 ILE A N 1
ATOM 5648 C CA . ILE A 1 710 ? 15.592 0.454 17.482 1.00 85.94 710 ILE A CA 1
ATOM 5649 C C . ILE A 1 710 ? 16.469 1.387 16.651 1.00 85.94 710 ILE A C 1
ATOM 5651 O O . ILE A 1 710 ? 16.340 2.607 16.687 1.00 85.94 710 ILE A O 1
ATOM 5655 N N . SER A 1 711 ? 17.386 0.797 15.885 1.00 83.69 711 SER A N 1
ATOM 5656 C CA . SER A 1 711 ? 18.353 1.547 15.075 1.00 83.69 711 SER A CA 1
ATOM 5657 C C . SER A 1 711 ? 17.958 1.688 13.605 1.00 83.69 711 SER A C 1
ATOM 5659 O O . SER A 1 711 ? 18.466 2.583 12.929 1.00 83.69 711 SER A O 1
ATOM 5661 N N . LYS A 1 712 ? 17.074 0.819 13.092 1.00 84.62 712 LYS A N 1
ATOM 5662 C CA . LYS A 1 712 ? 16.617 0.832 11.696 1.00 84.62 712 LYS A CA 1
ATOM 5663 C C . LYS A 1 712 ? 15.099 0.652 11.589 1.00 84.62 712 LYS A C 1
ATOM 5665 O O . LYS A 1 712 ? 14.552 -0.155 12.339 1.00 84.62 712 LYS A O 1
ATOM 5670 N N . PRO A 1 713 ? 14.442 1.369 10.661 1.00 86.94 713 PRO A N 1
ATOM 5671 C CA . PRO A 1 713 ? 12.993 1.337 10.506 1.00 86.94 713 PRO A CA 1
ATOM 5672 C C . PRO A 1 713 ? 12.504 0.046 9.840 1.00 86.94 713 PRO A C 1
ATOM 5674 O O . PRO A 1 713 ? 13.277 -0.686 9.218 1.00 86.94 713 PRO A O 1
ATOM 5677 N N . PHE A 1 714 ? 11.197 -0.202 9.938 1.00 88.12 714 PHE A N 1
ATOM 5678 C CA . PHE A 1 714 ? 10.505 -1.107 9.022 1.00 88.12 714 PHE A CA 1
ATOM 5679 C C . PHE A 1 714 ? 10.363 -0.423 7.665 1.00 88.12 714 PHE A C 1
ATOM 5681 O O . PHE A 1 714 ? 9.828 0.683 7.603 1.00 88.12 714 PHE A O 1
ATOM 5688 N N . SER A 1 715 ? 10.794 -1.073 6.588 1.00 87.88 715 SER A N 1
ATOM 5689 C CA . SER A 1 715 ? 10.727 -0.486 5.245 1.00 87.88 715 SER A CA 1
ATOM 5690 C C . SER A 1 715 ? 9.895 -1.345 4.308 1.00 87.88 715 SER A C 1
ATOM 5692 O O . SER A 1 715 ? 10.156 -2.540 4.165 1.00 87.88 715 SER A O 1
ATOM 5694 N N . ILE A 1 716 ? 8.935 -0.730 3.621 1.00 86.81 716 ILE A N 1
ATOM 5695 C CA . ILE A 1 716 ? 8.169 -1.339 2.534 1.00 86.81 716 ILE A CA 1
ATOM 5696 C C . ILE A 1 716 ? 8.762 -0.870 1.214 1.00 86.81 716 ILE A C 1
ATOM 5698 O O . ILE A 1 716 ? 8.712 0.318 0.903 1.00 86.81 716 ILE A O 1
ATOM 5702 N N . ASN A 1 717 ? 9.276 -1.801 0.416 1.00 86.38 717 ASN A N 1
ATOM 5703 C CA . ASN A 1 717 ? 9.819 -1.481 -0.893 1.00 86.38 717 ASN A CA 1
ATOM 5704 C C . ASN A 1 717 ? 9.090 -2.251 -1.993 1.00 86.38 717 ASN A C 1
ATOM 5706 O O . ASN A 1 717 ? 9.009 -3.481 -1.954 1.00 86.38 717 ASN A O 1
ATOM 5710 N N . LEU A 1 718 ? 8.622 -1.532 -3.009 1.00 85.12 718 LEU A N 1
ATOM 5711 C CA . LEU A 1 718 ? 8.156 -2.118 -4.260 1.00 85.12 718 LEU A CA 1
ATOM 5712 C C . LEU A 1 718 ? 9.302 -2.071 -5.276 1.00 85.12 718 LEU A C 1
ATOM 5714 O O . LEU A 1 718 ? 9.791 -0.995 -5.625 1.00 85.12 718 LEU A O 1
ATOM 5718 N N . TRP A 1 719 ? 9.741 -3.239 -5.747 1.00 84.44 719 TRP A N 1
ATOM 5719 C CA . TRP A 1 719 ? 10.810 -3.356 -6.738 1.00 84.44 719 TRP A CA 1
ATOM 5720 C C . TRP A 1 719 ? 10.326 -4.085 -7.987 1.00 84.44 719 TRP A C 1
ATOM 5722 O O . TRP A 1 719 ? 9.646 -5.109 -7.915 1.00 84.44 719 TRP A O 1
ATOM 5732 N N . VAL A 1 720 ? 10.760 -3.597 -9.147 1.00 85.25 720 VAL A N 1
ATOM 5733 C CA . VAL A 1 720 ? 10.601 -4.296 -10.425 1.00 85.25 720 VAL A CA 1
ATOM 5734 C C . VAL A 1 720 ? 11.913 -4.991 -10.766 1.00 85.25 720 VAL A C 1
ATOM 5736 O O . VAL A 1 720 ? 12.971 -4.360 -10.804 1.00 85.25 720 VAL A O 1
ATOM 5739 N N . TYR A 1 721 ? 11.855 -6.293 -11.027 1.00 84.00 721 TYR A N 1
ATOM 5740 C CA . TYR A 1 721 ? 13.020 -7.094 -11.370 1.00 84.00 721 TYR A CA 1
ATOM 5741 C C . TYR A 1 721 ? 13.024 -7.444 -12.866 1.00 84.00 721 TYR A C 1
ATOM 5743 O O . TYR A 1 721 ? 12.128 -8.154 -13.329 1.00 84.00 721 TYR A O 1
ATOM 5751 N N . PRO A 1 722 ? 14.006 -6.953 -13.644 1.00 85.69 722 PRO A N 1
ATOM 5752 C CA . PRO A 1 722 ? 14.197 -7.360 -15.031 1.00 85.69 722 PRO A CA 1
ATOM 5753 C C . PRO A 1 722 ? 14.859 -8.740 -15.119 1.00 85.69 722 PRO A C 1
ATOM 5755 O O . PRO A 1 722 ? 15.976 -8.948 -14.642 1.00 85.69 722 PRO A O 1
ATOM 5758 N N . LEU A 1 723 ? 14.170 -9.665 -15.782 1.00 85.56 723 LEU A N 1
ATOM 5759 C CA . LEU A 1 723 ? 14.529 -11.079 -15.880 1.00 85.56 723 LEU A CA 1
ATOM 5760 C C . LEU A 1 723 ? 15.299 -11.400 -17.176 1.00 85.56 723 LEU A C 1
ATOM 5762 O O . LEU A 1 723 ? 15.602 -10.530 -18.006 1.00 85.56 723 LEU A O 1
ATOM 5766 N N . TYR A 1 724 ? 15.627 -12.683 -17.355 1.00 85.81 724 TYR A N 1
ATOM 5767 C CA . TYR A 1 724 ? 16.322 -13.215 -18.531 1.00 85.81 724 TYR A CA 1
ATOM 5768 C C . TYR A 1 724 ? 15.695 -12.777 -19.867 1.00 85.81 724 TYR A C 1
ATOM 5770 O O . TYR A 1 724 ? 16.423 -12.394 -20.787 1.00 85.81 724 TYR A O 1
ATOM 5778 N N . GLY A 1 725 ? 14.361 -12.776 -19.981 1.00 86.44 725 GLY A N 1
ATOM 5779 C CA . GLY A 1 725 ? 13.675 -12.420 -21.225 1.00 86.44 725 GLY A CA 1
ATOM 5780 C C . GLY A 1 725 ? 14.042 -11.014 -21.705 1.00 86.44 725 GLY A C 1
ATOM 5781 O O . GLY A 1 725 ? 14.410 -10.823 -22.862 1.00 86.44 725 GLY A O 1
ATOM 5782 N N . TYR A 1 726 ? 14.067 -10.041 -20.793 1.00 88.81 726 TYR A N 1
ATOM 5783 C CA . TYR A 1 726 ? 14.417 -8.654 -21.102 1.00 88.81 726 TYR A CA 1
ATOM 5784 C C . TYR A 1 726 ? 15.905 -8.473 -21.453 1.00 88.81 726 TYR A C 1
ATOM 5786 O O . TYR A 1 726 ? 16.240 -7.814 -22.440 1.00 88.81 726 TYR A O 1
ATOM 5794 N N . THR A 1 727 ? 16.818 -9.082 -20.688 1.00 88.94 727 THR A N 1
ATOM 5795 C CA . THR A 1 727 ? 18.266 -8.972 -20.968 1.00 88.94 727 THR A CA 1
ATOM 5796 C C . THR A 1 727 ? 18.656 -9.602 -22.294 1.00 88.94 727 THR A C 1
ATOM 5798 O O . THR A 1 727 ? 19.373 -8.987 -23.089 1.00 88.94 727 THR A O 1
ATOM 5801 N N . SER A 1 728 ? 18.158 -10.812 -22.551 1.00 89.25 728 SER A N 1
ATOM 5802 C CA . SER A 1 728 ? 18.383 -11.517 -23.807 1.00 89.25 728 SER A CA 1
ATOM 5803 C C . SER A 1 728 ? 17.793 -10.736 -24.982 1.00 89.25 728 SER A C 1
ATOM 5805 O O . SER A 1 728 ? 18.413 -10.686 -26.043 1.00 89.25 728 SER A O 1
ATOM 5807 N N . PHE A 1 729 ? 16.648 -10.067 -24.800 1.00 90.44 729 PHE A N 1
ATOM 5808 C CA . PHE A 1 729 ? 16.047 -9.218 -25.831 1.00 90.44 729 PHE A CA 1
ATOM 5809 C C . PHE A 1 729 ? 16.972 -8.058 -26.238 1.00 90.44 729 PHE A C 1
ATOM 5811 O O . PHE A 1 729 ? 17.247 -7.894 -27.426 1.00 90.44 729 PHE A O 1
ATOM 5818 N N . ILE A 1 730 ? 17.539 -7.309 -25.280 1.00 92.31 730 ILE A N 1
ATOM 5819 C CA . ILE A 1 730 ? 18.489 -6.213 -25.576 1.00 92.31 730 ILE A CA 1
ATOM 5820 C C . ILE A 1 730 ? 19.736 -6.729 -26.299 1.00 92.31 730 ILE A C 1
ATOM 5822 O O . ILE A 1 730 ? 20.199 -6.107 -27.261 1.00 92.31 730 ILE A O 1
ATOM 5826 N N . PHE A 1 731 ? 20.264 -7.878 -25.872 1.00 91.75 731 PHE A N 1
ATOM 5827 C CA . PHE A 1 731 ? 21.412 -8.491 -26.533 1.00 91.75 731 PHE A CA 1
ATOM 5828 C C . PHE A 1 731 ? 21.100 -8.837 -27.996 1.00 91.75 731 PHE A C 1
ATOM 5830 O O . PHE A 1 731 ? 21.897 -8.532 -28.887 1.00 91.75 731 PHE A O 1
ATOM 5837 N N . CYS A 1 732 ? 19.916 -9.402 -28.256 1.00 92.69 732 CYS A N 1
ATOM 5838 C CA . CYS A 1 732 ? 19.477 -9.743 -29.607 1.00 92.69 732 CYS A CA 1
ATOM 5839 C C . CYS A 1 732 ? 19.275 -8.500 -30.488 1.00 92.69 732 CYS A C 1
ATOM 5841 O O . CYS A 1 732 ? 19.615 -8.534 -31.670 1.00 92.69 732 CYS A O 1
ATOM 5843 N N . ILE A 1 733 ? 18.787 -7.382 -29.929 1.00 92.56 733 ILE A N 1
ATOM 5844 C CA . ILE A 1 733 ? 18.703 -6.094 -30.645 1.00 92.56 733 ILE A CA 1
ATOM 5845 C C . ILE A 1 733 ? 20.091 -5.647 -31.100 1.00 92.56 733 ILE A C 1
ATOM 5847 O O . ILE A 1 733 ? 20.310 -5.421 -32.288 1.00 92.56 733 ILE A O 1
ATOM 5851 N N . ILE A 1 734 ? 21.054 -5.577 -30.180 1.00 92.81 734 ILE A N 1
ATOM 5852 C CA . ILE A 1 734 ? 22.407 -5.107 -30.502 1.00 92.81 734 ILE A CA 1
ATOM 5853 C C . ILE A 1 734 ? 23.071 -6.019 -31.539 1.00 92.81 734 ILE A C 1
ATOM 5855 O O . ILE A 1 734 ? 23.687 -5.528 -32.489 1.00 92.81 734 ILE A O 1
ATOM 5859 N N . LEU A 1 735 ? 22.916 -7.340 -31.403 1.00 92.69 735 LEU A N 1
ATOM 5860 C CA . LEU A 1 735 ? 23.464 -8.297 -32.362 1.00 92.69 735 LEU A CA 1
ATOM 5861 C C . LEU A 1 735 ? 22.818 -8.154 -33.748 1.00 92.69 735 LEU A C 1
ATOM 5863 O O . LEU A 1 735 ? 23.543 -8.093 -34.743 1.00 92.69 735 LEU A O 1
ATOM 5867 N N . THR A 1 736 ? 21.486 -8.032 -33.824 1.00 92.75 736 THR A N 1
ATOM 5868 C CA . THR A 1 736 ? 20.768 -7.715 -35.074 1.00 92.75 736 THR A CA 1
ATOM 5869 C C . THR A 1 736 ? 21.362 -6.491 -35.740 1.00 92.75 736 THR A C 1
ATOM 5871 O O . THR A 1 736 ? 21.581 -6.481 -36.953 1.00 92.75 736 THR A O 1
ATOM 5874 N N . TYR A 1 737 ? 21.640 -5.463 -34.944 1.00 90.56 737 TYR A N 1
ATOM 5875 C CA . TYR A 1 737 ? 22.058 -4.195 -35.491 1.00 90.56 737 TYR A CA 1
ATOM 5876 C C . TYR A 1 737 ? 23.456 -4.235 -36.094 1.00 90.56 737 TYR A C 1
ATOM 5878 O O . TYR A 1 737 ? 23.685 -3.768 -37.213 1.00 90.56 737 TYR A O 1
ATOM 5886 N N . ILE A 1 738 ? 24.383 -4.882 -35.383 1.00 91.62 738 ILE A N 1
ATOM 5887 C CA . ILE A 1 738 ? 25.740 -5.132 -35.871 1.00 91.62 738 ILE A CA 1
ATOM 5888 C C . ILE A 1 738 ? 25.690 -5.938 -37.175 1.00 91.62 738 ILE A C 1
ATOM 5890 O O . ILE A 1 738 ? 26.373 -5.586 -38.139 1.00 91.62 738 ILE A O 1
ATOM 5894 N N . LEU A 1 739 ? 24.857 -6.984 -37.241 1.00 91.81 739 LEU A N 1
ATOM 5895 C CA . LEU A 1 739 ? 24.700 -7.799 -38.450 1.00 91.81 739 LEU A CA 1
ATOM 5896 C C . LEU A 1 739 ? 24.168 -6.977 -39.628 1.00 91.81 739 LEU A C 1
ATOM 5898 O O . LEU A 1 739 ? 24.717 -7.076 -40.725 1.00 91.81 739 LEU A O 1
ATOM 5902 N N . SER A 1 740 ? 23.176 -6.119 -39.399 1.00 91.00 740 SER A N 1
ATOM 5903 C CA . SER A 1 740 ? 22.590 -5.270 -40.440 1.00 91.00 740 SER A CA 1
ATOM 5904 C C . SER A 1 740 ? 23.609 -4.279 -41.034 1.00 91.00 740 SER A C 1
ATOM 5906 O O . SER A 1 740 ? 23.707 -4.125 -42.257 1.00 91.00 740 SER A O 1
ATOM 5908 N N . HIS A 1 741 ? 24.466 -3.671 -40.204 1.00 89.44 741 HIS A N 1
ATOM 5909 C CA . HIS A 1 741 ? 25.565 -2.824 -40.688 1.00 89.44 741 HIS A CA 1
ATOM 5910 C C . HIS A 1 741 ? 26.628 -3.607 -41.469 1.00 89.44 741 HIS A C 1
ATOM 5912 O O . HIS A 1 741 ? 27.077 -3.154 -42.526 1.00 89.44 741 HIS A O 1
ATOM 5918 N N . LEU A 1 742 ? 27.028 -4.784 -40.974 1.00 90.19 742 LEU A N 1
ATOM 5919 C CA . LEU A 1 742 ? 28.009 -5.639 -41.648 1.00 90.19 742 LEU A CA 1
ATOM 5920 C C . LEU A 1 742 ? 27.500 -6.107 -43.013 1.00 90.19 742 LEU A C 1
ATOM 5922 O O . LEU A 1 742 ? 28.243 -6.074 -43.993 1.00 90.19 742 LEU A O 1
ATOM 5926 N N . MET A 1 743 ? 26.230 -6.502 -43.098 1.00 90.44 743 MET A N 1
ATOM 5927 C CA . MET A 1 743 ? 25.601 -6.918 -44.348 1.00 90.44 743 MET A CA 1
ATOM 5928 C C . MET A 1 743 ? 25.570 -5.790 -45.377 1.00 90.44 743 MET A C 1
ATOM 5930 O O . MET A 1 743 ? 25.961 -6.011 -46.523 1.00 90.44 743 MET A O 1
ATOM 5934 N N . LEU A 1 744 ? 25.190 -4.576 -44.969 1.00 87.75 744 LEU A N 1
ATOM 5935 C CA . LEU A 1 744 ? 25.207 -3.411 -45.855 1.00 87.75 744 LEU A CA 1
ATOM 5936 C C . LEU A 1 744 ? 26.630 -3.078 -46.336 1.00 87.75 744 LEU A C 1
ATOM 5938 O O . LEU A 1 744 ? 26.831 -2.750 -47.506 1.00 87.75 744 LEU A O 1
ATOM 5942 N N . TYR A 1 745 ? 27.631 -3.197 -45.460 1.00 86.38 745 TYR A N 1
ATOM 5943 C CA . TYR A 1 745 ? 29.036 -3.029 -45.836 1.00 86.38 745 TYR A CA 1
ATOM 5944 C C . TYR A 1 745 ? 29.484 -4.074 -46.870 1.00 86.38 745 TYR A C 1
ATOM 5946 O O . TYR A 1 745 ? 30.140 -3.723 -47.854 1.00 86.38 745 TYR A O 1
ATOM 5954 N N . PHE A 1 746 ? 29.126 -5.347 -46.675 1.00 87.31 746 PHE A N 1
ATOM 5955 C CA . PHE A 1 746 ? 29.486 -6.412 -47.611 1.00 87.31 746 PHE A CA 1
ATOM 5956 C C . PHE A 1 746 ? 28.780 -6.277 -48.961 1.00 87.31 746 PHE A C 1
ATOM 5958 O O . PHE A 1 746 ? 29.446 -6.460 -49.976 1.00 87.31 746 PHE A O 1
ATOM 5965 N N . GLU A 1 747 ? 27.498 -5.901 -48.996 1.00 86.62 747 GLU A N 1
ATOM 5966 C CA . GLU A 1 747 ? 26.775 -5.639 -50.251 1.00 86.62 747 GLU A CA 1
ATOM 5967 C C . GLU A 1 747 ? 27.454 -4.516 -51.047 1.00 86.62 747 GLU A C 1
ATOM 5969 O O . GLU A 1 747 ? 27.851 -4.723 -52.194 1.00 86.62 747 GLU A O 1
ATOM 5974 N N . ARG A 1 748 ? 27.732 -3.371 -50.405 1.00 81.00 748 ARG A N 1
ATOM 5975 C CA . ARG A 1 748 ? 28.433 -2.243 -51.046 1.00 81.00 748 ARG A CA 1
ATOM 5976 C C . ARG A 1 748 ? 29.825 -2.621 -51.556 1.00 81.00 748 ARG A C 1
ATOM 5978 O O . ARG A 1 748 ? 30.249 -2.129 -52.597 1.00 81.00 748 ARG A O 1
ATOM 5985 N N . LYS A 1 749 ? 30.543 -3.493 -50.838 1.00 81.25 749 LYS A N 1
ATOM 5986 C CA . LYS A 1 749 ? 31.866 -3.999 -51.244 1.00 81.25 749 LYS A CA 1
ATOM 5987 C C . LYS A 1 749 ? 31.794 -4.954 -52.443 1.00 81.25 749 LYS A C 1
ATOM 5989 O O . LYS A 1 749 ? 32.752 -5.049 -53.205 1.00 81.25 749 LYS A O 1
ATOM 5994 N N . VAL A 1 750 ? 30.705 -5.708 -52.577 1.00 79.38 750 VAL A N 1
ATOM 5995 C CA . VAL A 1 750 ? 30.501 -6.676 -53.665 1.00 79.38 750 VAL A CA 1
ATOM 5996 C C . VAL A 1 750 ? 30.036 -5.981 -54.947 1.00 79.38 750 VAL A C 1
ATOM 5998 O O . VAL A 1 750 ? 30.481 -6.391 -56.025 1.00 79.38 750 VAL A O 1
ATOM 6001 N N . ASP A 1 751 ? 29.198 -4.946 -54.830 1.00 72.56 751 ASP A N 1
ATOM 6002 C CA . ASP A 1 751 ? 28.626 -4.202 -55.961 1.00 72.56 751 ASP A CA 1
ATOM 6003 C C . ASP A 1 751 ? 29.588 -3.134 -56.520 1.00 72.56 751 ASP A C 1
ATOM 6005 O O . ASP A 1 751 ? 29.820 -3.079 -57.726 1.00 72.56 751 ASP A O 1
ATOM 6009 N N . HIS A 1 752 ? 30.256 -2.351 -55.662 1.00 63.75 752 HIS A N 1
ATOM 6010 C CA . HIS A 1 752 ? 31.205 -1.324 -56.103 1.00 63.75 752 HIS A CA 1
ATOM 6011 C C . HIS A 1 752 ? 32.655 -1.835 -56.079 1.00 63.75 752 HIS A C 1
ATOM 6013 O O . HIS A 1 752 ? 33.257 -1.989 -55.013 1.00 63.75 752 HIS A O 1
ATOM 6019 N N . GLN A 1 753 ? 33.272 -2.027 -57.250 1.00 46.19 753 GLN A N 1
ATOM 6020 C CA . GLN A 1 753 ? 34.734 -1.984 -57.338 1.00 46.19 753 GLN A CA 1
ATOM 6021 C C . GLN A 1 753 ? 35.189 -0.582 -56.917 1.00 46.19 753 GLN A C 1
ATOM 6023 O O . GLN A 1 753 ? 34.879 0.406 -57.576 1.00 46.19 753 GLN A O 1
ATOM 6028 N N . ILE A 1 754 ? 35.927 -0.482 -55.813 1.00 42.69 754 ILE A N 1
ATOM 6029 C CA . ILE A 1 754 ? 36.752 0.696 -55.552 1.00 42.69 754 ILE A CA 1
ATOM 6030 C C . ILE A 1 754 ? 37.960 0.575 -56.491 1.00 42.69 754 ILE A C 1
ATOM 6032 O O . ILE A 1 754 ? 39.012 0.083 -56.087 1.00 42.69 754 ILE A O 1
ATOM 6036 N N . GLU A 1 755 ? 37.806 0.962 -57.755 1.00 37.97 755 GLU A N 1
ATOM 6037 C CA . GLU A 1 755 ? 38.957 1.327 -58.580 1.00 37.97 755 GLU A CA 1
ATOM 6038 C C . GLU A 1 755 ? 39.435 2.693 -58.086 1.00 37.97 755 GLU A C 1
ATOM 6040 O O . GLU A 1 755 ? 38.799 3.726 -58.287 1.00 37.97 755 GLU A O 1
ATOM 6045 N N . ILE A 1 756 ? 40.521 2.678 -57.313 1.00 40.47 756 ILE A N 1
ATOM 6046 C CA . ILE A 1 756 ? 41.202 3.892 -56.878 1.00 40.47 756 ILE A CA 1
ATOM 6047 C C . ILE A 1 756 ? 42.017 4.388 -58.072 1.00 40.47 756 ILE A C 1
ATOM 6049 O O . ILE A 1 756 ? 43.199 4.080 -58.179 1.00 40.47 756 ILE A O 1
ATOM 6053 N N . GLU A 1 757 ? 41.412 5.177 -58.954 1.00 39.06 757 GLU A N 1
ATOM 6054 C CA . GLU A 1 757 ? 42.205 6.151 -59.701 1.00 39.06 757 GLU A CA 1
ATOM 6055 C C . GLU A 1 757 ? 42.493 7.334 -58.766 1.00 39.06 757 GLU A C 1
ATOM 6057 O O . GLU A 1 757 ? 41.592 8.009 -58.257 1.00 39.06 757 GLU A O 1
ATOM 6062 N N . GLU A 1 758 ? 43.772 7.559 -58.462 1.00 41.12 758 GLU A N 1
ATOM 6063 C CA . GLU A 1 758 ? 44.242 8.765 -57.782 1.00 41.12 758 GLU A CA 1
ATOM 6064 C C . GLU A 1 758 ? 44.094 9.974 -58.715 1.00 41.12 758 GLU A C 1
ATOM 6066 O O . GLU A 1 758 ? 45.028 10.372 -59.404 1.00 41.12 758 GLU A O 1
ATOM 6071 N N . LYS A 1 759 ? 42.910 10.593 -58.734 1.00 47.88 759 LYS A N 1
ATOM 6072 C CA . LYS A 1 759 ? 42.803 12.008 -59.109 1.00 47.88 759 LYS A CA 1
ATOM 6073 C C . LYS A 1 759 ? 43.159 12.876 -57.904 1.00 47.88 759 LYS A C 1
ATOM 6075 O O . LYS A 1 759 ? 42.772 12.559 -56.781 1.00 47.88 759 LYS A O 1
ATOM 6080 N N . GLU A 1 760 ? 43.893 13.965 -58.145 1.00 43.62 760 GLU A N 1
ATOM 6081 C CA . GLU A 1 760 ? 44.217 14.983 -57.139 1.00 43.62 760 GLU A CA 1
ATOM 6082 C C . GLU A 1 760 ? 42.934 15.501 -56.465 1.00 43.62 760 GLU A C 1
ATOM 6084 O O . GLU A 1 760 ? 42.183 16.304 -57.026 1.00 43.62 760 GLU A O 1
ATOM 6089 N N . ASP A 1 761 ? 42.671 15.026 -55.248 1.00 55.44 761 ASP A N 1
ATOM 6090 C CA . ASP A 1 761 ? 41.508 15.429 -54.466 1.00 55.44 761 ASP A CA 1
ATOM 6091 C C . ASP A 1 761 ? 41.755 16.813 -53.839 1.00 55.44 761 ASP A C 1
ATOM 6093 O O . ASP A 1 761 ? 42.549 16.969 -52.906 1.00 55.44 761 ASP A O 1
ATOM 6097 N N . LYS A 1 762 ? 41.035 17.839 -54.306 1.00 58.84 762 LYS A N 1
ATOM 6098 C CA . LYS A 1 762 ? 41.006 19.151 -53.640 1.00 58.84 762 LYS A CA 1
ATOM 6099 C C . LYS A 1 762 ? 40.172 19.078 -52.359 1.00 58.84 762 LYS A C 1
ATOM 6101 O O . LYS A 1 762 ? 39.107 18.465 -52.338 1.00 58.84 762 LYS A O 1
ATOM 6106 N N . MET A 1 763 ? 40.616 19.762 -51.300 1.00 56.75 763 MET A N 1
ATOM 6107 C CA . MET A 1 763 ? 39.774 20.008 -50.125 1.00 56.75 763 MET A CA 1
ATOM 6108 C C . MET A 1 763 ? 38.565 20.848 -50.531 1.00 56.75 763 MET A C 1
ATOM 6110 O O . MET A 1 763 ? 38.722 21.953 -51.054 1.00 56.75 763 MET A O 1
ATOM 6114 N N . THR A 1 764 ? 37.363 20.339 -50.276 1.00 58.78 764 THR A N 1
ATOM 6115 C CA . THR A 1 764 ? 36.127 21.031 -50.650 1.00 58.78 764 THR A CA 1
ATOM 6116 C C . THR A 1 764 ? 35.276 21.355 -49.439 1.00 58.78 764 THR A C 1
ATOM 6118 O O . THR A 1 764 ? 35.088 20.529 -48.549 1.00 58.78 764 THR A O 1
ATOM 6121 N N . PHE A 1 765 ? 34.754 22.581 -49.420 1.00 58.12 765 PHE A N 1
ATOM 6122 C CA . PHE A 1 765 ? 33.785 23.022 -48.429 1.00 58.12 765 PHE A CA 1
ATOM 6123 C C . PHE A 1 765 ? 32.384 22.708 -48.947 1.00 58.12 765 PHE A C 1
ATOM 6125 O O . PHE A 1 765 ? 31.943 23.314 -49.926 1.00 58.12 765 PHE A O 1
ATOM 6132 N N . LEU A 1 766 ? 31.679 21.784 -48.293 1.00 60.72 766 LEU A N 1
ATOM 6133 C CA . LEU A 1 766 ? 30.304 21.415 -48.657 1.00 60.72 766 LEU A CA 1
ATOM 6134 C C . LEU A 1 766 ? 29.371 22.629 -48.717 1.00 60.72 766 LEU A C 1
ATOM 6136 O O . LEU A 1 766 ? 28.546 22.744 -49.619 1.00 60.72 766 LEU A O 1
ATOM 6140 N N . SER A 1 767 ? 29.545 23.570 -47.792 1.00 58.50 767 SER A N 1
ATOM 6141 C CA . SER A 1 767 ? 28.726 24.778 -47.720 1.00 58.50 767 SER A CA 1
ATOM 6142 C C . SER A 1 767 ? 28.962 25.766 -48.877 1.00 58.50 767 SER A C 1
ATOM 6144 O O . SER A 1 767 ? 28.063 26.541 -49.192 1.00 58.50 767 SER A O 1
ATOM 6146 N N . ARG A 1 768 ? 30.123 25.727 -49.551 1.00 59.34 768 ARG A N 1
ATOM 6147 C CA . ARG A 1 768 ? 30.477 26.672 -50.629 1.00 59.34 768 ARG A CA 1
ATOM 6148 C C . ARG A 1 768 ? 30.027 26.197 -52.013 1.00 59.34 768 ARG A C 1
ATOM 6150 O O . ARG A 1 768 ? 29.924 27.008 -52.925 1.00 59.34 768 ARG A O 1
ATOM 6157 N N . GLU A 1 769 ? 29.763 24.902 -52.169 1.00 63.72 769 GLU A N 1
ATOM 6158 C CA . GLU A 1 769 ? 29.266 24.304 -53.418 1.00 63.72 769 GLU A CA 1
ATOM 6159 C C . GLU A 1 769 ? 27.734 24.212 -53.493 1.00 63.72 769 GLU A C 1
ATOM 6161 O O . GLU A 1 769 ? 27.195 23.850 -54.541 1.00 63.72 769 GLU A O 1
ATOM 6166 N N . ASN A 1 770 ? 27.032 24.533 -52.402 1.00 65.69 770 ASN A N 1
ATOM 6167 C CA . ASN A 1 770 ? 25.579 24.438 -52.306 1.00 65.69 770 ASN A CA 1
ATOM 6168 C C . ASN A 1 770 ? 24.900 25.818 -52.363 1.00 65.69 770 ASN A C 1
ATOM 6170 O O . ASN A 1 770 ? 25.528 26.855 -52.147 1.00 65.69 770 ASN A O 1
ATOM 6174 N N . ASN A 1 771 ? 23.593 25.842 -52.629 1.00 74.88 771 ASN A N 1
ATOM 6175 C CA . ASN A 1 771 ? 22.817 27.084 -52.702 1.00 74.88 771 ASN A CA 1
ATOM 6176 C C . ASN A 1 771 ? 22.819 27.815 -51.346 1.00 74.88 771 ASN A C 1
ATOM 6178 O O . ASN A 1 771 ? 22.602 27.176 -50.313 1.00 74.88 771 ASN A O 1
ATOM 6182 N N . MET A 1 772 ? 22.957 29.150 -51.336 1.00 78.19 772 MET A N 1
ATOM 6183 C CA . MET A 1 772 ? 22.976 29.967 -50.103 1.00 78.19 772 MET A CA 1
ATOM 6184 C C . MET A 1 772 ? 21.818 29.648 -49.144 1.00 78.19 772 MET A C 1
ATOM 6186 O O . MET A 1 772 ? 22.022 29.565 -47.936 1.00 78.19 772 MET A O 1
ATOM 6190 N N . PHE A 1 773 ? 20.622 29.393 -49.681 1.00 82.19 773 PHE A N 1
ATOM 6191 C CA . PHE A 1 773 ? 19.448 29.006 -48.897 1.00 82.19 773 PHE A CA 1
ATOM 6192 C C . PHE A 1 773 ? 19.674 27.729 -48.071 1.00 82.19 773 PHE A C 1
ATOM 6194 O O . PHE A 1 773 ? 19.402 27.711 -46.876 1.00 82.19 773 PHE A O 1
ATOM 6201 N N . SER A 1 774 ? 20.227 26.677 -48.683 1.00 80.94 774 SER A N 1
ATOM 6202 C CA . SER A 1 774 ? 20.509 25.409 -47.996 1.00 80.94 774 SER A CA 1
ATOM 6203 C C . SER A 1 774 ? 21.566 25.564 -46.899 1.00 80.94 774 SER A C 1
ATOM 6205 O O . SER A 1 774 ? 21.466 24.928 -45.853 1.00 80.94 774 SER A O 1
ATOM 6207 N N . HIS A 1 775 ? 22.544 26.451 -47.105 1.00 82.69 775 HIS A N 1
ATOM 6208 C CA . HIS A 1 775 ? 23.573 26.738 -46.115 1.00 82.69 775 HIS A CA 1
ATOM 6209 C C . HIS A 1 775 ? 23.006 27.467 -44.893 1.00 82.69 775 HIS A C 1
ATOM 6211 O O . HIS A 1 775 ? 23.226 27.018 -43.769 1.00 82.69 775 HIS A O 1
ATOM 6217 N N . ILE A 1 776 ? 22.239 28.540 -45.119 1.00 87.19 776 ILE A N 1
ATOM 6218 C CA . ILE A 1 776 ? 21.560 29.292 -44.057 1.00 87.19 776 ILE A CA 1
ATOM 6219 C C . ILE A 1 776 ? 20.598 28.371 -43.304 1.00 87.19 776 ILE A C 1
ATOM 6221 O O . ILE A 1 776 ? 20.602 28.359 -42.079 1.00 87.19 776 ILE A O 1
ATOM 6225 N N . PHE A 1 777 ? 19.824 27.550 -44.018 1.00 89.88 777 PHE A N 1
ATOM 6226 C CA . PHE A 1 777 ? 18.878 26.621 -43.408 1.00 89.88 777 PHE A CA 1
ATOM 6227 C C . PHE A 1 777 ? 19.565 25.606 -42.482 1.00 89.88 777 PHE A C 1
ATOM 6229 O O . PHE A 1 777 ? 19.179 25.486 -41.321 1.00 89.88 777 PHE A O 1
ATOM 6236 N N . VAL A 1 778 ? 20.611 24.912 -42.953 1.00 89.62 778 VAL A N 1
ATOM 6237 C CA . VAL A 1 778 ? 21.352 23.936 -42.132 1.00 89.62 778 VAL A CA 1
ATOM 6238 C C . VAL A 1 778 ? 22.039 24.620 -40.946 1.00 89.62 778 VAL A C 1
ATOM 6240 O O . VAL A 1 778 ? 22.016 24.079 -39.843 1.00 89.62 778 VAL A O 1
ATOM 6243 N N . LEU A 1 779 ? 22.590 25.826 -41.130 1.00 90.44 779 LEU A N 1
ATOM 6244 C CA . LEU A 1 779 ? 23.199 26.604 -40.047 1.00 90.44 779 LEU A CA 1
ATOM 6245 C C . LEU A 1 779 ? 22.173 26.988 -38.971 1.00 90.44 779 LEU A C 1
ATOM 6247 O O . LEU A 1 779 ? 22.430 26.781 -37.789 1.00 90.44 779 LEU A O 1
ATOM 6251 N N . VAL A 1 780 ? 21.009 27.509 -39.367 1.00 92.06 780 VAL A N 1
ATOM 6252 C CA . VAL A 1 780 ? 19.925 27.866 -38.438 1.00 92.06 780 VAL A CA 1
ATOM 6253 C C . VAL A 1 780 ? 19.429 26.627 -37.694 1.00 92.06 780 VAL A C 1
ATOM 6255 O O . VAL A 1 780 ? 19.331 26.652 -36.470 1.00 92.06 780 VAL A O 1
ATOM 6258 N N . MET A 1 781 ? 19.186 25.520 -38.401 1.00 92.56 781 MET A N 1
ATOM 6259 C CA . MET A 1 781 ? 18.765 24.265 -37.771 1.00 92.56 781 MET A CA 1
ATOM 6260 C C . MET A 1 781 ? 19.820 23.722 -36.805 1.00 92.56 781 MET A C 1
ATOM 6262 O O . MET A 1 781 ? 19.460 23.238 -35.737 1.00 92.56 781 MET A O 1
ATOM 6266 N N . TYR A 1 782 ? 21.112 23.846 -37.120 1.00 93.50 782 TYR A N 1
ATOM 6267 C CA . TYR A 1 782 ? 22.202 23.467 -36.218 1.00 93.50 782 TYR A CA 1
ATOM 6268 C C . TYR A 1 782 ? 22.232 24.338 -34.952 1.00 93.50 782 TYR A C 1
ATOM 6270 O O . TYR A 1 782 ? 22.309 23.807 -33.844 1.00 93.50 782 TYR A O 1
ATOM 6278 N N . LEU A 1 783 ? 22.102 25.663 -35.104 1.00 93.81 783 LEU A N 1
ATOM 6279 C CA . LEU A 1 783 ? 22.063 26.616 -33.988 1.00 93.81 783 LEU A CA 1
ATOM 6280 C C . LEU A 1 783 ? 20.838 26.439 -33.082 1.00 93.81 783 LEU A C 1
ATOM 6282 O O . LEU A 1 783 ? 20.917 26.785 -31.909 1.00 93.81 783 LEU A O 1
ATOM 6286 N N . ILE A 1 784 ? 19.735 25.888 -33.594 1.00 94.31 784 ILE A N 1
ATOM 6287 C CA . ILE A 1 784 ? 18.566 25.505 -32.790 1.00 94.31 784 ILE A CA 1
ATOM 6288 C C . ILE A 1 784 ? 18.789 24.134 -32.137 1.00 94.31 784 ILE A C 1
ATOM 6290 O O . ILE A 1 784 ? 18.620 23.993 -30.929 1.00 94.31 784 ILE A O 1
ATOM 6294 N N . SER A 1 785 ? 19.212 23.130 -32.912 1.00 93.81 785 SER A N 1
ATOM 6295 C CA . SER A 1 785 ? 19.303 21.735 -32.453 1.00 93.81 785 SER A CA 1
ATOM 6296 C C . SER A 1 785 ? 20.260 21.569 -31.276 1.00 93.81 785 SER A C 1
ATOM 6298 O O . SER A 1 785 ? 19.939 20.875 -30.318 1.00 93.81 785 SER A O 1
ATOM 6300 N N . VAL A 1 786 ? 21.429 22.216 -31.324 1.00 93.25 786 VAL A N 1
ATOM 6301 C CA . VAL A 1 786 ? 22.465 22.084 -30.290 1.00 93.25 786 VAL A CA 1
ATOM 6302 C C . VAL A 1 786 ? 21.967 22.542 -28.907 1.00 93.25 786 VAL A C 1
ATOM 6304 O O . VAL A 1 786 ? 21.896 21.700 -28.011 1.00 93.25 786 VAL A O 1
ATOM 6307 N N . PRO A 1 787 ? 21.588 23.817 -28.683 1.00 94.31 787 PRO A N 1
ATOM 6308 C CA . PRO A 1 787 ? 21.189 24.278 -27.355 1.00 94.31 787 PRO A CA 1
ATOM 6309 C C . PRO A 1 787 ? 19.924 23.581 -26.849 1.00 94.31 787 PRO A C 1
ATOM 6311 O O . PRO A 1 787 ? 19.887 23.185 -25.687 1.00 94.31 787 PRO A O 1
ATOM 6314 N N . PHE A 1 788 ? 18.917 23.373 -27.702 1.00 94.75 788 PHE A N 1
ATOM 6315 C CA . PHE A 1 788 ? 17.671 22.724 -27.293 1.00 94.75 788 PHE A CA 1
ATOM 6316 C C . PHE A 1 788 ? 17.878 21.251 -26.912 1.00 94.75 788 PHE A C 1
ATOM 6318 O O . PHE A 1 788 ? 17.307 20.805 -25.919 1.00 94.75 788 PHE A O 1
ATOM 6325 N N . MET A 1 789 ? 18.752 20.517 -27.615 1.00 92.31 789 MET A N 1
ATOM 6326 C CA . MET A 1 789 ? 19.103 19.142 -27.245 1.00 92.31 789 MET A CA 1
ATOM 6327 C C . MET A 1 789 ? 19.834 19.089 -25.896 1.00 92.31 789 MET A C 1
ATOM 6329 O O . MET A 1 789 ? 19.453 18.310 -25.026 1.00 92.31 789 MET A O 1
ATOM 6333 N N . PHE A 1 790 ? 20.844 19.941 -25.675 1.00 92.75 790 PHE A N 1
ATOM 6334 C CA . PHE A 1 790 ? 21.580 19.964 -24.403 1.00 92.75 790 PHE A CA 1
ATOM 6335 C C . PHE A 1 790 ? 20.695 20.392 -23.223 1.00 92.75 790 PHE A C 1
ATOM 6337 O O . PHE A 1 790 ? 20.735 19.762 -22.166 1.00 92.75 790 PHE A O 1
ATOM 6344 N N . ILE A 1 791 ? 19.860 21.421 -23.402 1.00 93.25 791 ILE A N 1
ATOM 6345 C CA . ILE A 1 791 ? 18.905 21.863 -22.376 1.00 93.25 791 ILE A CA 1
ATOM 6346 C C . ILE A 1 791 ? 17.879 20.759 -22.100 1.00 93.25 791 ILE A C 1
ATOM 6348 O O . ILE A 1 791 ? 17.637 20.444 -20.935 1.00 93.25 791 ILE A O 1
ATOM 6352 N N . GLY A 1 792 ? 17.323 20.136 -23.143 1.00 90.50 792 GLY A N 1
ATOM 6353 C CA . GLY A 1 792 ? 16.346 19.052 -23.026 1.00 90.50 792 GLY A CA 1
ATOM 6354 C C . GLY A 1 792 ? 16.898 17.780 -22.373 1.00 90.50 792 GLY A C 1
ATOM 6355 O O . GLY A 1 792 ? 16.155 17.066 -21.709 1.00 90.50 792 GLY A O 1
ATOM 6356 N N . MET A 1 793 ? 18.201 17.504 -22.502 1.00 92.31 793 MET A N 1
ATOM 6357 C CA . MET A 1 793 ? 18.849 16.374 -21.822 1.00 92.31 793 MET A CA 1
ATOM 6358 C C . MET A 1 793 ? 19.022 16.594 -20.310 1.00 92.31 793 MET A C 1
ATOM 6360 O O . MET A 1 793 ? 19.024 15.622 -19.551 1.00 92.31 793 MET A O 1
ATOM 6364 N N . ILE A 1 794 ? 19.179 17.847 -19.868 1.00 93.38 794 ILE A N 1
ATOM 6365 C CA . ILE A 1 794 ? 19.490 18.190 -18.470 1.00 93.38 794 ILE A CA 1
ATOM 6366 C C . ILE A 1 794 ? 18.227 18.563 -17.684 1.00 93.38 794 ILE A C 1
ATOM 6368 O O . ILE A 1 794 ? 18.066 18.119 -16.544 1.00 93.38 794 ILE A O 1
ATOM 6372 N N . ARG A 1 795 ? 17.335 19.372 -18.269 1.00 94.06 795 ARG A N 1
ATOM 6373 C CA . ARG A 1 795 ? 16.102 19.838 -17.617 1.00 94.06 795 ARG A CA 1
ATOM 6374 C C . ARG A 1 795 ? 15.115 18.694 -17.409 1.00 94.06 795 ARG A C 1
ATOM 6376 O O . ARG A 1 795 ? 15.042 17.774 -18.219 1.00 94.06 795 ARG A O 1
ATOM 6383 N N . LYS A 1 796 ? 14.360 18.766 -16.310 1.00 92.19 796 LYS A N 1
ATOM 6384 C CA . LYS A 1 796 ? 13.302 17.806 -15.986 1.00 92.19 796 LYS A CA 1
ATOM 6385 C C . LYS A 1 796 ? 12.267 17.809 -17.110 1.00 92.19 796 LYS A C 1
ATOM 6387 O O . LYS A 1 796 ? 11.802 18.863 -17.524 1.00 92.19 796 LYS A O 1
ATOM 6392 N N . PHE A 1 797 ? 12.017 16.631 -17.663 1.00 88.12 797 PHE A N 1
ATOM 6393 C CA . PHE A 1 797 ? 11.208 16.437 -18.862 1.00 88.12 797 PHE A CA 1
ATOM 6394 C C . PHE A 1 797 ? 9.819 15.898 -18.510 1.00 88.12 797 PHE A C 1
ATOM 6396 O O . PHE A 1 797 ? 8.828 16.311 -19.108 1.00 88.12 797 PHE A O 1
ATOM 6403 N N . PHE A 1 798 ? 9.743 14.995 -17.533 1.00 90.69 798 PHE A N 1
ATOM 6404 C CA . PHE A 1 798 ? 8.504 14.354 -17.110 1.00 90.69 798 PHE A CA 1
ATOM 6405 C C . PHE A 1 798 ? 8.511 14.064 -15.609 1.00 90.69 798 PHE A C 1
ATOM 6407 O O . PHE A 1 798 ? 9.582 13.927 -15.003 1.00 90.69 798 PHE A O 1
ATOM 6414 N N . SER A 1 799 ? 7.319 13.942 -15.031 1.00 90.69 799 SER A N 1
ATOM 6415 C CA . SER A 1 799 ? 7.102 13.568 -13.637 1.00 90.69 799 SER A CA 1
ATOM 6416 C C . SER A 1 799 ? 6.175 12.359 -13.516 1.00 90.69 799 SER A C 1
ATOM 6418 O O . SER A 1 799 ? 5.275 12.170 -14.335 1.00 90.69 799 SER A O 1
ATOM 6420 N N . PHE A 1 800 ? 6.406 11.547 -12.486 1.00 88.06 800 PHE A N 1
ATOM 6421 C CA . PHE A 1 800 ? 5.456 10.557 -11.985 1.00 88.06 800 PHE A CA 1
ATOM 6422 C C . PHE A 1 800 ? 4.809 11.100 -10.715 1.00 88.06 800 PHE A C 1
ATOM 6424 O O . PHE A 1 800 ? 5.520 11.479 -9.783 1.00 88.06 800 PHE A O 1
ATOM 6431 N N . GLU A 1 801 ? 3.484 11.121 -10.680 1.00 88.38 801 GLU A N 1
ATOM 6432 C CA . GLU A 1 801 ? 2.683 11.550 -9.537 1.00 88.38 801 GLU A CA 1
ATOM 6433 C C . GLU A 1 801 ? 1.859 10.363 -9.041 1.00 88.38 801 GLU A C 1
ATOM 6435 O O . GLU A 1 801 ? 1.056 9.793 -9.782 1.00 88.38 801 GLU A O 1
ATOM 6440 N N . LEU A 1 802 ? 2.083 9.964 -7.790 1.00 86.81 802 LEU A N 1
ATOM 6441 C CA . LEU A 1 802 ? 1.273 8.950 -7.123 1.00 86.81 802 LEU A CA 1
ATOM 6442 C C . LEU A 1 802 ? -0.049 9.590 -6.700 1.00 86.81 802 LEU A C 1
ATOM 6444 O O . LEU A 1 802 ? -0.059 10.548 -5.926 1.00 86.81 802 LEU A O 1
ATOM 6448 N N . VAL A 1 803 ? -1.152 9.051 -7.213 1.00 87.38 803 VAL A N 1
ATOM 6449 C CA . VAL A 1 803 ? -2.521 9.533 -6.986 1.00 87.38 803 VAL A CA 1
ATOM 6450 C C . VAL A 1 803 ? -3.392 8.398 -6.428 1.00 87.38 803 VAL A C 1
ATOM 6452 O O . VAL A 1 803 ? -2.935 7.266 -6.243 1.00 87.38 803 VAL A O 1
ATOM 6455 N N . GLY A 1 804 ? -4.636 8.701 -6.068 1.00 87.12 804 GLY A N 1
ATOM 6456 C CA . GLY A 1 804 ? -5.503 7.789 -5.322 1.00 87.12 804 GLY A CA 1
ATOM 6457 C C . GLY A 1 804 ? -5.185 7.752 -3.824 1.00 87.12 804 GLY A C 1
ATOM 6458 O O . GLY A 1 804 ? -4.495 8.630 -3.295 1.00 87.12 804 GLY A O 1
ATOM 6459 N N . LEU A 1 805 ? -5.698 6.736 -3.123 1.00 86.56 805 LEU A N 1
ATOM 6460 C CA . LEU A 1 805 ? -5.549 6.619 -1.664 1.00 86.56 805 LEU A CA 1
ATOM 6461 C C . LEU A 1 805 ? -4.076 6.555 -1.239 1.00 86.56 805 LEU A C 1
ATOM 6463 O O . LEU A 1 805 ? -3.688 7.179 -0.256 1.00 86.56 805 LEU A O 1
ATOM 6467 N N . THR A 1 806 ? -3.245 5.853 -2.012 1.00 84.69 806 THR A N 1
ATOM 6468 C CA . THR A 1 806 ? -1.795 5.780 -1.778 1.00 84.69 806 THR A CA 1
ATOM 6469 C C . THR A 1 806 ? -1.133 7.157 -1.886 1.00 84.69 806 THR A C 1
ATOM 6471 O O . THR A 1 806 ? -0.340 7.528 -1.023 1.00 84.69 806 THR A O 1
ATOM 6474 N N . GLY A 1 807 ? -1.479 7.941 -2.914 1.00 87.38 807 GLY A N 1
ATOM 6475 C CA . GLY A 1 807 ? -0.969 9.304 -3.091 1.00 87.38 807 GLY A CA 1
ATOM 6476 C C . GLY A 1 807 ? -1.372 10.236 -1.948 1.00 87.38 807 GLY A C 1
ATOM 6477 O O . GLY A 1 807 ? -0.536 10.966 -1.411 1.00 87.38 807 GLY A O 1
ATOM 6478 N N . TRP A 1 808 ? -2.635 10.149 -1.523 1.00 89.06 808 TRP A N 1
ATOM 6479 C CA . TRP A 1 808 ? -3.145 10.867 -0.355 1.00 89.06 808 TRP A CA 1
ATOM 6480 C C . TRP A 1 808 ? -2.403 10.473 0.930 1.00 89.06 808 TRP A C 1
ATOM 6482 O O . TRP A 1 808 ? -1.920 11.344 1.649 1.00 89.06 808 TRP A O 1
ATOM 6492 N N . ALA A 1 809 ? -2.222 9.173 1.181 1.00 86.31 809 ALA A N 1
ATOM 6493 C CA . ALA A 1 809 ? -1.539 8.682 2.374 1.00 86.31 809 ALA A CA 1
ATOM 6494 C C . ALA A 1 809 ? -0.071 9.131 2.433 1.00 86.31 809 ALA A C 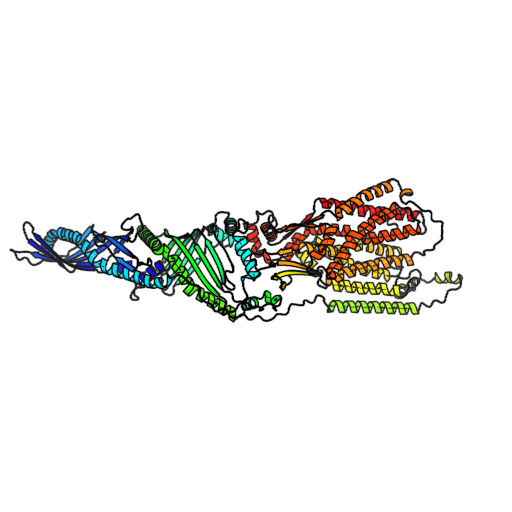1
ATOM 6496 O O . ALA A 1 809 ? 0.400 9.574 3.479 1.00 86.31 809 ALA A O 1
ATOM 6497 N N . LEU A 1 810 ? 0.651 9.078 1.307 1.00 86.38 810 LEU A N 1
ATOM 6498 C CA . LEU A 1 810 ? 2.025 9.581 1.225 1.00 86.38 810 LEU A CA 1
ATOM 6499 C C . LEU A 1 810 ? 2.090 11.087 1.494 1.00 86.38 810 LEU A C 1
ATOM 6501 O O . LEU A 1 810 ? 2.960 11.528 2.243 1.00 86.38 810 LEU A O 1
ATOM 6505 N N . LYS A 1 811 ? 1.150 11.867 0.945 1.00 88.06 811 LYS A N 1
ATOM 6506 C CA . LYS A 1 811 ? 1.037 13.307 1.215 1.00 88.06 811 LYS A CA 1
ATOM 6507 C C . LYS A 1 811 ? 0.773 13.577 2.701 1.00 88.06 811 LYS A C 1
ATOM 6509 O O . LYS A 1 811 ? 1.464 14.407 3.288 1.00 88.06 811 LYS A O 1
ATOM 6514 N N . ALA A 1 812 ? -0.163 12.853 3.314 1.00 84.81 812 ALA A N 1
ATOM 6515 C CA . ALA A 1 812 ? -0.506 12.984 4.729 1.00 84.81 812 ALA A CA 1
ATOM 6516 C C . ALA A 1 812 ? 0.664 12.597 5.659 1.00 84.81 812 ALA A C 1
ATOM 6518 O O . ALA A 1 812 ? 0.866 13.233 6.691 1.00 84.81 812 ALA A O 1
ATOM 6519 N N . MET A 1 813 ? 1.490 11.622 5.263 1.00 83.00 813 MET A N 1
ATOM 6520 C CA . MET A 1 813 ? 2.720 11.237 5.972 1.00 83.00 813 MET A CA 1
ATOM 6521 C C . MET A 1 813 ? 3.950 12.097 5.615 1.00 83.00 813 MET A C 1
ATOM 6523 O O . MET A 1 813 ? 5.043 11.814 6.094 1.00 83.00 813 MET A O 1
ATOM 6527 N N . GLN A 1 814 ? 3.801 13.138 4.784 1.00 84.94 814 GLN A N 1
ATOM 6528 C CA . GLN A 1 814 ? 4.889 14.015 4.318 1.00 84.94 814 GLN A CA 1
ATOM 6529 C C . GLN A 1 814 ? 5.991 13.306 3.498 1.00 84.94 814 GLN A C 1
ATOM 6531 O O . GLN A 1 814 ? 7.128 13.777 3.430 1.00 84.94 814 GLN A O 1
ATOM 6536 N N . TYR A 1 815 ? 5.657 12.203 2.822 1.00 84.44 815 TYR A N 1
ATOM 6537 C CA . TYR A 1 815 ? 6.546 11.517 1.881 1.00 84.44 815 TYR A CA 1
ATOM 6538 C C . TYR A 1 815 ? 6.456 12.115 0.465 1.00 84.44 815 TYR A C 1
ATOM 6540 O O . TYR A 1 815 ? 5.400 12.603 0.048 1.00 84.44 815 TYR A O 1
ATOM 6548 N N . PRO A 1 816 ? 7.548 12.062 -0.325 1.00 83.88 816 PRO A N 1
ATOM 6549 C CA . PRO A 1 816 ? 7.541 12.540 -1.703 1.00 83.88 816 PRO A CA 1
ATOM 6550 C C . PRO A 1 816 ? 6.655 11.649 -2.586 1.00 83.88 816 PRO A C 1
ATOM 6552 O O . PRO A 1 816 ? 6.999 10.506 -2.883 1.00 83.88 816 PRO A O 1
ATOM 6555 N N . TYR A 1 817 ? 5.531 12.201 -3.044 1.00 85.38 817 TYR A N 1
ATOM 6556 C CA . TYR A 1 817 ? 4.586 11.537 -3.953 1.00 85.38 817 TYR A CA 1
ATOM 6557 C C . TYR A 1 817 ? 4.766 11.952 -5.428 1.00 85.38 817 TYR A C 1
ATOM 6559 O O . TYR A 1 817 ? 4.156 11.352 -6.310 1.00 85.38 817 TYR A O 1
ATOM 6567 N N . ILE A 1 818 ? 5.631 12.940 -5.706 1.00 88.38 818 ILE A N 1
ATOM 6568 C CA . ILE A 1 818 ? 5.988 13.418 -7.053 1.00 88.38 818 ILE A CA 1
ATOM 6569 C C . ILE A 1 818 ? 7.477 13.156 -7.310 1.00 88.38 818 ILE A C 1
ATOM 6571 O O . ILE A 1 818 ? 8.323 13.525 -6.492 1.00 88.38 818 ILE A O 1
ATOM 6575 N N . LYS A 1 819 ? 7.815 12.549 -8.453 1.00 87.69 819 LYS A N 1
ATOM 6576 C CA . LYS A 1 819 ? 9.200 12.263 -8.867 1.00 87.69 819 LYS A CA 1
ATOM 6577 C C . LYS A 1 819 ? 9.477 12.779 -10.274 1.00 87.69 819 LYS A C 1
ATOM 6579 O O . LYS A 1 819 ? 8.811 12.371 -11.217 1.00 87.69 819 LYS A O 1
ATOM 6584 N N . GLU A 1 820 ? 10.492 13.627 -10.430 1.00 91.19 820 GLU A N 1
ATOM 6585 C CA . GLU A 1 820 ? 10.815 14.291 -11.702 1.00 91.19 820 GLU A CA 1
ATOM 6586 C C . GLU A 1 820 ? 12.121 13.795 -12.334 1.00 91.19 820 GLU A C 1
ATOM 6588 O O . GLU A 1 820 ? 13.181 13.755 -11.691 1.00 91.19 820 GLU A O 1
ATOM 6593 N N . TYR A 1 821 ? 12.094 13.545 -13.645 1.00 91.81 821 TYR A N 1
ATOM 6594 C CA . TYR A 1 821 ? 13.213 12.956 -14.378 1.00 91.81 821 TYR A CA 1
ATOM 6595 C C . TYR A 1 821 ? 13.555 13.703 -15.678 1.00 91.81 821 TYR A C 1
ATOM 6597 O O . TYR A 1 821 ? 12.695 14.202 -16.399 1.00 91.81 821 TYR A O 1
ATOM 6605 N N . SER A 1 822 ? 14.851 13.769 -15.989 1.00 93.56 822 SER A N 1
ATOM 6606 C CA . SER A 1 822 ? 15.433 14.141 -17.287 1.00 93.56 822 SER A CA 1
ATOM 6607 C C . SER A 1 822 ? 16.209 12.950 -17.861 1.00 93.56 822 SER A C 1
ATOM 6609 O O . SER A 1 822 ? 16.556 12.060 -17.086 1.00 93.56 822 SER A O 1
ATOM 6611 N N . PRO A 1 823 ? 16.543 12.897 -19.166 1.00 93.19 823 PRO A N 1
ATOM 6612 C CA . PRO A 1 823 ? 17.338 11.797 -19.728 1.00 93.19 823 PRO A CA 1
ATOM 6613 C C . PRO A 1 823 ? 18.642 11.529 -18.962 1.00 93.19 823 PRO A C 1
ATOM 6615 O O . PRO A 1 823 ? 18.984 10.380 -18.686 1.00 93.19 823 PRO A O 1
ATOM 6618 N N . VAL A 1 824 ? 19.355 12.590 -18.568 1.00 94.62 824 VAL A N 1
ATOM 6619 C CA . VAL A 1 824 ? 20.600 12.467 -17.797 1.00 94.62 824 VAL A CA 1
ATOM 6620 C C . VAL A 1 824 ? 20.326 12.023 -16.363 1.00 94.62 824 VAL A C 1
ATOM 6622 O O . VAL A 1 824 ? 21.021 11.135 -15.872 1.00 94.62 824 VAL A O 1
ATOM 6625 N N . SER A 1 825 ? 19.316 12.585 -15.684 1.00 92.75 825 SER A N 1
ATOM 6626 C CA . SER A 1 825 ? 19.015 12.141 -14.320 1.00 92.75 825 SER A CA 1
ATOM 6627 C C . SER A 1 825 ? 18.530 10.692 -14.301 1.00 92.75 825 SER A C 1
ATOM 6629 O O . SER A 1 825 ? 18.928 9.954 -13.413 1.00 92.75 825 SER A O 1
ATOM 6631 N N . LEU A 1 826 ? 17.760 10.269 -15.312 1.00 92.12 826 LEU A N 1
ATOM 6632 C CA . LEU A 1 826 ? 17.319 8.886 -15.509 1.00 92.12 826 LEU A CA 1
ATOM 6633 C C . LEU A 1 826 ? 18.509 7.929 -15.557 1.00 92.12 826 LEU A C 1
ATOM 6635 O O . LEU A 1 826 ? 18.535 6.932 -14.848 1.00 92.12 826 LEU A O 1
ATOM 6639 N N . PHE A 1 827 ? 19.513 8.254 -16.376 1.00 93.75 827 PHE A N 1
ATOM 6640 C CA . PHE A 1 827 ? 20.720 7.444 -16.513 1.00 93.75 827 PHE A CA 1
ATOM 6641 C C . PHE A 1 827 ? 21.470 7.307 -15.184 1.00 93.75 827 PHE A C 1
ATOM 6643 O O . PHE A 1 827 ? 21.973 6.226 -14.879 1.00 93.75 827 PHE A O 1
ATOM 6650 N N . LEU A 1 828 ? 21.550 8.383 -14.399 1.00 92.81 828 LEU A N 1
ATOM 6651 C CA . LEU A 1 828 ? 22.279 8.388 -13.132 1.00 92.81 828 LEU A CA 1
ATOM 6652 C C . LEU A 1 828 ? 21.531 7.640 -12.023 1.00 92.81 828 LEU A C 1
ATOM 6654 O O . LEU A 1 828 ? 22.171 6.875 -11.309 1.00 92.81 828 LEU A O 1
ATOM 6658 N N . THR A 1 829 ? 20.211 7.814 -11.910 1.00 90.50 829 THR A N 1
ATOM 6659 C CA . THR A 1 829 ? 19.410 7.238 -10.814 1.00 90.50 829 THR A CA 1
ATOM 6660 C C . THR A 1 829 ? 18.848 5.851 -11.122 1.00 90.50 829 THR A C 1
ATOM 6662 O O . THR A 1 829 ? 18.399 5.169 -10.209 1.00 90.50 829 THR A O 1
ATOM 6665 N N . MET A 1 830 ? 18.871 5.388 -12.380 1.00 90.38 830 MET A N 1
ATOM 6666 C CA . MET A 1 830 ? 18.343 4.068 -12.767 1.00 90.38 830 MET A CA 1
ATOM 6667 C C . MET A 1 830 ? 18.825 2.908 -11.869 1.00 90.38 830 MET A C 1
ATOM 6669 O O . MET A 1 830 ? 17.987 2.086 -11.499 1.00 90.38 830 MET A O 1
ATOM 6673 N N . PRO A 1 831 ? 20.115 2.804 -11.483 1.00 90.56 831 PRO A N 1
ATOM 6674 C CA . PRO A 1 831 ? 20.574 1.735 -10.595 1.00 90.56 831 PRO A CA 1
ATOM 6675 C C . PRO A 1 831 ? 19.979 1.805 -9.190 1.00 90.56 831 PRO A C 1
ATOM 6677 O O . PRO A 1 831 ? 19.739 0.758 -8.599 1.00 90.56 831 PRO A O 1
ATOM 6680 N N . ASP A 1 832 ? 19.721 3.010 -8.679 1.00 88.00 832 ASP A N 1
ATOM 6681 C CA . ASP A 1 832 ? 19.174 3.228 -7.334 1.00 88.00 832 ASP A CA 1
ATOM 6682 C C . ASP A 1 832 ? 17.708 2.774 -7.244 1.00 88.00 832 ASP A C 1
ATOM 6684 O O . ASP A 1 832 ? 17.197 2.499 -6.160 1.00 88.00 832 ASP A O 1
ATOM 6688 N N . HIS A 1 833 ? 17.045 2.639 -8.399 1.00 86.56 833 HIS A N 1
ATOM 6689 C CA . HIS A 1 833 ? 15.678 2.141 -8.527 1.00 86.56 833 HIS A CA 1
ATOM 6690 C C . HIS A 1 833 ? 15.580 0.624 -8.764 1.00 86.56 833 HIS A C 1
ATOM 6692 O O . HIS A 1 833 ? 14.479 0.101 -8.936 1.00 86.56 833 HIS A O 1
ATOM 6698 N N . ALA A 1 834 ? 16.698 -0.107 -8.685 1.00 85.62 834 ALA A N 1
ATOM 6699 C CA . ALA A 1 834 ? 16.712 -1.567 -8.669 1.00 85.62 834 ALA A CA 1
ATOM 6700 C C . ALA A 1 834 ? 17.218 -2.139 -7.335 1.00 85.62 834 ALA A C 1
ATOM 6702 O O . ALA A 1 834 ? 18.171 -1.630 -6.755 1.00 85.62 834 ALA A O 1
ATOM 6703 N N . GLU A 1 835 ? 16.654 -3.274 -6.907 1.00 81.38 835 GLU A N 1
ATOM 6704 C CA . GLU A 1 835 ? 17.023 -3.943 -5.646 1.00 81.38 835 GLU A CA 1
ATOM 6705 C C . GLU A 1 835 ? 18.521 -4.273 -5.568 1.00 81.38 835 GLU A C 1
ATOM 6707 O O . GLU A 1 835 ? 19.155 -4.161 -4.521 1.00 81.38 835 GLU A O 1
ATOM 6712 N N . LYS A 1 836 ? 19.102 -4.691 -6.699 1.00 83.44 836 LYS A N 1
ATOM 6713 C CA . LYS A 1 836 ? 20.536 -4.965 -6.845 1.00 83.44 836 LYS A CA 1
ATOM 6714 C C . LYS A 1 836 ? 21.123 -3.986 -7.867 1.00 83.44 836 LYS A C 1
ATOM 6716 O O . LYS A 1 836 ? 21.246 -4.358 -9.039 1.00 83.44 836 LYS A O 1
ATOM 6721 N N . PRO A 1 837 ? 21.552 -2.776 -7.450 1.00 85.31 837 PRO A N 1
ATOM 6722 C CA . PRO A 1 837 ? 22.021 -1.724 -8.362 1.00 85.31 837 PRO A CA 1
ATOM 6723 C C . PRO A 1 837 ? 23.171 -2.163 -9.278 1.00 85.31 837 PRO A C 1
ATOM 6725 O O . PRO A 1 837 ? 23.310 -1.704 -10.408 1.00 85.31 837 PRO A O 1
ATOM 6728 N N . ASN A 1 838 ? 24.013 -3.078 -8.787 1.00 86.81 838 ASN A N 1
ATOM 6729 C CA . ASN A 1 838 ? 25.205 -3.568 -9.480 1.00 86.81 838 ASN A CA 1
ATOM 6730 C C . ASN A 1 838 ? 25.008 -4.903 -10.205 1.00 86.81 838 ASN A C 1
ATOM 6732 O O . ASN A 1 838 ? 25.987 -5.477 -10.681 1.00 86.81 838 ASN A O 1
ATOM 6736 N N . CYS A 1 839 ? 23.781 -5.425 -10.296 1.00 85.06 839 CYS A N 1
ATOM 6737 C CA . CYS A 1 839 ? 23.561 -6.636 -11.079 1.00 85.06 839 CYS A CA 1
ATOM 6738 C C . CYS A 1 839 ? 23.826 -6.379 -12.571 1.00 85.06 839 CYS A C 1
ATOM 6740 O O . CYS A 1 839 ? 23.652 -5.263 -13.076 1.00 85.06 839 CYS A O 1
ATOM 6742 N N . PHE A 1 840 ? 24.248 -7.434 -13.276 1.00 85.94 840 PHE A N 1
ATOM 6743 C CA . PHE A 1 840 ? 24.606 -7.358 -14.691 1.00 85.94 840 PHE A CA 1
ATOM 6744 C C . PHE A 1 840 ? 23.487 -6.727 -15.523 1.00 85.94 840 PHE A C 1
ATOM 6746 O O . PHE A 1 840 ? 23.747 -5.784 -16.260 1.00 85.94 840 PHE A O 1
ATOM 6753 N N . THR A 1 841 ? 22.241 -7.172 -15.340 1.00 85.62 841 THR A N 1
ATOM 6754 C CA . THR A 1 841 ? 21.067 -6.676 -16.069 1.00 85.62 841 THR A CA 1
ATOM 6755 C C . THR A 1 841 ? 20.897 -5.160 -15.991 1.00 85.62 841 THR A C 1
ATOM 6757 O O . THR A 1 841 ? 20.694 -4.501 -17.014 1.00 85.62 841 THR A O 1
ATOM 6760 N N . ILE A 1 842 ? 20.977 -4.599 -14.783 1.00 90.00 842 ILE A N 1
ATOM 6761 C CA . ILE A 1 842 ? 20.720 -3.177 -14.541 1.00 90.00 842 ILE A CA 1
ATOM 6762 C C . ILE A 1 842 ? 21.871 -2.330 -15.069 1.00 90.00 842 ILE A C 1
ATOM 6764 O O . ILE A 1 842 ? 21.633 -1.391 -15.825 1.00 90.00 842 ILE A O 1
ATOM 6768 N N . ARG A 1 843 ? 23.121 -2.699 -14.764 1.00 91.44 843 ARG A N 1
ATOM 6769 C CA . ARG A 1 843 ? 24.299 -1.977 -15.273 1.00 91.44 843 ARG A CA 1
ATOM 6770 C C . ARG A 1 843 ? 24.413 -2.064 -16.790 1.00 91.44 843 ARG A C 1
ATOM 6772 O O . ARG A 1 843 ? 24.714 -1.065 -17.437 1.00 91.44 843 ARG A O 1
ATOM 6779 N N . TYR A 1 844 ? 24.114 -3.223 -17.369 1.00 91.62 844 TYR A N 1
ATOM 6780 C CA . TYR A 1 844 ? 24.050 -3.398 -18.815 1.00 91.62 844 TYR A CA 1
ATOM 6781 C C . TYR A 1 844 ? 22.992 -2.482 -19.436 1.00 91.62 844 TYR A C 1
ATOM 6783 O O . TYR A 1 844 ? 23.308 -1.718 -20.345 1.00 91.62 844 TYR A O 1
ATOM 6791 N N . SER A 1 845 ? 21.771 -2.473 -18.894 1.00 91.56 845 SER A N 1
ATOM 6792 C CA . SER A 1 845 ? 20.696 -1.598 -19.380 1.00 91.56 845 SER A CA 1
ATOM 6793 C C . SER A 1 845 ? 21.038 -0.115 -19.234 1.00 91.56 845 SER A C 1
ATOM 6795 O O . SER A 1 845 ? 20.781 0.658 -20.152 1.00 91.56 845 SER A O 1
ATOM 6797 N N . GLN A 1 846 ? 21.675 0.275 -18.126 1.00 94.06 846 GLN A N 1
ATOM 6798 C CA . GLN A 1 846 ? 22.149 1.637 -17.882 1.00 94.06 846 GLN A CA 1
ATOM 6799 C C . GLN A 1 846 ? 23.171 2.070 -18.945 1.00 94.06 846 GLN A C 1
ATOM 6801 O O . GLN A 1 846 ? 23.040 3.149 -19.524 1.00 94.06 846 GLN A O 1
ATOM 6806 N N . ILE A 1 847 ? 24.169 1.226 -19.237 1.00 94.56 847 ILE A N 1
ATOM 6807 C CA . ILE A 1 847 ? 25.191 1.499 -20.260 1.00 94.56 847 ILE A CA 1
ATOM 6808 C C . ILE A 1 847 ? 24.544 1.629 -21.640 1.00 94.56 847 ILE A C 1
ATOM 6810 O O . ILE A 1 847 ? 24.833 2.585 -22.359 1.00 94.56 847 ILE A O 1
ATOM 6814 N N . VAL A 1 848 ? 23.658 0.696 -22.002 1.00 93.94 848 VAL A N 1
ATOM 6815 C CA . VAL A 1 848 ? 22.947 0.718 -23.287 1.00 93.94 848 VAL A CA 1
ATOM 6816 C C . VAL A 1 848 ? 22.115 1.993 -23.408 1.00 93.94 848 VAL A C 1
ATOM 6818 O O . VAL A 1 848 ? 22.261 2.707 -24.397 1.00 93.94 848 VAL A O 1
ATOM 6821 N N . PHE A 1 849 ? 21.324 2.333 -22.385 1.00 95.06 849 PHE A N 1
ATOM 6822 C CA . PHE A 1 849 ? 20.515 3.552 -22.339 1.00 95.06 849 PHE A CA 1
ATOM 6823 C C . PHE A 1 849 ? 21.369 4.814 -22.513 1.00 95.06 849 PHE A C 1
ATOM 6825 O O . PHE A 1 849 ? 21.052 5.655 -23.358 1.00 95.06 849 PHE A O 1
ATOM 6832 N N . GLY A 1 850 ? 22.465 4.936 -21.757 1.00 95.50 850 GLY A N 1
ATOM 6833 C CA . GLY A 1 850 ? 23.382 6.072 -21.847 1.00 95.50 850 GLY A CA 1
ATOM 6834 C C . GLY A 1 850 ? 24.045 6.179 -23.222 1.00 95.50 850 GLY A C 1
ATOM 6835 O O . GLY A 1 850 ? 24.161 7.275 -23.771 1.00 95.50 850 GLY A O 1
ATOM 6836 N N . LEU A 1 851 ? 24.415 5.046 -23.825 1.00 95.12 851 LEU A N 1
ATOM 6837 C CA . LEU A 1 851 ? 25.029 5.006 -25.149 1.00 95.12 851 LEU A CA 1
ATOM 6838 C C . LEU A 1 851 ? 24.059 5.471 -26.243 1.00 95.12 851 LEU A C 1
ATOM 6840 O O . LEU A 1 851 ? 24.425 6.339 -27.032 1.00 95.12 851 LEU A O 1
ATOM 6844 N N . ILE A 1 852 ? 22.833 4.943 -26.282 1.00 94.81 852 ILE A N 1
ATOM 6845 C CA . ILE A 1 852 ? 21.883 5.214 -27.378 1.00 94.81 852 ILE A CA 1
ATOM 6846 C C . ILE A 1 852 ? 21.092 6.521 -27.200 1.00 94.81 852 ILE A C 1
ATOM 6848 O O . ILE A 1 852 ? 20.711 7.151 -28.186 1.00 94.81 852 ILE A O 1
ATOM 6852 N N . THR A 1 853 ? 20.850 6.952 -25.957 1.00 94.88 853 THR A N 1
ATOM 6853 C CA . THR A 1 853 ? 19.979 8.105 -25.645 1.00 94.88 853 THR A CA 1
ATOM 6854 C C . THR A 1 853 ? 20.770 9.378 -25.357 1.00 94.88 853 THR A C 1
ATOM 6856 O O . THR A 1 853 ? 20.261 10.469 -25.586 1.00 94.88 853 THR A O 1
ATOM 6859 N N . ILE A 1 854 ? 22.015 9.272 -24.876 1.00 94.88 854 ILE A N 1
ATOM 6860 C CA . ILE A 1 854 ? 22.833 10.437 -24.493 1.00 94.88 854 ILE A CA 1
ATOM 6861 C C . ILE A 1 854 ? 24.058 10.555 -25.404 1.00 94.88 854 ILE A C 1
ATOM 6863 O O . ILE A 1 854 ? 24.216 11.558 -26.099 1.00 94.88 854 ILE A O 1
ATOM 6867 N N . ALA A 1 855 ? 24.913 9.530 -25.453 1.00 95.62 855 ALA A N 1
ATOM 6868 C CA . ALA A 1 855 ? 26.182 9.613 -26.175 1.00 95.62 855 ALA A CA 1
ATOM 6869 C C . ALA A 1 855 ? 25.995 9.665 -27.702 1.00 95.62 855 ALA A C 1
ATOM 6871 O O . ALA A 1 855 ? 26.541 10.557 -28.352 1.00 95.62 855 ALA A O 1
ATOM 6872 N N . ALA A 1 856 ? 25.212 8.752 -28.286 1.00 94.56 856 ALA A N 1
ATOM 6873 C CA . ALA A 1 856 ? 25.021 8.673 -29.734 1.00 94.56 856 ALA A CA 1
ATOM 6874 C C . ALA A 1 856 ? 24.395 9.946 -30.344 1.00 94.56 856 ALA A C 1
ATOM 6876 O O . ALA A 1 856 ? 24.948 10.433 -31.331 1.00 94.56 856 ALA A O 1
ATOM 6877 N N . PRO A 1 857 ? 23.335 10.563 -29.777 1.00 95.06 857 PRO A N 1
ATOM 6878 C CA . PRO A 1 857 ? 22.784 11.812 -30.311 1.00 95.06 857 PRO A CA 1
ATOM 6879 C C . PRO A 1 857 ? 23.769 12.985 -30.251 1.00 95.06 857 PRO A C 1
ATOM 6881 O O . PRO A 1 857 ? 23.870 13.746 -31.215 1.00 95.06 857 PRO A O 1
ATOM 6884 N N . VAL A 1 858 ? 24.538 13.110 -29.160 1.00 94.81 858 VAL A N 1
ATOM 6885 C CA . VAL A 1 858 ? 25.557 14.164 -29.005 1.00 94.81 858 VAL A CA 1
ATOM 6886 C C . VAL A 1 858 ? 26.701 13.965 -30.000 1.00 94.81 858 VAL A C 1
ATOM 6888 O O . VAL A 1 858 ? 27.067 14.897 -30.717 1.00 94.81 858 VAL A O 1
ATOM 6891 N N . LEU A 1 859 ? 27.232 12.743 -30.106 1.00 95.62 859 LEU A N 1
ATOM 6892 C CA . LEU A 1 859 ? 28.273 12.405 -31.079 1.00 95.62 859 LEU A CA 1
ATOM 6893 C C . LEU A 1 859 ? 27.789 12.611 -32.515 1.00 95.62 859 LEU A C 1
ATOM 6895 O O . LEU A 1 859 ? 28.544 13.099 -33.357 1.00 95.62 859 LEU A O 1
ATOM 6899 N N . HIS A 1 860 ? 26.531 12.281 -32.797 1.00 95.44 860 HIS A N 1
ATOM 6900 C CA . HIS A 1 860 ? 25.925 12.497 -34.100 1.00 95.44 860 HIS A CA 1
ATOM 6901 C C . HIS A 1 860 ? 25.791 13.995 -34.424 1.00 95.44 860 HIS A C 1
ATOM 6903 O O . HIS A 1 860 ? 26.177 14.405 -35.515 1.00 95.44 860 HIS A O 1
ATOM 6909 N N . LEU A 1 861 ? 25.340 14.833 -33.481 1.00 94.12 861 LEU A N 1
ATOM 6910 C CA . LEU A 1 861 ? 25.286 16.294 -33.651 1.00 94.12 861 LEU A CA 1
ATOM 6911 C C . LEU A 1 861 ? 26.668 16.899 -33.933 1.00 94.12 861 LEU A C 1
ATOM 6913 O O . LEU A 1 861 ? 26.818 17.672 -34.880 1.00 94.12 861 LEU A O 1
ATOM 6917 N N . ILE A 1 862 ? 27.686 16.506 -33.161 1.00 94.38 862 ILE A N 1
ATOM 6918 C CA . ILE A 1 862 ? 29.074 16.942 -33.382 1.00 94.38 862 ILE A CA 1
ATOM 6919 C C . ILE A 1 862 ? 29.551 16.500 -34.770 1.00 94.38 862 ILE A C 1
ATOM 6921 O O . ILE A 1 862 ? 30.150 17.286 -35.505 1.00 94.38 862 ILE A O 1
ATOM 6925 N N . SER A 1 863 ? 29.244 15.262 -35.164 1.00 93.50 863 SER A N 1
ATOM 6926 C CA . SER A 1 863 ? 29.644 14.718 -36.463 1.00 93.50 863 SER A CA 1
ATOM 6927 C C . SER A 1 863 ? 28.950 15.421 -37.632 1.00 93.50 863 SER A C 1
ATOM 6929 O O . SER A 1 863 ? 29.591 15.665 -38.648 1.00 93.50 863 SER A O 1
ATOM 6931 N N . LEU A 1 864 ? 27.683 15.825 -37.491 1.00 91.94 864 LEU A N 1
ATOM 6932 C CA . LEU A 1 864 ? 26.989 16.656 -38.483 1.00 91.94 864 LEU A CA 1
ATOM 6933 C C . LEU A 1 864 ? 27.652 18.032 -38.630 1.00 91.94 864 LEU A C 1
ATOM 6935 O O . LEU A 1 864 ? 27.851 18.499 -39.752 1.00 91.94 864 LEU A O 1
ATOM 6939 N N . GLY A 1 865 ? 28.053 18.651 -37.515 1.00 89.88 865 GLY A N 1
ATOM 6940 C CA . GLY A 1 865 ? 28.801 19.909 -37.526 1.00 89.88 865 GLY A CA 1
ATOM 6941 C C . GLY A 1 865 ? 30.152 19.771 -38.232 1.00 89.88 865 GLY A C 1
ATOM 6942 O O . GLY A 1 865 ? 30.477 20.567 -39.111 1.00 89.88 865 GLY A O 1
ATOM 6943 N N . ILE A 1 866 ? 30.910 18.718 -37.912 1.00 90.94 866 ILE A N 1
ATOM 6944 C CA . ILE A 1 866 ? 32.188 18.404 -38.566 1.00 90.94 866 ILE A CA 1
ATOM 6945 C C . ILE A 1 866 ? 31.988 18.171 -40.069 1.00 90.94 866 ILE A C 1
ATOM 6947 O O . ILE A 1 866 ? 32.727 18.729 -40.875 1.00 90.94 866 ILE A O 1
ATOM 6951 N N . LEU A 1 867 ? 30.982 17.381 -40.453 1.00 87.75 867 LEU A N 1
ATOM 6952 C CA . LEU A 1 867 ? 30.704 17.062 -41.852 1.00 87.75 867 LEU A CA 1
ATOM 6953 C C . LEU A 1 867 ? 30.369 18.326 -42.658 1.00 87.75 867 LEU A C 1
ATOM 6955 O O . LEU A 1 867 ? 30.817 18.451 -43.792 1.00 87.75 867 LEU A O 1
ATOM 6959 N N . TRP A 1 868 ? 29.602 19.260 -42.091 1.00 86.81 868 TRP A N 1
ATOM 6960 C CA . TRP A 1 868 ? 29.132 20.444 -42.816 1.00 86.81 868 TRP A CA 1
ATOM 6961 C C . TRP A 1 868 ? 30.116 21.625 -42.800 1.00 86.81 868 TRP A C 1
ATOM 6963 O O . TRP A 1 868 ? 30.250 22.318 -43.812 1.00 86.81 868 TRP A O 1
ATOM 6973 N N . PHE A 1 869 ? 30.799 21.865 -41.674 1.00 84.88 869 PHE A N 1
ATOM 6974 C CA . PHE A 1 869 ? 31.637 23.053 -41.456 1.00 84.88 869 PHE A CA 1
ATOM 6975 C C . PHE A 1 869 ? 33.144 22.813 -41.588 1.00 84.88 869 PHE A C 1
ATOM 6977 O O . PHE A 1 869 ? 33.891 23.787 -41.603 1.00 84.88 869 PHE A O 1
ATOM 6984 N N . ILE A 1 870 ? 33.628 21.569 -41.672 1.00 85.75 870 ILE A N 1
ATOM 6985 C CA . ILE A 1 870 ? 35.065 21.289 -41.825 1.00 85.75 870 ILE A CA 1
ATOM 6986 C C . ILE A 1 870 ? 35.342 20.807 -43.256 1.00 85.75 870 ILE A C 1
ATOM 6988 O O . ILE A 1 870 ? 34.728 19.838 -43.703 1.00 85.75 870 ILE A O 1
ATOM 6992 N N . PRO A 1 871 ? 36.267 21.446 -44.004 1.00 79.81 871 PRO A N 1
ATOM 6993 C CA . PRO A 1 871 ? 36.616 20.993 -45.345 1.00 79.81 871 PRO A CA 1
ATOM 6994 C C . PRO A 1 871 ? 37.312 19.628 -45.288 1.00 79.81 871 PRO A C 1
ATOM 6996 O O . PRO A 1 871 ? 38.282 19.434 -44.554 1.00 79.81 871 PRO A O 1
ATOM 6999 N N . MET A 1 872 ? 36.837 18.684 -46.099 1.00 78.50 872 MET A N 1
ATOM 7000 C CA . MET A 1 872 ? 37.384 17.330 -46.185 1.00 78.50 872 MET A CA 1
ATOM 7001 C C . MET A 1 872 ? 37.755 16.961 -47.623 1.00 78.50 872 MET A C 1
ATOM 7003 O O . MET A 1 872 ? 37.286 17.555 -48.594 1.00 78.50 872 MET A O 1
ATOM 7007 N N . ILE A 1 873 ? 38.630 15.963 -47.735 1.00 80.69 873 ILE A N 1
ATOM 7008 C CA . ILE A 1 873 ? 38.985 15.276 -48.983 1.00 80.69 873 ILE A CA 1
ATOM 7009 C C . ILE A 1 873 ? 37.828 14.336 -49.351 1.00 80.69 873 ILE A C 1
ATOM 7011 O O . ILE A 1 873 ? 37.331 13.639 -48.463 1.00 80.69 873 ILE A O 1
ATOM 7015 N N . SER A 1 874 ? 37.452 14.252 -50.631 1.00 71.50 874 SER A N 1
ATOM 7016 C CA . SER A 1 874 ? 36.316 13.456 -51.138 1.00 71.50 874 SER A CA 1
ATOM 7017 C C . SER A 1 874 ? 36.268 12.026 -50.578 1.00 71.50 874 SER A C 1
ATOM 7019 O O . SER A 1 874 ? 35.235 11.576 -50.080 1.00 71.50 874 SER A O 1
ATOM 7021 N N . LYS A 1 875 ? 37.411 11.320 -50.562 1.00 73.00 875 LYS A N 1
ATOM 7022 C CA . LYS A 1 875 ? 37.520 9.964 -49.992 1.00 73.00 875 LYS A CA 1
ATOM 7023 C C . LYS A 1 875 ? 37.227 9.929 -48.488 1.00 73.00 875 LYS A C 1
ATOM 7025 O O . LYS A 1 875 ? 36.426 9.113 -48.036 1.00 73.00 875 LYS A O 1
ATOM 7030 N N . LYS A 1 876 ? 37.841 10.825 -47.703 1.00 79.81 876 LYS A N 1
ATOM 7031 C CA . LYS A 1 876 ? 37.633 10.902 -46.241 1.00 79.81 876 LYS A CA 1
ATOM 7032 C C . LYS A 1 876 ? 36.198 11.296 -45.898 1.00 79.81 876 LYS A C 1
ATOM 7034 O O . LYS A 1 876 ? 35.621 10.741 -44.971 1.00 79.81 876 LYS A O 1
ATOM 7039 N N . GLN A 1 877 ? 35.616 12.195 -46.683 1.00 79.94 877 GLN A N 1
ATOM 7040 C CA . GLN A 1 877 ? 34.243 12.655 -46.530 1.00 79.94 877 GLN A CA 1
ATOM 7041 C C . GLN A 1 877 ? 33.225 11.528 -46.757 1.00 79.94 877 GLN A C 1
ATOM 7043 O O . GLN A 1 877 ? 32.262 11.420 -46.005 1.00 79.94 877 GLN A O 1
ATOM 7048 N N . ARG A 1 878 ? 33.464 10.640 -47.734 1.00 77.25 878 ARG A N 1
ATOM 7049 C CA . ARG A 1 878 ? 32.624 9.458 -47.993 1.00 77.25 878 ARG A CA 1
ATOM 7050 C C . ARG A 1 878 ? 32.634 8.475 -46.820 1.00 77.25 878 ARG A C 1
ATOM 7052 O O . ARG A 1 878 ? 31.573 8.031 -46.392 1.00 77.25 878 ARG A O 1
ATOM 7059 N N . TYR A 1 879 ? 33.809 8.167 -46.266 1.00 81.69 879 TYR A N 1
ATOM 7060 C CA . TYR A 1 879 ? 33.905 7.324 -45.065 1.00 81.69 879 TYR A CA 1
ATOM 7061 C C . TYR A 1 879 ? 33.261 7.989 -43.846 1.00 81.69 879 TYR A C 1
ATOM 7063 O O . TYR A 1 879 ? 32.569 7.324 -43.077 1.00 81.69 879 TYR A O 1
ATOM 7071 N N . PHE A 1 880 ? 33.446 9.302 -43.693 1.00 86.94 880 PHE A N 1
ATOM 7072 C CA . PHE A 1 880 ? 32.858 10.047 -42.588 1.00 86.94 880 PHE A CA 1
ATOM 7073 C C . PHE A 1 880 ? 31.329 10.126 -42.692 1.00 86.94 880 PHE A C 1
ATOM 7075 O O . PHE A 1 880 ? 30.655 9.965 -41.684 1.00 86.94 880 PHE A O 1
ATOM 7082 N N . LEU A 1 881 ? 30.760 10.264 -43.895 1.00 84.44 881 LEU A N 1
ATOM 7083 C CA . LEU A 1 881 ? 29.309 10.206 -44.098 1.00 84.44 881 LEU A CA 1
ATOM 7084 C C . LEU A 1 881 ? 28.726 8.856 -43.660 1.00 84.44 881 LEU A C 1
ATOM 7086 O O . LEU A 1 881 ? 27.709 8.831 -42.975 1.00 84.44 881 LEU A O 1
ATOM 7090 N N . VAL A 1 882 ? 29.385 7.741 -43.996 1.00 83.81 882 VAL A N 1
ATOM 7091 C CA . VAL A 1 882 ? 28.959 6.409 -43.527 1.00 83.81 882 VAL A CA 1
ATOM 7092 C C . VAL A 1 882 ? 29.014 6.328 -41.998 1.00 83.81 882 VAL A C 1
ATOM 7094 O O . VAL A 1 882 ? 28.112 5.769 -41.381 1.00 83.81 882 VAL A O 1
ATOM 7097 N N . PHE A 1 883 ? 30.031 6.922 -41.370 1.00 87.88 883 PHE A N 1
ATOM 7098 C CA . PHE A 1 883 ? 30.115 7.011 -39.912 1.00 87.88 883 PHE A CA 1
ATOM 7099 C C . PHE A 1 883 ? 28.978 7.853 -39.303 1.00 87.88 883 PHE A C 1
ATOM 7101 O O . PHE A 1 883 ? 28.384 7.433 -38.312 1.00 87.88 883 PHE A O 1
ATOM 7108 N N . VAL A 1 884 ? 28.614 8.986 -39.918 1.00 90.38 884 VAL A N 1
ATOM 7109 C CA . VAL A 1 884 ? 27.457 9.805 -39.508 1.00 90.38 884 VAL A CA 1
ATOM 7110 C C . VAL A 1 884 ? 26.147 9.018 -39.628 1.00 90.38 884 VAL A C 1
ATOM 7112 O O . VAL A 1 884 ? 25.338 9.055 -38.706 1.00 90.38 884 VAL A O 1
ATOM 7115 N N . GLU A 1 885 ? 25.952 8.263 -40.713 1.00 86.56 885 GLU A N 1
ATOM 7116 C CA . GLU A 1 885 ? 24.774 7.402 -40.905 1.00 86.56 885 GLU A CA 1
ATOM 7117 C C . GLU A 1 885 ? 24.673 6.316 -39.824 1.00 86.56 885 GLU A C 1
ATOM 7119 O O . GLU A 1 885 ? 23.590 6.085 -39.284 1.00 86.56 885 GLU A O 1
ATOM 7124 N N . ILE A 1 886 ? 25.800 5.692 -39.461 1.00 88.31 886 ILE A N 1
ATOM 7125 C CA . ILE A 1 886 ? 25.853 4.742 -38.345 1.00 88.31 886 ILE A CA 1
ATOM 7126 C C . ILE A 1 886 ? 25.483 5.465 -37.045 1.00 88.31 886 ILE A C 1
ATOM 7128 O O . ILE A 1 886 ? 24.557 5.038 -36.366 1.00 88.31 886 ILE A O 1
ATOM 7132 N N . LEU A 1 887 ? 26.106 6.596 -36.708 1.00 90.62 887 LEU A N 1
ATOM 7133 C CA . LEU A 1 887 ? 25.774 7.324 -35.477 1.00 90.62 887 LEU A CA 1
ATOM 7134 C C . LEU A 1 887 ? 24.299 7.754 -35.398 1.00 90.62 887 LEU A C 1
ATOM 7136 O O . LEU A 1 887 ? 23.698 7.639 -34.330 1.00 90.62 887 LEU A O 1
ATOM 7140 N N . TYR A 1 888 ? 23.694 8.200 -36.505 1.00 90.50 888 TYR A N 1
ATOM 7141 C CA . TYR A 1 888 ? 22.265 8.536 -36.543 1.00 90.50 888 TYR A CA 1
ATOM 7142 C C . TYR A 1 888 ? 21.386 7.331 -36.227 1.00 90.50 888 TYR A C 1
ATOM 7144 O O . TYR A 1 888 ? 20.396 7.439 -35.507 1.00 90.50 888 TYR A O 1
ATOM 7152 N N . SER A 1 889 ? 21.765 6.175 -36.759 1.00 88.75 889 SER A N 1
ATOM 7153 C CA . SER A 1 889 ? 21.035 4.940 -36.542 1.00 88.75 889 SER A CA 1
ATOM 7154 C C . SER A 1 889 ? 21.089 4.529 -35.050 1.00 88.75 889 SER A C 1
ATOM 7156 O O . SER A 1 889 ? 20.092 4.070 -34.496 1.00 88.75 889 SER A O 1
ATOM 7158 N N . TRP A 1 890 ? 22.195 4.769 -34.337 1.00 90.81 890 TRP A N 1
ATOM 7159 C CA . TRP A 1 890 ? 22.304 4.487 -32.893 1.00 90.81 890 TRP A CA 1
ATOM 7160 C C . TRP A 1 890 ? 21.665 5.561 -31.996 1.00 90.81 890 TRP A C 1
ATOM 7162 O O . TRP A 1 890 ? 21.422 5.317 -30.816 1.00 90.81 890 TRP A O 1
ATOM 7172 N N . SER A 1 891 ? 21.382 6.745 -32.539 1.00 93.56 891 SER A N 1
ATOM 7173 C CA . SER A 1 891 ? 20.746 7.851 -31.825 1.00 93.56 891 SER A CA 1
ATOM 7174 C C . SER A 1 891 ? 19.248 7.589 -31.639 1.00 93.56 891 SER A C 1
ATOM 7176 O O . SER A 1 891 ? 18.469 7.764 -32.574 1.00 93.56 891 SER A O 1
ATOM 7178 N N . CYS A 1 892 ? 18.850 7.233 -30.416 1.00 94.31 892 CYS A N 1
ATOM 7179 C CA . CYS A 1 892 ? 17.479 6.844 -30.059 1.00 94.31 892 CYS A CA 1
ATOM 7180 C C . CYS A 1 892 ? 16.725 7.901 -29.227 1.00 94.31 892 CYS A C 1
ATOM 7182 O O . CYS A 1 892 ? 15.702 7.595 -28.620 1.00 94.31 892 CYS A O 1
ATOM 7184 N N . ILE A 1 893 ? 17.207 9.148 -29.171 1.00 93.50 893 ILE A N 1
ATOM 7185 C CA . ILE A 1 893 ? 16.556 10.218 -28.389 1.00 93.50 893 ILE A CA 1
ATOM 7186 C C . ILE A 1 893 ? 15.132 10.541 -28.879 1.00 93.50 893 ILE A C 1
ATOM 7188 O O . ILE A 1 893 ? 14.263 10.894 -28.086 1.00 93.50 893 ILE A O 1
ATOM 7192 N N . ASP A 1 894 ? 14.868 10.365 -30.173 1.00 92.81 894 ASP A N 1
ATOM 7193 C CA . ASP A 1 894 ? 13.538 10.468 -30.774 1.00 92.81 894 ASP A CA 1
ATOM 7194 C C . ASP A 1 894 ? 12.626 9.309 -30.364 1.00 92.81 894 ASP A C 1
ATOM 7196 O O . ASP A 1 894 ? 11.477 9.526 -29.980 1.00 92.81 894 ASP A O 1
ATOM 7200 N N . VAL A 1 895 ? 13.159 8.088 -30.365 1.00 93.81 895 VAL A N 1
ATOM 7201 C CA . VAL A 1 895 ? 12.455 6.890 -29.887 1.00 93.81 895 VAL A CA 1
ATOM 7202 C C . VAL A 1 895 ? 12.103 7.023 -28.402 1.00 93.81 895 VAL A C 1
ATOM 7204 O O . VAL A 1 895 ? 10.987 6.694 -27.994 1.00 93.81 895 VAL A O 1
ATOM 7207 N N . PHE A 1 896 ? 13.017 7.567 -27.596 1.00 93.56 896 PHE A N 1
ATOM 7208 C CA . PHE A 1 896 ? 12.780 7.873 -26.187 1.00 93.56 896 PHE A CA 1
ATOM 7209 C C . PHE A 1 896 ? 11.649 8.897 -26.004 1.00 93.56 896 PHE A C 1
ATOM 7211 O O . PHE A 1 896 ? 10.729 8.656 -25.223 1.00 93.56 896 PHE A O 1
ATOM 7218 N N . ALA A 1 897 ? 11.661 9.996 -26.770 1.00 92.62 897 ALA A N 1
ATOM 7219 C CA . ALA A 1 897 ? 10.609 11.013 -26.720 1.00 92.62 897 ALA A CA 1
ATOM 7220 C C . ALA A 1 897 ? 9.223 10.431 -27.065 1.00 92.62 897 ALA A C 1
ATOM 7222 O O . ALA A 1 897 ? 8.256 10.682 -26.347 1.00 92.62 897 ALA A O 1
ATOM 7223 N N . VAL A 1 898 ? 9.127 9.593 -28.107 1.00 91.44 898 VAL A N 1
ATOM 7224 C CA . VAL A 1 898 ? 7.873 8.907 -28.477 1.00 91.44 898 VAL A CA 1
ATOM 7225 C C . VAL A 1 898 ? 7.420 7.921 -27.397 1.00 91.44 898 VAL A C 1
ATOM 7227 O O . VAL A 1 898 ? 6.222 7.823 -27.117 1.00 91.44 898 VAL A O 1
ATOM 7230 N N . SER A 1 899 ? 8.359 7.220 -26.758 1.00 90.56 899 SER A N 1
ATOM 7231 C CA . SER A 1 899 ? 8.052 6.272 -25.680 1.00 90.56 899 SER A CA 1
ATOM 7232 C C . SER A 1 899 ? 7.432 6.978 -24.473 1.00 90.56 899 SER A C 1
ATOM 7234 O O . SER A 1 899 ? 6.450 6.485 -23.924 1.00 90.56 899 SER A O 1
ATOM 7236 N N . ILE A 1 900 ? 7.930 8.163 -24.100 1.00 89.31 900 ILE A N 1
ATOM 7237 C CA . ILE A 1 900 ? 7.341 8.940 -23.000 1.00 89.31 900 ILE A CA 1
ATOM 7238 C C . ILE A 1 900 ? 5.988 9.531 -23.388 1.00 89.31 900 ILE A C 1
ATOM 7240 O O . ILE A 1 900 ? 5.063 9.447 -22.587 1.00 89.31 900 ILE A O 1
ATOM 7244 N N . CYS A 1 901 ? 5.823 10.063 -24.604 1.00 89.19 901 CYS A N 1
ATOM 7245 C CA . CYS A 1 901 ? 4.501 10.505 -25.065 1.00 89.19 901 CYS A CA 1
ATOM 7246 C C . CY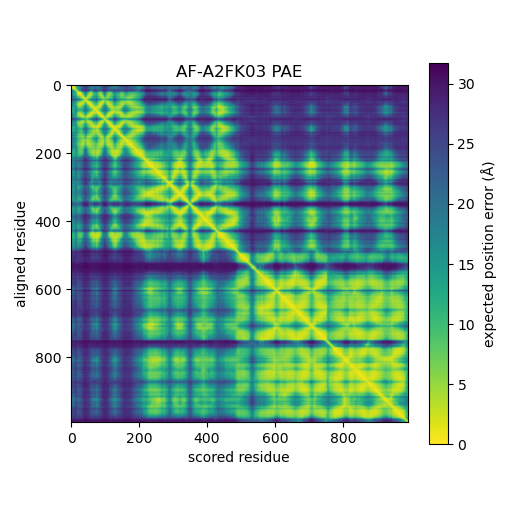S A 1 901 ? 3.472 9.369 -24.974 1.00 89.19 901 CYS A C 1
ATOM 7248 O O . CYS A 1 901 ? 2.355 9.576 -24.509 1.00 89.19 901 CYS A O 1
ATOM 7250 N N . SER A 1 902 ? 3.873 8.154 -25.356 1.00 86.69 902 SER A N 1
ATOM 7251 C CA . SER A 1 902 ? 3.022 6.964 -25.259 1.00 86.69 902 SER A CA 1
ATOM 7252 C C . SER A 1 902 ? 2.726 6.589 -23.801 1.00 86.69 902 SER A C 1
ATOM 7254 O O . SER A 1 902 ? 1.586 6.260 -23.476 1.00 86.69 902 SER A O 1
ATOM 7256 N N . ALA A 1 903 ? 3.721 6.682 -22.911 1.00 83.06 903 ALA A N 1
ATOM 7257 C CA . ALA A 1 903 ? 3.549 6.423 -21.483 1.00 83.06 903 ALA A CA 1
ATOM 7258 C C . ALA A 1 903 ? 2.587 7.428 -20.830 1.00 83.06 903 ALA A C 1
ATOM 7260 O O . ALA A 1 903 ? 1.639 7.012 -20.174 1.00 83.06 903 ALA A O 1
ATOM 7261 N N . VAL A 1 904 ? 2.750 8.730 -21.082 1.00 86.06 904 VAL A N 1
ATOM 7262 C CA . VAL A 1 904 ? 1.865 9.798 -20.574 1.00 86.06 904 VAL A CA 1
ATOM 7263 C C . VAL A 1 904 ? 0.404 9.552 -20.954 1.00 86.06 904 VAL A C 1
ATOM 7265 O O . VAL A 1 904 ? -0.492 9.793 -20.154 1.00 86.06 904 VAL A O 1
ATOM 7268 N N . MET A 1 905 ? 0.147 9.024 -22.153 1.00 84.12 905 MET A N 1
ATOM 7269 C CA . MET A 1 905 ? -1.219 8.772 -22.613 1.00 84.12 905 MET A CA 1
ATOM 7270 C C . MET A 1 905 ? -1.896 7.559 -21.955 1.00 84.12 905 MET A C 1
ATOM 7272 O O . MET A 1 905 ? -3.124 7.525 -21.923 1.00 84.12 905 MET A O 1
ATOM 7276 N N . GLN A 1 906 ? -1.152 6.537 -21.506 1.00 85.81 906 GLN A N 1
ATOM 7277 C CA . GLN A 1 906 ? -1.743 5.222 -21.181 1.00 85.81 906 GLN A CA 1
ATOM 7278 C C . GLN A 1 906 ? -1.213 4.525 -19.920 1.00 85.81 906 GLN A C 1
ATOM 7280 O O . GLN A 1 906 ? -1.784 3.512 -19.515 1.00 85.81 906 GLN A O 1
ATOM 7285 N N . ILE A 1 907 ? -0.165 5.031 -19.264 1.00 79.06 907 ILE A N 1
ATOM 7286 C CA . ILE A 1 907 ? 0.438 4.333 -18.119 1.00 79.06 907 ILE A CA 1
ATOM 7287 C C . ILE A 1 907 ? -0.471 4.305 -16.886 1.00 79.06 907 ILE A C 1
ATOM 7289 O O . ILE A 1 907 ? -0.478 3.293 -16.200 1.00 79.06 907 ILE A O 1
ATOM 7293 N N . SER A 1 908 ? -1.298 5.333 -16.651 1.00 79.38 908 SER A N 1
ATOM 7294 C CA . SER A 1 908 ? -2.289 5.322 -15.557 1.00 79.38 908 SER A CA 1
ATOM 7295 C C . SER A 1 908 ? -3.328 4.210 -15.749 1.00 79.38 908 SER A C 1
ATOM 7297 O O . SER A 1 908 ? -3.587 3.426 -14.839 1.00 79.38 908 SER A O 1
ATOM 7299 N N . GLN A 1 909 ? -3.856 4.044 -16.970 1.00 82.62 909 GLN A N 1
ATOM 7300 C CA . GLN A 1 909 ? -4.790 2.951 -17.286 1.00 82.62 909 GLN A CA 1
ATOM 7301 C C . GLN A 1 909 ? -4.151 1.579 -17.051 1.00 82.62 909 GLN A C 1
ATOM 7303 O O . GLN A 1 909 ? -4.782 0.678 -16.499 1.00 82.62 909 GLN A O 1
ATOM 7308 N N . PHE A 1 910 ? -2.882 1.434 -17.433 1.00 77.75 910 PHE A N 1
ATOM 7309 C CA . PHE A 1 910 ? -2.131 0.210 -17.196 1.00 77.75 910 PHE A CA 1
ATOM 7310 C C . PHE A 1 910 ? -1.843 -0.022 -15.703 1.00 77.75 910 PHE A C 1
ATOM 7312 O O . PHE A 1 910 ? -2.023 -1.137 -15.226 1.00 77.75 910 PHE A O 1
ATOM 7319 N N . ALA A 1 911 ? -1.471 1.014 -14.944 1.00 77.62 911 ALA A N 1
ATOM 7320 C CA . ALA A 1 911 ? -1.227 0.926 -13.505 1.00 77.62 911 ALA A CA 1
ATOM 7321 C C . ALA A 1 911 ? -2.477 0.461 -12.741 1.00 77.62 911 ALA A C 1
ATOM 7323 O O . ALA A 1 911 ? -2.377 -0.450 -11.922 1.00 77.62 911 ALA A O 1
ATOM 7324 N N . ARG A 1 912 ? -3.659 1.002 -13.074 1.00 77.25 912 ARG A N 1
ATOM 7325 C CA . ARG A 1 912 ? -4.945 0.543 -12.517 1.00 77.25 912 ARG A CA 1
ATOM 7326 C C . ARG A 1 912 ? -5.210 -0.932 -12.816 1.00 77.25 912 ARG A C 1
ATOM 7328 O O . ARG A 1 912 ? -5.631 -1.670 -11.933 1.00 77.25 912 ARG A O 1
ATOM 7335 N N . PHE A 1 913 ? -4.932 -1.375 -14.043 1.00 78.31 913 PHE A N 1
ATOM 7336 C CA . PHE A 1 913 ? -5.094 -2.780 -14.421 1.00 78.31 913 PHE A CA 1
ATOM 7337 C C . PHE A 1 913 ? -4.147 -3.708 -13.650 1.00 78.31 913 PHE A C 1
ATOM 7339 O O . PHE A 1 913 ? -4.560 -4.791 -13.254 1.00 78.31 913 PHE A O 1
ATOM 7346 N N . MET A 1 914 ? -2.901 -3.292 -13.400 1.00 72.50 914 MET A N 1
ATOM 7347 C CA . MET A 1 914 ? -1.944 -4.108 -12.642 1.00 72.50 914 MET A CA 1
ATOM 7348 C C . MET A 1 914 ? -2.346 -4.314 -11.177 1.00 72.50 914 MET A C 1
ATOM 7350 O O . MET A 1 914 ? -2.038 -5.359 -10.615 1.00 72.50 914 MET A O 1
ATOM 7354 N N . VAL A 1 915 ? -3.019 -3.341 -10.553 1.00 73.62 915 VAL A N 1
ATOM 7355 C CA . VAL A 1 915 ? -3.614 -3.519 -9.213 1.00 73.62 915 VAL A CA 1
ATOM 7356 C C . VAL A 1 915 ? -4.798 -4.494 -9.276 1.00 73.62 915 VAL A C 1
ATOM 7358 O O . VAL A 1 915 ? -5.032 -5.260 -8.339 1.00 73.62 915 VAL A O 1
ATOM 7361 N N . GLY A 1 916 ? -5.518 -4.500 -10.401 1.00 72.62 916 GLY A N 1
ATOM 7362 C CA . GLY A 1 916 ? -6.622 -5.414 -10.668 1.00 72.62 916 GLY A CA 1
ATOM 7363 C C . GLY A 1 916 ? -7.751 -5.266 -9.650 1.00 72.62 916 GLY A C 1
ATOM 7364 O O . GLY A 1 916 ? -8.068 -4.165 -9.203 1.00 72.62 916 GLY A O 1
ATOM 7365 N N . ASP A 1 917 ? -8.343 -6.394 -9.259 1.00 71.88 917 ASP A N 1
ATOM 7366 C CA . ASP A 1 917 ? -9.467 -6.426 -8.316 1.00 71.88 917 ASP A CA 1
ATOM 7367 C C . ASP A 1 917 ? -9.052 -6.427 -6.839 1.00 71.88 917 ASP A C 1
ATOM 7369 O O . ASP A 1 917 ? -9.908 -6.306 -5.961 1.00 71.88 917 ASP A O 1
ATOM 7373 N N . GLN A 1 918 ? -7.749 -6.512 -6.548 1.00 70.00 918 GLN A N 1
ATOM 7374 C CA . GLN A 1 918 ? -7.219 -6.699 -5.189 1.00 70.00 918 GLN A CA 1
ATOM 7375 C C . GLN A 1 918 ? -7.654 -5.588 -4.222 1.00 70.00 918 GLN A C 1
ATOM 7377 O O . GLN A 1 918 ? -7.863 -5.829 -3.033 1.00 70.00 918 GLN A O 1
ATOM 7382 N N . CYS A 1 919 ? -7.839 -4.372 -4.739 1.00 73.69 919 CYS A N 1
ATOM 7383 C CA . CYS A 1 919 ? -8.255 -3.212 -3.954 1.00 73.69 919 CYS A CA 1
ATOM 7384 C C . CYS A 1 919 ? -9.652 -2.686 -4.319 1.00 73.69 919 CYS A C 1
ATOM 7386 O O . CYS A 1 919 ? -10.071 -1.657 -3.786 1.00 73.69 919 CYS A O 1
ATOM 7388 N N . ASN A 1 920 ? -10.396 -3.377 -5.191 1.00 77.88 920 ASN A N 1
ATOM 7389 C CA . ASN A 1 920 ? -11.682 -2.878 -5.688 1.00 77.88 920 ASN A CA 1
ATOM 7390 C C . ASN A 1 920 ? -12.763 -2.808 -4.607 1.00 77.88 920 ASN A C 1
ATOM 7392 O O . ASN A 1 920 ? -13.663 -1.977 -4.701 1.00 77.88 920 ASN A O 1
ATOM 7396 N N . TRP A 1 921 ? -12.635 -3.604 -3.545 1.00 80.50 921 TRP A N 1
ATOM 7397 C CA . TRP A 1 921 ? -13.545 -3.573 -2.402 1.00 80.50 921 TRP A CA 1
ATOM 7398 C C . TRP A 1 921 ? -13.488 -2.253 -1.608 1.00 80.50 921 TRP A C 1
ATOM 7400 O O . TRP A 1 921 ? -14.477 -1.898 -0.973 1.00 80.50 921 TRP A O 1
ATOM 7410 N N . ILE A 1 922 ? -12.379 -1.498 -1.672 1.00 81.19 922 ILE A N 1
ATOM 7411 C CA . ILE A 1 922 ? -12.228 -0.200 -0.980 1.00 81.19 922 ILE A CA 1
ATOM 7412 C C . ILE A 1 922 ? -12.681 0.971 -1.865 1.00 81.19 922 ILE A C 1
ATOM 7414 O O . ILE A 1 922 ? -13.059 2.018 -1.348 1.00 81.19 922 ILE A O 1
ATOM 7418 N N . ASN A 1 923 ? -12.681 0.826 -3.194 1.00 83.94 923 ASN A N 1
ATOM 7419 C CA . ASN A 1 923 ? -12.992 1.934 -4.109 1.00 83.94 923 ASN A CA 1
ATOM 7420 C C . ASN A 1 923 ? -14.343 2.630 -3.818 1.00 83.94 923 ASN A C 1
ATOM 7422 O O . ASN A 1 923 ? -14.360 3.862 -3.825 1.00 83.94 923 ASN A O 1
ATOM 7426 N N . PRO A 1 924 ? -15.445 1.922 -3.474 1.00 84.12 924 PRO A N 1
ATOM 7427 C CA . PRO A 1 924 ? -16.688 2.580 -3.067 1.00 84.12 924 PRO A CA 1
ATOM 7428 C C . PRO A 1 924 ? -16.504 3.503 -1.853 1.00 84.12 924 PRO A C 1
ATOM 7430 O O . PRO A 1 924 ? -16.980 4.635 -1.862 1.00 84.12 924 PRO A O 1
ATOM 7433 N N . LEU A 1 925 ? -15.736 3.074 -0.847 1.00 81.81 925 LEU A N 1
ATOM 7434 C CA . LEU A 1 925 ? -15.428 3.888 0.335 1.00 81.81 925 LEU A CA 1
ATOM 7435 C C . LEU A 1 925 ? -14.575 5.112 -0.032 1.00 81.81 925 LEU A C 1
ATOM 7437 O O . LEU A 1 925 ? -14.810 6.205 0.479 1.00 81.81 925 LEU A O 1
ATOM 7441 N N . ILE A 1 926 ? -13.615 4.955 -0.950 1.00 85.12 926 ILE A N 1
ATOM 7442 C CA . ILE A 1 926 ? -12.775 6.062 -1.439 1.00 85.12 926 ILE A CA 1
ATOM 7443 C C . ILE A 1 926 ? -13.639 7.109 -2.150 1.00 85.12 926 ILE A C 1
ATOM 7445 O O . ILE A 1 926 ? -13.531 8.296 -1.843 1.00 85.12 926 ILE A O 1
ATOM 7449 N N . SER A 1 927 ? -14.532 6.675 -3.045 1.00 83.81 927 SER A N 1
ATOM 7450 C CA . SER A 1 927 ? -15.447 7.575 -3.760 1.00 83.81 927 SER A CA 1
ATOM 7451 C C . SER A 1 927 ? -16.390 8.330 -2.819 1.00 83.81 927 SER A C 1
ATOM 7453 O O . SER A 1 927 ? -16.699 9.497 -3.043 1.00 83.81 927 SER A O 1
ATOM 7455 N N . LEU A 1 928 ? -16.801 7.698 -1.718 1.00 82.94 928 LEU A N 1
ATOM 7456 C CA . LEU A 1 928 ? -17.768 8.275 -0.793 1.00 82.94 928 LEU A CA 1
ATOM 7457 C C . LEU A 1 928 ? -17.138 9.279 0.181 1.00 82.94 928 LEU A C 1
ATOM 7459 O O . LEU A 1 928 ? -17.733 10.315 0.464 1.00 82.94 928 LEU A O 1
ATOM 7463 N N . PHE A 1 929 ? -15.929 8.994 0.677 1.00 83.25 929 PHE A N 1
ATOM 7464 C CA . PHE A 1 929 ? -15.321 9.749 1.782 1.00 83.25 929 PHE A CA 1
ATOM 7465 C C . PHE A 1 929 ? -14.094 10.579 1.400 1.00 83.25 929 PHE A C 1
ATOM 7467 O O . PHE A 1 929 ? -13.706 11.497 2.129 1.00 83.25 929 PHE A O 1
ATOM 7474 N N . PHE A 1 930 ? -13.466 10.269 0.267 1.00 84.25 930 PHE A N 1
ATOM 7475 C CA . PHE A 1 930 ? -12.196 10.868 -0.136 1.00 84.25 930 PHE A CA 1
ATOM 7476 C C . PHE A 1 930 ? -12.241 11.553 -1.511 1.00 84.25 930 PHE A C 1
ATOM 7478 O O . PHE A 1 930 ? -11.252 12.163 -1.911 1.00 84.25 930 PHE A O 1
ATOM 7485 N N . ALA A 1 931 ? -13.377 11.542 -2.218 1.00 81.19 931 ALA A N 1
ATOM 7486 C CA . ALA A 1 931 ? -13.507 12.168 -3.542 1.00 81.19 931 ALA A CA 1
ATOM 7487 C C . ALA A 1 931 ? -13.233 13.687 -3.565 1.00 81.19 931 ALA A C 1
ATOM 7489 O O . ALA A 1 931 ? -12.907 14.242 -4.616 1.00 81.19 931 ALA A O 1
ATOM 7490 N N . GLY A 1 932 ? -13.350 14.367 -2.419 1.00 81.31 932 GLY A N 1
ATOM 7491 C CA . GLY A 1 932 ? -13.045 15.795 -2.280 1.00 81.31 932 GLY A CA 1
ATOM 7492 C C . GLY A 1 932 ? -11.550 16.141 -2.255 1.00 81.31 932 GLY A C 1
ATOM 7493 O O . GLY A 1 932 ? -11.216 17.314 -2.400 1.00 81.31 932 GLY A O 1
ATOM 7494 N N . GLU A 1 933 ? -10.659 15.158 -2.086 1.00 84.75 933 GLU A N 1
ATOM 7495 C CA . GLU A 1 933 ? -9.214 15.380 -1.959 1.00 84.75 933 GLU A CA 1
ATOM 7496 C C . GLU A 1 933 ? -8.530 15.576 -3.319 1.00 84.75 933 GLU A C 1
ATOM 7498 O O . GLU A 1 933 ? -8.761 14.817 -4.263 1.00 84.75 933 GLU A O 1
ATOM 7503 N N . ASP A 1 934 ? -7.604 16.536 -3.411 1.00 84.38 934 ASP A N 1
ATOM 7504 C CA . ASP A 1 934 ? -6.908 16.872 -4.666 1.00 84.38 934 ASP A CA 1
ATOM 7505 C C . ASP A 1 934 ? -6.158 15.682 -5.289 1.00 84.38 934 ASP A C 1
ATOM 7507 O O . ASP A 1 934 ? -6.091 15.559 -6.509 1.00 84.38 934 ASP A O 1
ATOM 7511 N N . THR A 1 935 ? -5.602 14.792 -4.462 1.00 83.75 935 THR A N 1
ATOM 7512 C CA . THR A 1 935 ? -4.852 13.603 -4.906 1.00 83.75 935 THR A CA 1
ATOM 7513 C C . THR A 1 935 ? -5.751 12.441 -5.334 1.00 83.75 935 THR A C 1
ATOM 7515 O O . THR A 1 935 ? -5.249 11.466 -5.886 1.00 83.75 935 THR A O 1
ATOM 7518 N N . ILE A 1 936 ? -7.059 12.511 -5.064 1.00 85.50 936 ILE A N 1
ATOM 7519 C CA . ILE A 1 936 ? -8.037 11.439 -5.327 1.00 85.50 936 ILE A CA 1
ATOM 7520 C C . ILE A 1 936 ? -9.075 11.875 -6.366 1.00 85.50 936 ILE A C 1
ATOM 7522 O O . ILE A 1 936 ? -9.662 11.035 -7.046 1.00 85.50 936 ILE A O 1
ATOM 7526 N N . LYS A 1 937 ? -9.280 13.178 -6.561 1.00 82.56 937 LYS A N 1
ATOM 7527 C CA . LYS A 1 937 ? -10.217 13.723 -7.544 1.00 82.56 937 LYS A CA 1
ATOM 7528 C C . LYS A 1 937 ? -9.909 13.211 -8.961 1.00 82.56 937 LYS A C 1
ATOM 7530 O O . LYS A 1 937 ? -8.879 13.536 -9.540 1.00 82.56 937 LYS A O 1
ATOM 7535 N N . GLY A 1 938 ? -10.821 12.417 -9.531 1.00 79.88 938 GLY A N 1
ATOM 7536 C CA . GLY A 1 938 ? -10.647 11.755 -10.839 1.00 79.88 938 GLY A CA 1
ATOM 7537 C C . GLY A 1 938 ? -9.891 10.413 -10.799 1.00 79.88 938 GLY A C 1
ATOM 7538 O O . GLY A 1 938 ? -9.770 9.731 -11.821 1.00 79.88 938 GLY A O 1
ATOM 7539 N N . HIS A 1 939 ? -9.430 10.012 -9.614 1.00 81.50 939 HIS A N 1
ATOM 7540 C CA . HIS A 1 939 ? -8.622 8.829 -9.322 1.00 81.50 939 HIS A CA 1
ATOM 7541 C C . HIS A 1 939 ? -9.126 8.143 -8.033 1.00 81.50 939 HIS A C 1
ATOM 7543 O O . HIS A 1 939 ? -8.372 7.955 -7.080 1.00 81.50 939 HIS A O 1
ATOM 7549 N N . GLU A 1 940 ? -10.413 7.772 -7.992 1.00 83.06 940 GLU A N 1
ATOM 7550 C CA . GLU A 1 940 ? -11.095 7.120 -6.850 1.00 83.06 940 GLU A CA 1
ATOM 7551 C C . GLU A 1 940 ? -10.697 5.639 -6.685 1.00 83.06 940 GLU A C 1
ATOM 7553 O O . GLU A 1 940 ? -11.522 4.729 -6.620 1.00 83.06 940 GLU A O 1
ATOM 7558 N N . THR A 1 941 ? -9.394 5.387 -6.667 1.00 83.31 941 THR A N 1
ATOM 7559 C CA . THR A 1 941 ? -8.790 4.058 -6.605 1.00 83.31 941 THR A CA 1
ATOM 7560 C C . THR A 1 941 ? -7.765 3.994 -5.482 1.00 83.31 941 THR A C 1
ATOM 7562 O O . THR A 1 941 ? -7.164 5.001 -5.103 1.00 83.31 941 THR A O 1
ATOM 7565 N N . CYS A 1 942 ? -7.517 2.795 -4.955 1.00 81.62 942 CYS A N 1
ATOM 7566 C CA . CYS A 1 942 ? -6.518 2.593 -3.902 1.00 81.62 942 CYS A CA 1
ATOM 7567 C C . CYS A 1 942 ? -5.092 3.001 -4.330 1.00 81.62 942 CYS A C 1
ATOM 7569 O O . CYS A 1 942 ? -4.354 3.616 -3.555 1.00 81.62 942 CYS A O 1
ATOM 7571 N N . PHE A 1 943 ? -4.721 2.718 -5.579 1.00 82.56 943 PHE A N 1
ATOM 7572 C CA . PHE A 1 943 ? -3.410 3.037 -6.136 1.00 82.56 943 PHE A CA 1
ATOM 7573 C C . PHE A 1 943 ? -3.537 3.413 -7.610 1.00 82.56 943 PHE A C 1
ATOM 7575 O O . PHE A 1 943 ? -4.180 2.700 -8.380 1.00 82.56 943 PHE A O 1
ATOM 7582 N N . ASP A 1 944 ? -2.909 4.520 -7.997 1.00 83.88 944 ASP A N 1
ATOM 7583 C CA . ASP A 1 944 ? -2.791 4.950 -9.385 1.00 83.88 944 ASP A CA 1
ATOM 7584 C C . ASP A 1 944 ? -1.552 5.851 -9.551 1.00 83.88 944 ASP A C 1
ATOM 7586 O O . ASP A 1 944 ? -1.046 6.439 -8.591 1.00 83.88 944 ASP A O 1
ATOM 7590 N N . VAL A 1 945 ? -1.034 5.926 -10.775 1.00 84.00 945 VAL A N 1
ATOM 7591 C CA . VAL A 1 945 ? 0.152 6.712 -11.129 1.00 84.00 945 VAL A CA 1
ATOM 7592 C C . VAL A 1 945 ? -0.172 7.543 -12.358 1.00 84.00 945 VAL A C 1
ATOM 7594 O O . VAL A 1 945 ? -0.386 7.009 -13.448 1.00 84.00 945 VAL A O 1
ATOM 7597 N N . GLU A 1 946 ? -0.147 8.859 -12.203 1.00 85.06 946 GLU A N 1
ATOM 7598 C CA . GLU A 1 946 ? -0.258 9.791 -13.316 1.00 85.06 946 GLU A CA 1
ATOM 7599 C C . GLU A 1 946 ? 1.144 10.182 -13.802 1.00 85.06 946 GLU A C 1
ATOM 7601 O O . GLU A 1 946 ? 2.081 10.333 -13.019 1.00 85.06 946 GLU A O 1
ATOM 7606 N N . THR A 1 947 ? 1.325 10.323 -15.115 1.00 86.19 947 THR A N 1
ATOM 7607 C CA . THR A 1 947 ? 2.582 10.825 -15.690 1.00 86.19 947 THR A CA 1
ATOM 7608 C C . THR A 1 947 ? 2.313 12.130 -16.406 1.00 86.19 947 THR A C 1
ATOM 7610 O O . THR A 1 947 ? 1.488 12.168 -17.317 1.00 86.19 947 THR A O 1
ATOM 7613 N N . LYS A 1 948 ? 3.026 13.191 -16.025 1.00 89.19 948 LYS A N 1
ATOM 7614 C CA . LYS A 1 948 ? 2.868 14.526 -16.614 1.00 89.19 948 LYS A CA 1
ATOM 7615 C C . LYS A 1 948 ? 4.129 14.943 -17.355 1.00 89.19 948 LYS A C 1
ATOM 7617 O O . LYS A 1 948 ? 5.249 14.611 -16.967 1.00 89.19 948 LYS A O 1
ATOM 7622 N N . LEU A 1 949 ? 3.942 15.676 -18.450 1.00 90.75 949 LEU A N 1
ATOM 7623 C CA . LEU A 1 949 ? 5.032 16.356 -19.146 1.00 90.75 949 LEU A CA 1
ATOM 7624 C C . LEU A 1 949 ? 5.284 17.700 -18.465 1.00 90.75 949 LEU A C 1
ATOM 7626 O O . LEU A 1 949 ? 4.365 18.506 -18.324 1.00 90.75 949 LEU A O 1
ATOM 7630 N N . CYS A 1 950 ? 6.531 17.963 -18.081 1.00 90.31 950 CYS A N 1
ATOM 7631 C CA . CYS A 1 950 ? 6.916 19.264 -17.538 1.00 90.31 950 CYS A CA 1
ATOM 7632 C C . CYS A 1 950 ? 6.864 20.328 -18.655 1.00 90.31 950 CYS A C 1
ATOM 7634 O O . CYS A 1 950 ? 7.096 19.990 -19.820 1.00 90.31 950 CYS A O 1
ATOM 7636 N N . PRO A 1 951 ? 6.612 21.617 -18.368 1.00 87.69 951 PRO A N 1
ATOM 7637 C CA . PRO A 1 951 ? 6.643 22.680 -19.382 1.00 87.69 951 PRO A CA 1
ATOM 7638 C C . PRO A 1 951 ? 7.963 22.745 -20.169 1.00 87.69 951 PRO A C 1
ATOM 7640 O O . PRO A 1 951 ? 7.983 23.061 -21.358 1.00 87.69 951 PRO A O 1
ATOM 7643 N N . GLU A 1 952 ? 9.075 22.378 -19.537 1.00 87.31 952 GLU A N 1
ATOM 7644 C CA . GLU A 1 952 ? 10.407 22.301 -20.136 1.00 87.31 952 GLU A CA 1
ATOM 7645 C C . GLU A 1 952 ? 10.545 21.165 -21.164 1.00 87.31 952 GLU A C 1
ATOM 7647 O O . GLU A 1 952 ? 11.516 21.145 -21.926 1.00 87.31 952 GLU A O 1
ATOM 7652 N N . SER A 1 953 ? 9.572 20.249 -21.245 1.00 88.81 953 SER A N 1
ATOM 7653 C CA . SER A 1 953 ? 9.551 19.147 -22.215 1.00 88.81 953 SER A CA 1
ATOM 7654 C C . SER A 1 953 ? 9.592 19.619 -23.667 1.00 88.81 953 SER A C 1
ATOM 7656 O O . SER A 1 953 ? 10.232 18.985 -24.512 1.00 88.81 953 SER A O 1
ATOM 7658 N N . TRP A 1 954 ? 9.010 20.789 -23.949 1.00 91.00 954 TRP A N 1
ATOM 7659 C CA . TRP A 1 954 ? 9.060 21.425 -25.264 1.00 91.00 954 TRP A CA 1
ATOM 7660 C C . TRP A 1 954 ? 10.488 21.667 -25.746 1.00 91.00 954 TRP A C 1
ATOM 7662 O O . TRP A 1 954 ? 10.745 21.565 -26.945 1.00 91.00 954 TRP A O 1
ATOM 7672 N N . CYS A 1 955 ? 11.439 21.907 -24.835 1.00 91.69 955 CYS A N 1
ATOM 7673 C CA . CYS A 1 955 ? 12.837 22.072 -25.212 1.00 91.69 955 CYS A CA 1
ATOM 7674 C C . CYS A 1 955 ? 13.408 20.792 -25.835 1.00 91.69 955 CYS A C 1
ATOM 7676 O O . CYS A 1 955 ? 14.080 20.853 -26.866 1.00 91.69 955 CYS A O 1
ATOM 7678 N N . LEU A 1 956 ? 13.097 19.630 -25.249 1.00 91.31 956 LEU A N 1
ATOM 7679 C CA . LEU A 1 956 ? 13.531 18.343 -25.784 1.00 91.31 956 LEU A CA 1
ATOM 7680 C C . LEU A 1 956 ? 12.824 18.032 -27.106 1.00 91.31 956 LEU A C 1
ATOM 7682 O O . LEU A 1 956 ? 13.496 17.650 -28.059 1.00 91.31 956 LEU A O 1
ATOM 7686 N N . PHE A 1 957 ? 11.508 18.249 -27.213 1.00 93.38 957 PHE A N 1
ATOM 7687 C CA . PHE A 1 957 ? 10.777 17.995 -28.462 1.00 93.38 957 PHE A CA 1
ATOM 7688 C C . PHE A 1 957 ? 11.292 18.846 -29.624 1.00 93.38 957 PHE A C 1
ATOM 7690 O O . PHE A 1 957 ? 11.545 18.319 -30.708 1.00 93.38 957 PHE A O 1
ATOM 7697 N N . VAL A 1 958 ? 11.518 20.143 -29.396 1.00 94.50 958 VAL A N 1
ATOM 7698 C CA . VAL A 1 958 ? 12.111 21.032 -30.405 1.00 94.50 958 VAL A CA 1
ATOM 7699 C C . VAL A 1 958 ? 13.521 20.566 -30.765 1.00 94.50 958 VAL A C 1
ATOM 7701 O O . VAL A 1 958 ? 13.848 20.493 -31.950 1.00 94.50 958 VAL A O 1
ATOM 7704 N N . GLY A 1 959 ? 14.341 20.191 -29.778 1.00 94.19 959 GLY A N 1
ATOM 7705 C CA . GLY A 1 959 ? 15.683 19.648 -30.002 1.00 94.19 959 GLY A CA 1
ATOM 7706 C C . GLY A 1 959 ? 15.677 18.373 -30.851 1.00 94.19 959 GLY A C 1
ATOM 7707 O O . GLY A 1 959 ? 16.432 18.272 -31.813 1.00 94.19 959 GLY A O 1
ATOM 7708 N N . VAL A 1 960 ? 14.784 17.430 -30.554 1.00 94.06 960 VAL A N 1
ATOM 7709 C CA . VAL A 1 960 ? 14.632 16.155 -31.273 1.00 94.06 960 VAL A CA 1
ATOM 7710 C C . VAL A 1 960 ? 14.155 16.369 -32.711 1.00 94.06 960 VAL A C 1
ATOM 7712 O O . VAL A 1 960 ? 14.746 15.827 -33.647 1.00 94.06 960 VAL A O 1
ATOM 7715 N N . VAL A 1 961 ? 13.112 17.180 -32.913 1.00 94.88 961 VAL A N 1
ATOM 7716 C CA . VAL A 1 961 ? 12.560 17.447 -34.251 1.00 94.88 961 VAL A CA 1
ATOM 7717 C C . VAL A 1 961 ? 13.573 18.199 -35.112 1.00 94.88 961 VAL A C 1
ATOM 7719 O O . VAL A 1 961 ? 13.824 17.809 -36.254 1.00 94.88 961 VAL A O 1
ATOM 7722 N N . SER A 1 962 ? 14.204 19.243 -34.566 1.00 94.44 962 SER A N 1
ATOM 7723 C CA . SER A 1 962 ? 15.240 19.993 -35.286 1.00 94.44 962 SER A CA 1
ATOM 7724 C C . SER A 1 962 ? 16.463 19.126 -35.602 1.00 94.44 962 SER A C 1
ATOM 7726 O O . SER A 1 962 ? 16.966 19.197 -36.721 1.00 94.44 962 SER A O 1
ATOM 7728 N N . HIS A 1 963 ? 16.875 18.230 -34.697 1.00 94.00 963 HIS A N 1
ATOM 7729 C CA . HIS A 1 963 ? 17.953 17.262 -34.934 1.00 94.00 963 HIS A CA 1
ATOM 7730 C C . HIS A 1 963 ? 17.640 16.283 -36.068 1.00 94.00 963 HIS A C 1
ATOM 7732 O O . HIS A 1 963 ? 18.498 16.043 -36.922 1.00 94.00 963 HIS A O 1
ATOM 7738 N N . ALA A 1 964 ? 16.416 15.751 -36.122 1.00 92.44 964 ALA A N 1
ATOM 7739 C CA . ALA A 1 964 ? 15.985 14.856 -37.193 1.00 92.44 964 ALA A CA 1
ATOM 7740 C C . ALA A 1 964 ? 15.960 15.569 -38.557 1.00 92.44 964 ALA A C 1
ATOM 7742 O O . ALA A 1 964 ? 16.505 15.053 -39.536 1.00 92.44 964 ALA A O 1
ATOM 7743 N N . ILE A 1 965 ? 15.402 16.784 -38.606 1.00 93.44 965 ILE A N 1
ATOM 7744 C CA . ILE A 1 965 ? 15.380 17.634 -39.807 1.00 93.44 965 ILE A CA 1
ATOM 7745 C C . ILE A 1 965 ? 16.812 17.948 -40.259 1.00 93.44 965 ILE A C 1
ATOM 7747 O O . ILE A 1 965 ? 17.161 17.744 -41.424 1.00 93.44 965 ILE A O 1
ATOM 7751 N N . LEU A 1 966 ? 17.664 18.395 -39.334 1.00 93.62 966 LEU A N 1
ATOM 7752 C CA . LEU A 1 966 ? 19.067 18.704 -39.592 1.00 93.62 966 LEU A CA 1
ATOM 7753 C C . LEU A 1 966 ? 19.803 17.500 -40.187 1.00 93.62 966 LEU A C 1
ATOM 7755 O O . LEU A 1 966 ? 20.513 17.652 -41.181 1.00 93.62 966 LEU A O 1
ATOM 7759 N N . SER A 1 967 ? 19.621 16.312 -39.607 1.00 91.62 967 SER A N 1
ATOM 7760 C CA . SER A 1 967 ? 20.234 15.075 -40.096 1.00 91.62 967 SER A CA 1
ATOM 7761 C C . SER A 1 967 ? 19.796 14.752 -41.524 1.00 91.62 967 SER A C 1
ATOM 7763 O O . SER A 1 967 ? 20.644 14.590 -42.404 1.00 91.62 967 SER A O 1
ATOM 7765 N N . PHE A 1 968 ? 18.483 14.747 -41.777 1.00 90.06 968 PHE A N 1
ATOM 7766 C CA . PHE A 1 968 ? 17.905 14.430 -43.081 1.00 90.06 968 PHE A CA 1
ATOM 7767 C C . PHE A 1 968 ? 18.449 15.343 -44.187 1.00 90.06 968 PHE A C 1
ATOM 7769 O O . PHE A 1 968 ? 18.984 14.870 -45.194 1.00 90.06 968 PHE A O 1
ATOM 7776 N N . PHE A 1 969 ? 18.393 16.660 -43.977 1.00 89.38 969 PHE A N 1
ATOM 7777 C CA . PHE A 1 969 ? 18.857 17.624 -44.971 1.00 89.38 969 PHE A CA 1
ATOM 7778 C C . PHE A 1 969 ? 20.377 17.590 -45.161 1.00 89.38 969 PHE A C 1
ATOM 7780 O O . PHE A 1 969 ? 20.846 17.613 -46.300 1.00 89.38 969 PHE A O 1
ATOM 7787 N N . THR A 1 970 ? 21.157 17.481 -44.081 1.00 87.88 970 THR A N 1
ATOM 7788 C CA . THR A 1 970 ? 22.627 17.430 -44.170 1.00 87.88 970 THR A CA 1
ATOM 7789 C C . THR A 1 970 ? 23.090 16.208 -44.966 1.00 87.88 970 THR A C 1
ATOM 7791 O O . THR A 1 970 ? 23.948 16.335 -45.843 1.00 87.88 970 THR A O 1
ATOM 7794 N N . VAL A 1 971 ? 22.490 15.034 -44.730 1.00 86.06 971 VAL A N 1
ATOM 7795 C CA . VAL A 1 971 ? 22.814 13.799 -45.463 1.00 86.06 971 VAL A CA 1
ATOM 7796 C C . VAL A 1 971 ? 22.402 13.903 -46.934 1.00 86.06 971 VAL A C 1
ATOM 7798 O O . VAL A 1 971 ? 23.213 13.595 -47.809 1.00 86.06 971 VAL A O 1
ATOM 7801 N N . ILE A 1 972 ? 21.194 14.392 -47.240 1.00 85.00 972 ILE A N 1
ATOM 7802 C CA . ILE A 1 972 ? 20.717 14.547 -48.628 1.00 85.00 972 ILE A CA 1
ATOM 7803 C C . ILE A 1 972 ? 21.599 15.504 -49.421 1.00 85.00 972 ILE A C 1
ATOM 7805 O O . ILE A 1 972 ? 22.030 15.174 -50.528 1.00 85.00 972 ILE A O 1
ATOM 7809 N N . TYR A 1 973 ? 21.886 16.684 -48.871 1.00 84.75 973 TYR A N 1
ATOM 7810 C CA . TYR A 1 973 ? 22.722 17.665 -49.556 1.00 84.75 973 TYR A CA 1
ATOM 7811 C C . TYR A 1 973 ? 24.139 17.137 -49.770 1.00 84.75 973 TYR A C 1
ATOM 7813 O O . TYR A 1 973 ? 24.680 17.275 -50.867 1.00 84.75 973 TYR A O 1
ATOM 7821 N N . THR A 1 974 ? 24.706 16.456 -48.771 1.00 82.00 974 THR A N 1
ATOM 7822 C CA . THR A 1 974 ? 26.027 15.829 -48.901 1.00 82.00 974 THR A CA 1
ATOM 7823 C C . THR A 1 974 ? 26.033 14.772 -50.007 1.00 82.00 974 THR A C 1
ATOM 7825 O O . THR A 1 974 ? 26.912 14.799 -50.867 1.00 82.00 974 THR A O 1
ATOM 7828 N N . ARG A 1 975 ? 25.025 13.890 -50.061 1.00 79.81 975 ARG A N 1
ATOM 7829 C CA . ARG A 1 975 ? 24.900 12.870 -51.118 1.00 79.81 975 ARG A CA 1
ATOM 7830 C C . ARG A 1 975 ? 24.749 13.488 -52.511 1.00 79.81 975 ARG A C 1
ATOM 7832 O O . ARG A 1 975 ? 25.441 13.055 -53.428 1.00 79.81 975 ARG A O 1
ATOM 7839 N N . LYS A 1 976 ? 23.919 14.527 -52.670 1.00 79.25 976 LYS A N 1
ATOM 7840 C CA . LYS A 1 976 ? 23.745 15.238 -53.955 1.00 79.25 976 LYS A CA 1
ATOM 7841 C C . LYS A 1 976 ? 25.052 15.860 -54.455 1.00 79.25 976 LYS A C 1
ATOM 7843 O O . LYS A 1 976 ? 25.360 15.770 -55.641 1.00 79.25 976 LYS A O 1
ATOM 7848 N N . ILE A 1 977 ? 25.836 16.460 -53.560 1.00 75.69 977 ILE A N 1
ATOM 7849 C CA . ILE A 1 977 ? 27.126 17.073 -53.909 1.00 75.69 977 ILE A CA 1
ATOM 7850 C C . ILE A 1 977 ? 28.154 16.006 -54.302 1.00 75.69 977 ILE A C 1
ATOM 7852 O O . ILE A 1 977 ? 28.866 16.177 -55.291 1.00 75.69 977 ILE A O 1
ATOM 7856 N N . MET A 1 978 ? 28.202 14.883 -53.580 1.00 71.94 978 MET A N 1
ATOM 7857 C CA . MET A 1 978 ? 29.088 13.769 -53.931 1.00 71.94 978 MET A CA 1
ATOM 7858 C C . MET A 1 978 ? 28.722 13.141 -55.283 1.00 71.94 978 MET A C 1
ATOM 7860 O O . MET A 1 978 ? 29.611 12.922 -56.101 1.00 71.94 978 MET A O 1
ATOM 7864 N N . ALA A 1 979 ? 27.429 12.935 -55.563 1.00 68.56 979 ALA A N 1
ATOM 7865 C CA . ALA A 1 979 ? 26.960 12.394 -56.843 1.00 68.56 979 ALA A CA 1
ATOM 7866 C C . ALA A 1 979 ? 27.317 13.299 -58.038 1.00 68.56 979 ALA A C 1
ATOM 7868 O O . ALA A 1 979 ? 27.587 12.814 -59.133 1.00 68.56 979 ALA A O 1
ATOM 7869 N N . LYS A 1 980 ? 27.372 14.623 -57.829 1.00 69.12 980 LYS A N 1
ATOM 7870 C CA . LYS A 1 980 ? 27.794 15.588 -58.856 1.00 69.12 980 LYS A CA 1
ATOM 7871 C C . LYS A 1 980 ? 29.299 15.523 -59.162 1.00 69.12 980 LYS A C 1
ATOM 7873 O O . LYS A 1 980 ? 29.700 15.867 -60.270 1.00 69.12 980 LYS A O 1
ATOM 7878 N N . LYS A 1 981 ? 30.127 15.124 -58.190 1.00 65.06 981 LYS A N 1
ATOM 7879 C CA . LYS A 1 981 ? 31.595 15.050 -58.321 1.00 65.06 981 LYS A CA 1
ATOM 7880 C C . LYS A 1 981 ? 32.087 13.757 -58.960 1.00 65.06 981 LYS A C 1
ATOM 7882 O O . LYS A 1 981 ? 33.121 13.782 -59.620 1.00 65.06 981 LYS A O 1
ATOM 7887 N N . ASP A 1 982 ? 31.355 12.664 -58.778 1.00 58.72 982 ASP A N 1
ATOM 7888 C CA . ASP A 1 982 ? 31.711 11.354 -59.319 1.00 58.72 982 ASP A CA 1
ATOM 7889 C C . ASP A 1 982 ? 30.469 10.651 -59.910 1.00 58.72 982 ASP A C 1
ATOM 7891 O O . ASP A 1 982 ? 29.836 9.831 -59.235 1.00 58.72 982 ASP A O 1
ATOM 7895 N N . PRO A 1 983 ? 30.090 10.980 -61.165 1.00 48.31 983 PRO A N 1
ATOM 7896 C CA . PRO A 1 983 ? 28.885 10.455 -61.814 1.00 48.31 983 PRO A CA 1
ATOM 7897 C C . PRO A 1 983 ? 28.947 8.945 -62.104 1.00 48.31 983 PRO A C 1
ATOM 7899 O O . PRO A 1 983 ? 27.908 8.337 -62.358 1.00 48.31 983 PRO A O 1
ATOM 7902 N N . ALA A 1 984 ? 30.135 8.328 -62.043 1.00 41.31 984 ALA A N 1
ATOM 7903 C CA . ALA A 1 984 ? 30.312 6.879 -62.160 1.00 41.31 984 ALA A CA 1
ATOM 7904 C C . ALA A 1 984 ? 29.964 6.139 -60.851 1.00 41.31 984 ALA A C 1
ATOM 7906 O O . ALA A 1 984 ? 29.657 4.948 -60.870 1.00 41.31 984 ALA A O 1
ATOM 7907 N N . SER A 1 985 ? 29.942 6.846 -59.714 1.00 44.72 985 SER A N 1
ATOM 7908 C CA . SER A 1 985 ? 29.538 6.314 -58.411 1.00 44.72 985 SER A CA 1
ATOM 7909 C C . SER A 1 985 ? 28.042 6.548 -58.165 1.00 44.72 985 SER A C 1
ATOM 7911 O O . SER A 1 985 ? 27.621 7.434 -57.422 1.00 44.72 985 SER A O 1
ATOM 7913 N N . THR A 1 986 ? 27.183 5.773 -58.829 1.00 42.00 986 THR A N 1
ATOM 7914 C CA . THR A 1 986 ? 25.729 5.902 -58.648 1.00 42.00 986 THR A CA 1
ATOM 7915 C C . THR A 1 986 ? 25.302 5.331 -57.293 1.00 42.00 986 THR A C 1
ATOM 7917 O O . THR A 1 986 ? 24.798 4.218 -57.197 1.00 42.00 986 THR A O 1
ATOM 7920 N N . TYR A 1 987 ? 25.483 6.103 -56.222 1.00 43.56 987 TYR A N 1
ATOM 7921 C CA . TYR A 1 987 ? 24.676 5.931 -55.022 1.00 43.56 987 TYR A CA 1
ATOM 7922 C C . TYR A 1 987 ? 23.227 6.211 -55.402 1.00 43.56 987 TYR A C 1
ATOM 7924 O O . TYR A 1 987 ? 22.938 7.258 -55.982 1.00 43.56 987 TYR A O 1
ATOM 7932 N N . THR A 1 988 ? 22.315 5.291 -55.092 1.00 40.00 988 THR A N 1
ATOM 7933 C CA . THR A 1 988 ? 20.877 5.533 -55.227 1.00 40.00 988 THR A CA 1
ATOM 7934 C C . THR A 1 988 ? 20.501 6.747 -54.381 1.00 40.00 988 THR A C 1
ATOM 7936 O O . THR A 1 988 ? 20.356 6.665 -53.159 1.00 40.00 988 THR A O 1
ATOM 7939 N N . VAL A 1 989 ? 20.387 7.900 -55.039 1.00 35.44 989 VAL A N 1
ATOM 7940 C CA . VAL A 1 989 ? 19.668 9.054 -54.519 1.00 35.44 989 VAL A CA 1
ATOM 7941 C C . VAL A 1 989 ? 18.214 8.608 -54.474 1.00 35.44 989 VAL A C 1
ATOM 7943 O O . VAL A 1 989 ? 17.635 8.294 -55.509 1.00 35.44 989 VAL A O 1
ATOM 7946 N N . ILE A 1 990 ? 17.666 8.479 -53.268 1.00 33.03 990 ILE A N 1
ATOM 7947 C CA . ILE A 1 990 ? 16.218 8.405 -53.098 1.00 33.03 990 ILE A CA 1
ATOM 7948 C C . ILE A 1 990 ? 15.730 9.802 -53.492 1.00 33.03 990 ILE A C 1
ATOM 7950 O O . ILE A 1 990 ? 16.028 10.765 -52.778 1.00 33.03 990 ILE A O 1
ATOM 7954 N N . GLU A 1 991 ? 15.150 9.919 -54.688 1.00 26.05 991 GLU A N 1
ATOM 7955 C CA . GLU A 1 991 ? 14.389 11.107 -55.098 1.00 26.05 991 GLU A CA 1
ATOM 7956 C C . GLU A 1 991 ? 13.127 11.262 -54.255 1.00 26.05 991 GLU A C 1
ATOM 7958 O O . GLU A 1 991 ? 12.482 10.227 -53.961 1.00 26.05 991 GLU A O 1
#

Radius of gyration: 51.26 Å; Cα contacts (8 Å, |Δi|>4): 1675; chains: 1; bounding box: 131×58×156 Å

Foldseek 3Di:
DVLVVCLVVVVVPPDPDDDADPQRVQQADKFFQAKDWDWDDDPPWIKIKMKGRKIKHRKGWDFKFKAAPPDRVDQDQKIKIKTWIKIKIKIWIWIATDDDDGDPIQIWIKIKTFGTKIWMWMKGFDADPLLAGQFIATPLVRTWIAGDDMDIDIDDPDPVSVVVCVVCVVVVVVVCRVVVTSSVCVRPRPVVRVVVNVSSNVVCVVLVVLLDDDDFADFDADPAFFFCLQFQVLQLCQCLQPVQQADPFCNHQLNVCCLLVVNFQKDKPVSVCVVVVNPAWDWDWDCDVVQNKIKIKTWDMKMKHQSNQKDPFTFSCRPTRFKGKTKIWRAKIKIKTKMWIWMWGDDDPPDPDTDIDTFIKIKIWIKGGWMKMWIWGWTFHPPPPLPAALVLVVDPLSVLLRTDLRGTFIGFIFTAMFTPDIAMDTPDDDPDPNVRNRVRNVVVSVSVSCRRRVRSNVRSCCSPPVRVVRSVVSSVSSVPRDGDHDDDDPPDQWPCVLLVVQLVVLVVVLVVLLVLLVVLVVVVPDDDDDDDVCPVVVVPPPPVPADPVRQQQDADLQYFLLRDPLDDSCVSRVLSSLLSNLVSLLSRLQPGWFKFKWKWKDRADRDIRIDDTLDTDHLVVVLVLCVVLVLPVVSVLSCCL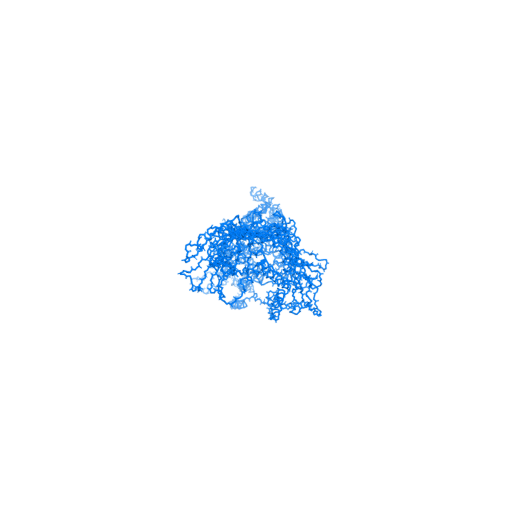SPVLLVVLSVLLNCNRRGTCVVPNLLRSLVSLLVNLQCLLLSCLVVLLLLVCLVLQWDKDFRDGDRPSGDGHIIITIGMDGGPSNQSSVVSSVSSNVSSLVSSVSSCSSPDDPPDDDDPFDFDQLLVPDDVVLNVLLVVLLVLLVVLQVLQQPDFWKKKAKFAQVNVVCVSVVHDRIDTDHLVRSLVCSLVSHPHSPDPSSVVSSVLSCVQAPVLLVVLSVLLCCLNGPTDTLVVSVVSLSVSSNSSSSHNNVSSLVSLVSCQVPVQSSFQSSCPCVFVVCLVVLVSSPCPPPRCPVPSTRITMHMDTDPSNVSSVSNVVSSVVSSVSSSLSSVVVSCVVCVVPDDPNPD

Solvent-accessible surface area (backbone atoms only — not comparable to full-atom values): 51951 Å² total; per-residue (Å²): 105,70,64,59,50,44,49,53,49,51,72,70,58,74,70,96,80,76,94,63,56,73,67,49,47,46,28,68,42,71,48,77,59,56,70,51,77,50,73,48,83,53,100,86,56,38,37,40,38,35,42,32,68,28,32,38,31,56,37,41,81,78,44,44,39,49,43,28,27,96,41,68,90,44,89,59,58,21,44,30,38,38,34,29,31,32,32,37,35,40,30,37,41,37,42,38,67,55,76,93,65,91,68,81,65,47,72,39,57,34,41,30,47,32,51,55,30,42,35,35,44,28,40,35,52,43,58,49,99,86,55,40,48,48,42,45,46,60,55,76,89,43,40,43,38,46,63,75,44,74,47,80,46,71,73,67,97,44,78,70,53,47,59,53,41,72,73,42,44,69,56,52,53,56,48,49,48,60,49,46,18,65,49,51,40,68,69,48,47,62,62,50,36,51,52,53,18,48,54,35,33,55,47,37,67,67,48,55,82,27,60,51,87,79,68,68,54,91,62,61,73,68,89,65,54,43,52,47,57,60,33,44,67,45,36,43,47,19,36,60,53,16,56,44,30,65,42,101,46,82,60,8,54,35,49,46,33,18,51,76,30,79,67,67,19,44,50,39,45,69,59,52,29,62,74,69,71,48,91,68,71,60,70,46,78,45,77,39,82,92,62,54,27,42,41,39,37,35,49,74,46,37,39,41,33,41,66,43,40,68,42,80,48,43,31,55,43,55,80,41,51,41,36,28,38,31,34,36,31,31,48,37,43,36,43,37,39,30,32,39,37,39,38,39,50,54,87,61,99,84,54,101,59,80,54,68,52,68,40,33,42,33,41,41,39,34,37,34,55,39,32,42,38,40,34,36,30,53,29,31,49,60,77,64,72,71,84,52,35,43,63,33,72,71,32,67,42,32,57,39,42,51,41,38,40,74,26,34,40,61,30,36,45,44,41,39,41,35,60,78,45,63,48,72,45,75,81,51,68,90,73,50,72,43,54,54,48,26,52,45,46,52,44,47,48,48,46,63,62,42,28,86,49,51,15,40,33,52,15,26,49,36,45,66,52,46,38,52,54,51,33,53,51,50,27,53,55,24,69,69,27,66,63,72,92,49,79,67,83,79,72,76,56,57,54,59,70,59,38,51,52,44,45,49,51,28,51,52,53,34,50,51,51,44,50,52,51,50,57,54,57,66,71,59,72,72,74,85,84,80,70,84,79,60,59,75,70,63,72,70,65,65,75,85,76,54,51,76,68,53,58,51,71,28,62,56,99,56,24,8,66,52,49,31,76,90,53,57,74,65,60,41,42,50,55,59,35,52,52,36,48,40,52,28,38,46,53,36,16,48,69,8,38,24,36,38,33,32,46,33,37,32,59,38,92,83,44,78,42,49,50,74,64,76,44,78,33,27,59,61,57,45,34,55,49,27,46,73,44,66,30,50,67,61,20,50,51,45,44,43,35,68,50,53,44,54,53,51,49,54,52,51,54,51,47,56,36,53,46,16,35,86,82,50,41,67,71,56,44,51,50,52,45,52,52,48,50,68,57,50,44,56,44,49,36,57,58,50,51,53,54,50,47,27,54,72,51,39,46,75,48,72,45,71,77,76,48,90,74,50,90,52,44,37,30,45,32,34,35,42,46,76,33,62,8,43,51,41,38,54,52,34,50,55,50,52,50,55,50,49,54,51,50,47,52,50,51,52,60,71,72,47,81,83,76,82,74,89,66,91,68,64,72,44,51,61,56,78,79,47,59,69,67,61,42,54,51,50,50,53,32,46,67,48,17,54,59,26,36,57,48,23,35,64,41,53,29,34,31,40,35,42,21,6,52,50,18,42,51,31,50,76,71,71,44,87,40,65,49,76,36,14,64,52,52,44,52,70,47,50,35,81,40,32,92,58,43,80,38,67,62,49,46,50,49,40,52,52,48,40,42,26,50,50,47,22,44,52,52,27,52,53,42,52,49,47,64,50,75,45,66,38,39,64,70,60,44,54,57,47,49,55,50,42,55,50,30,50,40,46,30,29,49,58,42,52,54,53,40,48,57,52,40,49,74,34,44,36,52,46,43,41,49,70,57,49,70,82,46,53,85,49,22,64,58,35,50,73,62,41,42,88,37,84,45,16,53,97,35,55,36,53,56,37,41,47,47,47,75,37,86,55,29,56,37,30,53,51,9,43,52,33,42,51,52,40,50,54,52,54,52,50,53,51,49,56,56,52,41,72,76,38,74,88,58,78,68,84,73,84,125